Protein 7U8T (pdb70)

Structure (mmCIF, N/CA/C/O backbone):
data_7U8T
#
_entry.id   7U8T
#
_cell.length_a   83.735
_cell.length_b   91.225
_cell.length_c   132.769
_cell.angle_alpha   90.000
_cell.angle_beta   102.160
_cell.angle_gamma   90.000
#
_symmetry.space_group_name_H-M   'P 1 21 1'
#
loop_
_atom_site.group_PDB
_atom_site.id
_atom_site.type_symbol
_atom_site.label_atom_id
_atom_site.label_alt_id
_atom_site.label_comp_id
_atom_site.label_asym_id
_atom_site.label_entity_id
_atom_site.label_seq_id
_atom_site.pdbx_PDB_ins_code
_atom_site.Cartn_x
_atom_site.Cartn_y
_atom_site.Cartn_z
_atom_site.occupancy
_atom_site.B_iso_or_equiv
_atom_site.auth_seq_id
_atom_site.auth_comp_id
_atom_site.auth_asym_id
_atom_site.auth_atom_id
_atom_site.pdbx_PDB_model_num
ATOM 1 N N . SER A 1 3 ? 67.822 1.679 50.211 1.00 112.60 3 SER A N 1
ATOM 2 C CA . SER A 1 3 ? 66.515 1.906 49.604 1.00 121.01 3 SER A CA 1
ATOM 3 C C . SER A 1 3 ? 66.632 2.043 48.091 1.00 121.94 3 SER A C 1
ATOM 4 O O . SER A 1 3 ? 67.688 1.773 47.513 1.00 117.76 3 SER A O 1
ATOM 7 N N . LEU A 1 4 ? 65.540 2.461 47.453 1.00 117.79 4 LEU A N 1
ATOM 8 C CA . LEU A 1 4 ? 65.506 2.678 46.015 1.00 116.80 4 LEU A CA 1
ATOM 9 C C . LEU A 1 4 ? 65.264 4.153 45.715 1.00 113.63 4 LEU A C 1
ATOM 10 O O . LEU A 1 4 ? 64.691 4.890 46.524 1.00 115.27 4 LEU A O 1
ATOM 15 N N . VAL A 1 5 ? 65.708 4.573 44.533 1.00 109.64 5 VAL A N 1
ATOM 16 C CA . VAL A 1 5 ? 65.662 5.978 44.142 1.00 103.11 5 VAL A CA 1
ATOM 17 C C . VAL A 1 5 ? 64.262 6.304 43.640 1.00 112.12 5 VAL A C 1
ATOM 18 O O . VAL A 1 5 ? 63.810 5.756 42.630 1.00 113.45 5 VAL A O 1
ATOM 22 N N . GLU A 1 6 ? 63.578 7.202 44.341 1.00 113.90 6 GLU A N 1
ATOM 23 C CA . GLU A 1 6 ? 62.212 7.566 43.992 1.00 107.45 6 GLU A CA 1
ATOM 24 C C . GLU A 1 6 ? 62.219 8.564 42.841 1.00 106.02 6 GLU A C 1
ATOM 25 O O . GLU A 1 6 ? 62.898 9.594 42.906 1.00 112.65 6 GLU A O 1
ATOM 31 N N . LEU A 1 7 ? 61.470 8.254 41.786 1.00 100.96 7 LEU A N 1
ATOM 32 C CA . LEU A 1 7 ? 61.412 9.090 40.597 1.00 96.99 7 LEU A CA 1
ATOM 33 C C . LEU A 1 7 ? 60.013 9.644 40.391 1.00 110.26 7 LEU A C 1
ATOM 34 O O . LEU A 1 7 ? 59.016 9.041 40.798 1.00 116.01 7 LEU A O 1
ATOM 39 N N . ASP A 1 8 ? 59.957 10.805 39.750 1.00 111.85 8 ASP A N 1
ATOM 40 C CA . ASP A 1 8 ? 58.687 11.366 39.334 1.00 108.41 8 ASP A CA 1
ATOM 41 C C . ASP A 1 8 ? 58.161 10.585 38.129 1.00 112.95 8 ASP A C 1
ATOM 42 O O . ASP A 1 8 ? 58.945 10.057 37.334 1.00 109.45 8 ASP A O 1
ATOM 47 N N . PRO A 1 9 ? 56.828 10.486 37.964 1.00 114.76 9 PRO A N 1
ATOM 48 C CA . PRO A 1 9 ? 56.291 9.650 36.878 1.00 110.42 9 PRO A CA 1
ATOM 49 C C . PRO A 1 9 ? 56.288 10.280 35.490 1.00 112.46 9 PRO A C 1
ATOM 50 O O . PRO A 1 9 ? 55.454 9.903 34.666 1.00 124.25 9 PRO A O 1
ATOM 54 N N . ALA A 1 10 ? 57.203 11.203 35.197 1.00 108.41 10 ALA A N 1
ATOM 55 C CA . ALA A 1 10 ? 57.267 11.838 33.889 1.00 109.65 10 ALA A CA 1
ATOM 56 C C . ALA A 1 10 ? 57.849 10.880 32.843 1.00 97.44 10 ALA A C 1
ATOM 57 O O . ALA A 1 10 ? 58.725 10.070 33.156 1.00 96.90 10 ALA A O 1
ATOM 59 N N . PRO A 1 11 ? 57.371 10.947 31.582 1.00 91.45 11 PRO A N 1
ATOM 60 C CA . PRO A 1 11 ? 57.873 10.018 30.555 1.00 97.48 11 PRO A CA 1
ATOM 61 C C . PRO A 1 11 ? 59.248 10.355 29.991 1.00 100.70 11 PRO A C 1
ATOM 62 O O . PRO A 1 11 ? 59.966 11.211 30.519 1.00 106.44 11 PRO A O 1
ATOM 66 N N . ILE A 1 12 ? 59.624 9.672 28.912 1.00 93.12 12 ILE A N 1
ATOM 67 C CA . ILE A 1 12 ? 60.943 9.848 28.301 1.00 102.50 12 ILE A CA 1
ATOM 68 C C . ILE A 1 12 ? 60.942 11.069 27.383 1.00 100.61 12 ILE A C 1
ATOM 69 O O . ILE A 1 12 ? 60.036 11.242 26.567 1.00 103.33 12 ILE A O 1
ATOM 74 N N . ALA A 1 20 ? 65.920 3.269 15.650 1.00 126.01 20 ALA A N 1
ATOM 75 C CA . ALA A 1 20 ? 65.513 2.918 14.294 1.00 128.86 20 ALA A CA 1
ATOM 76 C C . ALA A 1 20 ? 64.134 3.493 13.961 1.00 122.15 20 ALA A C 1
ATOM 77 O O . ALA A 1 20 ? 63.119 2.815 14.133 1.00 112.31 20 ALA A O 1
ATOM 79 N N . PRO A 1 21 ? 64.090 4.743 13.482 1.00 110.64 21 PRO A N 1
ATOM 80 C CA . PRO A 1 21 ? 62.799 5.346 13.126 1.00 99.60 21 PRO A CA 1
ATOM 81 C C . PRO A 1 21 ? 62.242 4.903 11.782 1.00 104.41 21 PRO A C 1
ATOM 82 O O . PRO A 1 21 ? 61.104 5.276 11.463 1.00 105.19 21 PRO A O 1
ATOM 86 N N . TYR A 1 22 ? 62.983 4.130 10.982 1.00 105.79 22 TYR A N 1
ATOM 87 C CA . TYR A 1 22 ? 62.480 3.662 9.698 1.00 95.95 22 TYR A CA 1
ATOM 88 C C . TYR A 1 22 ? 62.555 2.143 9.614 1.00 93.59 22 TYR A C 1
ATOM 89 O O . TYR A 1 22 ? 63.402 1.512 10.246 1.00 101.66 22 TYR A O 1
ATOM 98 N N . ARG A 1 23 ? 61.667 1.564 8.811 1.00 90.24 23 ARG A N 1
ATOM 99 C CA . ARG A 1 23 ? 61.723 0.144 8.482 1.00 96.81 23 ARG A CA 1
ATOM 100 C C . ARG A 1 23 ? 61.430 -0.002 6.997 1.00 98.01 23 ARG A C 1
ATOM 101 O O . ARG A 1 23 ? 60.352 0.387 6.538 1.00 102.14 23 ARG A O 1
ATOM 103 N N . ILE A 1 24 ? 62.384 -0.548 6.247 1.00 96.97 24 ILE A N 1
ATOM 104 C CA . ILE A 1 24 ? 62.299 -0.638 4.795 1.00 93.68 24 ILE A CA 1
ATOM 105 C C . ILE A 1 24 ? 62.145 -2.103 4.407 1.00 95.21 24 ILE A C 1
ATOM 106 O O . ILE A 1 24 ? 62.932 -2.954 4.843 1.00 102.81 24 ILE A O 1
ATOM 111 N N . ARG A 1 25 ? 61.124 -2.398 3.604 1.00 85.58 25 ARG A N 1
ATOM 112 C CA . ARG A 1 25 ? 60.946 -3.711 3.003 1.00 95.86 25 ARG A CA 1
ATOM 113 C C . ARG A 1 25 ? 61.130 -3.620 1.490 1.00 92.20 25 ARG A C 1
ATOM 114 O O . ARG A 1 25 ? 60.879 -2.580 0.872 1.00 81.79 25 ARG A O 1
ATOM 122 N N . ASN A 1 26 ? 61.608 -4.714 0.904 1.00 93.94 26 ASN A N 1
ATOM 123 C CA . ASN A 1 26 ? 61.936 -4.785 -0.519 1.00 94.99 26 ASN A CA 1
ATOM 124 C C . ASN A 1 26 ? 60.948 -5.746 -1.168 1.00 92.94 26 ASN A C 1
ATOM 125 O O . ASN A 1 26 ? 61.088 -6.967 -1.049 1.00 98.46 26 ASN A O 1
ATOM 130 N N . TYR A 1 27 ? 59.964 -5.194 -1.875 1.00 83.22 27 TYR A N 1
ATOM 131 C CA . TYR A 1 27 ? 58.951 -5.988 -2.559 1.00 85.07 27 TYR A CA 1
ATOM 132 C C . TYR A 1 27 ? 59.025 -5.779 -4.071 1.00 88.24 27 TYR A C 1
ATOM 133 O O . TYR A 1 27 ? 58.026 -5.920 -4.780 1.00 86.31 27 TYR A O 1
ATOM 142 N N . THR A 1 28 ? 60.218 -5.452 -4.580 1.00 86.57 28 THR A N 1
ATOM 143 C CA . THR A 1 28 ? 60.371 -5.094 -5.985 1.00 84.66 28 THR A CA 1
ATOM 144 C C . THR A 1 28 ? 60.508 -6.297 -6.905 1.00 87.65 28 THR A C 1
ATOM 145 O O . THR A 1 28 ? 60.385 -6.141 -8.125 1.00 83.90 28 THR A O 1
ATOM 149 N N . GLY A 1 29 ? 60.761 -7.483 -6.365 1.00 86.04 29 GLY A N 1
ATOM 150 C CA . GLY A 1 29 ? 61.099 -8.611 -7.200 1.00 91.70 29 GLY A CA 1
ATOM 151 C C . GLY A 1 29 ? 62.558 -8.682 -7.583 1.00 94.75 29 GLY A C 1
ATOM 152 O O . GLY A 1 29 ? 62.931 -9.553 -8.380 1.00 97.03 29 GLY A O 1
ATOM 153 N N . PHE A 1 30 ? 63.391 -7.791 -7.048 1.00 93.02 30 PHE A N 1
ATOM 154 C CA . PHE A 1 30 ? 64.825 -7.792 -7.292 1.00 97.48 30 PHE A CA 1
ATOM 155 C C . PHE A 1 30 ? 65.543 -7.525 -5.978 1.00 97.84 30 PHE A C 1
ATOM 156 O O . PHE A 1 30 ? 64.944 -7.063 -5.002 1.00 96.34 30 PHE A O 1
ATOM 164 N N . ASP A 1 31 ? 66.838 -7.832 -5.957 1.00 98.45 31 ASP A N 1
ATOM 165 C CA . ASP A 1 31 ? 67.677 -7.398 -4.850 1.00 96.44 31 ASP A CA 1
ATOM 166 C C . ASP A 1 31 ? 67.961 -5.911 -5.004 1.00 94.82 31 ASP A C 1
ATOM 167 O O . ASP A 1 31 ? 68.112 -5.406 -6.119 1.00 91.69 31 ASP A O 1
ATOM 172 N N . VAL A 1 32 ? 67.987 -5.189 -3.885 1.00 95.79 32 VAL A N 1
ATOM 173 C CA . VAL A 1 32 ? 68.213 -3.752 -3.931 1.00 95.49 32 VAL A CA 1
ATOM 174 C C . VAL A 1 32 ? 69.398 -3.381 -3.050 1.00 94.08 32 VAL A C 1
ATOM 175 O O . VAL A 1 32 ? 69.785 -4.103 -2.124 1.00 98.56 32 VAL A O 1
ATOM 179 N N . ILE A 1 33 ? 69.982 -2.231 -3.374 1.00 90.24 33 ILE A N 1
ATOM 180 C CA . ILE A 1 33 ? 71.022 -1.596 -2.575 1.00 97.67 33 ILE A CA 1
ATOM 181 C C . ILE A 1 33 ? 70.553 -0.181 -2.260 1.00 100.70 33 ILE A C 1
ATOM 182 O O . ILE A 1 33 ? 70.259 0.601 -3.177 1.00 94.76 33 ILE A O 1
ATOM 187 N N . ILE A 1 34 ? 70.461 0.135 -0.968 1.00 100.18 34 ILE A N 1
ATOM 188 C CA . ILE A 1 34 ? 69.957 1.415 -0.484 1.00 102.24 34 ILE A CA 1
ATOM 189 C C . ILE A 1 34 ? 71.106 2.147 0.192 1.00 110.81 34 ILE A C 1
ATOM 190 O O . ILE A 1 34 ? 71.648 1.674 1.199 1.00 116.25 34 ILE A O 1
ATOM 195 N N . SER A 1 35 ? 71.470 3.301 -0.355 1.00 111.32 35 SER A N 1
ATOM 196 C CA . SER A 1 35 ? 72.597 4.076 0.142 1.00 117.14 35 SER A CA 1
ATOM 197 C C . SER A 1 35 ? 72.145 5.499 0.420 1.00 116.95 35 SER A C 1
ATOM 198 O O . SER A 1 35 ? 71.440 6.098 -0.396 1.00 111.27 35 SER A O 1
ATOM 201 N N . THR A 1 36 ? 72.549 6.038 1.567 1.00 125.22 36 THR A N 1
ATOM 202 C CA . THR A 1 36 ? 72.237 7.423 1.875 1.00 123.80 36 THR A CA 1
ATOM 203 C C . THR A 1 36 ? 73.123 8.364 1.060 1.00 134.38 36 THR A C 1
ATOM 204 O O . THR A 1 36 ? 74.201 7.995 0.584 1.00 137.38 36 THR A O 1
ATOM 208 N N . LYS A 1 37 ? 72.641 9.589 0.879 1.00 145.43 37 LYS A N 1
ATOM 209 C CA . LYS A 1 37 ? 73.351 10.559 0.054 1.00 146.70 37 LYS A CA 1
ATOM 210 C C . LYS A 1 37 ? 74.039 11.606 0.925 1.00 144.31 37 LYS A C 1
ATOM 211 O O . LYS A 1 37 ? 75.124 11.369 1.458 1.00 143.01 37 LYS A O 1
ATOM 217 N N . THR A 1 53 ? 77.319 6.695 1.843 1.00 157.23 53 THR A N 1
ATOM 218 C CA . THR A 1 53 ? 77.993 6.590 3.130 1.00 166.36 53 THR A CA 1
ATOM 219 C C . THR A 1 53 ? 77.609 5.269 3.792 1.00 173.43 53 THR A C 1
ATOM 220 O O . THR A 1 53 ? 78.447 4.381 3.944 1.00 171.28 53 THR A O 1
ATOM 224 N N . MET A 1 54 ? 76.337 5.138 4.168 1.00 184.06 54 MET A N 1
ATOM 225 C CA . MET A 1 54 ? 75.814 3.925 4.781 1.00 174.42 54 MET A CA 1
ATOM 226 C C . MET A 1 54 ? 74.971 3.173 3.760 1.00 175.91 54 MET A C 1
ATOM 227 O O . MET A 1 54 ? 74.048 3.744 3.171 1.00 178.59 54 MET A O 1
ATOM 229 N N . THR A 1 55 ? 75.293 1.899 3.550 1.00 148.80 55 THR A N 1
ATOM 230 C CA . THR A 1 55 ? 74.626 1.077 2.553 1.00 135.24 55 THR A CA 1
ATOM 231 C C . THR A 1 55 ? 73.932 -0.103 3.218 1.00 129.00 55 THR A C 1
ATOM 232 O O . THR A 1 55 ? 74.365 -0.594 4.265 1.00 127.15 55 THR A O 1
ATOM 236 N N . LEU A 1 56 ? 72.849 -0.555 2.591 1.00 125.04 56 LEU A N 1
ATOM 237 C CA . LEU A 1 56 ? 72.102 -1.721 3.048 1.00 118.92 56 LEU A CA 1
ATOM 238 C C . LEU A 1 56 ? 71.671 -2.518 1.829 1.00 113.23 56 LEU A C 1
ATOM 239 O O . LEU A 1 56 ? 70.986 -1.988 0.949 1.00 105.86 56 LEU A O 1
ATOM 244 N N . ARG A 1 57 ? 72.087 -3.779 1.770 1.00 116.73 57 ARG A N 1
ATOM 245 C CA . ARG A 1 57 ? 71.692 -4.689 0.705 1.00 113.63 57 ARG A CA 1
ATOM 246 C C . ARG A 1 57 ? 70.511 -5.515 1.196 1.00 114.98 57 ARG A C 1
ATOM 247 O O . ARG A 1 57 ? 70.591 -6.150 2.254 1.00 111.93 57 ARG A O 1
ATOM 249 N N . LEU A 1 58 ? 69.416 -5.495 0.441 1.00 116.83 58 LEU A N 1
ATOM 250 C CA . LEU A 1 58 ? 68.205 -6.217 0.806 1.00 110.95 58 LEU A CA 1
ATOM 251 C C . LEU A 1 58 ? 67.836 -7.196 -0.296 1.00 117.08 58 LEU A C 1
ATOM 252 O O . LEU A 1 58 ? 67.792 -6.823 -1.474 1.00 123.57 58 LEU A O 1
ATOM 257 N N . GLU A 1 59 ? 67.569 -8.440 0.089 1.00 117.35 59 GLU A N 1
ATOM 258 C CA . GLU A 1 59 ? 67.052 -9.415 -0.854 1.00 115.48 59 GLU A CA 1
ATOM 259 C C . GLU A 1 59 ? 65.554 -9.194 -1.064 1.00 115.26 59 GLU A C 1
ATOM 260 O O . GLU A 1 59 ? 64.905 -8.419 -0.354 1.00 114.93 59 GLU A O 1
ATOM 262 N N . ASP A 1 60 ? 65.009 -9.884 -2.063 1.00 104.15 60 ASP A N 1
ATOM 263 C CA . ASP A 1 60 ? 63.603 -9.737 -2.420 1.00 99.49 60 ASP A CA 1
ATOM 264 C C . ASP A 1 60 ? 62.718 -10.385 -1.362 1.00 103.70 60 ASP A C 1
ATOM 265 O O . ASP A 1 60 ? 62.849 -11.579 -1.074 1.00 106.02 60 ASP A O 1
ATOM 270 N N . GLY A 1 61 ? 61.827 -9.591 -0.775 1.00 101.21 61 GLY A N 1
ATOM 271 C CA . GLY A 1 61 ? 60.915 -10.072 0.239 1.00 108.72 61 GLY A CA 1
ATOM 272 C C . GLY A 1 61 ? 61.370 -9.870 1.666 1.00 114.60 61 GLY A C 1
ATOM 273 O O . GLY A 1 61 ? 60.618 -10.211 2.588 1.00 116.36 61 GLY A O 1
ATOM 274 N N . GLN A 1 62 ? 62.565 -9.330 1.884 1.00 117.87 62 GLN A N 1
ATOM 275 C CA . GLN A 1 62 ? 63.095 -9.135 3.225 1.00 126.30 62 GLN A CA 1
ATOM 276 C C . GLN A 1 62 ? 62.934 -7.685 3.662 1.00 117.98 62 GLN A C 1
ATOM 277 O O . GLN A 1 62 ? 62.909 -6.765 2.840 1.00 112.54 62 GLN A O 1
ATOM 283 N N . GLU A 1 63 ? 62.832 -7.491 4.975 1.00 117.19 63 GLU A N 1
ATOM 284 C CA . GLU A 1 63 ? 62.693 -6.171 5.569 1.00 114.59 63 GLU A CA 1
ATOM 285 C C . GLU A 1 63 ? 63.775 -5.970 6.620 1.00 114.42 63 GLU A C 1
ATOM 286 O O . GLU A 1 63 ? 64.273 -6.929 7.216 1.00 116.08 63 GLU A O 1
ATOM 292 N N . ALA A 1 64 ? 64.146 -4.709 6.832 1.00 109.11 64 ALA A N 1
ATOM 293 C CA . ALA A 1 64 ? 65.217 -4.363 7.757 1.00 112.70 64 ALA A CA 1
ATOM 294 C C . ALA A 1 64 ? 64.990 -2.948 8.265 1.00 118.11 64 ALA A C 1
ATOM 295 O O . ALA A 1 64 ? 64.454 -2.112 7.528 1.00 112.16 64 ALA A O 1
ATOM 297 N N . PRO A 1 65 ? 65.371 -2.648 9.509 1.00 130.49 65 PRO A N 1
ATOM 298 C CA . PRO A 1 65 ? 65.272 -1.265 9.996 1.00 125.21 65 PRO A CA 1
ATOM 299 C C . PRO A 1 65 ? 66.320 -0.364 9.356 1.00 120.89 65 PRO A C 1
ATOM 300 O O . PRO A 1 65 ? 67.291 -0.811 8.742 1.00 118.56 65 PRO A O 1
ATOM 304 N N . TRP A 1 66 ? 66.098 0.941 9.511 1.00 106.20 66 TRP A N 1
ATOM 305 C CA . TRP A 1 66 ? 66.903 1.953 8.843 1.00 107.50 66 TRP A CA 1
ATOM 306 C C . TRP A 1 66 ? 66.865 3.242 9.651 1.00 109.35 66 TRP A C 1
ATOM 307 O O . TRP A 1 66 ? 65.795 3.668 10.110 1.00 105.91 66 TRP A O 1
ATOM 318 N N . SER A 1 67 ? 68.042 3.847 9.820 1.00 114.46 67 SER A N 1
ATOM 319 C CA . SER A 1 67 ? 68.218 5.116 10.509 1.00 114.63 67 SER A CA 1
ATOM 320 C C . SER A 1 67 ? 69.270 5.929 9.767 1.00 118.95 67 SER A C 1
ATOM 321 O O . SER A 1 67 ? 70.153 5.374 9.107 1.00 116.62 67 SER A O 1
ATOM 324 N N . PHE A 1 68 ? 69.171 7.254 9.885 1.00 124.59 68 PHE A N 1
ATOM 325 C CA . PHE A 1 68 ? 70.061 8.179 9.194 1.00 133.39 68 PHE A CA 1
ATOM 326 C C . PHE A 1 68 ? 71.214 8.651 10.074 1.00 141.76 68 PHE A C 1
ATOM 327 O O . PHE A 1 68 ? 71.699 9.776 9.892 1.00 152.35 68 PHE A O 1
ATOM 335 N N . GLU A 1 69 ? 71.662 7.797 11.002 1.00 135.03 69 GLU A N 1
ATOM 336 C CA . GLU A 1 69 ? 72.712 8.061 12.003 1.00 137.03 69 GLU A CA 1
ATOM 337 C C . GLU A 1 69 ? 72.466 9.327 12.834 1.00 141.00 69 GLU A C 1
ATOM 338 O O . GLU A 1 69 ? 71.328 9.635 13.199 1.00 128.32 69 GLU A O 1
ATOM 340 N N . THR A 1 84 ? 70.516 16.148 0.272 1.00 110.90 84 THR A N 1
ATOM 341 C CA . THR A 1 84 ? 70.777 14.984 1.113 1.00 122.45 84 THR A CA 1
ATOM 342 C C . THR A 1 84 ? 69.694 14.821 2.176 1.00 127.20 84 THR A C 1
ATOM 343 O O . THR A 1 84 ? 68.663 14.201 1.904 1.00 131.43 84 THR A O 1
ATOM 347 N N . ALA A 1 85 ? 69.956 15.377 3.370 1.00 137.02 85 ALA A N 1
ATOM 348 C CA . ALA A 1 85 ? 69.073 15.391 4.538 1.00 131.34 85 ALA A CA 1
ATOM 349 C C . ALA A 1 85 ? 68.609 13.996 4.954 1.00 131.02 85 ALA A C 1
ATOM 350 O O . ALA A 1 85 ? 69.417 13.177 5.404 1.00 137.88 85 ALA A O 1
ATOM 352 N N . ASN A 1 86 ? 67.315 13.714 4.799 1.00 120.05 86 ASN A N 1
ATOM 353 C CA . ASN A 1 86 ? 66.770 12.419 5.182 1.00 118.09 86 ASN A CA 1
ATOM 354 C C . ASN A 1 86 ? 66.308 11.634 3.965 1.00 113.42 86 ASN A C 1
ATOM 355 O O . ASN A 1 86 ? 65.209 11.070 3.968 1.00 107.43 86 ASN A O 1
ATOM 360 N N . SER A 1 87 ? 67.134 11.575 2.929 1.00 109.60 87 SER A N 1
ATOM 361 C CA . SER A 1 87 ? 66.777 10.862 1.716 1.00 101.05 87 SER A CA 1
ATOM 362 C C . SER A 1 87 ? 67.729 9.696 1.483 1.00 103.12 87 SER A C 1
ATOM 363 O O . SER A 1 87 ? 68.853 9.672 1.988 1.00 113.87 87 SER A O 1
ATOM 366 N N . ILE A 1 88 ? 67.256 8.723 0.704 1.00 96.33 88 ILE A N 1
ATOM 367 C CA . ILE A 1 88 ? 68.051 7.553 0.345 1.00 94.90 88 ILE A CA 1
ATOM 368 C C . ILE A 1 88 ? 68.197 7.473 -1.166 1.00 103.47 88 ILE A C 1
ATOM 369 O O . ILE A 1 88 ? 67.693 8.331 -1.900 1.00 107.56 88 ILE A O 1
ATOM 374 N N . SER A 1 89 ? 68.880 6.432 -1.637 1.00 102.39 89 SER A N 1
ATOM 375 C CA . SER A 1 89 ? 68.989 6.139 -3.058 1.00 97.63 89 SER A CA 1
ATOM 376 C C . SER A 1 89 ? 68.930 4.631 -3.240 1.00 93.45 89 SER A C 1
ATOM 377 O O . SER A 1 89 ? 69.662 3.895 -2.571 1.00 95.94 89 SER A O 1
ATOM 380 N N . VAL A 1 90 ? 68.059 4.178 -4.142 1.00 90.31 90 VAL A N 1
ATOM 381 C CA . VAL A 1 90 ? 67.731 2.766 -4.304 1.00 94.75 90 VAL A CA 1
ATOM 382 C C . VAL A 1 90 ? 68.168 2.312 -5.691 1.00 94.51 90 VAL A C 1
ATOM 383 O O . VAL A 1 90 ? 67.795 2.927 -6.696 1.00 88.80 90 VAL A O 1
ATOM 387 N N . GLN A 1 91 ? 68.948 1.232 -5.745 1.00 90.72 91 GLN A N 1
ATOM 388 C CA . GLN A 1 91 ? 69.329 0.612 -7.006 1.00 94.24 91 GLN A CA 1
ATOM 389 C C . GLN A 1 91 ? 68.852 -0.834 -7.019 1.00 89.97 91 GLN A C 1
ATOM 390 O O . GLN A 1 91 ? 69.158 -1.602 -6.100 1.00 92.37 91 GLN A O 1
ATOM 396 N N . LEU A 1 92 ? 68.100 -1.196 -8.057 1.00 86.56 92 LEU A N 1
ATOM 397 C CA . LEU A 1 92 ? 67.586 -2.552 -8.225 1.00 87.97 92 LEU A CA 1
ATOM 398 C C . LEU A 1 92 ? 68.641 -3.390 -8.944 1.00 100.91 92 LEU A C 1
ATOM 399 O O . LEU A 1 92 ? 68.915 -3.175 -10.131 1.00 94.76 92 LEU A O 1
ATOM 404 N N . VAL A 1 93 ? 69.224 -4.352 -8.232 1.00 101.76 93 VAL A N 1
ATOM 405 C CA . VAL A 1 93 ? 70.326 -5.154 -8.760 1.00 91.09 93 VAL A CA 1
ATOM 406 C C . VAL A 1 93 ? 69.779 -6.183 -9.742 1.00 96.57 93 VAL A C 1
ATOM 407 O O . VAL A 1 93 ? 68.822 -6.905 -9.437 1.00 98.42 93 VAL A O 1
ATOM 411 N N . GLY A 1 94 ? 70.385 -6.248 -10.928 1.00 106.16 94 GLY A N 1
ATOM 412 C CA . GLY A 1 94 ? 70.003 -7.232 -11.918 1.00 111.38 94 GLY A CA 1
ATOM 413 C C . GLY A 1 94 ? 68.767 -6.882 -12.705 1.00 111.75 94 GLY A C 1
ATOM 414 O O . GLY A 1 94 ? 68.219 -7.745 -13.398 1.00 118.78 94 GLY A O 1
ATOM 415 N N . SER A 1 95 ? 68.308 -5.635 -12.619 1.00 103.93 95 SER A N 1
ATOM 416 C CA . SER A 1 95 ? 67.104 -5.191 -13.304 1.00 103.83 95 SER A CA 1
ATOM 417 C C . SER A 1 95 ? 67.389 -4.438 -14.596 1.00 103.53 95 SER A C 1
ATOM 418 O O . SER A 1 95 ? 66.472 -4.262 -15.408 1.00 102.68 95 SER A O 1
ATOM 421 N N . GLY A 1 96 ? 68.623 -3.989 -14.808 1.00 98.29 96 GLY A N 1
ATOM 422 C CA . GLY A 1 96 ? 68.913 -3.154 -15.956 1.00 99.27 96 GLY A CA 1
ATOM 423 C C . GLY A 1 96 ? 68.367 -1.748 -15.843 1.00 107.98 96 GLY A C 1
ATOM 424 O O . GLY A 1 96 ? 68.147 -1.092 -16.867 1.00 112.98 96 GLY A O 1
ATOM 425 N N . PHE A 1 97 ? 68.136 -1.268 -14.621 1.00 104.49 97 PHE A N 1
ATOM 426 C CA . PHE A 1 97 ? 67.603 0.063 -14.379 1.00 94.48 97 PHE A CA 1
ATOM 427 C C . PHE A 1 97 ? 68.618 0.892 -13.607 1.00 96.00 97 PHE A C 1
ATOM 428 O O . PHE A 1 97 ? 69.425 0.357 -12.840 1.00 90.61 97 PHE A O 1
ATOM 436 N N . GLN A 1 98 ? 68.567 2.206 -13.811 1.00 102.98 98 GLN A N 1
ATOM 437 C CA . GLN A 1 98 ? 69.491 3.099 -13.128 1.00 104.81 98 GLN A CA 1
ATOM 438 C C . GLN A 1 98 ? 69.105 3.261 -11.661 1.00 103.31 98 GLN A C 1
ATOM 439 O O . GLN A 1 98 ? 67.975 2.986 -11.249 1.00 95.60 98 GLN A O 1
ATOM 445 N N . GLU A 1 99 ? 70.070 3.725 -10.872 1.00 109.73 99 GLU A N 1
ATOM 446 C CA . GLU A 1 99 ? 69.845 3.957 -9.451 1.00 107.20 99 GLU A CA 1
ATOM 447 C C . GLU A 1 99 ? 68.996 5.207 -9.248 1.00 103.62 99 GLU A C 1
ATOM 448 O O . GLU A 1 99 ? 69.376 6.301 -9.677 1.00 111.19 99 GLU A O 1
ATOM 454 N N . VAL A 1 100 ? 67.844 5.043 -8.601 1.00 99.58 100 VAL A N 1
ATOM 455 C CA . VAL A 1 100 ? 66.964 6.171 -8.320 1.00 97.89 100 VAL A CA 1
ATOM 456 C C . VAL A 1 100 ? 67.552 6.990 -7.182 1.00 101.26 100 VAL A C 1
ATOM 457 O O . VAL A 1 100 ? 67.736 6.483 -6.070 1.00 94.31 100 VAL A O 1
ATOM 461 N N . LYS A 1 101 ? 67.827 8.261 -7.447 1.00 96.22 101 LYS A N 1
ATOM 462 C CA . LYS A 1 101 ? 68.384 9.161 -6.449 1.00 100.64 101 LYS A CA 1
ATOM 463 C C . LYS A 1 101 ? 67.295 10.058 -5.866 1.00 90.59 101 LYS A C 1
ATOM 464 O O . LYS A 1 101 ? 66.233 10.254 -6.466 1.00 85.83 101 LYS A O 1
ATOM 466 N N . SER A 1 102 ? 67.573 10.559 -4.657 1.00 87.13 102 SER A N 1
ATOM 467 C CA . SER A 1 102 ? 66.796 11.587 -3.951 1.00 93.94 102 SER A CA 1
ATOM 468 C C . SER A 1 102 ? 65.358 11.145 -3.650 1.00 95.80 102 SER A C 1
ATOM 469 O O . SER A 1 102 ? 64.386 11.737 -4.121 1.00 101.10 102 SER A O 1
ATOM 472 N N . ILE A 1 103 ? 65.236 10.108 -2.828 1.00 94.26 103 ILE A N 1
ATOM 473 C CA . ILE A 1 103 ? 63.943 9.635 -2.343 1.00 88.71 103 ILE A CA 1
ATOM 474 C C . ILE A 1 103 ? 63.826 10.078 -0.890 1.00 94.72 103 ILE A C 1
ATOM 475 O O . ILE A 1 103 ? 64.350 9.421 0.016 1.00 94.42 103 ILE A O 1
ATOM 480 N N . ARG A 1 104 ? 63.134 11.195 -0.664 1.00 95.41 104 ARG A N 1
ATOM 481 C CA . ARG A 1 104 ? 62.954 11.738 0.679 1.00 92.16 104 ARG A CA 1
ATOM 482 C C . ARG A 1 104 ? 61.905 10.926 1.436 1.00 85.42 104 ARG A C 1
ATOM 483 O O . ARG A 1 104 ? 60.777 10.756 0.962 1.00 88.82 104 ARG A O 1
ATOM 491 N N . LEU A 1 105 ? 62.274 10.434 2.620 1.00 83.35 105 LEU A N 1
ATOM 492 C CA . LEU A 1 105 ? 61.465 9.472 3.359 1.00 90.18 105 LEU A CA 1
ATOM 493 C C . LEU A 1 105 ? 60.643 10.101 4.483 1.00 88.61 105 LEU A C 1
ATOM 494 O O . LEU A 1 105 ? 60.153 9.373 5.352 1.00 90.08 105 LEU A O 1
ATOM 499 N N . THR A 1 106 ? 60.466 11.422 4.486 1.00 86.16 106 THR A N 1
ATOM 500 C CA . THR A 1 106 ? 59.837 12.063 5.639 1.00 84.60 106 THR A CA 1
ATOM 501 C C . THR A 1 106 ? 58.322 12.181 5.517 1.00 86.96 106 THR A C 1
ATOM 502 O O . THR A 1 106 ? 57.608 11.942 6.497 1.00 89.82 106 THR A O 1
ATOM 506 N N . ARG A 1 107 ? 57.807 12.563 4.352 1.00 89.68 107 ARG A N 1
ATOM 507 C CA . ARG A 1 107 ? 56.365 12.567 4.172 1.00 77.15 107 ARG A CA 1
ATOM 508 C C . ARG A 1 107 ? 55.868 11.145 3.941 1.00 80.05 107 ARG A C 1
ATOM 509 O O . ARG A 1 107 ? 56.636 10.233 3.629 1.00 85.72 107 ARG A O 1
ATOM 517 N N . GLU A 1 108 ? 54.569 10.958 4.102 1.00 83.13 108 GLU A N 1
ATOM 518 C CA . GLU A 1 108 ? 53.960 9.660 3.875 1.00 86.53 108 GLU A CA 1
ATOM 519 C C . GLU A 1 108 ? 53.022 9.723 2.676 1.00 83.20 108 GLU A C 1
ATOM 520 O O . GLU A 1 108 ? 52.576 10.797 2.260 1.00 83.59 108 GLU A O 1
ATOM 526 N N . GLY A 1 109 ? 52.744 8.549 2.109 1.00 84.08 109 GLY A N 1
ATOM 527 C CA . GLY A 1 109 ? 51.927 8.432 0.923 1.00 85.61 109 GLY A CA 1
ATOM 528 C C . GLY A 1 109 ? 52.588 7.522 -0.089 1.00 77.52 109 GLY A C 1
ATOM 529 O O . GLY A 1 109 ? 53.481 6.735 0.243 1.00 74.22 109 GLY A O 1
ATOM 530 N N . GLU A 1 110 ? 52.146 7.624 -1.339 1.00 71.33 110 GLU A N 1
ATOM 531 C CA . GLU A 1 110 ? 52.667 6.796 -2.419 1.00 68.99 110 GLU A CA 1
ATOM 532 C C . GLU A 1 110 ? 53.330 7.710 -3.436 1.00 77.38 110 GLU A C 1
ATOM 533 O O . GLU A 1 110 ? 52.644 8.456 -4.147 1.00 73.49 110 GLU A O 1
ATOM 539 N N . PHE A 1 111 ? 54.657 7.653 -3.508 1.00 75.59 111 PHE A N 1
ATOM 540 C CA . PHE A 1 111 ? 55.428 8.516 -4.392 1.00 77.71 111 PHE A CA 1
ATOM 541 C C . PHE A 1 111 ? 56.053 7.681 -5.500 1.00 77.58 111 PHE A C 1
ATOM 542 O O . PHE A 1 111 ? 56.655 6.635 -5.233 1.00 77.03 111 PHE A O 1
ATOM 550 N N . LEU A 1 112 ? 55.918 8.149 -6.737 1.00 71.36 112 LEU A N 1
ATOM 551 C CA . LEU A 1 112 ? 56.308 7.386 -7.915 1.00 76.88 112 LEU A CA 1
ATOM 552 C C . LEU A 1 112 ? 57.576 7.971 -8.519 1.00 78.92 112 LEU A C 1
ATOM 553 O O . LEU A 1 112 ? 57.680 9.189 -8.707 1.00 75.35 112 LEU A O 1
ATOM 558 N N . PHE A 1 113 ? 58.529 7.104 -8.837 1.00 80.18 113 PHE A N 1
ATOM 559 C CA . PHE A 1 113 ? 59.800 7.509 -9.411 1.00 80.24 113 PHE A CA 1
ATOM 560 C C . PHE A 1 113 ? 59.996 6.816 -10.752 1.00 78.10 113 PHE A C 1
ATOM 561 O O . PHE A 1 113 ? 59.646 5.642 -10.915 1.00 71.20 113 PHE A O 1
ATOM 569 N N . GLY A 1 114 ? 60.553 7.550 -11.712 1.00 80.60 114 GLY A N 1
ATOM 570 C CA . GLY A 1 114 ? 60.763 7.015 -13.042 1.00 88.46 114 GLY A CA 1
ATOM 571 C C . GLY A 1 114 ? 62.096 6.321 -13.224 1.00 80.19 114 GLY A C 1
ATOM 572 O O . GLY A 1 114 ? 63.154 6.944 -13.098 1.00 89.57 114 GLY A O 1
ATOM 573 N N . LEU A 1 115 ? 62.047 5.024 -13.513 1.00 76.52 115 LEU A N 1
ATOM 574 C CA . LEU A 1 115 ? 63.234 4.238 -13.811 1.00 94.90 115 LEU A CA 1
ATOM 575 C C . LEU A 1 115 ? 63.752 4.618 -15.198 1.00 111.02 115 LEU A C 1
ATOM 576 O O . LEU A 1 115 ? 63.054 4.434 -16.202 1.00 105.07 115 LEU A O 1
ATOM 581 N N . LYS A 1 116 ? 64.985 5.139 -15.250 1.00 108.22 116 LYS A N 1
ATOM 582 C CA . LYS A 1 116 ? 65.465 5.980 -16.348 1.00 115.68 116 LYS A CA 1
ATOM 583 C C . LYS A 1 116 ? 65.682 5.349 -17.732 1.00 136.81 116 LYS A C 1
ATOM 584 O O . LYS A 1 116 ? 65.314 6.007 -18.713 1.00 146.86 116 LYS A O 1
ATOM 590 N N . PRO A 1 117 ? 66.285 4.127 -17.923 1.00 151.58 117 PRO A N 1
ATOM 591 C CA . PRO A 1 117 ? 66.393 3.636 -19.311 1.00 146.99 117 PRO A CA 1
ATOM 592 C C . PRO A 1 117 ? 65.077 3.145 -19.910 1.00 144.06 117 PRO A C 1
ATOM 593 O O . PRO A 1 117 ? 64.722 1.964 -19.829 1.00 154.01 117 PRO A O 1
ATOM 597 N N . LYS A 1 118 ? 64.352 4.084 -20.521 1.00 135.13 118 LYS A N 1
ATOM 598 C CA . LYS A 1 118 ? 63.081 3.806 -21.179 1.00 141.14 118 LYS A CA 1
ATOM 599 C C . LYS A 1 118 ? 63.344 3.071 -22.486 1.00 163.90 118 LYS A C 1
ATOM 600 O O . LYS A 1 118 ? 64.083 3.570 -23.341 1.00 165.09 118 LYS A O 1
ATOM 602 N N . THR A 1 119 ? 62.745 1.889 -22.641 1.00 197.26 119 THR A N 1
ATOM 603 C CA . THR A 1 119 ? 62.977 1.093 -23.842 1.00 199.57 119 THR A CA 1
ATOM 604 C C . THR A 1 119 ? 62.225 1.669 -25.038 1.00 198.98 119 THR A C 1
ATOM 605 O O . THR A 1 119 ? 62.835 2.127 -26.013 1.00 199.01 119 THR A O 1
ATOM 609 N N . GLN A 1 120 ? 60.885 1.645 -24.986 1.00 167.77 120 GLN A N 1
ATOM 610 C CA . GLN A 1 120 ? 60.028 2.150 -26.064 1.00 169.25 120 GLN A CA 1
ATOM 611 C C . GLN A 1 120 ? 58.847 2.861 -25.401 1.00 170.85 120 GLN A C 1
ATOM 612 O O . GLN A 1 120 ? 57.776 2.263 -25.252 1.00 169.12 120 GLN A O 1
ATOM 618 N N . GLN A 1 121 ? 59.063 4.144 -25.070 1.00 168.88 121 GLN A N 1
ATOM 619 C CA . GLN A 1 121 ? 58.034 4.941 -24.345 1.00 171.08 121 GLN A CA 1
ATOM 620 C C . GLN A 1 121 ? 57.410 4.026 -23.295 1.00 167.94 121 GLN A C 1
ATOM 621 O O . GLN A 1 121 ? 56.179 3.835 -23.330 1.00 167.06 121 GLN A O 1
ATOM 627 N N . VAL A 1 122 ? 58.233 3.484 -22.390 1.00 145.32 122 VAL A N 1
ATOM 628 C CA . VAL A 1 122 ? 57.647 2.526 -21.469 1.00 131.76 122 VAL A CA 1
ATOM 629 C C . VAL A 1 122 ? 57.632 3.046 -20.033 1.00 120.09 122 VAL A C 1
ATOM 630 O O . VAL A 1 122 ? 56.714 2.675 -19.282 1.00 114.04 122 VAL A O 1
ATOM 634 N N . LEU A 1 123 ? 58.583 3.939 -19.721 1.00 108.21 123 LEU A N 1
ATOM 635 C CA . LEU A 1 123 ? 58.670 4.584 -18.382 1.00 103.12 123 LEU A CA 1
ATOM 636 C C . LEU A 1 123 ? 58.210 3.630 -17.283 1.00 96.08 123 LEU A C 1
ATOM 637 O O . LEU A 1 123 ? 57.045 3.741 -16.849 1.00 88.76 123 LEU A O 1
ATOM 642 N N . HIS A 1 124 ? 59.104 2.757 -16.819 1.00 94.74 124 HIS A N 1
ATOM 643 C CA . HIS A 1 124 ? 58.689 1.927 -15.699 1.00 85.73 124 HIS A CA 1
ATOM 644 C C . HIS A 1 124 ? 58.854 2.697 -14.401 1.00 85.91 124 HIS A C 1
ATOM 645 O O . HIS A 1 124 ? 59.726 3.560 -14.278 1.00 79.49 124 HIS A O 1
ATOM 652 N N . LYS A 1 125 ? 57.961 2.449 -13.458 1.00 85.76 125 LYS A N 1
ATOM 653 C CA . LYS A 1 125 ? 57.898 3.278 -12.272 1.00 77.94 125 LYS A CA 1
ATOM 654 C C . LYS A 1 125 ? 58.139 2.420 -11.046 1.00 83.21 125 LYS A C 1
ATOM 655 O O . LYS A 1 125 ? 57.681 1.274 -10.972 1.00 82.32 125 LYS A O 1
ATOM 661 N N . LEU A 1 126 ? 58.905 2.970 -10.115 1.00 83.92 126 LEU A N 1
ATOM 662 C CA . LEU A 1 126 ? 59.048 2.419 -8.779 1.00 75.40 126 LEU A CA 1
ATOM 663 C C . LEU A 1 126 ? 58.163 3.230 -7.845 1.00 76.82 126 LEU A C 1
ATOM 664 O O . LEU A 1 126 ? 58.299 4.455 -7.770 1.00 76.91 126 LEU A O 1
ATOM 669 N N . LEU A 1 127 ? 57.322 2.510 -7.090 1.00 75.95 127 LEU A N 1
ATOM 670 C CA . LEU A 1 127 ? 56.408 3.160 -6.116 1.00 74.23 127 LEU A CA 1
ATOM 671 C C . LEU A 1 127 ? 56.963 2.996 -4.700 1.00 72.10 127 LEU A C 1
ATOM 672 O O . LEU A 1 127 ? 57.141 1.838 -4.269 1.00 76.07 127 LEU A O 1
ATOM 677 N N . VAL A 1 128 ? 57.225 4.105 -4.010 1.00 76.73 128 VAL A N 1
ATOM 678 C CA . VAL A 1 128 ? 57.692 4.096 -2.631 1.00 79.19 128 VAL A CA 1
ATOM 679 C C . VAL A 1 128 ? 56.484 4.452 -1.777 1.00 74.03 128 VAL A C 1
ATOM 680 O O . VAL A 1 128 ? 55.960 5.574 -1.866 1.00 72.49 128 VAL A O 1
ATOM 684 N N . GLU A 1 129 ? 56.010 3.489 -0.990 1.00 75.93 129 GLU A N 1
ATOM 685 C CA . GLU A 1 129 ? 54.864 3.683 -0.109 1.00 79.18 129 GLU A CA 1
ATOM 686 C C . GLU A 1 129 ? 55.359 3.871 1.314 1.00 76.73 129 GLU A C 1
ATOM 687 O O . GLU A 1 129 ? 56.052 3.005 1.853 1.00 85.00 129 GLU A O 1
ATOM 693 N N . ILE A 1 130 ? 55.007 4.997 1.918 1.00 75.06 130 ILE A N 1
ATOM 694 C CA . ILE A 1 130 ? 55.407 5.318 3.279 1.00 85.34 130 ILE A CA 1
ATOM 695 C C . ILE A 1 130 ? 54.146 5.420 4.120 1.00 81.54 130 ILE A C 1
ATOM 696 O O . ILE A 1 130 ? 53.237 6.192 3.791 1.00 84.40 130 ILE A O 1
ATOM 701 N N . LYS A 1 131 ? 54.074 4.613 5.178 1.00 90.31 131 LYS A N 1
ATOM 702 C CA . LYS A 1 131 ? 52.951 4.631 6.112 1.00 91.74 131 LYS A CA 1
ATOM 703 C C . LYS A 1 131 ? 53.492 4.849 7.514 1.00 89.39 131 LYS A C 1
ATOM 704 O O . LYS A 1 131 ? 54.294 4.045 8.002 1.00 95.33 131 LYS A O 1
ATOM 706 N N . LEU A 1 132 ? 53.085 5.945 8.148 1.00 85.71 132 LEU A N 1
ATOM 707 C CA . LEU A 1 132 ? 53.416 6.159 9.555 1.00 99.46 132 LEU A CA 1
ATOM 708 C C . LEU A 1 132 ? 52.463 5.307 10.382 1.00 100.46 132 LEU A C 1
ATOM 709 O O . LEU A 1 132 ? 51.281 5.635 10.530 1.00 93.88 132 LEU A O 1
ATOM 714 N N . GLY A 1 133 ? 52.976 4.197 10.912 1.00 101.17 133 GLY A N 1
ATOM 715 C CA . GLY A 1 133 ? 52.173 3.289 11.698 1.00 111.40 133 GLY A CA 1
ATOM 716 C C . GLY A 1 133 ? 51.921 3.807 13.101 1.00 122.91 133 GLY A C 1
ATOM 717 O O . GLY A 1 133 ? 52.321 4.908 13.480 1.00 118.46 133 GLY A O 1
ATOM 718 N N . LYS A 1 134 ? 51.241 2.973 13.896 1.00 125.57 134 LYS A N 1
ATOM 719 C CA . LYS A 1 134 ? 50.899 3.367 15.257 1.00 124.36 134 LYS A CA 1
ATOM 720 C C . LYS A 1 134 ? 52.100 3.334 16.195 1.00 126.81 134 LYS A C 1
ATOM 721 O O . LYS A 1 134 ? 52.072 4.001 17.234 1.00 135.54 134 LYS A O 1
ATOM 727 N N . ASP A 1 135 ? 53.164 2.613 15.838 1.00 122.30 135 ASP A N 1
ATOM 728 C CA . ASP A 1 135 ? 54.354 2.492 16.673 1.00 117.78 135 ASP A CA 1
ATOM 729 C C . ASP A 1 135 ? 55.340 3.666 16.527 1.00 117.42 135 ASP A C 1
ATOM 730 O O . ASP A 1 135 ? 56.452 3.570 17.066 1.00 123.75 135 ASP A O 1
ATOM 735 N N . ASN A 1 136 ? 54.929 4.750 15.842 1.00 116.65 136 ASN A N 1
ATOM 736 C CA . ASN A 1 136 ? 55.763 5.917 15.498 1.00 122.31 136 ASN A CA 1
ATOM 737 C C . ASN A 1 136 ? 57.007 5.477 14.715 1.00 125.85 136 ASN A C 1
ATOM 738 O O . ASN A 1 136 ? 58.137 5.889 14.991 1.00 129.34 136 ASN A O 1
ATOM 743 N N . ILE A 1 137 ? 56.794 4.586 13.749 1.00 121.80 137 ILE A N 1
ATOM 744 C CA . ILE A 1 137 ? 57.843 4.082 12.869 1.00 115.16 137 ILE A CA 1
ATOM 745 C C . ILE A 1 137 ? 57.301 4.137 11.448 1.00 111.04 137 ILE A C 1
ATOM 746 O O . ILE A 1 137 ? 56.231 3.579 11.165 1.00 103.72 137 ILE A O 1
ATOM 751 N N . LYS A 1 138 ? 58.018 4.835 10.567 1.00 104.79 138 LYS A N 1
ATOM 752 C CA . LYS A 1 138 ? 57.614 4.950 9.174 1.00 98.17 138 LYS A CA 1
ATOM 753 C C . LYS A 1 138 ? 57.987 3.671 8.433 1.00 99.35 138 LYS A C 1
ATOM 754 O O . LYS A 1 138 ? 59.172 3.336 8.319 1.00 96.45 138 LYS A O 1
ATOM 760 N N . TYR A 1 139 ? 56.978 2.942 7.952 1.00 101.91 139 TYR A N 1
ATOM 761 C CA . TYR A 1 139 ? 57.205 1.738 7.167 1.00 102.14 139 TYR A CA 1
ATOM 762 C C . TYR A 1 139 ? 57.277 2.113 5.691 1.00 105.73 139 TYR A C 1
ATOM 763 O O . TYR A 1 139 ? 56.354 2.739 5.153 1.00 106.09 139 TYR A O 1
ATOM 772 N N . VAL A 1 140 ? 58.379 1.728 5.049 1.00 92.42 140 VAL A N 1
ATOM 773 C CA . VAL A 1 140 ? 58.707 2.116 3.683 1.00 82.90 140 VAL A CA 1
ATOM 774 C C . VAL A 1 140 ? 58.732 0.861 2.820 1.00 86.26 140 VAL A C 1
ATOM 775 O O . VAL A 1 140 ? 59.523 -0.055 3.074 1.00 91.19 140 VAL A O 1
ATOM 779 N N . THR A 1 141 ? 57.878 0.825 1.798 1.00 80.04 141 THR A N 1
ATOM 780 C CA . THR A 1 141 ? 57.772 -0.307 0.885 1.00 77.92 141 THR A CA 1
ATOM 781 C C . THR A 1 141 ? 58.198 0.135 -0.505 1.00 84.84 141 THR A C 1
ATOM 782 O O . THR A 1 141 ? 57.627 1.080 -1.063 1.00 87.21 141 THR A O 1
ATOM 786 N N . LEU A 1 142 ? 59.206 -0.542 -1.049 1.00 81.80 142 LEU A N 1
ATOM 787 C CA . LEU A 1 142 ? 59.643 -0.348 -2.423 1.00 75.68 142 LEU A CA 1
ATOM 788 C C . LEU A 1 142 ? 58.937 -1.394 -3.276 1.00 75.19 142 LEU A C 1
ATOM 789 O O . LEU A 1 142 ? 59.113 -2.596 -3.044 1.00 76.01 142 LEU A O 1
ATOM 794 N N . ARG A 1 143 ? 58.118 -0.958 -4.231 1.00 67.54 143 ARG A N 1
ATOM 795 C CA . ARG A 1 143 ? 57.322 -1.923 -4.983 1.00 73.76 143 ARG A CA 1
ATOM 796 C C . ARG A 1 143 ? 56.976 -1.356 -6.352 1.00 70.04 143 ARG A C 1
ATOM 797 O O . ARG A 1 143 ? 57.345 -0.232 -6.694 1.00 70.60 143 ARG A O 1
ATOM 805 N N . SER A 1 144 ? 56.286 -2.175 -7.147 1.00 72.89 144 SER A N 1
ATOM 806 C CA . SER A 1 144 ? 55.671 -1.752 -8.394 1.00 70.28 144 SER A CA 1
ATOM 807 C C . SER A 1 144 ? 54.301 -1.140 -8.082 1.00 76.15 144 SER A C 1
ATOM 808 O O . SER A 1 144 ? 53.737 -1.396 -7.013 1.00 73.03 144 SER A O 1
ATOM 811 N N . PRO A 1 145 ? 53.744 -0.303 -8.975 1.00 78.03 145 PRO A N 1
ATOM 812 C CA . PRO A 1 145 ? 52.438 0.324 -8.667 1.00 71.57 145 PRO A CA 1
ATOM 813 C C . PRO A 1 145 ? 51.205 -0.582 -8.669 1.00 64.89 145 PRO A C 1
ATOM 814 O O . PRO A 1 145 ? 50.135 -0.113 -8.261 1.00 73.23 145 PRO A O 1
ATOM 818 N N . LEU A 1 146 ? 51.368 -1.832 -9.109 1.00 58.17 146 LEU A N 1
ATOM 819 C CA . LEU A 1 146 ? 50.234 -2.794 -9.100 1.00 65.85 146 LEU A CA 1
ATOM 820 C C . LEU A 1 146 ? 50.279 -3.574 -7.784 1.00 75.51 146 LEU A C 1
ATOM 821 O O . LEU A 1 146 ? 5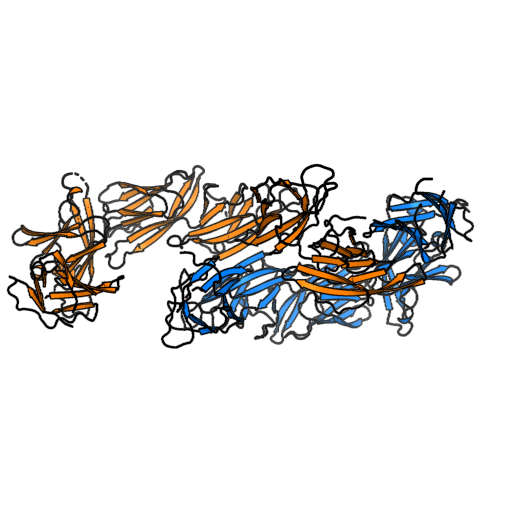1.299 -4.242 -7.532 1.00 73.01 146 LEU A O 1
ATOM 826 N N . LEU A 1 147 ? 49.213 -3.485 -6.984 1.00 69.20 147 LEU A N 1
ATOM 827 C CA . LEU A 1 147 ? 49.153 -4.180 -5.699 1.00 69.55 147 LEU A CA 1
ATOM 828 C C . LEU A 1 147 ? 47.989 -5.163 -5.694 1.00 67.29 147 LEU A C 1
ATOM 829 O O . LEU A 1 147 ? 46.926 -4.877 -6.252 1.00 72.49 147 LEU A O 1
ATOM 834 N N . VAL A 1 148 ? 48.183 -6.319 -5.060 1.00 62.57 148 VAL A N 1
ATOM 835 C CA . VAL A 1 148 ? 47.140 -7.322 -4.898 1.00 61.71 148 VAL A CA 1
ATOM 836 C C . VAL A 1 148 ? 46.890 -7.497 -3.407 1.00 75.42 148 VAL A C 1
ATOM 837 O O . VAL A 1 148 ? 47.797 -7.895 -2.659 1.00 77.16 148 VAL A O 1
ATOM 841 N N . GLU A 1 149 ? 45.661 -7.203 -2.979 1.00 67.08 149 GLU A N 1
ATOM 842 C CA . GLU A 1 149 ? 45.290 -7.177 -1.572 1.00 68.65 149 GLU A CA 1
ATOM 843 C C . GLU A 1 149 ? 44.533 -8.456 -1.229 1.00 69.92 149 GLU A C 1
ATOM 844 O O . GLU A 1 149 ? 43.479 -8.733 -1.813 1.00 70.29 149 GLU A O 1
ATOM 850 N N . ASN A 1 150 ? 45.075 -9.239 -0.299 1.00 66.82 150 ASN A N 1
ATOM 851 C CA . ASN A 1 150 ? 44.387 -10.425 0.211 1.00 71.36 150 ASN A CA 1
ATOM 852 C C . ASN A 1 150 ? 43.533 -9.996 1.399 1.00 71.57 150 ASN A C 1
ATOM 853 O O . ASN A 1 150 ? 44.026 -9.875 2.524 1.00 70.81 150 ASN A O 1
ATOM 858 N N . ASP A 1 151 ? 42.243 -9.778 1.151 1.00 67.09 151 ASP A N 1
ATOM 859 C CA . ASP A 1 151 ? 41.285 -9.506 2.211 1.00 65.53 151 ASP A CA 1
ATOM 860 C C . ASP A 1 151 ? 40.450 -10.732 2.554 1.00 70.34 151 ASP A C 1
ATOM 861 O O . ASP A 1 151 ? 39.350 -10.597 3.103 1.00 74.52 151 ASP A O 1
ATOM 866 N N . THR A 1 152 ? 40.943 -11.921 2.227 1.00 65.51 152 THR A N 1
ATOM 867 C CA . THR A 1 152 ? 40.305 -13.169 2.600 1.00 65.35 152 THR A CA 1
ATOM 868 C C . THR A 1 152 ? 40.945 -13.705 3.878 1.00 75.42 152 THR A C 1
ATOM 869 O O . THR A 1 152 ? 41.892 -13.132 4.423 1.00 73.50 152 THR A O 1
ATOM 873 N N . GLY A 1 153 ? 40.416 -14.822 4.366 1.00 74.98 153 GLY A N 1
ATOM 874 C CA . GLY A 1 153 ? 40.925 -15.450 5.564 1.00 67.74 153 GLY A CA 1
ATOM 875 C C . GLY A 1 153 ? 41.926 -16.561 5.344 1.00 71.57 153 GLY A C 1
ATOM 876 O O . GLY A 1 153 ? 42.313 -17.221 6.316 1.00 77.00 153 GLY A O 1
ATOM 877 N N . ILE A 1 154 ? 42.349 -16.810 4.105 1.00 73.56 154 ILE A N 1
ATOM 878 C CA . ILE A 1 154 ? 43.278 -17.887 3.797 1.00 79.19 154 ILE A CA 1
ATOM 879 C C . ILE A 1 154 ? 44.485 -17.318 3.056 1.00 83.41 154 ILE A C 1
ATOM 880 O O . ILE A 1 154 ? 44.475 -16.184 2.572 1.00 81.31 154 ILE A O 1
ATOM 885 N N . VAL A 1 155 ? 45.541 -18.125 2.993 1.00 83.57 155 VAL A N 1
ATOM 886 C CA . VAL A 1 155 ? 46.736 -17.769 2.238 1.00 84.30 155 VAL A CA 1
ATOM 887 C C . VAL A 1 155 ? 46.415 -17.891 0.753 1.00 84.86 155 VAL A C 1
ATOM 888 O O . VAL A 1 155 ? 45.815 -18.882 0.318 1.00 85.76 155 VAL A O 1
ATOM 892 N N . VAL A 1 156 ? 46.771 -16.863 -0.021 1.00 86.67 156 VAL A N 1
ATOM 893 C CA . VAL A 1 156 ? 46.487 -16.797 -1.452 1.00 79.41 156 VAL A CA 1
ATOM 894 C C . VAL A 1 156 ? 47.815 -16.757 -2.196 1.00 81.45 156 VAL A C 1
ATOM 895 O O . VAL A 1 156 ? 48.678 -15.935 -1.879 1.00 85.05 156 VAL A O 1
ATOM 899 N N . GLU A 1 157 ? 47.990 -17.637 -3.179 1.00 81.41 157 GLU A N 1
ATOM 900 C CA . GLU A 1 157 ? 49.174 -17.572 -4.025 1.00 80.16 157 GLU A CA 1
ATOM 901 C C . GLU A 1 157 ? 48.884 -16.732 -5.266 1.00 73.18 157 GLU A C 1
ATOM 902 O O . GLU A 1 157 ? 47.893 -16.963 -5.970 1.00 77.03 157 GLU A O 1
ATOM 908 N N . LEU A 1 158 ? 49.739 -15.739 -5.506 1.00 71.74 158 LEU A N 1
ATOM 909 C CA . LEU A 1 158 ? 49.679 -14.880 -6.682 1.00 76.59 158 LEU A CA 1
ATOM 910 C C . LEU A 1 158 ? 50.795 -15.265 -7.644 1.00 80.52 158 LEU A C 1
ATOM 911 O O . LEU A 1 158 ? 51.971 -15.285 -7.264 1.00 85.42 158 LEU A O 1
ATOM 916 N N . GLY A 1 159 ? 50.428 -15.556 -8.884 1.00 79.52 159 GLY A N 1
ATOM 917 C CA . GLY A 1 159 ? 51.365 -16.054 -9.878 1.00 78.06 159 GLY A CA 1
ATOM 918 C C . GLY A 1 159 ? 51.516 -15.108 -11.054 1.00 75.88 159 GLY A C 1
ATOM 919 O O . GLY A 1 159 ? 50.538 -14.514 -11.513 1.00 70.81 159 GLY A O 1
ATOM 920 N N . VAL A 1 160 ? 52.746 -14.985 -11.546 1.00 83.51 160 VAL A N 1
ATOM 921 C CA . VAL A 1 160 ? 53.062 -14.118 -12.677 1.00 81.57 160 VAL A CA 1
ATOM 922 C C . VAL A 1 160 ? 53.081 -14.970 -13.938 1.00 78.98 160 VAL A C 1
ATOM 923 O O . VAL A 1 160 ? 53.916 -15.874 -14.075 1.00 82.45 160 VAL A O 1
ATOM 927 N N . TYR A 1 161 ? 52.170 -14.674 -14.864 1.00 78.70 161 TYR A N 1
ATOM 928 C CA . TYR A 1 161 ? 51.821 -15.571 -15.955 1.00 79.93 161 TYR A CA 1
ATOM 929 C C . TYR A 1 161 ? 52.139 -14.922 -17.293 1.00 87.15 161 TYR A C 1
ATOM 930 O O . TYR A 1 161 ? 51.782 -13.760 -17.528 1.00 87.49 161 TYR A O 1
ATOM 939 N N . ASP A 1 162 ? 52.810 -15.674 -18.162 1.00 74.47 162 ASP A N 1
ATOM 940 C CA . ASP A 1 162 ? 52.997 -15.302 -19.559 1.00 83.46 162 ASP A CA 1
ATOM 941 C C . ASP A 1 162 ? 51.911 -16.026 -20.345 1.00 85.05 162 ASP A C 1
ATOM 942 O O . ASP A 1 162 ? 52.037 -17.216 -20.646 1.00 79.06 162 ASP A O 1
ATOM 947 N N . ALA A 1 163 ? 50.857 -15.291 -20.704 1.00 85.46 163 ALA A N 1
ATOM 948 C CA . ALA A 1 163 ? 49.706 -15.900 -21.360 1.00 88.10 163 ALA A CA 1
ATOM 949 C C . ALA A 1 163 ? 49.991 -16.288 -22.806 1.00 86.17 163 ALA A C 1
ATOM 950 O O . ALA A 1 163 ? 49.333 -17.194 -23.334 1.00 87.91 163 ALA A O 1
ATOM 952 N N . HIS A 1 164 ? 50.950 -15.627 -23.461 1.00 86.05 164 HIS A N 1
ATOM 953 C CA . HIS A 1 164 ? 51.307 -16.022 -24.819 1.00 92.05 164 HIS A CA 1
ATOM 954 C C . HIS A 1 164 ? 52.151 -17.286 -24.829 1.00 86.00 164 HIS A C 1
ATOM 955 O O . HIS A 1 164 ? 52.050 -18.085 -25.764 1.00 84.39 164 HIS A O 1
ATOM 962 N N . GLU A 1 165 ? 52.960 -17.491 -23.794 1.00 92.74 165 GLU A N 1
ATOM 963 C CA . GLU A 1 165 ? 53.795 -18.675 -23.659 1.00 89.15 165 GLU A CA 1
ATOM 964 C C . GLU A 1 165 ? 53.145 -19.793 -22.854 1.00 94.38 165 GLU A C 1
ATOM 965 O O . GLU A 1 165 ? 53.625 -20.933 -22.917 1.00 89.71 165 GLU A O 1
ATOM 971 N N . GLY A 1 166 ? 52.070 -19.503 -22.120 1.00 93.14 166 GLY A N 1
ATOM 972 C CA . GLY A 1 166 ? 51.487 -20.474 -21.212 1.00 86.85 166 GLY A CA 1
ATOM 973 C C . GLY A 1 166 ? 52.370 -20.824 -20.039 1.00 84.48 166 GLY A C 1
ATOM 974 O O . GLY A 1 166 ? 52.322 -21.957 -19.547 1.00 77.52 166 GLY A O 1
ATOM 975 N N . HIS A 1 167 ? 53.228 -19.888 -19.626 1.00 96.32 167 HIS A N 1
ATOM 976 C CA . HIS A 1 167 ? 54.204 -20.232 -18.558 1.00 102.58 167 HIS A CA 1
ATOM 977 C C . HIS A 1 167 ? 53.979 -19.387 -17.303 1.00 90.74 167 HIS A C 1
ATOM 978 O O . HIS A 1 167 ? 53.707 -18.179 -17.443 1.00 85.08 167 HIS A O 1
ATOM 985 N N . LEU A 1 168 ? 54.096 -20.009 -16.128 1.00 89.81 168 LEU A N 1
ATOM 986 C CA . LEU A 1 168 ? 53.988 -19.252 -14.854 1.00 90.83 168 LEU A CA 1
ATOM 987 C C . LEU A 1 168 ? 55.393 -18.850 -14.404 1.00 99.85 168 LEU A C 1
ATOM 988 O O . LEU A 1 168 ? 56.113 -19.719 -13.882 1.00 107.18 168 LEU A O 1
ATOM 993 N N . LEU A 1 169 ? 55.764 -17.586 -14.610 1.00 89.34 169 LEU A N 1
ATOM 994 C CA . LEU A 1 169 ? 57.140 -17.135 -14.275 1.00 102.26 169 LEU A CA 1
ATOM 995 C C . LEU A 1 169 ? 57.397 -17.333 -12.778 1.00 99.67 169 LEU A C 1
ATOM 996 O O . LEU A 1 169 ? 58.202 -18.220 -12.437 1.00 116.65 169 LEU A O 1
ATOM 1001 N N . LYS A 1 170 ? 56.740 -16.547 -11.923 1.00 95.40 170 LYS A N 1
ATOM 1002 C CA . LYS A 1 170 ? 57.021 -16.629 -10.464 1.00 97.62 170 LYS A CA 1
ATOM 1003 C C . LYS A 1 170 ? 55.708 -16.779 -9.690 1.00 94.90 170 LYS A C 1
ATOM 1004 O O . LYS A 1 170 ? 54.644 -16.501 -10.274 1.00 84.04 170 LYS A O 1
ATOM 1006 N N . ILE A 1 171 ? 55.792 -17.201 -8.424 1.00 98.28 171 ILE A N 1
ATOM 1007 C CA . ILE A 1 171 ? 54.579 -17.346 -7.566 1.00 84.70 171 ILE A CA 1
ATOM 1008 C C . ILE A 1 171 ? 54.946 -16.846 -6.166 1.00 87.77 171 ILE A C 1
ATOM 1009 O O . ILE A 1 171 ? 55.933 -17.353 -5.603 1.00 91.49 171 ILE A O 1
ATOM 1014 N N . GLU A 1 172 ? 54.179 -15.892 -5.629 1.00 89.13 172 GLU A N 1
ATOM 1015 C CA . GLU A 1 172 ? 54.459 -15.344 -4.274 1.00 82.22 172 GLU A CA 1
ATOM 1016 C C . GLU A 1 172 ? 53.246 -15.616 -3.379 1.00 81.81 172 GLU A C 1
ATOM 1017 O O . GLU A 1 172 ? 52.115 -15.601 -3.904 1.00 80.42 172 GLU A O 1
ATOM 1023 N N . ARG A 1 173 ? 53.475 -15.854 -2.083 1.00 83.67 173 ARG A N 1
ATOM 1024 C CA . ARG A 1 173 ? 52.365 -16.088 -1.173 1.00 84.46 173 ARG A CA 1
ATOM 1025 C C . ARG A 1 173 ? 51.946 -14.786 -0.510 1.00 81.94 173 ARG A C 1
ATOM 1026 O O . ARG A 1 173 ? 52.787 -13.940 -0.195 1.00 93.00 173 ARG A O 1
ATOM 1034 N N . ILE A 1 174 ? 50.639 -14.611 -0.332 1.00 85.00 174 ILE A N 1
ATOM 1035 C CA . ILE A 1 174 ? 50.077 -13.474 0.385 1.00 83.08 174 ILE A CA 1
ATOM 1036 C C . ILE A 1 174 ? 49.300 -14.028 1.570 1.00 80.81 174 ILE A C 1
ATOM 1037 O O . ILE A 1 174 ? 48.394 -14.855 1.396 1.00 82.61 174 ILE A O 1
ATOM 1042 N N . ASN A 1 175 ? 49.669 -13.579 2.768 1.00 84.01 175 ASN A N 1
ATOM 1043 C CA . ASN A 1 175 ? 49.016 -13.985 4.000 1.00 78.28 175 ASN A CA 1
ATOM 1044 C C . ASN A 1 175 ? 47.654 -13.294 4.123 1.00 75.42 175 ASN A C 1
ATOM 1045 O O . ASN A 1 175 ? 47.395 -12.312 3.420 1.00 76.06 175 ASN A O 1
ATOM 1050 N N . PRO A 1 176 ? 46.744 -13.825 4.957 1.00 83.26 176 PRO A N 1
ATOM 1051 C CA . PRO A 1 176 ? 45.462 -13.136 5.197 1.00 73.96 176 PRO A CA 1
ATOM 1052 C C . PRO A 1 176 ? 45.641 -11.760 5.823 1.00 75.58 176 PRO A C 1
ATOM 1053 O O . PRO A 1 176 ? 46.354 -11.595 6.816 1.00 74.58 176 PRO A O 1
ATOM 1057 N N . GLY A 1 177 ? 44.984 -10.770 5.222 1.00 73.95 177 GLY A N 1
ATOM 1058 C CA . GLY A 1 177 ? 45.080 -9.401 5.677 1.00 78.73 177 GLY A CA 1
ATOM 1059 C C . GLY A 1 177 ? 46.270 -8.647 5.143 1.00 79.69 177 GLY A C 1
ATOM 1060 O O . GLY A 1 177 ? 46.500 -7.505 5.560 1.00 88.06 177 GLY A O 1
ATOM 1061 N N . GLU A 1 178 ? 47.035 -9.249 4.241 1.00 80.13 178 GLU A N 1
ATOM 1062 C CA . GLU A 1 178 ? 48.245 -8.655 3.702 1.00 80.23 178 GLU A CA 1
ATOM 1063 C C . GLU A 1 178 ? 48.087 -8.432 2.204 1.00 83.85 178 GLU A C 1
ATOM 1064 O O . GLU A 1 178 ? 47.122 -8.875 1.577 1.00 80.78 178 GLU A O 1
ATOM 1070 N N . SER A 1 179 ? 49.049 -7.721 1.635 1.00 78.33 179 SER A N 1
ATOM 1071 C CA . SER A 1 179 ? 49.062 -7.422 0.217 1.00 70.83 179 SER A CA 1
ATOM 1072 C C . SER A 1 179 ? 50.457 -7.684 -0.318 1.00 72.75 179 SER A C 1
ATOM 1073 O O . SER A 1 179 ? 51.441 -7.581 0.416 1.00 76.35 179 SER A O 1
ATOM 1076 N N . LYS A 1 180 ? 50.531 -8.038 -1.596 1.00 77.86 180 LYS A N 1
ATOM 1077 C CA . LYS A 1 180 ? 51.808 -8.203 -2.279 1.00 75.33 180 LYS A CA 1
ATOM 1078 C C . LYS A 1 180 ? 51.704 -7.637 -3.687 1.00 74.57 180 LYS A C 1
ATOM 1079 O O . LYS A 1 180 ? 50.626 -7.664 -4.290 1.00 76.98 180 LYS A O 1
ATOM 1085 N N . PRO A 1 181 ? 52.792 -7.086 -4.219 1.00 79.33 181 PRO A N 1
ATOM 1086 C CA . PRO A 1 181 ? 52.708 -6.505 -5.557 1.00 63.62 181 PRO A CA 1
ATOM 1087 C C . PRO A 1 181 ? 53.184 -7.451 -6.635 1.00 71.60 181 PRO A C 1
ATOM 1088 O O . PRO A 1 181 ? 53.822 -8.472 -6.359 1.00 74.49 181 PRO A O 1
ATOM 1092 N N . ALA A 1 182 ? 52.879 -7.099 -7.877 1.00 76.64 182 ALA A N 1
ATOM 1093 C CA . ALA A 1 182 ? 53.561 -7.697 -9.005 1.00 69.05 182 ALA A CA 1
ATOM 1094 C C . ALA A 1 182 ? 55.013 -7.214 -9.025 1.00 71.39 182 ALA A C 1
ATOM 1095 O O . ALA A 1 182 ? 55.325 -6.160 -8.460 1.00 70.19 182 ALA A O 1
ATOM 1097 N N . PRO A 1 183 ? 55.932 -7.994 -9.609 1.00 74.49 183 PRO A N 1
ATOM 1098 C CA . PRO A 1 183 ? 57.320 -7.528 -9.728 1.00 75.29 183 PRO A CA 1
ATOM 1099 C C . PRO A 1 183 ? 57.445 -6.293 -10.609 1.00 75.33 183 PRO A C 1
ATOM 1100 O O . PRO A 1 183 ? 56.609 -6.036 -11.481 1.00 75.57 183 PRO A O 1
ATOM 1104 N N . VAL A 1 184 ? 58.485 -5.505 -10.323 1.00 70.86 184 VAL A N 1
ATOM 1105 C CA . VAL A 1 184 ? 58.707 -4.239 -11.010 1.00 75.16 184 VAL A CA 1
ATOM 1106 C C . VAL A 1 184 ? 59.105 -4.504 -12.455 1.00 83.54 184 VAL A C 1
ATOM 1107 O O . VAL A 1 184 ? 60.018 -5.294 -12.732 1.00 78.06 184 VAL A O 1
ATOM 1111 N N . GLY A 1 185 ? 58.395 -3.869 -13.384 1.00 81.80 185 GLY A N 1
ATOM 1112 C CA . GLY A 1 185 ? 58.634 -4.086 -14.793 1.00 75.36 185 GLY A CA 1
ATOM 1113 C C . GLY A 1 185 ? 57.690 -5.129 -15.347 1.00 76.15 185 GLY A C 1
ATOM 1114 O O . GLY A 1 185 ? 57.029 -4.896 -16.364 1.00 85.29 185 GLY A O 1
ATOM 1115 N N . ALA A 1 186 ? 57.596 -6.274 -14.658 1.00 67.35 186 ALA A N 1
ATOM 1116 C CA . ALA A 1 186 ? 56.727 -7.367 -15.082 1.00 78.01 186 ALA A CA 1
ATOM 1117 C C . ALA A 1 186 ? 55.250 -7.027 -14.959 1.00 83.01 186 ALA A C 1
ATOM 1118 O O . ALA A 1 186 ? 54.429 -7.662 -15.630 1.00 81.86 186 ALA A O 1
ATOM 1120 N N . ALA A 1 187 ? 54.902 -6.036 -14.128 1.00 81.65 187 ALA A N 1
ATOM 1121 C CA . ALA A 1 187 ? 53.519 -5.589 -14.003 1.00 88.77 187 ALA A CA 1
ATOM 1122 C C . ALA A 1 187 ? 53.009 -4.932 -15.280 1.00 91.58 187 ALA A C 1
ATOM 1123 O O . ALA A 1 187 ? 51.794 -4.905 -15.515 1.00 101.16 187 ALA A O 1
ATOM 1125 N N . TYR A 1 188 ? 53.908 -4.404 -16.116 1.00 78.84 188 TYR A N 1
ATOM 1126 C CA . TYR A 1 188 ? 53.460 -3.753 -17.336 1.00 83.51 188 TYR A CA 1
ATOM 1127 C C . TYR A 1 188 ? 53.203 -4.772 -18.443 1.00 84.35 188 TYR A C 1
ATOM 1128 O O . TYR A 1 188 ? 52.301 -4.572 -19.266 1.00 88.33 188 TYR A O 1
ATOM 1137 N N . PHE A 1 189 ? 53.973 -5.863 -18.483 1.00 80.33 189 PHE A N 1
ATOM 1138 C CA . PHE A 1 189 ? 53.927 -6.805 -19.600 1.00 83.66 189 PHE A CA 1
ATOM 1139 C C . PHE A 1 189 ? 53.199 -8.104 -19.280 1.00 85.13 189 PHE A C 1
ATOM 1140 O O . PHE A 1 189 ? 52.427 -8.594 -20.110 1.00 79.70 189 PHE A O 1
ATOM 1148 N N . LYS A 1 190 ? 53.434 -8.681 -18.105 1.00 83.69 190 LYS A N 1
ATOM 1149 C CA . LYS A 1 190 ? 52.922 -10.002 -17.774 1.00 82.92 190 LYS A CA 1
ATOM 1150 C C . LYS A 1 190 ? 51.546 -9.899 -17.121 1.00 87.47 190 LYS A C 1
ATOM 1151 O O . LYS A 1 190 ? 51.157 -8.858 -16.587 1.00 86.53 190 LYS A O 1
ATOM 1157 N N . SER A 1 191 ? 50.811 -11.007 -17.164 1.00 98.56 191 SER A N 1
ATOM 1158 C CA . SER A 1 191 ? 49.502 -11.076 -16.534 1.00 90.32 191 SER A CA 1
ATOM 1159 C C . SER A 1 191 ? 49.622 -11.713 -15.150 1.00 83.76 191 SER A C 1
ATOM 1160 O O . SER A 1 191 ? 50.680 -12.204 -14.752 1.00 88.46 191 SER A O 1
ATOM 1163 N N . LEU A 1 192 ? 48.514 -11.715 -14.414 1.00 74.00 192 LEU A N 1
ATOM 1164 C CA . LEU A 1 192 ? 48.485 -12.283 -13.075 1.00 77.77 192 LEU A CA 1
ATOM 1165 C C . LEU A 1 192 ? 47.432 -13.379 -12.961 1.00 77.54 192 LEU A C 1
ATOM 1166 O O . LEU A 1 192 ? 46.416 -13.373 -13.664 1.00 77.56 192 LEU A O 1
ATOM 1171 N N . LEU A 1 193 ? 47.702 -14.331 -12.074 1.00 70.88 193 LEU A N 1
ATOM 1172 C CA . LEU A 1 193 ? 46.769 -15.386 -11.721 1.00 72.12 193 LEU A CA 1
ATOM 1173 C C . LEU A 1 193 ? 46.720 -15.492 -10.206 1.00 76.21 193 LEU A C 1
ATOM 1174 O O . LEU A 1 193 ? 47.696 -15.175 -9.526 1.00 75.26 193 LEU A O 1
ATOM 1179 N N . VAL A 1 194 ? 45.572 -15.904 -9.665 1.00 76.28 194 VAL A N 1
ATOM 1180 C CA . VAL A 1 194 ? 45.486 -16.166 -8.233 1.00 75.46 194 VAL A CA 1
ATOM 1181 C C . VAL A 1 194 ? 44.961 -17.581 -8.017 1.00 77.67 194 VAL A C 1
ATOM 1182 O O . VAL A 1 194 ? 44.254 -18.155 -8.855 1.00 77.47 194 VAL A O 1
ATOM 1186 N N . ARG A 1 195 ? 45.353 -18.157 -6.889 1.00 77.64 195 ARG A N 1
ATOM 1187 C CA . ARG A 1 195 ? 44.803 -19.427 -6.441 1.00 75.78 195 ARG A CA 1
ATOM 1188 C C . ARG A 1 195 ? 44.802 -19.420 -4.922 1.00 79.32 195 ARG A C 1
ATOM 1189 O O . ARG A 1 195 ? 45.519 -18.624 -4.302 1.00 76.93 195 ARG A O 1
ATOM 1197 N N . PRO A 1 196 ? 44.000 -20.289 -4.277 1.00 81.82 196 PRO A N 1
ATOM 1198 C CA . PRO A 1 196 ? 44.201 -20.501 -2.837 1.00 77.81 196 PRO A CA 1
ATOM 1199 C C . PRO A 1 196 ? 45.465 -21.282 -2.500 1.00 78.07 196 PRO A C 1
ATOM 1200 O O . PRO A 1 196 ? 46.278 -21.574 -3.382 1.00 89.56 196 PRO A O 1
ATOM 1204 N N . ASP A 1 197 ? 45.636 -21.576 -1.213 1.00 82.21 197 ASP A N 1
ATOM 1205 C CA . ASP A 1 197 ? 46.760 -22.367 -0.723 1.00 80.89 197 ASP A CA 1
ATOM 1206 C C . ASP A 1 197 ? 46.706 -23.753 -1.366 1.00 88.55 197 ASP A C 1
ATOM 1207 O O . ASP A 1 197 ? 45.616 -24.338 -1.460 1.00 92.85 197 ASP A O 1
ATOM 1212 N N . PRO A 1 198 ? 47.834 -24.273 -1.908 1.00 98.57 198 PRO A N 1
ATOM 1213 C CA . PRO A 1 198 ? 47.834 -25.568 -2.591 1.00 91.82 198 PRO A CA 1
ATOM 1214 C C . PRO A 1 198 ? 47.102 -26.648 -1.785 1.00 97.14 198 PRO A C 1
ATOM 1215 O O . PRO A 1 198 ? 46.373 -27.416 -2.384 1.00 97.97 198 PRO A O 1
ATOM 1219 N N . GLY A 1 199 ? 47.308 -26.685 -0.464 1.00 90.50 199 GLY A N 1
ATOM 1220 C CA . GLY A 1 199 ? 46.692 -27.736 0.324 1.00 93.96 199 GLY A CA 1
ATOM 1221 C C . GLY A 1 199 ? 45.196 -27.873 0.114 1.00 100.51 199 GLY A C 1
ATOM 1222 O O . GLY A 1 199 ? 44.644 -28.948 0.371 1.00 112.10 199 GLY A O 1
ATOM 1223 N N . PHE A 1 200 ? 44.528 -26.817 -0.359 1.00 95.11 200 PHE A N 1
ATOM 1224 C CA . PHE A 1 200 ? 43.090 -26.867 -0.608 1.00 99.97 200 PHE A CA 1
ATOM 1225 C C . PHE A 1 200 ? 42.724 -27.543 -1.926 1.00 99.08 200 PHE A C 1
ATOM 1226 O O . PHE A 1 200 ? 41.524 -27.688 -2.196 1.00 99.52 200 PHE A O 1
ATOM 1234 N N . LYS A 1 201 ? 43.723 -27.921 -2.739 1.00 101.71 201 LYS A N 1
ATOM 1235 C CA . LYS A 1 201 ? 43.570 -28.660 -4.005 1.00 103.80 201 LYS A CA 1
ATOM 1236 C C . LYS A 1 201 ? 42.710 -27.912 -5.027 1.00 103.20 201 LYS A C 1
ATOM 1237 O O . LYS A 1 201 ? 42.011 -28.527 -5.839 1.00 103.44 201 LYS A O 1
ATOM 1239 N N . TYR A 1 202 ? 42.757 -26.584 -4.996 1.00 94.96 202 TYR A N 1
ATOM 1240 C CA . TYR A 1 202 ? 42.080 -25.744 -5.970 1.00 90.74 202 TYR A CA 1
ATOM 1241 C C . TYR A 1 202 ? 43.103 -25.157 -6.930 1.00 87.36 202 TYR A C 1
ATOM 1242 O O . TYR A 1 202 ? 44.170 -24.695 -6.510 1.00 84.89 202 TYR A O 1
ATOM 1251 N N . GLY A 1 203 ? 42.769 -25.171 -8.218 1.00 86.42 203 GLY A N 1
ATOM 1252 C CA . GLY A 1 203 ? 43.686 -24.723 -9.239 1.00 85.23 203 GLY A CA 1
ATOM 1253 C C . GLY A 1 203 ? 43.754 -23.215 -9.347 1.00 76.18 203 GLY A C 1
ATOM 1254 O O . GLY A 1 203 ? 43.150 -22.471 -8.575 1.00 77.62 203 GLY A O 1
ATOM 1255 N N . TRP A 1 204 ? 44.519 -22.763 -10.342 1.00 82.81 204 TRP A N 1
ATOM 1256 C CA . TRP A 1 204 ? 44.642 -21.344 -10.639 1.00 75.19 204 TRP A CA 1
ATOM 1257 C C . TRP A 1 204 ? 43.344 -20.817 -11.255 1.00 68.15 204 TRP A C 1
ATOM 1258 O O . TRP A 1 204 ? 42.474 -21.577 -11.697 1.00 70.81 204 TRP A O 1
ATOM 1269 N N . SER A 1 205 ? 43.230 -19.492 -11.283 1.00 65.13 205 SER A N 1
ATOM 1270 C CA . SER A 1 205 ? 42.050 -18.840 -11.831 1.00 66.74 205 SER A CA 1
ATOM 1271 C C . SER A 1 205 ? 41.984 -19.024 -13.341 1.00 68.29 205 SER A C 1
ATOM 1272 O O . SER A 1 205 ? 42.984 -18.869 -14.042 1.00 76.80 205 SER A O 1
ATOM 1275 N N . SER A 1 206 ? 40.783 -19.352 -13.832 1.00 77.45 206 SER A N 1
ATOM 1276 C CA . SER A 1 206 ? 40.591 -19.764 -15.221 1.00 77.60 206 SER A CA 1
ATOM 1277 C C . SER A 1 206 ? 40.801 -18.615 -16.197 1.00 83.76 206 SER A C 1
ATOM 1278 O O . SER A 1 206 ? 41.124 -18.850 -17.366 1.00 92.61 206 SER A O 1
ATOM 1281 N N . ASP A 1 207 ? 40.625 -17.381 -15.744 1.00 64.53 207 ASP A N 1
ATOM 1282 C CA . ASP A 1 207 ? 40.999 -16.196 -16.494 1.00 66.73 207 ASP A CA 1
ATOM 1283 C C . ASP A 1 207 ? 42.158 -15.509 -15.792 1.00 76.00 207 ASP A C 1
ATOM 1284 O O . ASP A 1 207 ? 42.479 -15.799 -14.637 1.00 70.67 207 ASP A O 1
ATOM 1289 N N . THR A 1 208 ? 42.789 -14.587 -16.508 1.00 81.38 208 THR A N 1
ATOM 1290 C CA . THR A 1 208 ? 43.948 -13.871 -16.002 1.00 75.12 208 THR A CA 1
ATOM 1291 C C . THR A 1 208 ? 43.536 -12.534 -15.401 1.00 75.00 208 THR A C 1
ATOM 1292 O O . THR A 1 208 ? 42.411 -12.057 -15.571 1.00 76.71 208 THR A O 1
ATOM 1296 N N . LEU A 1 209 ? 44.475 -11.924 -14.691 1.00 76.12 209 LEU A N 1
ATOM 1297 C CA . LEU A 1 209 ? 44.279 -10.619 -14.069 1.00 76.95 209 LEU A CA 1
ATOM 1298 C C . LEU A 1 209 ? 45.189 -9.657 -14.832 1.00 79.32 209 LEU A C 1
ATOM 1299 O O . LEU A 1 209 ? 46.359 -9.469 -14.490 1.00 78.34 209 LEU A O 1
ATOM 1304 N N . TRP A 1 210 ? 44.642 -9.071 -15.893 1.00 76.46 210 TRP A N 1
ATOM 1305 C CA . TRP A 1 210 ? 45.367 -8.178 -16.787 1.00 73.04 210 TRP A CA 1
ATOM 1306 C C . TRP A 1 210 ? 44.854 -6.759 -16.588 1.00 73.12 210 TRP A C 1
ATOM 1307 O O . TRP A 1 210 ? 43.651 -6.511 -16.721 1.00 74.28 210 TRP A O 1
ATOM 1318 N N . TRP A 1 211 ? 45.775 -5.836 -16.283 1.00 74.02 211 TRP A N 1
ATOM 1319 C CA . TRP A 1 211 ? 45.412 -4.479 -15.876 1.00 69.51 211 TRP A CA 1
ATOM 1320 C C . TRP A 1 211 ? 44.790 -3.674 -17.012 1.00 80.46 211 TRP A C 1
ATOM 1321 O O . TRP A 1 211 ? 43.953 -2.801 -16.756 1.00 83.85 211 TRP A O 1
ATOM 1332 N N . ARG A 1 212 ? 45.153 -3.959 -18.266 1.00 82.18 212 ARG A N 1
ATOM 1333 C CA . ARG A 1 212 ? 44.497 -3.277 -19.376 1.00 81.43 212 ARG A CA 1
ATOM 1334 C C . ARG A 1 212 ? 43.075 -3.786 -19.583 1.00 84.71 212 ARG A C 1
ATOM 1335 O O . ARG A 1 212 ? 42.231 -3.059 -20.115 1.00 85.95 212 ARG A O 1
ATOM 1343 N N . ASP A 1 213 ? 42.791 -5.023 -19.165 1.00 84.97 213 ASP A N 1
ATOM 1344 C CA . ASP A 1 213 ? 41.414 -5.498 -19.117 1.00 84.03 213 ASP A CA 1
ATOM 1345 C C . ASP A 1 213 ? 40.678 -4.954 -17.901 1.00 87.56 213 ASP A C 1
ATOM 1346 O O . ASP A 1 213 ? 39.472 -4.685 -17.977 1.00 86.02 213 ASP A O 1
ATOM 1351 N N . LEU A 1 214 ? 41.391 -4.784 -16.783 1.00 85.51 214 LEU A N 1
ATOM 1352 C CA . LEU A 1 214 ? 40.790 -4.275 -15.556 1.00 82.12 214 LEU A CA 1
ATOM 1353 C C . LEU A 1 214 ? 40.503 -2.781 -15.629 1.00 84.97 214 LEU A C 1
ATOM 1354 O O . LEU A 1 214 ? 39.721 -2.277 -14.818 1.00 84.06 214 LEU A O 1
ATOM 1359 N N . LEU A 1 215 ? 41.136 -2.063 -16.563 1.00 86.47 215 LEU A N 1
ATOM 1360 C CA . LEU A 1 215 ? 40.807 -0.657 -16.775 1.00 86.20 215 LEU A CA 1
ATOM 1361 C C . LEU A 1 215 ? 39.394 -0.490 -17.320 1.00 87.30 215 LEU A C 1
ATOM 1362 O O . LEU A 1 215 ? 38.722 0.502 -17.010 1.00 87.93 215 LEU A O 1
ATOM 1367 N N . LYS A 1 216 ? 38.926 -1.451 -18.117 1.00 85.71 216 LYS A N 1
ATOM 1368 C CA . LYS A 1 216 ? 37.575 -1.439 -18.659 1.00 88.81 216 LYS A CA 1
ATOM 1369 C C . LYS A 1 216 ? 36.598 -2.270 -17.841 1.00 86.35 216 LYS A C 1
ATOM 1370 O O . LYS A 1 216 ? 35.405 -1.946 -17.803 1.00 89.02 216 LYS A O 1
ATOM 1372 N N . ARG A 1 217 ? 37.071 -3.326 -17.180 1.00 83.12 217 ARG A N 1
ATOM 1373 C CA . ARG A 1 217 ? 36.209 -4.206 -16.393 1.00 80.39 217 ARG A CA 1
ATOM 1374 C C . ARG A 1 217 ? 36.959 -4.510 -15.098 1.00 79.11 217 ARG A C 1
ATOM 1375 O O . ARG A 1 217 ? 37.734 -5.473 -15.016 1.00 78.60 217 ARG A O 1
ATOM 1383 N N . PRO A 1 218 ? 36.786 -3.669 -14.068 1.00 76.75 218 PRO A N 1
ATOM 1384 C CA . PRO A 1 218 ? 37.575 -3.844 -12.835 1.00 78.93 218 PRO A CA 1
ATOM 1385 C C . PRO A 1 218 ? 37.041 -4.905 -11.894 1.00 75.37 218 PRO A C 1
ATOM 1386 O O . PRO A 1 218 ? 37.783 -5.351 -11.009 1.00 71.35 218 PRO A O 1
ATOM 1390 N N . THR A 1 219 ? 35.789 -5.317 -12.056 1.00 77.47 219 THR A N 1
ATOM 1391 C CA . THR A 1 219 ? 35.113 -6.205 -11.125 1.00 75.71 219 THR A CA 1
ATOM 1392 C C . THR A 1 219 ? 34.938 -7.566 -11.784 1.00 70.03 219 THR A C 1
ATOM 1393 O O . THR A 1 219 ? 34.410 -7.651 -12.900 1.00 68.81 219 THR A O 1
ATOM 1397 N N . LYS A 1 220 ? 35.373 -8.626 -11.100 1.00 66.16 220 LYS A N 1
ATOM 1398 C CA . LYS A 1 220 ? 35.357 -9.942 -11.724 1.00 72.59 220 LYS A CA 1
ATOM 1399 C C . LYS A 1 220 ? 35.316 -11.032 -10.660 1.00 76.18 220 LYS A C 1
ATOM 1400 O O . LYS A 1 220 ? 36.028 -10.959 -9.656 1.00 76.58 220 LYS A O 1
ATOM 1406 N N . THR A 1 221 ? 34.488 -12.049 -10.892 1.00 77.94 221 THR A N 1
ATOM 1407 C CA . THR A 1 221 ? 34.517 -13.254 -10.072 1.00 75.73 221 THR A CA 1
ATOM 1408 C C . THR A 1 221 ? 35.615 -14.180 -10.586 1.00 76.61 221 THR A C 1
ATOM 1409 O O . THR A 1 221 ? 35.636 -14.525 -11.773 1.00 77.35 221 THR A O 1
ATOM 1413 N N . LEU A 1 222 ? 36.524 -14.582 -9.704 1.00 68.93 222 LEU A N 1
ATOM 1414 C CA . LEU A 1 222 ? 37.619 -15.471 -10.061 1.00 66.86 222 LEU A CA 1
ATOM 1415 C C . LEU A 1 222 ? 37.241 -16.906 -9.720 1.00 69.74 222 LEU A C 1
ATOM 1416 O O . LEU A 1 222 ? 37.040 -17.241 -8.548 1.00 79.90 222 LEU A O 1
ATOM 1421 N N . VAL A 1 223 ? 37.156 -17.743 -10.748 1.00 77.11 223 VAL A N 1
ATOM 1422 C CA . VAL A 1 223 ? 36.726 -19.133 -10.638 1.00 73.73 223 VAL A CA 1
ATOM 1423 C C . VAL A 1 223 ? 37.957 -20.040 -10.579 1.00 72.43 223 VAL A C 1
ATOM 1424 O O . VAL A 1 223 ? 38.895 -19.891 -11.374 1.00 72.97 223 VAL A O 1
ATOM 1428 N N . CYS A 1 224 ? 37.987 -20.944 -9.596 1.00 73.64 224 CYS A N 1
ATOM 1429 C CA . CYS A 1 224 ? 39.079 -21.901 -9.428 1.00 72.03 224 CYS A CA 1
ATOM 1430 C C . CYS A 1 224 ? 38.492 -23.301 -9.319 1.00 79.30 224 CYS A C 1
ATOM 1431 O O . CYS A 1 224 ? 37.809 -23.615 -8.341 1.00 81.67 224 CYS A O 1
ATOM 1434 N N . LYS A 1 225 ? 38.769 -24.143 -10.306 1.00 83.14 225 LYS A N 1
ATOM 1435 C CA . LYS A 1 225 ? 38.237 -25.495 -10.306 1.00 83.90 225 LYS A CA 1
ATOM 1436 C C . LYS A 1 225 ? 39.000 -26.364 -9.310 1.00 89.47 225 LYS A C 1
ATOM 1437 O O . LYS A 1 225 ? 40.150 -26.082 -8.958 1.00 86.16 225 LYS A O 1
ATOM 1443 N N . SER A 1 226 ? 38.338 -27.415 -8.834 1.00 94.05 226 SER A N 1
ATOM 1444 C CA . SER A 1 226 ? 38.944 -28.321 -7.872 1.00 98.41 226 SER A CA 1
ATOM 1445 C C . SER A 1 226 ? 39.629 -29.481 -8.583 1.00 104.39 226 SER A C 1
ATOM 1446 O O . SER A 1 226 ? 39.200 -29.925 -9.652 1.00 103.66 226 SER A O 1
ATOM 1449 N N . GLU A 1 227 ? 40.701 -29.973 -7.970 1.00 107.50 227 GLU A N 1
ATOM 1450 C CA . GLU A 1 227 ? 41.445 -31.110 -8.489 1.00 106.39 227 GLU A CA 1
ATOM 1451 C C . GLU A 1 227 ? 40.913 -32.440 -7.970 1.00 110.11 227 GLU A C 1
ATOM 1452 O O . GLU A 1 227 ? 41.474 -33.490 -8.303 1.00 117.53 227 GLU A O 1
ATOM 1458 N N . GLN A 1 228 ? 39.864 -32.388 -7.145 1.00 111.86 228 GLN A N 1
ATOM 1459 C CA . GLN A 1 228 ? 39.279 -33.626 -6.566 1.00 112.81 228 GLN A CA 1
ATOM 1460 C C . GLN A 1 228 ? 37.805 -33.649 -6.977 1.00 111.39 228 GLN A C 1
ATOM 1461 O O . GLN A 1 228 ? 37.241 -34.754 -7.095 1.00 111.65 228 GLN A O 1
ATOM 1467 N N . TYR A 1 229 ? 37.176 -32.493 -7.200 1.00 114.18 229 TYR A N 1
ATOM 1468 C CA . TYR A 1 229 ? 35.760 -32.547 -7.647 1.00 120.60 229 TYR A CA 1
ATOM 1469 C C . TYR A 1 229 ? 35.494 -31.536 -8.765 1.00 127.03 229 TYR A C 1
ATOM 1470 O O . TYR A 1 229 ? 35.786 -30.340 -8.578 1.00 121.82 229 TYR A O 1
ATOM 1479 N N . GLY A 1 230 ? 34.936 -32.007 -9.884 1.00 30.00 230 GLY A N 1
ATOM 1480 C CA . GLY A 1 230 ? 34.597 -31.100 -10.997 1.00 30.00 230 GLY A CA 1
ATOM 1481 C C . GLY A 1 230 ? 33.548 -30.088 -10.577 1.00 30.00 230 GLY A C 1
ATOM 1482 O O . GLY A 1 230 ? 33.670 -28.912 -10.972 1.00 30.00 230 GLY A O 1
ATOM 1483 N N . GLY A 1 231 ? 32.552 -30.526 -9.802 1.00 30.00 231 GLY A N 1
ATOM 1484 C CA . GLY A 1 231 ? 31.515 -29.602 -9.304 1.00 30.00 231 GLY A CA 1
ATOM 1485 C C . GLY A 1 231 ? 32.110 -28.601 -8.331 1.00 30.00 231 GLY A C 1
ATOM 1486 O O . GLY A 1 231 ? 31.787 -27.404 -8.447 1.00 30.00 231 GLY A O 1
ATOM 1487 N N . GLU A 1 232 ? 32.952 -29.074 -7.407 1.00 130.89 232 GLU A N 1
ATOM 1488 C CA . GLU A 1 232 ? 33.588 -28.176 -6.407 1.00 114.31 232 GLU A CA 1
ATOM 1489 C C . GLU A 1 232 ? 34.305 -27.037 -7.137 1.00 109.96 232 GLU A C 1
ATOM 1490 O O . GLU A 1 232 ? 35.149 -27.333 -8.005 1.00 107.17 232 GLU A O 1
ATOM 1496 N N . VAL A 1 233 ? 33.973 -25.788 -6.795 1.00 105.16 233 VAL A N 1
ATOM 1497 C CA . VAL A 1 233 ? 34.620 -24.610 -7.450 1.00 85.17 233 VAL A CA 1
ATOM 1498 C C . VAL A 1 233 ? 34.811 -23.480 -6.436 1.00 84.64 233 VAL A C 1
ATOM 1499 O O . VAL A 1 233 ? 33.796 -22.940 -5.957 1.00 94.96 233 VAL A O 1
ATOM 1503 N N . PHE A 1 234 ? 36.062 -23.152 -6.110 1.00 81.79 234 PHE A N 1
ATOM 1504 C CA . PHE A 1 234 ? 36.369 -22.033 -5.233 1.00 78.67 234 PHE A CA 1
ATOM 1505 C C . PHE A 1 234 ? 36.115 -20.721 -5.972 1.00 80.10 234 PHE A C 1
ATOM 1506 O O . PHE A 1 234 ? 36.406 -20.596 -7.168 1.00 79.48 234 PHE A O 1
ATOM 1514 N N . TYR A 1 235 ? 35.585 -19.734 -5.254 1.00 74.24 235 TYR A N 1
ATOM 1515 C CA . TYR A 1 235 ? 35.287 -18.424 -5.824 1.00 70.14 235 TYR A CA 1
ATOM 1516 C C . TYR A 1 235 ? 36.015 -17.344 -5.038 1.00 75.49 235 TYR A C 1
ATOM 1517 O O . TYR A 1 235 ? 35.839 -17.237 -3.820 1.00 84.54 235 TYR A O 1
ATOM 1526 N N . PHE A 1 236 ? 36.823 -16.546 -5.730 1.00 71.33 236 PHE A N 1
ATOM 1527 C CA . PHE A 1 236 ? 37.265 -15.250 -5.236 1.00 67.51 236 PHE A CA 1
ATOM 1528 C C . PHE A 1 236 ? 36.394 -14.175 -5.868 1.00 69.88 236 PHE A C 1
ATOM 1529 O O . PHE A 1 236 ? 35.801 -14.387 -6.925 1.00 72.74 236 PHE A O 1
ATOM 1537 N N . ARG A 1 237 ? 36.341 -12.997 -5.247 1.00 75.83 237 ARG A N 1
ATOM 1538 C CA . ARG A 1 237 ? 35.844 -11.844 -5.986 1.00 76.67 237 ARG A CA 1
ATOM 1539 C C . ARG A 1 237 ? 36.876 -10.736 -5.954 1.00 79.59 237 ARG A C 1
ATOM 1540 O O . ARG A 1 237 ? 37.305 -10.307 -4.877 1.00 78.68 237 ARG A O 1
ATOM 1548 N N . LEU A 1 238 ? 37.251 -10.271 -7.140 1.00 73.88 238 LEU A N 1
ATOM 1549 C CA . LEU A 1 238 ? 38.278 -9.267 -7.325 1.00 69.85 238 LEU A CA 1
ATOM 1550 C C . LEU A 1 238 ? 37.617 -7.947 -7.687 1.00 70.14 238 LEU A C 1
ATOM 1551 O O . LEU A 1 238 ? 36.751 -7.907 -8.572 1.00 74.78 238 LEU A O 1
ATOM 1556 N N . HIS A 1 239 ? 38.022 -6.875 -7.007 1.00 67.70 239 HIS A N 1
ATOM 1557 C CA . HIS A 1 239 ? 37.717 -5.520 -7.447 1.00 62.88 239 HIS A CA 1
ATOM 1558 C C . HIS A 1 239 ? 39.019 -4.756 -7.616 1.00 70.78 239 HIS A C 1
ATOM 1559 O O . HIS A 1 239 ? 39.893 -4.818 -6.746 1.00 74.33 239 HIS A O 1
ATOM 1566 N N . ALA A 1 240 ? 39.148 -4.035 -8.725 1.00 70.22 240 ALA A N 1
ATOM 1567 C CA . ALA A 1 240 ? 40.307 -3.191 -8.970 1.00 67.00 240 ALA A CA 1
ATOM 1568 C C . ALA A 1 240 ? 39.909 -1.732 -8.801 1.00 67.00 240 ALA A C 1
ATOM 1569 O O . ALA A 1 240 ? 38.844 -1.313 -9.264 1.00 69.02 240 ALA A O 1
ATOM 1571 N N . ARG A 1 241 ? 40.762 -0.963 -8.127 1.00 68.67 241 ARG A N 1
ATOM 1572 C CA . ARG A 1 241 ? 40.468 0.437 -7.863 1.00 71.98 241 ARG A CA 1
ATOM 1573 C C . ARG A 1 241 ? 41.722 1.271 -8.082 1.00 76.58 241 ARG A C 1
ATOM 1574 O O . ARG A 1 241 ? 42.851 0.787 -7.941 1.00 74.20 241 ARG A O 1
ATOM 1582 N N . TRP A 1 242 ? 41.501 2.528 -8.455 1.00 77.75 242 TRP A N 1
ATOM 1583 C CA . TRP A 1 242 ? 42.569 3.481 -8.719 1.00 82.10 242 TRP A CA 1
ATOM 1584 C C . TRP A 1 242 ? 41.982 4.881 -8.634 1.00 91.10 242 TRP A C 1
ATOM 1585 O O . TRP A 1 242 ? 40.768 5.059 -8.505 1.00 106.01 242 TRP A O 1
ATOM 1596 N N . ASP A 1 243 ? 42.860 5.876 -8.713 1.00 87.77 243 ASP A N 1
ATOM 1597 C CA . ASP A 1 243 ? 42.420 7.258 -8.809 1.00 98.34 243 ASP A CA 1
ATOM 1598 C C . ASP A 1 243 ? 42.109 7.575 -10.266 1.00 109.48 243 ASP A C 1
ATOM 1599 O O . ASP A 1 243 ? 42.960 7.407 -11.145 1.00 116.75 243 ASP A O 1
ATOM 1604 N N . GLN A 1 244 ? 40.895 8.054 -10.516 1.00 127.33 244 GLN A N 1
ATOM 1605 C CA . GLN A 1 244 ? 40.479 8.412 -11.865 1.00 121.52 244 GLN A CA 1
ATOM 1606 C C . GLN A 1 244 ? 40.997 9.774 -12.310 1.00 120.34 244 GLN A C 1
ATOM 1607 O O . GLN A 1 244 ? 40.779 10.148 -13.467 1.00 124.07 244 GLN A O 1
ATOM 1613 N N . ALA A 1 245 ? 41.673 10.518 -11.434 1.00 114.62 245 ALA A N 1
ATOM 1614 C CA . ALA A 1 245 ? 42.271 11.793 -11.808 1.00 116.52 245 ALA A CA 1
ATOM 1615 C C . ALA A 1 245 ? 43.717 11.654 -12.264 1.00 119.36 245 ALA A C 1
ATOM 1616 O O . ALA A 1 245 ? 44.200 12.496 -13.031 1.00 116.59 245 ALA A O 1
ATOM 1618 N N . ASN A 1 246 ? 44.414 10.618 -11.811 1.00 112.52 246 ASN A N 1
ATOM 1619 C CA . ASN A 1 246 ? 45.803 10.407 -12.197 1.00 111.64 246 ASN A CA 1
ATOM 1620 C C . ASN A 1 246 ? 45.833 9.784 -13.590 1.00 109.53 246 ASN A C 1
ATOM 1621 O O . ASN A 1 246 ? 45.289 8.690 -13.775 1.00 110.93 246 ASN A O 1
ATOM 1626 N N . PRO A 1 247 ? 46.433 10.439 -14.591 1.00 110.41 247 PRO A N 1
ATOM 1627 C CA . PRO A 1 247 ? 46.420 9.875 -15.951 1.00 112.03 247 PRO A CA 1
ATOM 1628 C C . PRO A 1 247 ? 47.376 8.711 -16.160 1.00 114.71 247 PRO A C 1
ATOM 1629 O O . PRO A 1 247 ? 47.226 7.992 -17.162 1.00 116.12 247 PRO A O 1
ATOM 1633 N N . LEU A 1 248 ? 48.326 8.490 -15.237 1.00 111.50 248 LEU A N 1
ATOM 1634 C CA . LEU A 1 248 ? 49.308 7.411 -15.347 1.00 109.26 248 LEU A CA 1
ATOM 1635 C C . LEU A 1 248 ? 48.664 6.028 -15.311 1.00 105.61 248 LEU A C 1
ATOM 1636 O O . LEU A 1 248 ? 49.198 5.089 -15.915 1.00 104.09 248 LEU A O 1
ATOM 1641 N N . THR A 1 249 ? 47.485 5.905 -14.689 1.00 111.69 249 THR A N 1
ATOM 1642 C CA . THR A 1 249 ? 46.749 4.647 -14.695 1.00 116.35 249 THR A CA 1
ATOM 1643 C C . THR A 1 249 ? 46.203 4.283 -16.077 1.00 109.38 249 THR A C 1
ATOM 1644 O O . THR A 1 249 ? 45.854 3.118 -16.296 1.00 108.58 249 THR A O 1
ATOM 1648 N N . ARG A 1 250 ? 46.147 5.229 -17.022 1.00 107.35 250 ARG A N 1
ATOM 1649 C CA . ARG A 1 250 ? 45.820 4.869 -18.393 1.00 110.13 250 ARG A CA 1
ATOM 1650 C C . ARG A 1 250 ? 47.031 4.370 -19.168 1.00 108.45 250 ARG A C 1
ATOM 1651 O O . ARG A 1 250 ? 46.864 3.843 -20.273 1.00 108.58 250 ARG A O 1
ATOM 1659 N N . ASN A 1 251 ? 48.233 4.509 -18.606 1.00 107.16 251 ASN A N 1
ATOM 1660 C CA . ASN A 1 251 ? 49.467 4.149 -19.285 1.00 98.24 251 ASN A CA 1
ATOM 1661 C C . ASN A 1 251 ? 50.332 3.180 -18.497 1.00 93.97 251 ASN A C 1
ATOM 1662 O O . ASN A 1 251 ? 51.304 2.659 -19.054 1.00 97.19 251 ASN A O 1
ATOM 1667 N N . TYR A 1 252 ? 50.020 2.930 -17.230 1.00 97.43 252 TYR A N 1
ATOM 1668 C CA . TYR A 1 252 ? 50.803 2.069 -16.358 1.00 90.83 252 TYR A CA 1
ATOM 1669 C C . TYR A 1 252 ? 49.850 1.466 -15.340 1.00 86.80 252 TYR A C 1
ATOM 1670 O O . TYR A 1 252 ? 48.853 2.105 -14.986 1.00 94.03 252 TYR A O 1
ATOM 1679 N N . PRO A 1 253 ? 50.098 0.236 -14.872 1.00 84.62 253 PRO A N 1
ATOM 1680 C CA . PRO A 1 253 ? 49.206 -0.342 -13.854 1.00 85.69 253 PRO A CA 1
ATOM 1681 C C . PRO A 1 253 ? 49.360 0.241 -12.453 1.00 76.46 253 PRO A C 1
ATOM 1682 O O . PRO A 1 253 ? 49.973 -0.379 -11.580 1.00 80.56 253 PRO A O 1
ATOM 1686 N N . TYR A 1 254 ? 48.786 1.423 -12.220 1.00 75.61 254 TYR A N 1
ATOM 1687 C CA . TYR A 1 254 ? 48.749 2.029 -10.888 1.00 80.35 254 TYR A CA 1
ATOM 1688 C C . TYR A 1 254 ? 47.370 1.737 -10.300 1.00 80.11 254 TYR A C 1
ATOM 1689 O O . TYR A 1 254 ? 46.477 2.585 -10.273 1.00 79.82 254 TYR A O 1
ATOM 1698 N N . MET A 1 255 ? 47.206 0.500 -9.826 1.00 69.15 255 MET A N 1
ATOM 1699 C CA . MET A 1 255 ? 45.953 0.014 -9.274 1.00 70.32 255 MET A CA 1
ATOM 1700 C C . MET A 1 255 ? 46.206 -0.701 -7.960 1.00 69.89 255 MET A C 1
ATOM 1701 O O . MET A 1 255 ? 47.335 -1.071 -7.625 1.00 67.46 255 MET A O 1
ATOM 1706 N N . ARG A 1 256 ? 45.112 -0.924 -7.238 1.00 72.83 256 ARG A N 1
ATOM 1707 C CA . ARG A 1 256 ? 45.048 -1.901 -6.164 1.00 70.10 256 ARG A CA 1
ATOM 1708 C C . ARG A 1 256 ? 43.990 -2.929 -6.538 1.00 66.53 256 ARG A C 1
ATOM 1709 O O . ARG A 1 256 ? 42.933 -2.579 -7.074 1.00 66.71 256 ARG A O 1
ATOM 1717 N N . LEU A 1 257 ? 44.298 -4.198 -6.294 1.00 68.07 257 LEU A N 1
ATOM 1718 C CA . LEU A 1 257 ? 43.463 -5.328 -6.698 1.00 67.60 257 LEU A CA 1
ATOM 1719 C C . LEU A 1 257 ? 43.052 -6.090 -5.439 1.00 70.92 257 LEU A C 1
ATOM 1720 O O . LEU A 1 257 ? 43.797 -6.949 -4.956 1.00 73.44 257 LEU A O 1
ATOM 1725 N N . LYS A 1 258 ? 41.870 -5.792 -4.901 1.00 72.48 258 LYS A N 1
ATOM 1726 C CA . LYS A 1 258 ? 41.450 -6.390 -3.641 1.00 72.18 258 LYS A CA 1
ATOM 1727 C C . LYS A 1 258 ? 40.677 -7.678 -3.909 1.00 70.04 258 LYS A C 1
ATOM 1728 O O . LYS A 1 258 ? 39.735 -7.697 -4.715 1.00 71.91 258 LYS A O 1
ATOM 1734 N N . LEU A 1 259 ? 41.109 -8.755 -3.254 1.00 66.10 259 LEU A N 1
ATOM 1735 C CA . LEU A 1 259 ? 40.470 -10.062 -3.312 1.00 69.38 259 LEU A CA 1
ATOM 1736 C C . LEU A 1 259 ? 39.651 -10.272 -2.045 1.00 76.89 259 LEU A C 1
ATOM 1737 O O . LEU A 1 259 ? 40.181 -10.164 -0.934 1.00 72.16 259 LEU A O 1
ATOM 1742 N N . THR A 1 260 ? 38.366 -10.575 -2.202 1.00 77.00 260 THR A N 1
ATOM 1743 C CA . THR A 1 260 ? 37.500 -10.816 -1.058 1.00 71.41 260 THR A CA 1
ATOM 1744 C C . THR A 1 260 ? 36.734 -12.121 -1.221 1.00 73.38 260 THR A C 1
ATOM 1745 O O . THR A 1 260 ? 36.663 -12.708 -2.309 1.00 78.20 260 THR A O 1
ATOM 1749 N N . ALA A 1 261 ? 36.176 -12.570 -0.101 1.00 71.75 261 ALA A N 1
ATOM 1750 C CA . ALA A 1 261 ? 35.166 -13.610 -0.137 1.00 78.22 261 ALA A CA 1
ATOM 1751 C C . ALA A 1 261 ? 33.851 -13.015 -0.632 1.00 77.50 261 ALA A C 1
ATOM 1752 O O . ALA A 1 261 ? 33.499 -11.896 -0.245 1.00 80.40 261 ALA A O 1
ATOM 1754 N N . PRO A 1 262 ? 33.123 -13.720 -1.505 1.00 78.35 262 PRO A N 1
ATOM 1755 C CA . PRO A 1 262 ? 31.861 -13.163 -2.018 1.00 82.17 262 PRO A CA 1
ATOM 1756 C C . PRO A 1 262 ? 30.770 -13.074 -0.966 1.00 82.08 262 PRO A C 1
ATOM 1757 O O . PRO A 1 262 ? 29.889 -12.211 -1.074 1.00 77.78 262 PRO A O 1
ATOM 1761 N N . LEU A 1 263 ? 30.820 -13.920 0.060 1.00 81.55 263 LEU A N 1
ATOM 1762 C CA . LEU A 1 263 ? 29.803 -13.948 1.098 1.00 79.23 263 LEU A CA 1
ATOM 1763 C C . LEU A 1 263 ? 30.481 -14.076 2.454 1.00 78.35 263 LEU A C 1
ATOM 1764 O O . LEU A 1 263 ? 31.461 -14.810 2.600 1.00 79.30 263 LEU A O 1
ATOM 1769 N N . THR A 1 264 ? 29.975 -13.338 3.435 1.00 81.19 264 THR A N 1
ATOM 1770 C CA . THR A 1 264 ? 30.359 -13.519 4.829 1.00 79.27 264 THR A CA 1
ATOM 1771 C C . THR A 1 264 ? 29.083 -13.610 5.653 1.00 73.81 264 THR A C 1
ATOM 1772 O O . THR A 1 264 ? 28.159 -12.819 5.456 1.00 70.07 264 THR A O 1
ATOM 1776 N N . ILE A 1 265 ? 29.015 -14.591 6.547 1.00 81.76 265 ILE A N 1
ATOM 1777 C CA . ILE A 1 265 ? 27.849 -14.796 7.402 1.00 77.02 265 ILE A CA 1
ATOM 1778 C C . ILE A 1 265 ? 28.262 -14.531 8.840 1.00 68.75 265 ILE A C 1
ATOM 1779 O O . ILE A 1 265 ? 29.200 -15.158 9.348 1.00 65.81 265 ILE A O 1
ATOM 1784 N N . GLU A 1 266 ? 27.564 -13.598 9.487 1.00 75.05 266 GLU A N 1
ATOM 1785 C CA . GLU A 1 266 ? 27.787 -13.239 10.882 1.00 81.64 266 GLU A CA 1
ATOM 1786 C C . GLU A 1 266 ? 26.587 -13.677 11.713 1.00 76.82 266 GLU A C 1
ATOM 1787 O O . GLU A 1 266 ? 25.437 -13.546 11.278 1.00 72.88 266 GLU A O 1
ATOM 1793 N N . ASN A 1 267 ? 26.858 -14.203 12.906 1.00 78.77 267 ASN A N 1
ATOM 1794 C CA . ASN A 1 267 ? 25.829 -14.663 13.837 1.00 81.69 267 ASN A CA 1
ATOM 1795 C C . ASN A 1 267 ? 25.824 -13.750 15.058 1.00 76.37 267 ASN A C 1
ATOM 1796 O O . ASN A 1 267 ? 26.703 -13.859 15.919 1.00 82.06 267 ASN A O 1
ATOM 1801 N N . LEU A 1 268 ? 24.809 -12.896 15.169 1.00 73.28 268 LEU A N 1
ATOM 1802 C CA . LEU A 1 268 ? 24.659 -12.045 16.342 1.00 78.02 268 LEU A CA 1
ATOM 1803 C C . LEU A 1 268 ? 23.488 -12.468 17.223 1.00 77.42 268 LEU A C 1
ATOM 1804 O O . LEU A 1 268 ? 23.037 -11.689 18.068 1.00 83.20 268 LEU A O 1
ATOM 1809 N N . LEU A 1 269 ? 22.996 -13.694 17.048 1.00 78.38 269 LEU A N 1
ATOM 1810 C CA . LEU A 1 269 ? 22.051 -14.283 17.981 1.00 75.54 269 LEU A CA 1
ATOM 1811 C C . LEU A 1 269 ? 22.755 -14.635 19.294 1.00 81.44 269 LEU A C 1
ATOM 1812 O O . LEU A 1 269 ? 23.980 -14.793 19.327 1.00 73.58 269 LEU A O 1
ATOM 1817 N N . PRO A 1 270 ? 21.991 -14.783 20.413 1.00 81.34 270 PRO A N 1
ATOM 1818 C CA . PRO A 1 270 ? 22.607 -15.306 21.647 1.00 77.52 270 PRO A CA 1
ATOM 1819 C C . PRO A 1 270 ? 22.689 -16.829 21.710 1.00 74.91 270 PRO A C 1
ATOM 1820 O O . PRO A 1 270 ? 22.845 -17.400 22.795 1.00 72.98 270 PRO A O 1
ATOM 1824 N N . TYR A 1 271 ? 22.596 -17.491 20.554 1.00 75.46 271 TYR A N 1
ATOM 1825 C CA . TYR A 1 271 ? 22.702 -18.938 20.433 1.00 81.41 271 TYR A CA 1
ATOM 1826 C C . TYR A 1 271 ? 23.487 -19.260 19.169 1.00 79.90 271 TYR A C 1
ATOM 1827 O O . TYR A 1 271 ? 23.584 -18.436 18.257 1.00 84.66 271 TYR A O 1
ATOM 1836 N N . ASP A 1 272 ? 24.048 -20.466 19.117 1.00 77.64 272 ASP A N 1
ATOM 1837 C CA . ASP A 1 272 ? 24.725 -20.919 17.907 1.00 81.78 272 ASP A CA 1
ATOM 1838 C C . ASP A 1 272 ? 23.705 -21.469 16.917 1.00 85.91 272 ASP A C 1
ATOM 1839 O O . ASP A 1 272 ? 22.597 -21.855 17.294 1.00 85.30 272 ASP A O 1
ATOM 1844 N N . PHE A 1 273 ? 24.082 -21.514 15.635 1.00 89.13 273 PHE A N 1
ATOM 1845 C CA . PHE A 1 273 ? 23.245 -22.243 14.687 1.00 83.58 273 PHE A CA 1
ATOM 1846 C C . PHE A 1 273 ? 24.086 -23.046 13.703 1.00 80.02 273 PHE A C 1
ATOM 1847 O O . PHE A 1 273 ? 25.251 -22.741 13.442 1.00 77.02 273 PHE A O 1
ATOM 1855 N N . LYS A 1 274 ? 23.446 -24.058 13.128 1.00 80.72 274 LYS A N 1
ATOM 1856 C CA . LYS A 1 274 ? 23.961 -24.766 11.968 1.00 75.66 274 LYS A CA 1
ATOM 1857 C C . LYS A 1 274 ? 23.276 -24.200 10.728 1.00 82.22 274 LYS A C 1
ATOM 1858 O O . LYS A 1 274 ? 22.044 -24.173 10.658 1.00 76.18 274 LYS A O 1
ATOM 1864 N N . TYR A 1 275 ? 24.065 -23.738 9.759 1.00 86.65 275 TYR A N 1
ATOM 1865 C CA . TYR A 1 275 ? 23.513 -23.109 8.569 1.00 82.41 275 TYR A CA 1
ATOM 1866 C C . TYR A 1 275 ? 23.722 -23.967 7.325 1.00 82.32 275 TYR A C 1
ATOM 1867 O O . TYR A 1 275 ? 24.658 -24.775 7.235 1.00 78.64 275 TYR A O 1
ATOM 1876 N N . LYS A 1 276 ? 22.812 -23.753 6.368 1.00 83.76 276 LYS A N 1
ATOM 1877 C CA . LYS A 1 276 ? 22.693 -24.501 5.123 1.00 83.50 276 LYS A CA 1
ATOM 1878 C C . LYS A 1 276 ? 22.520 -23.491 3.996 1.00 79.64 276 LYS A C 1
ATOM 1879 O O . LYS A 1 276 ? 21.522 -22.762 3.962 1.00 79.43 276 LYS A O 1
ATOM 1885 N N . ILE A 1 277 ? 23.503 -23.426 3.098 1.00 84.99 277 ILE A N 1
ATOM 1886 C CA . ILE A 1 277 ? 23.470 -22.534 1.941 1.00 85.64 277 ILE A CA 1
ATOM 1887 C C . ILE A 1 277 ? 23.048 -23.348 0.729 1.00 78.62 277 ILE A C 1
ATOM 1888 O O . ILE A 1 277 ? 23.646 -24.391 0.441 1.00 84.54 277 ILE A O 1
ATOM 1893 N N . TYR A 1 278 ? 22.017 -22.885 0.026 1.00 78.65 278 TYR A N 1
ATOM 1894 C CA . TYR A 1 278 ? 21.533 -23.556 -1.174 1.00 88.04 278 TYR A CA 1
ATOM 1895 C C . TYR A 1 278 ? 21.722 -22.648 -2.377 1.00 94.30 278 TYR A C 1
ATOM 1896 O O . TYR A 1 278 ? 21.227 -21.518 -2.387 1.00 95.77 278 TYR A O 1
ATOM 1905 N N . ASP A 1 279 ? 22.426 -23.146 -3.388 1.00 96.09 279 ASP A N 1
ATOM 1906 C CA . ASP A 1 279 ? 22.508 -22.478 -4.676 1.00 96.62 279 ASP A CA 1
ATOM 1907 C C . ASP A 1 279 ? 21.357 -22.969 -5.547 1.00 98.46 279 ASP A C 1
ATOM 1908 O O . ASP A 1 279 ? 21.199 -24.176 -5.741 1.00 101.43 279 ASP A O 1
ATOM 1913 N N . ARG A 1 280 ? 20.548 -22.035 -6.058 1.00 97.69 280 ARG A N 1
ATOM 1914 C CA . ARG A 1 280 ? 19.448 -22.416 -6.942 1.00 96.21 280 ARG A CA 1
ATOM 1915 C C . ARG A 1 280 ? 19.962 -22.889 -8.295 1.00 108.01 280 ARG A C 1
ATOM 1916 O O . ARG A 1 280 ? 19.378 -23.795 -8.900 1.00 109.84 280 ARG A O 1
ATOM 1918 N N . VAL A 1 281 ? 21.058 -22.314 -8.768 1.00 106.96 281 VAL A N 1
ATOM 1919 C CA . VAL A 1 281 ? 21.707 -22.753 -9.996 1.00 112.65 281 VAL A CA 1
ATOM 1920 C C . VAL A 1 281 ? 22.676 -23.883 -9.665 1.00 116.94 281 VAL A C 1
ATOM 1921 O O . VAL A 1 281 ? 23.519 -23.746 -8.767 1.00 114.58 281 VAL A O 1
ATOM 1925 N N . ASN A 1 282 ? 22.506 -25.019 -10.368 1.00 135.38 282 ASN A N 1
ATOM 1926 C CA . ASN A 1 282 ? 23.214 -26.306 -10.282 1.00 138.83 282 ASN A CA 1
ATOM 1927 C C . ASN A 1 282 ? 22.938 -27.091 -8.996 1.00 136.69 282 ASN A C 1
ATOM 1928 O O . ASN A 1 282 ? 23.448 -28.208 -8.849 1.00 139.26 282 ASN A O 1
ATOM 1930 N N . LYS A 1 283 ? 22.179 -26.500 -8.060 1.00 117.30 283 LYS A N 1
ATOM 1931 C CA . LYS A 1 283 ? 21.480 -27.196 -6.970 1.00 106.92 283 LYS A CA 1
ATOM 1932 C C . LYS A 1 283 ? 22.418 -27.857 -5.955 1.00 101.92 283 LYS A C 1
ATOM 1933 O O . LYS A 1 283 ? 22.245 -29.022 -5.599 1.00 101.13 283 LYS A O 1
ATOM 1935 N N . GLN A 1 284 ? 23.402 -27.110 -5.464 1.00 96.75 284 GLN A N 1
ATOM 1936 C CA . GLN A 1 284 ? 24.242 -27.626 -4.392 1.00 98.12 284 GLN A CA 1
ATOM 1937 C C . GLN A 1 284 ? 23.823 -27.018 -3.063 1.00 99.12 284 GLN A C 1
ATOM 1938 O O . GLN A 1 284 ? 23.325 -25.892 -3.002 1.00 95.90 284 GLN A O 1
ATOM 1944 N N . GLU A 1 285 ? 24.070 -27.762 -1.988 1.00 94.51 285 GLU A N 1
ATOM 1945 C CA . GLU A 1 285 ? 23.835 -27.284 -0.633 1.00 97.94 285 GLU A CA 1
ATOM 1946 C C . GLU A 1 285 ? 25.088 -27.543 0.190 1.00 97.18 285 GLU A C 1
ATOM 1947 O O . GLU A 1 285 ? 25.664 -28.635 0.121 1.00 99.66 285 GLU A O 1
ATOM 1953 N N . TRP A 1 286 ? 25.521 -26.528 0.937 1.00 86.98 286 TRP A N 1
ATOM 1954 C CA . TRP A 1 286 ? 26.690 -26.602 1.807 1.00 88.50 286 TRP A CA 1
ATOM 1955 C C . TRP A 1 286 ? 26.276 -26.363 3.252 1.00 81.18 286 TRP A C 1
ATOM 1956 O O . TRP A 1 286 ? 25.574 -25.391 3.543 1.00 80.53 286 TRP A O 1
ATOM 1967 N N . ASN A 1 287 ? 26.743 -27.230 4.152 1.00 87.72 287 ASN A N 1
ATOM 1968 C CA . ASN A 1 287 ? 26.379 -27.220 5.563 1.00 83.13 287 ASN A CA 1
ATOM 1969 C C . ASN A 1 287 ? 27.582 -26.828 6.411 1.00 83.22 287 ASN A C 1
ATOM 1970 O O . ASN A 1 287 ? 28.688 -27.331 6.186 1.00 85.97 287 ASN A O 1
ATOM 1975 N N . ASN A 1 288 ? 27.366 -25.959 7.405 1.00 94.88 288 ASN A N 1
ATOM 1976 C CA . ASN A 1 288 ? 28.430 -25.618 8.350 1.00 94.40 288 ASN A CA 1
ATOM 1977 C C . ASN A 1 288 ? 27.809 -25.151 9.668 1.00 87.86 288 ASN A C 1
ATOM 1978 O O . ASN A 1 288 ? 26.587 -25.101 9.819 1.00 83.42 288 ASN A O 1
ATOM 1983 N N . PHE A 1 289 ? 28.674 -24.810 10.625 1.00 86.50 289 PHE A N 1
ATOM 1984 C CA . PHE A 1 289 ? 28.315 -24.414 11.982 1.00 77.10 289 PHE A CA 1
ATOM 1985 C C . PHE A 1 289 ? 28.814 -22.998 12.249 1.00 77.29 289 PHE A C 1
ATOM 1986 O O . PHE A 1 289 ? 29.839 -22.578 11.707 1.00 90.91 289 PHE A O 1
ATOM 1994 N N . LEU A 1 290 ? 28.098 -22.260 13.095 1.00 84.29 290 LEU A N 1
ATOM 1995 C CA . LEU A 1 290 ? 28.488 -20.887 13.405 1.00 83.48 290 LEU A CA 1
ATOM 1996 C C . LEU A 1 290 ? 28.058 -20.544 14.823 1.00 81.24 290 LEU A C 1
ATOM 1997 O O . LEU A 1 290 ? 26.864 -20.591 15.148 1.00 86.36 290 LEU A O 1
ATOM 2002 N N . ARG A 1 291 ? 29.044 -20.197 15.651 1.00 82.01 291 ARG A N 1
ATOM 2003 C CA . ARG A 1 291 ? 28.881 -19.854 17.054 1.00 81.74 291 ARG A CA 1
ATOM 2004 C C . ARG A 1 291 ? 28.276 -18.462 17.197 1.00 84.61 291 ARG A C 1
ATOM 2005 O O . ARG A 1 291 ? 28.203 -17.686 16.240 1.00 77.23 291 ARG A O 1
ATOM 2013 N N . LYS A 1 292 ? 27.844 -18.147 18.420 1.00 84.82 292 LYS A N 1
ATOM 2014 C CA . LYS A 1 292 ? 27.331 -16.816 18.724 1.00 80.66 292 LYS A CA 1
ATOM 2015 C C . LYS A 1 292 ? 28.473 -15.805 18.727 1.00 77.66 292 LYS A C 1
ATOM 2016 O O . LYS A 1 292 ? 29.527 -16.045 19.326 1.00 82.06 292 LYS A O 1
ATOM 2018 N N . GLY A 1 293 ? 28.269 -14.676 18.043 1.00 70.98 293 GLY A N 1
ATOM 2019 C CA . GLY A 1 293 ? 29.294 -13.663 17.914 1.00 77.10 293 GLY A CA 1
ATOM 2020 C C . GLY A 1 293 ? 30.249 -13.881 16.763 1.00 89.83 293 GLY A C 1
ATOM 2021 O O . GLY A 1 293 ? 31.009 -12.964 16.424 1.00 94.19 293 GLY A O 1
ATOM 2022 N N . GLY A 1 294 ? 30.221 -15.057 16.138 1.00 84.90 294 GLY A N 1
ATOM 2023 C CA . GLY A 1 294 ? 31.201 -15.402 15.135 1.00 87.11 294 GLY A CA 1
ATOM 2024 C C . GLY A 1 294 ? 30.810 -14.965 13.741 1.00 88.14 294 GLY A C 1
ATOM 2025 O O . GLY A 1 294 ? 29.664 -14.612 13.458 1.00 74.91 294 GLY A O 1
ATOM 2026 N N . SER A 1 295 ? 31.808 -14.999 12.862 1.00 85.39 295 SER A N 1
ATOM 2027 C CA . SER A 1 295 ? 31.658 -14.621 11.469 1.00 75.79 295 SER A CA 1
ATOM 2028 C C . SER A 1 295 ? 32.490 -15.585 10.639 1.00 71.98 295 SER A C 1
ATOM 2029 O O . SER A 1 295 ? 33.602 -15.944 11.033 1.00 76.29 295 SER A O 1
ATOM 2032 N N . ILE A 1 296 ? 31.946 -16.019 9.506 1.00 68.85 296 ILE A N 1
ATOM 2033 C CA . ILE A 1 296 ? 32.643 -16.988 8.662 1.00 77.83 296 ILE A CA 1
ATOM 2034 C C . ILE A 1 296 ? 32.553 -16.551 7.200 1.00 78.24 296 ILE A C 1
ATOM 2035 O O . ILE A 1 296 ? 31.502 -16.063 6.755 1.00 74.12 296 ILE A O 1
ATOM 2040 N N . PRO A 1 297 ? 33.639 -16.631 6.432 1.00 75.53 297 PRO A N 1
ATOM 2041 C CA . PRO A 1 297 ? 33.540 -16.381 4.992 1.00 81.76 297 PRO A CA 1
ATOM 2042 C C . PRO A 1 297 ? 33.186 -17.640 4.215 1.00 78.24 297 PRO A C 1
ATOM 2043 O O . PRO A 1 297 ? 33.532 -18.762 4.591 1.00 79.55 297 PRO A O 1
ATOM 2047 N N . VAL A 1 298 ? 32.448 -17.433 3.126 1.00 76.36 298 VAL A N 1
ATOM 2048 C CA . VAL A 1 298 ? 32.007 -18.496 2.231 1.00 78.45 298 VAL A CA 1
ATOM 2049 C C . VAL A 1 298 ? 32.612 -18.237 0.861 1.00 76.68 298 VAL A C 1
ATOM 2050 O O . VAL A 1 298 ? 32.502 -17.126 0.330 1.00 76.15 298 VAL A O 1
ATOM 2054 N N . HIS A 1 299 ? 33.242 -19.264 0.291 1.00 80.36 299 HIS A N 1
ATOM 2055 C CA . HIS A 1 299 ? 33.819 -19.194 -1.048 1.00 77.10 299 HIS A CA 1
ATOM 2056 C C . HIS A 1 299 ? 33.188 -20.207 -1.994 1.00 75.83 299 HIS A C 1
ATOM 2057 O O . HIS A 1 299 ? 33.809 -20.588 -2.989 1.00 83.12 299 HIS A O 1
ATOM 2064 N N . MET A 1 300 ? 31.976 -20.667 -1.702 1.00 79.33 300 MET A N 1
ATOM 2065 C CA . MET A 1 300 ? 31.353 -21.728 -2.479 1.00 79.70 300 MET A CA 1
ATOM 2066 C C . MET A 1 300 ? 30.228 -21.241 -3.380 1.00 76.06 300 MET A C 1
ATOM 2067 O O . MET A 1 300 ? 29.679 -22.042 -4.141 1.00 69.49 300 MET A O 1
ATOM 2072 N N . VAL A 1 301 ? 29.872 -19.961 -3.321 1.00 73.34 301 VAL A N 1
ATOM 2073 C CA . VAL A 1 301 ? 28.799 -19.412 -4.140 1.00 82.13 301 VAL A CA 1
ATOM 2074 C C . VAL A 1 301 ? 29.325 -18.272 -5.004 1.00 88.94 301 VAL A C 1
ATOM 2075 O O . VAL A 1 301 ? 30.248 -17.540 -4.627 1.00 86.14 301 VAL A O 1
ATOM 2079 N N . ASP A 1 302 ? 28.743 -18.156 -6.199 1.00 90.87 302 ASP A N 1
ATOM 2080 C CA . ASP A 1 302 ? 28.981 -17.042 -7.107 1.00 92.11 302 ASP A CA 1
ATOM 2081 C C . ASP A 1 302 ? 27.823 -16.059 -6.979 1.00 89.38 302 ASP A C 1
ATOM 2082 O O . ASP A 1 302 ? 26.669 -16.463 -6.821 1.00 94.64 302 ASP A O 1
ATOM 2087 N N . LEU A 1 303 ? 28.134 -14.768 -7.073 1.00 89.88 303 LEU A N 1
ATOM 2088 C CA . LEU A 1 303 ? 27.139 -13.715 -6.922 1.00 86.31 303 LEU A CA 1
ATOM 2089 C C . LEU A 1 303 ? 26.290 -13.507 -8.170 1.00 91.70 303 LEU A C 1
ATOM 2090 O O . LEU A 1 303 ? 25.392 -12.660 -8.153 1.00 96.89 303 LEU A O 1
ATOM 2095 N N . SER A 1 304 ? 26.560 -14.232 -9.253 1.00 94.41 304 SER A N 1
ATOM 2096 C CA . SER A 1 304 ? 25.653 -14.250 -10.387 1.00 106.77 304 SER A CA 1
ATOM 2097 C C . SER A 1 304 ? 24.510 -15.236 -10.197 1.00 103.57 304 SER A C 1
ATOM 2098 O O . SER A 1 304 ? 23.575 -15.240 -11.005 1.00 105.84 304 SER A O 1
ATOM 2101 N N . HIS A 1 305 ? 24.564 -16.064 -9.158 1.00 98.28 305 HIS A N 1
ATOM 2102 C CA . HIS A 1 305 ? 23.534 -17.048 -8.870 1.00 103.83 305 HIS A CA 1
ATOM 2103 C C . HIS A 1 305 ? 22.689 -16.614 -7.678 1.00 98.16 305 HIS A C 1
ATOM 2104 O O . HIS A 1 305 ? 23.175 -15.960 -6.750 1.00 93.25 305 HIS A O 1
ATOM 2111 N N . THR A 1 306 ? 21.417 -17.000 -7.702 1.00 100.52 306 THR A N 1
ATOM 2112 C CA . THR A 1 306 ? 20.533 -16.789 -6.562 1.00 100.35 306 THR A CA 1
ATOM 2113 C C . THR A 1 306 ? 20.808 -17.866 -5.518 1.00 93.50 306 THR A C 1
ATOM 2114 O O . THR A 1 306 ? 20.650 -19.060 -5.801 1.00 94.33 306 THR A O 1
ATOM 2118 N N . PHE A 1 307 ? 21.235 -17.465 -4.321 1.00 90.12 307 PHE A N 1
ATOM 2119 C CA . PHE A 1 307 ? 21.439 -18.444 -3.265 1.00 89.94 307 PHE A CA 1
ATOM 2120 C C . PHE A 1 307 ? 20.743 -18.022 -1.977 1.00 88.91 307 PHE A C 1
ATOM 2121 O O . PHE A 1 307 ? 20.495 -16.834 -1.714 1.00 86.73 307 PHE A O 1
ATOM 2129 N N . LEU A 1 308 ? 20.449 -19.048 -1.174 1.00 84.20 308 LEU A N 1
ATOM 2130 C CA . LEU A 1 308 ? 19.543 -18.971 -0.044 1.00 86.27 308 LEU A CA 1
ATOM 2131 C C . LEU A 1 308 ? 20.228 -19.462 1.224 1.00 81.53 308 LEU A C 1
ATOM 2132 O O . LEU A 1 308 ? 21.098 -20.337 1.180 1.00 83.27 308 LEU A O 1
ATOM 2137 N N . LEU A 1 309 ? 19.787 -18.919 2.358 1.00 81.62 309 LEU A N 1
ATOM 2138 C CA . LEU A 1 309 ? 20.270 -19.302 3.677 1.00 81.87 309 LEU A CA 1
ATOM 2139 C C . LEU A 1 309 ? 19.150 -19.945 4.484 1.00 78.78 309 LEU A C 1
ATOM 2140 O O . LEU A 1 309 ? 18.018 -19.450 4.500 1.00 80.51 309 LEU A O 1
ATOM 2145 N N . GLY A 1 310 ? 19.468 -21.056 5.145 1.00 71.08 310 GLY A N 1
ATOM 2146 C CA . GLY A 1 310 ? 18.593 -21.606 6.157 1.00 76.20 310 GLY A CA 1
ATOM 2147 C C . GLY A 1 310 ? 19.375 -21.904 7.420 1.00 81.57 310 GLY A C 1
ATOM 2148 O O . GLY A 1 310 ? 20.467 -22.472 7.349 1.00 82.32 310 GLY A O 1
ATOM 2149 N N . ILE A 1 311 ? 18.858 -21.512 8.581 1.00 78.46 311 ILE A N 1
ATOM 2150 C CA . ILE A 1 311 ? 19.543 -21.776 9.836 1.00 76.65 311 ILE A CA 1
ATOM 2151 C C . ILE A 1 311 ? 18.725 -22.768 10.652 1.00 78.10 311 ILE A C 1
ATOM 2152 O O . ILE A 1 311 ? 17.519 -22.950 10.451 1.00 87.32 311 ILE A O 1
ATOM 2157 N N . GLU A 1 312 ? 19.417 -23.460 11.551 1.00 77.33 312 GLU A N 1
ATOM 2158 C CA . GLU A 1 312 ? 18.801 -24.301 12.573 1.00 78.92 312 GLU A CA 1
ATOM 2159 C C . GLU A 1 312 ? 19.521 -23.957 13.867 1.00 81.35 312 GLU A C 1
ATOM 2160 O O . GLU A 1 312 ? 20.675 -24.353 14.070 1.00 78.69 312 GLU A O 1
ATOM 2166 N N . MET A 1 313 ? 18.842 -23.197 14.718 1.00 85.65 313 MET A N 1
ATOM 2167 C CA . MET A 1 313 ? 19.419 -22.783 15.986 1.00 81.20 313 MET A CA 1
ATOM 2168 C C . MET A 1 313 ? 19.527 -23.962 16.943 1.00 89.50 313 MET A C 1
ATOM 2169 O O . MET A 1 313 ? 18.557 -24.699 17.147 1.00 101.20 313 MET A O 1
ATOM 2174 N N . GLN A 1 314 ? 20.720 -24.152 17.510 1.00 99.81 314 GLN A N 1
ATOM 2175 C CA . GLN A 1 314 ? 20.933 -25.148 18.553 1.00 96.46 314 GLN A CA 1
ATOM 2176 C C . GLN A 1 314 ? 20.462 -24.765 19.946 1.00 100.67 314 GLN A C 1
ATOM 2177 O O . GLN A 1 314 ? 20.266 -23.579 20.225 1.00 101.58 314 GLN A O 1
ATOM 2183 N N . ASP A 1 315 ? 20.302 -25.750 20.837 1.00 105.35 315 ASP A N 1
ATOM 2184 C CA . ASP A 1 315 ? 19.874 -25.459 22.245 1.00 106.53 315 ASP A CA 1
ATOM 2185 C C . ASP A 1 315 ? 18.821 -24.283 22.356 1.00 103.53 315 ASP A C 1
ATOM 2186 O O . ASP A 1 315 ? 19.101 -23.210 22.922 1.00 108.30 315 ASP A O 1
ATOM 2191 N N . THR A 1 316 ? 17.682 -24.477 21.683 1.00 96.44 316 THR A N 1
ATOM 2192 C CA . THR A 1 316 ? 16.602 -23.453 21.670 1.00 97.63 316 THR A CA 1
ATOM 2193 C C . THR A 1 316 ? 15.330 -24.155 21.199 1.00 100.16 316 THR A C 1
ATOM 2194 O O . THR A 1 316 ? 15.441 -25.020 20.307 1.00 104.21 316 THR A O 1
ATOM 2198 N N . PRO A 1 317 ? 14.136 -23.836 21.737 1.00 93.27 317 PRO A N 1
ATOM 2199 C CA . PRO A 1 317 ? 12.920 -24.568 21.374 1.00 100.86 317 PRO A CA 1
ATOM 2200 C C . PRO A 1 317 ? 12.415 -24.226 19.965 1.00 98.17 317 PRO A C 1
ATOM 2201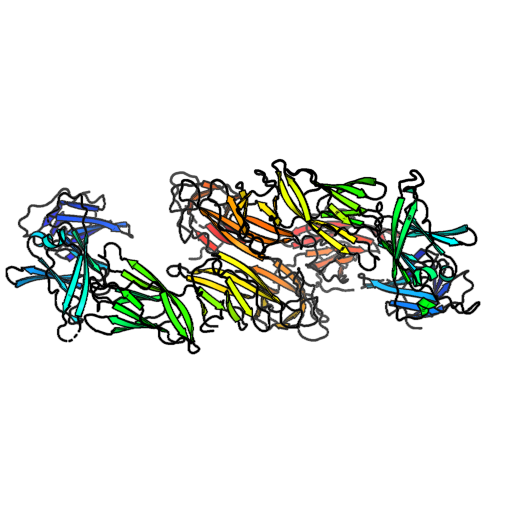 O O . PRO A 1 317 ? 11.216 -24.121 19.802 1.00 104.75 317 PRO A O 1
ATOM 2205 N N . PHE A 1 318 ? 13.317 -24.076 18.988 1.00 95.58 318 PHE A N 1
ATOM 2206 C CA . PHE A 1 318 ? 12.857 -23.682 17.668 1.00 96.69 318 PHE A CA 1
ATOM 2207 C C . PHE A 1 318 ? 13.243 -24.749 16.655 1.00 94.36 318 PHE A C 1
ATOM 2208 O O . PHE A 1 318 ? 14.182 -25.523 16.860 1.00 94.39 318 PHE A O 1
ATOM 2216 N N . GLN A 1 319 ? 12.500 -24.787 15.555 1.00 90.78 319 GLN A N 1
ATOM 2217 C CA . GLN A 1 319 ? 12.780 -25.725 14.483 1.00 96.70 319 GLN A CA 1
ATOM 2218 C C . GLN A 1 319 ? 13.811 -25.134 13.530 1.00 98.49 319 GLN A C 1
ATOM 2219 O O . GLN A 1 319 ? 14.309 -24.019 13.718 1.00 101.54 319 GLN A O 1
ATOM 2225 N N . ALA A 1 320 ? 14.151 -25.901 12.499 1.00 97.11 320 ALA A N 1
ATOM 2226 C CA . ALA A 1 320 ? 14.971 -25.371 11.420 1.00 92.39 320 ALA A CA 1
ATOM 2227 C C . ALA A 1 320 ? 14.160 -24.368 10.612 1.00 88.17 320 ALA A C 1
ATOM 2228 O O . ALA A 1 320 ? 12.961 -24.556 10.383 1.00 90.19 320 ALA A O 1
ATOM 2230 N N . SER A 1 321 ? 14.815 -23.285 10.208 1.00 86.58 321 SER A N 1
ATOM 2231 C CA . SER A 1 321 ? 14.145 -22.247 9.447 1.00 84.24 321 SER A CA 1
ATOM 2232 C C . SER A 1 321 ? 13.872 -22.714 8.024 1.00 88.60 321 SER A C 1
ATOM 2233 O O . SER A 1 321 ? 14.490 -23.653 7.516 1.00 92.66 321 SER A O 1
ATOM 2236 N N . GLU A 1 322 ? 12.930 -22.039 7.379 1.00 85.63 322 GLU A N 1
ATOM 2237 C CA . GLU A 1 322 ? 12.813 -22.172 5.942 1.00 86.97 322 GLU A CA 1
ATOM 2238 C C . GLU A 1 322 ? 13.928 -21.378 5.269 1.00 85.94 322 GLU A C 1
ATOM 2239 O O . GLU A 1 322 ? 14.592 -20.543 5.892 1.00 78.40 322 GLU A O 1
ATOM 2245 N N . PHE A 1 323 ? 14.141 -21.663 3.987 1.00 88.49 323 PHE A N 1
ATOM 2246 C CA . PHE A 1 323 ? 15.142 -20.936 3.219 1.00 78.49 323 PHE A CA 1
ATOM 2247 C C . PHE A 1 323 ? 14.650 -19.521 2.933 1.00 79.42 323 PHE A C 1
ATOM 2248 O O . PHE A 1 323 ? 13.475 -19.318 2.609 1.00 87.23 323 PHE A O 1
ATOM 2256 N N . VAL A 1 324 ? 15.539 -18.539 3.087 1.00 78.98 324 VAL A N 1
ATOM 2257 C CA . VAL A 1 324 ? 15.265 -17.155 2.713 1.00 87.11 324 VAL A CA 1
ATOM 2258 C C . VAL A 1 324 ? 16.292 -16.718 1.674 1.00 88.60 324 VAL A C 1
ATOM 2259 O O . VAL A 1 324 ? 17.434 -17.183 1.672 1.00 84.19 324 VAL A O 1
ATOM 2263 N N . VAL A 1 325 ? 15.872 -15.836 0.769 1.00 90.84 325 VAL A N 1
ATOM 2264 C CA . VAL A 1 325 ? 16.720 -15.398 -0.339 1.00 86.20 325 VAL A CA 1
ATOM 2265 C C . VAL A 1 325 ? 17.717 -14.375 0.195 1.00 85.99 325 VAL A C 1
ATOM 2266 O O . VAL A 1 325 ? 17.346 -13.242 0.506 1.00 94.31 325 VAL A O 1
ATOM 2270 N N . ILE A 1 326 ? 18.989 -14.764 0.297 1.00 86.08 326 ILE A N 1
ATOM 2271 C CA . ILE A 1 326 ? 20.016 -13.816 0.721 1.00 87.84 326 ILE A CA 1
ATOM 2272 C C . ILE A 1 326 ? 20.814 -13.243 -0.440 1.00 87.41 326 ILE A C 1
ATOM 2273 O O . ILE A 1 326 ? 21.532 -12.247 -0.242 1.00 80.95 326 ILE A O 1
ATOM 2278 N N . ASN A 1 327 ? 20.708 -13.817 -1.642 1.00 90.22 327 ASN A N 1
ATOM 2279 C CA . ASN A 1 327 ? 21.257 -13.147 -2.816 1.00 88.03 327 ASN A CA 1
ATOM 2280 C C . ASN A 1 327 ? 20.477 -13.547 -4.056 1.00 93.36 327 ASN A C 1
ATOM 2281 O O . ASN A 1 327 ? 20.250 -14.737 -4.291 1.00 90.64 327 ASN A O 1
ATOM 2286 N N . THR A 1 328 ? 20.083 -12.553 -4.843 1.00 96.50 328 THR A N 1
ATOM 2287 C CA . THR A 1 328 ? 19.454 -12.792 -6.129 1.00 102.34 328 THR A CA 1
ATOM 2288 C C . THR A 1 328 ? 20.513 -12.944 -7.217 1.00 103.69 328 THR A C 1
ATOM 2289 O O . THR A 1 328 ? 21.674 -12.565 -7.047 1.00 106.50 328 THR A O 1
ATOM 2293 N N . GLY A 1 329 ? 20.101 -13.529 -8.343 1.00 114.89 329 GLY A N 1
ATOM 2294 C CA . GLY A 1 329 ? 20.973 -13.711 -9.480 1.00 120.60 329 GLY A CA 1
ATOM 2295 C C . GLY A 1 329 ? 20.796 -12.617 -10.523 1.00 131.08 329 GLY A C 1
ATOM 2296 O O . GLY A 1 329 ? 19.955 -11.730 -10.407 1.00 133.05 329 GLY A O 1
ATOM 2297 N N . ASN A 1 330 ? 21.630 -12.697 -11.564 1.00 144.87 330 ASN A N 1
ATOM 2298 C CA . ASN A 1 330 ? 21.509 -11.761 -12.677 1.00 149.36 330 ASN A CA 1
ATOM 2299 C C . ASN A 1 330 ? 20.258 -12.033 -13.502 1.00 157.11 330 ASN A C 1
ATOM 2300 O O . ASN A 1 330 ? 19.697 -11.107 -14.099 1.00 165.22 330 ASN A O 1
ATOM 2305 N N . ALA A 1 331 ? 19.806 -13.286 -13.541 1.00 140.18 331 ALA A N 1
ATOM 2306 C CA . ALA A 1 331 ? 18.605 -13.648 -14.281 1.00 142.18 331 ALA A CA 1
ATOM 2307 C C . ALA A 1 331 ? 17.347 -13.523 -13.432 1.00 138.72 331 ALA A C 1
ATOM 2308 O O . ALA A 1 331 ? 16.297 -13.112 -13.937 1.00 129.99 331 ALA A O 1
ATOM 2310 N N . ASP A 1 332 ? 17.437 -13.862 -12.150 1.00 138.74 332 ASP A N 1
ATOM 2311 C CA . ASP A 1 332 ? 16.295 -13.775 -11.256 1.00 142.64 332 ASP A CA 1
ATOM 2312 C C . ASP A 1 332 ? 16.039 -12.330 -10.832 1.00 149.46 332 ASP A C 1
ATOM 2313 O O . ASP A 1 332 ? 16.918 -11.466 -10.896 1.00 140.26 332 ASP A O 1
ATOM 2318 N N . ASP A 1 333 ? 14.805 -12.079 -10.383 1.00 182.70 333 ASP A N 1
ATOM 2319 C CA . ASP A 1 333 ? 14.391 -10.769 -9.892 1.00 177.07 333 ASP A CA 1
ATOM 2320 C C . ASP A 1 333 ? 13.737 -10.861 -8.514 1.00 165.63 333 ASP A C 1
ATOM 2321 O O . ASP A 1 333 ? 12.821 -10.095 -8.204 1.00 160.78 333 ASP A O 1
ATOM 2326 N N . PHE A 1 334 ? 14.188 -11.803 -7.687 1.00 153.59 334 PHE A N 1
ATOM 2327 C CA . PHE A 1 334 ? 13.706 -11.896 -6.315 1.00 144.28 334 PHE A CA 1
ATOM 2328 C C . PHE A 1 334 ? 14.266 -10.747 -5.489 1.00 135.96 334 PHE A C 1
ATOM 2329 O O . PHE A 1 334 ? 15.467 -10.462 -5.540 1.00 145.34 334 PHE A O 1
ATOM 2337 N N . LYS A 1 335 ? 13.404 -10.083 -4.727 1.00 122.74 335 LYS A N 1
ATOM 2338 C CA . LYS A 1 335 ? 13.895 -9.189 -3.690 1.00 114.80 335 LYS A CA 1
ATOM 2339 C C . LYS A 1 335 ? 14.493 -10.026 -2.568 1.00 114.04 335 LYS A C 1
ATOM 2340 O O . LYS A 1 335 ? 13.900 -11.027 -2.152 1.00 109.28 335 LYS A O 1
ATOM 2342 N N . LYS A 1 336 ? 15.682 -9.641 -2.102 1.00 107.20 336 LYS A N 1
ATOM 2343 C CA . LYS A 1 336 ? 16.333 -10.399 -1.043 1.00 98.14 336 LYS A CA 1
ATOM 2344 C C . LYS A 1 336 ? 15.611 -10.181 0.282 1.00 94.46 336 LYS A C 1
ATOM 2345 O O . LYS A 1 336 ? 15.042 -9.114 0.542 1.00 86.54 336 LYS A O 1
ATOM 2351 N N . ASP A 1 337 ? 15.607 -11.227 1.103 1.00 92.77 337 ASP A N 1
ATOM 2352 C CA . ASP A 1 337 ? 14.783 -11.258 2.300 1.00 94.11 337 ASP A CA 1
ATOM 2353 C C . ASP A 1 337 ? 15.393 -10.400 3.398 1.00 90.48 337 ASP A C 1
ATOM 2354 O O . ASP A 1 337 ? 16.585 -10.518 3.704 1.00 84.17 337 ASP A O 1
ATOM 2359 N N . SER A 1 338 ? 14.569 -9.526 3.977 1.00 83.10 338 SER A N 1
ATOM 2360 C CA . SER A 1 338 ? 14.965 -8.726 5.124 1.00 82.39 338 SER A CA 1
ATOM 2361 C C . SER A 1 338 ? 14.694 -9.424 6.449 1.00 89.09 338 SER A C 1
ATOM 2362 O O . SER A 1 338 ? 15.212 -8.980 7.481 1.00 85.36 338 SER A O 1
ATOM 2365 N N . HIS A 1 339 ? 13.908 -10.501 6.447 1.00 87.13 339 HIS A N 1
ATOM 2366 C CA . HIS A 1 339 ? 13.553 -11.218 7.662 1.00 88.23 339 HIS A CA 1
ATOM 2367 C C . HIS A 1 339 ? 13.764 -12.715 7.472 1.00 85.08 339 HIS A C 1
ATOM 2368 O O . HIS A 1 339 ? 13.887 -13.214 6.351 1.00 84.08 339 HIS A O 1
ATOM 2375 N N . LEU A 1 340 ? 13.794 -13.423 8.599 1.00 83.21 340 LEU A N 1
ATOM 2376 C CA . LEU A 1 340 ? 14.019 -14.863 8.643 1.00 82.14 340 LEU A CA 1
ATOM 2377 C C . LEU A 1 340 ? 13.114 -15.426 9.726 1.00 81.02 340 LEU A C 1
ATOM 2378 O O . LEU A 1 340 ? 13.267 -15.075 10.899 1.00 79.54 340 LEU A O 1
ATOM 2383 N N . VAL A 1 341 ? 12.191 -16.300 9.339 1.00 82.03 341 VAL A N 1
ATOM 2384 C CA . VAL A 1 341 ? 11.197 -16.843 10.259 1.00 86.65 341 VAL A CA 1
ATOM 2385 C C . VAL A 1 341 ? 11.708 -18.161 10.829 1.00 83.51 341 VAL A C 1
ATOM 2386 O O . VAL A 1 341 ? 12.142 -19.045 10.080 1.00 79.61 341 VAL A O 1
ATOM 2390 N N . VAL A 1 342 ? 11.686 -18.282 12.158 1.00 83.94 342 VAL A N 1
ATOM 2391 C CA . VAL A 1 342 ? 11.871 -19.560 12.841 1.00 85.53 342 VAL A CA 1
ATOM 2392 C C . VAL A 1 342 ? 10.628 -19.852 13.678 1.00 89.01 342 VAL A C 1
ATOM 2393 O O . VAL A 1 342 ? 10.155 -18.994 14.431 1.00 86.12 342 VAL A O 1
ATOM 2397 N N . LYS A 1 343 ? 10.080 -21.052 13.525 1.00 87.90 343 LYS A N 1
ATOM 2398 C CA . LYS A 1 343 ? 8.896 -21.459 14.269 1.00 94.29 343 LYS A CA 1
ATOM 2399 C C . LYS A 1 343 ? 9.317 -22.403 15.387 1.00 97.03 343 LYS A C 1
ATOM 2400 O O . LYS A 1 343 ? 10.206 -23.240 15.199 1.00 99.74 343 LYS A O 1
ATOM 2406 N N . ASP A 1 344 ? 8.679 -22.277 16.551 1.00 95.49 344 ASP A N 1
ATOM 2407 C CA . ASP A 1 344 ? 9.055 -23.130 17.673 1.00 99.55 344 ASP A CA 1
ATOM 2408 C C . ASP A 1 344 ? 8.386 -24.499 17.531 1.00 107.02 344 ASP A C 1
ATOM 2409 O O . ASP A 1 344 ? 7.730 -24.805 16.530 1.00 108.94 344 ASP A O 1
ATOM 2414 N N . ASN A 1 345 ? 8.521 -25.333 18.563 1.00 110.97 345 ASN A N 1
ATOM 2415 C CA . ASN A 1 345 ? 7.898 -26.649 18.541 1.00 104.59 345 ASN A CA 1
ATOM 2416 C C . ASN A 1 345 ? 6.390 -26.567 18.740 1.00 107.35 345 ASN A C 1
ATOM 2417 O O . ASN A 1 345 ? 5.683 -27.529 18.424 1.00 112.26 345 ASN A O 1
ATOM 2422 N N . ALA A 1 346 ? 5.887 -25.440 19.249 1.00 112.41 346 ALA A N 1
ATOM 2423 C CA . ALA A 1 346 ? 4.454 -25.194 19.334 1.00 100.72 346 ALA A CA 1
ATOM 2424 C C . ALA A 1 346 ? 3.875 -24.564 18.072 1.00 101.12 346 ALA A C 1
ATOM 2425 O O . ALA A 1 346 ? 2.669 -24.685 17.836 1.00 104.84 346 ALA A O 1
ATOM 2427 N N . GLY A 1 347 ? 4.692 -23.894 17.263 1.00 105.35 347 GLY A N 1
ATOM 2428 C CA . GLY A 1 347 ? 4.228 -23.285 16.027 1.00 102.93 347 GLY A CA 1
ATOM 2429 C C . GLY A 1 347 ? 4.291 -21.769 15.988 1.00 106.81 347 GLY A C 1
ATOM 2430 O O . GLY A 1 347 ? 4.045 -21.190 14.919 1.00 115.71 347 GLY A O 1
ATOM 2431 N N . MET A 1 348 ? 4.614 -21.081 17.102 1.00 97.58 348 MET A N 1
ATOM 2432 C CA . MET A 1 348 ? 4.644 -19.621 17.111 1.00 95.33 348 MET A CA 1
ATOM 2433 C C . MET A 1 348 ? 5.889 -19.103 16.384 1.00 88.65 348 MET A C 1
ATOM 2434 O O . MET A 1 348 ? 6.976 -19.669 16.532 1.00 84.89 348 MET A O 1
ATOM 2436 N N . PRO A 1 349 ? 5.760 -18.040 15.592 1.00 85.46 349 PRO A N 1
ATOM 2437 C CA . PRO A 1 349 ? 6.901 -17.553 14.817 1.00 81.34 349 PRO A CA 1
ATOM 2438 C C . PRO A 1 349 ? 7.743 -16.506 15.531 1.00 78.76 349 PRO A C 1
ATOM 2439 O O . PRO A 1 349 ? 7.274 -15.728 16.363 1.00 80.74 349 PRO A O 1
ATOM 2443 N N . LEU A 1 350 ? 9.021 -16.503 15.169 1.00 81.94 350 LEU A N 1
ATOM 2444 C CA . LEU A 1 350 ? 9.989 -15.504 15.589 1.00 80.60 350 LEU A CA 1
ATOM 2445 C C . LEU A 1 350 ? 10.618 -14.916 14.337 1.00 80.49 350 LEU A C 1
ATOM 2446 O O . LEU A 1 350 ? 11.093 -15.656 13.463 1.00 80.99 350 LEU A O 1
ATOM 2451 N N . ASN A 1 351 ? 10.599 -13.588 14.252 1.00 74.41 351 ASN A N 1
ATOM 2452 C CA . ASN A 1 351 ? 11.002 -12.871 13.048 1.00 78.23 351 ASN A CA 1
ATOM 2453 C C . ASN A 1 351 ? 12.395 -12.290 13.270 1.00 78.27 351 ASN A C 1
ATOM 2454 O O . ASN A 1 351 ? 12.558 -11.142 13.688 1.00 77.89 351 ASN A O 1
ATOM 2459 N N . LEU A 1 352 ? 13.415 -13.100 12.984 1.00 74.79 352 LEU A N 1
ATOM 2460 C CA . LEU A 1 352 ? 14.784 -12.614 12.998 1.00 71.25 352 LEU A CA 1
ATOM 2461 C C . LEU A 1 352 ? 15.005 -11.672 11.819 1.00 77.11 352 LEU A C 1
ATOM 2462 O O . LEU A 1 352 ? 14.291 -11.716 10.817 1.00 79.23 352 LEU A O 1
ATOM 2467 N N . ARG A 1 353 ? 16.004 -10.807 11.940 1.00 73.55 353 ARG A N 1
ATOM 2468 C CA . ARG A 1 353 ? 16.285 -9.836 10.896 1.00 79.60 353 ARG A CA 1
ATOM 2469 C C . ARG A 1 353 ? 17.655 -10.081 10.274 1.00 74.88 353 ARG A C 1
ATOM 2470 O O . ARG A 1 353 ? 18.589 -10.559 10.931 1.00 69.89 353 ARG A O 1
ATOM 2478 N N . LEU A 1 354 ? 17.760 -9.748 8.992 1.00 79.66 354 LEU A N 1
ATOM 2479 C CA . LEU A 1 354 ? 18.978 -9.928 8.214 1.00 76.15 354 LEU A CA 1
ATOM 2480 C C . LEU A 1 354 ? 19.514 -8.561 7.815 1.00 74.16 354 LEU A C 1
ATOM 2481 O O . LEU A 1 354 ? 18.839 -7.809 7.103 1.00 73.34 354 LEU A O 1
ATOM 2486 N N . HIS A 1 355 ? 20.719 -8.242 8.278 1.00 73.88 355 HIS A N 1
ATOM 2487 C CA . HIS A 1 355 ? 21.387 -6.994 7.932 1.00 80.77 355 HIS A CA 1
ATOM 2488 C C . HIS A 1 355 ? 22.439 -7.259 6.860 1.00 86.54 355 HIS A C 1
ATOM 2489 O O . HIS A 1 355 ? 23.274 -8.159 7.007 1.00 84.06 355 HIS A O 1
ATOM 2496 N N . TYR A 1 356 ? 22.402 -6.473 5.789 1.00 85.96 356 TYR A N 1
ATOM 2497 C CA . TYR A 1 356 ? 23.347 -6.600 4.687 1.00 81.15 356 TYR A CA 1
ATOM 2498 C C . TYR A 1 356 ? 24.322 -5.433 4.737 1.00 79.99 356 TYR A C 1
ATOM 2499 O O . TYR A 1 356 ? 23.909 -4.278 4.900 1.00 79.00 356 TYR A O 1
ATOM 2508 N N . PHE A 1 357 ? 25.611 -5.736 4.614 1.00 80.00 357 PHE A N 1
ATOM 2509 C CA . PHE A 1 357 ? 26.662 -4.721 4.621 1.00 84.84 357 PHE A CA 1
ATOM 2510 C C . PHE A 1 357 ? 27.611 -4.999 3.465 1.00 81.89 357 PHE A C 1
ATOM 2511 O O . PHE A 1 357 ? 28.306 -6.021 3.461 1.00 77.20 357 PHE A O 1
ATOM 2519 N N . ARG A 1 358 ? 27.637 -4.100 2.487 1.00 79.15 358 ARG A N 1
ATOM 2520 C CA . ARG A 1 358 ? 28.560 -4.255 1.371 1.00 86.87 358 ARG A CA 1
ATOM 2521 C C . ARG A 1 358 ? 29.978 -3.944 1.834 1.00 79.87 358 ARG A C 1
ATOM 2522 O O . ARG A 1 358 ? 30.224 -2.900 2.447 1.00 78.94 358 ARG A O 1
ATOM 2530 N N . ILE A 1 359 ? 30.893 -4.879 1.579 1.00 85.08 359 ILE A N 1
ATOM 2531 C CA . ILE A 1 359 ? 32.319 -4.732 1.868 1.00 82.12 359 ILE A CA 1
ATOM 2532 C C . ILE A 1 359 ? 32.861 -3.585 1.020 1.00 81.78 359 ILE A C 1
ATOM 2533 O O . ILE A 1 359 ? 32.757 -3.634 -0.217 1.00 78.23 359 ILE A O 1
ATOM 2538 N N . PRO A 1 360 ? 33.384 -2.521 1.642 1.00 83.32 360 PRO A N 1
ATOM 2539 C CA . PRO A 1 360 ? 33.847 -1.360 0.867 1.00 84.02 360 PRO A CA 1
ATOM 2540 C C . PRO A 1 360 ? 35.093 -1.694 0.067 1.00 84.53 360 PRO A C 1
ATOM 2541 O O . PRO A 1 360 ? 35.942 -2.466 0.520 1.00 82.17 360 PRO A O 1
ATOM 2545 N N . ASP A 1 361 ? 35.149 -1.133 -1.155 1.00 91.10 361 ASP A N 1
ATOM 2546 C CA . ASP A 1 361 ? 36.131 -1.444 -2.209 1.00 89.02 361 ASP A CA 1
ATOM 2547 C C . ASP A 1 361 ? 36.148 -2.930 -2.571 1.00 84.52 361 ASP A C 1
ATOM 2548 O O . ASP A 1 361 ? 37.177 -3.463 -2.985 1.00 88.92 361 ASP A O 1
ATOM 2553 N N . GLY A 1 362 ? 35.009 -3.607 -2.457 1.00 81.42 362 GLY A N 1
ATOM 2554 C CA . GLY A 1 362 ? 34.961 -5.038 -2.674 1.00 77.52 362 GLY A CA 1
ATOM 2555 C C . GLY A 1 362 ? 34.347 -5.450 -3.995 1.00 78.19 362 GLY A C 1
ATOM 2556 O O . GLY A 1 362 ? 34.473 -6.610 -4.401 1.00 75.96 362 GLY A O 1
ATOM 2557 N N . GLY A 1 363 ? 33.690 -4.517 -4.678 1.00 81.81 363 GLY A N 1
ATOM 2558 C CA . GLY A 1 363 ? 33.073 -4.819 -5.960 1.00 83.39 363 GLY A CA 1
ATOM 2559 C C . GLY A 1 363 ? 31.862 -5.724 -5.888 1.00 83.78 363 GLY A C 1
ATOM 2560 O O . GLY A 1 363 ? 31.678 -6.577 -6.765 1.00 80.28 363 GLY A O 1
ATOM 2561 N N . GLY A 1 364 ? 31.037 -5.574 -4.854 1.00 92.83 364 GLY A N 1
ATOM 2562 C CA . GLY A 1 364 ? 29.794 -6.308 -4.749 1.00 87.14 364 GLY A CA 1
ATOM 2563 C C . GLY A 1 364 ? 29.801 -7.445 -3.756 1.00 87.22 364 GLY A C 1
ATOM 2564 O O . GLY A 1 364 ? 28.755 -8.074 -3.562 1.00 99.56 364 GLY A O 1
ATOM 2565 N N . SER A 1 365 ? 30.930 -7.738 -3.125 1.00 83.34 365 SER A N 1
ATOM 2566 C CA . SER A 1 365 ? 30.960 -8.748 -2.076 1.00 90.03 365 SER A CA 1
ATOM 2567 C C . SER A 1 365 ? 30.383 -8.176 -0.782 1.00 81.23 365 SER A C 1
ATOM 2568 O O . SER A 1 365 ? 30.601 -7.007 -0.452 1.00 80.37 365 SER A O 1
ATOM 2571 N N . PHE A 1 366 ? 29.625 -8.996 -0.053 1.00 75.41 366 PHE A N 1
ATOM 2572 C CA . PHE A 1 366 ? 28.833 -8.482 1.061 1.00 85.63 366 PHE A CA 1
ATOM 2573 C C . PHE A 1 366 ? 28.880 -9.421 2.259 1.00 81.78 366 PHE A C 1
ATOM 2574 O O . PHE A 1 366 ? 29.239 -10.597 2.149 1.00 81.76 366 PHE A O 1
ATOM 2582 N N . LYS A 1 367 ? 28.467 -8.879 3.405 1.00 80.23 367 LYS A N 1
ATOM 2583 C CA . LYS A 1 367 ? 28.260 -9.639 4.629 1.00 78.61 367 LYS A CA 1
ATOM 2584 C C . LYS A 1 367 ? 26.775 -9.643 4.966 1.00 80.68 367 LYS A C 1
ATOM 2585 O O . LYS A 1 367 ? 26.117 -8.596 4.902 1.00 82.81 367 LYS A O 1
ATOM 2591 N N . VAL A 1 368 ? 26.247 -10.818 5.311 1.00 81.26 368 VAL A N 1
ATOM 2592 C CA . VAL A 1 368 ? 24.891 -10.958 5.831 1.00 80.13 368 VAL A CA 1
ATOM 2593 C C . VAL A 1 368 ? 24.978 -11.305 7.315 1.00 76.49 368 VAL A C 1
ATOM 2594 O O . VAL A 1 368 ? 25.861 -12.057 7.749 1.00 76.82 368 VAL A O 1
ATOM 2598 N N . THR A 1 369 ? 24.109 -10.691 8.110 1.00 84.40 369 THR A N 1
ATOM 2599 C CA . THR A 1 369 ? 24.137 -10.852 9.556 1.00 78.83 369 THR A CA 1
ATOM 2600 C C . THR A 1 369 ? 22.742 -11.203 10.047 1.00 78.91 369 THR A C 1
ATOM 2601 O O . THR A 1 369 ? 21.803 -10.420 9.864 1.00 84.57 369 THR A O 1
ATOM 2605 N N . VAL A 1 370 ? 22.611 -12.376 10.658 1.00 65.41 370 VAL A N 1
ATOM 2606 C CA . VAL A 1 370 ? 21.357 -12.818 11.253 1.00 73.23 370 VAL A CA 1
ATOM 2607 C C . VAL A 1 370 ? 21.336 -12.338 12.699 1.00 79.66 370 VAL A C 1
ATOM 2608 O O . VAL A 1 370 ? 22.252 -12.643 13.473 1.00 81.14 370 VAL A O 1
ATOM 2612 N N . TYR A 1 371 ? 20.301 -11.593 13.078 1.00 73.91 371 TYR A N 1
ATOM 2613 C CA . TYR A 1 371 ? 20.220 -11.136 14.456 1.00 78.33 371 TYR A CA 1
ATOM 2614 C C . TYR A 1 371 ? 18.779 -11.155 14.946 1.00 79.46 371 TYR A C 1
ATOM 2615 O O . TYR A 1 371 ? 17.824 -11.150 14.164 1.00 75.39 371 TYR A O 1
ATOM 2624 N N . SER A 1 372 ? 18.640 -11.211 16.269 1.00 75.14 372 SER A N 1
ATOM 2625 C CA . SER A 1 372 ? 17.306 -11.033 16.811 1.00 77.28 372 SER A CA 1
ATOM 2626 C C . SER A 1 372 ? 17.088 -9.558 17.115 1.00 79.42 372 SER A C 1
ATOM 2627 O O . SER A 1 372 ? 18.003 -8.891 17.608 1.00 85.54 372 SER A O 1
ATOM 2630 N N . PRO A 1 373 ? 15.909 -9.018 16.790 1.00 74.25 373 PRO A N 1
ATOM 2631 C CA . PRO A 1 373 ? 15.680 -7.589 17.046 1.00 74.49 373 PRO A CA 1
ATOM 2632 C C . PRO A 1 373 ? 15.536 -7.273 18.520 1.00 75.37 373 PRO A C 1
ATOM 2633 O O . PRO A 1 373 ? 15.952 -6.192 18.952 1.00 75.31 373 PRO A O 1
ATOM 2637 N N . TYR A 1 374 ? 14.995 -8.190 19.316 1.00 77.44 374 TYR A N 1
ATOM 2638 C CA . TYR A 1 374 ? 14.950 -8.000 20.755 1.00 73.81 374 TYR A CA 1
ATOM 2639 C C . TYR A 1 374 ? 15.547 -9.216 21.437 1.00 73.17 374 TYR A C 1
ATOM 2640 O O . TYR A 1 374 ? 15.354 -10.348 20.982 1.00 78.84 374 TYR A O 1
ATOM 2649 N N . VAL A 1 375 ? 16.289 -8.977 22.516 1.00 74.80 375 VAL A N 1
ATOM 2650 C CA . VAL A 1 375 ? 16.758 -10.037 23.405 1.00 79.42 375 VAL A CA 1
ATOM 2651 C C . VAL A 1 375 ? 16.350 -9.664 24.821 1.00 76.90 375 VAL A C 1
ATOM 2652 O O . VAL A 1 375 ? 16.807 -8.643 25.353 1.00 76.74 375 VAL A O 1
ATOM 2656 N N . ILE A 1 376 ? 15.482 -10.475 25.421 1.00 88.57 376 ILE A N 1
ATOM 2657 C CA . ILE A 1 376 ? 14.946 -10.233 26.755 1.00 79.32 376 ILE A CA 1
ATOM 2658 C C . ILE A 1 376 ? 15.710 -11.099 27.743 1.00 78.47 376 ILE A C 1
ATOM 2659 O O . ILE A 1 376 ? 15.759 -12.328 27.599 1.00 86.91 376 ILE A O 1
ATOM 2664 N N . LEU A 1 377 ? 16.313 -10.457 28.737 1.00 70.84 377 LEU A N 1
ATOM 2665 C CA . LEU A 1 377 ? 17.043 -11.147 29.789 1.00 79.41 377 LEU A CA 1
ATOM 2666 C C . LEU A 1 377 ? 16.175 -11.180 31.041 1.00 83.76 377 LEU A C 1
ATOM 2667 O O . LEU A 1 377 ? 15.896 -10.132 31.635 1.00 80.53 377 LEU A O 1
ATOM 2672 N N . ASN A 1 378 ? 15.733 -12.380 31.423 1.00 80.42 378 ASN A N 1
ATOM 2673 C CA . ASN A 1 378 ? 14.943 -12.576 32.637 1.00 74.19 378 ASN A CA 1
ATOM 2674 C C . ASN A 1 378 ? 15.908 -12.685 33.809 1.00 72.41 378 ASN A C 1
ATOM 2675 O O . ASN A 1 378 ? 16.457 -13.755 34.079 1.00 67.85 378 ASN A O 1
ATOM 2680 N N . LYS A 1 379 ? 16.109 -11.578 34.520 1.00 71.94 379 LYS A N 1
ATOM 2681 C CA . LYS A 1 379 ? 16.929 -11.583 35.723 1.00 83.68 379 LYS A CA 1
ATOM 2682 C C . LYS A 1 379 ? 16.106 -11.317 36.981 1.00 81.85 379 LYS A C 1
ATOM 2683 O O . LYS A 1 379 ? 16.644 -10.827 37.979 1.00 80.76 379 LYS A O 1
ATOM 2685 N N . THR A 1 380 ? 14.808 -11.627 36.957 1.00 84.27 380 THR A N 1
ATOM 2686 C CA . THR A 1 380 ? 13.982 -11.349 38.128 1.00 93.29 380 THR A CA 1
ATOM 2687 C C . THR A 1 380 ? 14.116 -12.429 39.190 1.00 97.38 380 THR A C 1
ATOM 2688 O O . THR A 1 380 ? 13.898 -12.158 40.373 1.00 94.37 380 THR A O 1
ATOM 2692 N N . GLY A 1 381 ? 14.485 -13.645 38.797 1.00 105.68 381 GLY A N 1
ATOM 2693 C CA . GLY A 1 381 ? 14.419 -14.793 39.669 1.00 114.17 381 GLY A CA 1
ATOM 2694 C C . GLY A 1 381 ? 13.107 -15.551 39.585 1.00 104.58 381 GLY A C 1
ATOM 2695 O O . GLY A 1 381 ? 13.092 -16.770 39.784 1.00 112.12 381 GLY A O 1
ATOM 2696 N N . LEU A 1 382 ? 12.010 -14.855 39.300 1.00 91.37 382 LEU A N 1
ATOM 2697 C CA . LEU A 1 382 ? 10.725 -15.484 39.047 1.00 98.46 382 LEU A CA 1
ATOM 2698 C C . LEU A 1 382 ? 10.600 -15.793 37.565 1.00 91.15 382 LEU A C 1
ATOM 2699 O O . LEU A 1 382 ? 11.188 -15.110 36.722 1.00 100.66 382 LEU A O 1
ATOM 2704 N N . ASP A 1 383 ? 9.831 -16.835 37.253 1.00 87.91 383 ASP A N 1
ATOM 2705 C CA . ASP A 1 383 ? 9.606 -17.197 35.862 1.00 98.75 383 ASP A CA 1
ATOM 2706 C C . ASP A 1 383 ? 8.651 -16.180 35.237 1.00 90.56 383 ASP A C 1
ATOM 2707 O O . ASP A 1 383 ? 7.617 -15.837 35.821 1.00 95.98 383 ASP A O 1
ATOM 2712 N N . VAL A 1 384 ? 9.010 -15.679 34.056 1.00 84.37 384 VAL A N 1
ATOM 2713 C CA . VAL A 1 384 ? 8.347 -14.533 33.446 1.00 82.76 384 VAL A CA 1
ATOM 2714 C C . VAL A 1 384 ? 7.786 -14.954 32.093 1.00 88.85 384 VAL A C 1
ATOM 2715 O O . VAL A 1 384 ? 8.491 -15.577 31.290 1.00 102.68 384 VAL A O 1
ATOM 2719 N N . SER A 1 385 ? 6.511 -14.639 31.858 1.00 83.50 385 SER A N 1
ATOM 2720 C CA . SER A 1 385 ? 5.879 -14.803 30.556 1.00 82.65 385 SER A CA 1
ATOM 2721 C C . SER A 1 385 ? 5.763 -13.458 29.849 1.00 82.42 385 SER A C 1
ATOM 2722 O O . SER A 1 385 ? 5.431 -12.441 30.469 1.00 74.34 385 SER A O 1
ATOM 2725 N N . VAL A 1 386 ? 6.044 -13.463 28.543 1.00 84.88 386 VAL A N 1
ATOM 2726 C CA . VAL A 1 386 ? 6.053 -12.261 27.715 1.00 81.46 386 VAL A CA 1
ATOM 2727 C C . VAL A 1 386 ? 5.019 -12.439 26.608 1.00 83.50 386 VAL A C 1
ATOM 2728 O O . VAL A 1 386 ? 5.003 -13.474 25.933 1.00 87.90 386 VAL A O 1
ATOM 2732 N N . ARG A 1 387 ? 4.148 -11.443 26.434 1.00 82.41 387 ARG A N 1
ATOM 2733 C CA . ARG A 1 387 ? 3.182 -11.424 25.344 1.00 82.29 387 ARG A CA 1
ATOM 2734 C C . ARG A 1 387 ? 3.423 -10.208 24.460 1.00 81.82 387 ARG A C 1
ATOM 2735 O O . ARG A 1 387 ? 3.937 -9.188 24.918 1.00 87.28 387 ARG A O 1
ATOM 2743 N N . SER A 1 388 ? 3.032 -10.314 23.194 1.00 85.19 388 SER A N 1
ATOM 2744 C CA . SER A 1 388 ? 3.190 -9.233 22.230 1.00 86.17 388 SER A CA 1
ATOM 2745 C C . SER A 1 388 ? 1.819 -8.796 21.741 1.00 85.33 388 SER A C 1
ATOM 2746 O O . SER A 1 388 ? 1.029 -9.629 21.285 1.00 95.24 388 SER A O 1
ATOM 2749 N N . LYS A 1 389 ? 1.537 -7.498 21.831 1.00 81.01 389 LYS A N 1
ATOM 2750 C CA . LYS A 1 389 ? 0.262 -6.940 21.404 1.00 109.25 389 LYS A CA 1
ATOM 2751 C C . LYS A 1 389 ? 0.516 -5.851 20.373 1.00 117.27 389 LYS A C 1
ATOM 2752 O O . LYS A 1 389 ? 1.345 -4.963 20.594 1.00 111.27 389 LYS A O 1
ATOM 2754 N N . GLY A 1 390 ? -0.201 -5.919 19.256 1.00 127.79 390 GLY A N 1
ATOM 2755 C CA . GLY A 1 390 ? -0.077 -4.933 18.207 1.00 134.24 390 GLY A CA 1
ATOM 2756 C C . GLY A 1 390 ? -0.876 -3.676 18.494 1.00 143.37 390 GLY A C 1
ATOM 2757 O O . GLY A 1 390 ? -1.371 -3.445 19.599 1.00 139.45 390 GLY A O 1
ATOM 2758 N N . PHE A 1 391 ? -0.994 -2.842 17.461 1.00 146.43 391 PHE A N 1
ATOM 2759 C CA . PHE A 1 391 ? -1.801 -1.631 17.555 1.00 147.97 391 PHE A CA 1
ATOM 2760 C C . PHE A 1 391 ? -3.281 -1.989 17.527 1.00 166.08 391 PHE A C 1
ATOM 2761 O O . PHE A 1 391 ? -3.981 -1.859 18.538 1.00 163.63 391 PHE A O 1
ATOM 2763 N N . MET A 1 392 ? -3.764 -2.441 16.372 1.00 178.64 392 MET A N 1
ATOM 2764 C CA . MET A 1 392 ? -5.119 -2.959 16.257 1.00 186.07 392 MET A CA 1
ATOM 2765 C C . MET A 1 392 ? -5.190 -4.467 16.458 1.00 193.35 392 MET A C 1
ATOM 2766 O O . MET A 1 392 ? -6.291 -5.003 16.621 1.00 196.66 392 MET A O 1
ATOM 2768 N N . GLN A 1 393 ? -4.050 -5.155 16.463 1.00 196.93 393 GLN A N 1
ATOM 2769 C CA . GLN A 1 393 ? -4.016 -6.598 16.626 1.00 193.99 393 GLN A CA 1
ATOM 2770 C C . GLN A 1 393 ? -4.246 -6.984 18.087 1.00 199.41 393 GLN A C 1
ATOM 2771 O O . GLN A 1 393 ? -4.242 -6.147 18.994 1.00 196.26 393 GLN A O 1
ATOM 2773 N N . SER A 1 394 ? -4.455 -8.276 18.308 1.00 222.49 394 SER A N 1
ATOM 2774 C CA . SER A 1 394 ? -4.656 -8.812 19.643 1.00 208.83 394 SER A CA 1
ATOM 2775 C C . SER A 1 394 ? -3.321 -9.230 20.252 1.00 207.55 394 SER A C 1
ATOM 2776 O O . SER A 1 394 ? -2.272 -9.191 19.604 1.00 205.72 394 SER A O 1
ATOM 2779 N N . ALA A 1 395 ? -3.371 -9.638 21.519 1.00 158.44 395 ALA A N 1
ATOM 2780 C CA . ALA A 1 395 ? -2.175 -10.034 22.251 1.00 131.10 395 ALA A CA 1
ATOM 2781 C C . ALA A 1 395 ? -1.931 -11.529 22.090 1.00 128.47 395 ALA A C 1
ATOM 2782 O O . ALA A 1 395 ? -2.818 -12.343 22.367 1.00 128.68 395 ALA A O 1
ATOM 2784 N N . ARG A 1 396 ? -0.727 -11.880 21.643 1.00 110.65 396 ARG A N 1
ATOM 2785 C CA . ARG A 1 396 ? -0.327 -13.260 21.423 1.00 98.24 396 ARG A CA 1
ATOM 2786 C C . ARG A 1 396 ? 0.923 -13.565 22.238 1.00 93.58 396 ARG A C 1
ATOM 2787 O O . ARG A 1 396 ? 1.699 -12.670 22.586 1.00 92.95 396 ARG A O 1
ATOM 2789 N N . ALA A 1 397 ? 1.107 -14.846 22.542 1.00 83.12 397 ALA A N 1
ATOM 2790 C CA . ALA A 1 397 ? 2.250 -15.276 23.332 1.00 86.45 397 ALA A CA 1
ATOM 2791 C C . ALA A 1 397 ? 3.529 -15.234 22.503 1.00 94.85 397 ALA A C 1
ATOM 2792 O O . ALA A 1 397 ? 3.511 -15.408 21.280 1.00 99.73 397 ALA A O 1
ATOM 2794 N N . ALA A 1 398 ? 4.648 -14.992 23.182 1.00 86.72 398 ALA A N 1
ATOM 2795 C CA . ALA A 1 398 ? 5.934 -14.957 22.504 1.00 87.09 398 ALA A CA 1
ATOM 2796 C C . ALA A 1 398 ? 6.411 -16.374 22.201 1.00 90.35 398 ALA A C 1
ATOM 2797 O O . ALA A 1 398 ? 6.029 -17.343 22.863 1.00 95.02 398 ALA A O 1
ATOM 2799 N N . ALA A 1 399 ? 7.251 -16.489 21.179 1.00 82.88 399 ALA A N 1
ATOM 2800 C CA . ALA A 1 399 ? 7.690 -17.791 20.705 1.00 84.99 399 ALA A CA 1
ATOM 2801 C C . ALA A 1 399 ? 8.889 -18.274 21.507 1.00 87.54 399 ALA A C 1
ATOM 2802 O O . ALA A 1 399 ? 9.748 -17.480 21.898 1.00 97.50 399 ALA A O 1
ATOM 2804 N N . GLY A 1 400 ? 8.934 -19.582 21.753 1.00 83.16 400 GLY A N 1
ATOM 2805 C CA . GLY A 1 400 ? 10.077 -20.195 22.404 1.00 93.91 400 GLY A CA 1
ATOM 2806 C C . GLY A 1 400 ? 10.251 -19.852 23.866 1.00 98.80 400 GLY A C 1
ATOM 2807 O O . GLY A 1 400 ? 11.385 -19.798 24.352 1.00 101.46 400 GLY A O 1
ATOM 2808 N N . GLN A 1 401 ? 9.160 -19.616 24.583 1.00 106.11 401 GLN A N 1
ATOM 2809 C CA . GLN A 1 401 ? 9.246 -19.252 25.989 1.00 103.70 401 GLN A CA 1
ATOM 2810 C C . GLN A 1 401 ? 9.485 -20.507 26.819 1.00 109.38 401 GLN A C 1
ATOM 2811 O O . GLN A 1 401 ? 8.734 -21.483 26.714 1.00 106.30 401 GLN A O 1
ATOM 2817 N N . THR A 1 402 ? 10.550 -20.492 27.612 1.00 126.72 402 THR A N 1
ATOM 2818 C CA . THR A 1 402 ? 10.936 -21.604 28.468 1.00 132.09 402 THR A CA 1
ATOM 2819 C C . THR A 1 402 ? 10.720 -21.226 29.932 1.00 141.27 402 THR A C 1
ATOM 2820 O O . THR A 1 402 ? 10.253 -20.130 30.257 1.00 142.11 402 THR A O 1
ATOM 2824 N N . LEU A 1 403 ? 11.068 -22.153 30.821 1.00 161.88 403 LEU A N 1
ATOM 2825 C CA . LEU A 1 403 ? 10.939 -21.962 32.258 1.00 157.63 403 LEU A CA 1
ATOM 2826 C C . LEU A 1 403 ? 12.319 -21.962 32.905 1.00 154.56 403 LEU A C 1
ATOM 2827 O O . LEU A 1 403 ? 13.228 -22.673 32.466 1.00 156.21 403 LEU A O 1
ATOM 2829 N N . ILE A 1 404 ? 12.468 -21.154 33.951 1.00 134.67 404 ILE A N 1
ATOM 2830 C CA . ILE A 1 404 ? 13.743 -21.042 34.650 1.00 120.50 404 ILE A CA 1
ATOM 2831 C C . ILE A 1 404 ? 13.911 -22.195 35.635 1.00 118.91 404 ILE A C 1
ATOM 2832 O O . ILE A 1 404 ? 15.015 -22.703 35.834 1.00 118.37 404 ILE A O 1
ATOM 2834 N N . LYS A 1 413 ? 19.923 -19.295 35.511 1.00 140.89 413 LYS A N 1
ATOM 2835 C CA . LYS A 1 413 ? 18.998 -20.389 35.241 1.00 140.42 413 LYS A CA 1
ATOM 2836 C C . LYS A 1 413 ? 18.024 -20.026 34.125 1.00 137.93 413 LYS A C 1
ATOM 2837 O O . LYS A 1 413 ? 17.281 -20.880 33.638 1.00 139.35 413 LYS A O 1
ATOM 2839 N N . ALA A 1 414 ? 18.035 -18.759 33.721 1.00 118.99 414 ALA A N 1
ATOM 2840 C CA . ALA A 1 414 ? 17.120 -18.250 32.708 1.00 99.31 414 ALA A CA 1
ATOM 2841 C C . ALA A 1 414 ? 17.864 -18.051 31.395 1.00 108.85 414 ALA A C 1
ATOM 2842 O O . ALA A 1 414 ? 18.825 -17.275 31.329 1.00 110.50 414 ALA A O 1
ATOM 2844 N N . ARG A 1 415 ? 17.415 -18.749 30.358 1.00 103.38 415 ARG A N 1
ATOM 2845 C CA . ARG A 1 415 ? 17.964 -18.556 29.029 1.00 92.18 415 ARG A CA 1
ATOM 2846 C C . ARG A 1 415 ? 17.496 -17.211 28.469 1.00 93.30 415 ARG A C 1
ATOM 2847 O O . ARG A 1 415 ? 16.386 -16.761 28.773 1.00 89.61 415 ARG A O 1
ATOM 2855 N N . PRO A 1 416 ? 18.332 -16.539 27.670 1.00 85.57 416 PRO A N 1
ATOM 2856 C CA . PRO A 1 416 ? 17.886 -15.297 27.025 1.00 78.94 416 PRO A CA 1
ATOM 2857 C C . PRO A 1 416 ? 16.843 -15.580 25.955 1.00 75.22 416 PRO A C 1
ATOM 2858 O O . PRO A 1 416 ? 16.930 -16.566 25.219 1.00 74.29 416 PRO A O 1
ATOM 2862 N N . LEU A 1 417 ? 15.830 -14.723 25.904 1.00 75.78 417 LEU A N 1
ATOM 2863 C CA . LEU A 1 417 ? 14.647 -14.963 25.089 1.00 76.65 417 LEU A CA 1
ATOM 2864 C C . LEU A 1 417 ? 14.702 -14.055 23.870 1.00 81.74 417 LEU A C 1
ATOM 2865 O O . LEU A 1 417 ? 14.649 -12.827 24.004 1.00 79.66 417 LEU A O 1
ATOM 2870 N N . MET A 1 418 ? 14.827 -14.652 22.689 1.00 80.40 418 MET A N 1
ATOM 2871 C CA . MET A 1 418 ? 14.742 -13.867 21.466 1.00 83.24 418 MET A CA 1
ATOM 2872 C C . MET A 1 418 ? 13.298 -13.436 21.241 1.00 78.17 418 MET A C 1
ATOM 2873 O O . MET A 1 418 ? 12.362 -14.214 21.458 1.00 81.39 418 MET A O 1
ATOM 2878 N N . PHE A 1 419 ? 13.115 -12.184 20.825 1.00 73.18 419 PHE A N 1
ATOM 2879 C CA . PHE A 1 419 ? 11.783 -11.603 20.780 1.00 81.37 419 PHE A CA 1
ATOM 2880 C C . PHE A 1 419 ? 11.643 -10.688 19.575 1.00 81.90 419 PHE A C 1
ATOM 2881 O O . PHE A 1 419 ? 12.513 -9.848 19.310 1.00 79.43 419 PHE A O 1
ATOM 2889 N N . SER A 1 420 ? 10.529 -10.858 18.867 1.00 87.25 420 SER A N 1
ATOM 2890 C CA . SER A 1 420 ? 10.151 -10.023 17.740 1.00 92.86 420 SER A CA 1
ATOM 2891 C C . SER A 1 420 ? 8.648 -9.784 17.788 1.00 100.46 420 SER A C 1
ATOM 2892 O O . SER A 1 420 ? 7.895 -10.536 18.412 1.00 96.58 420 SER A O 1
ATOM 2895 N N . PHE A 1 421 ? 8.219 -8.719 17.124 1.00 117.97 421 PHE A N 1
ATOM 2896 C CA . PHE A 1 421 ? 6.803 -8.472 16.922 1.00 112.87 421 PHE A CA 1
ATOM 2897 C C . PHE A 1 421 ? 6.362 -9.095 15.600 1.00 118.38 421 PHE A C 1
ATOM 2898 O O . PHE A 1 421 ? 7.180 -9.530 14.784 1.00 122.86 421 PHE A O 1
ATOM 2906 N N . HIS A 1 422 ? 5.047 -9.134 15.386 1.00 111.25 422 HIS A N 1
ATOM 2907 C CA . HIS A 1 422 ? 4.522 -9.699 14.150 1.00 117.56 422 HIS A CA 1
ATOM 2908 C C . HIS A 1 422 ? 4.684 -8.762 12.958 1.00 125.07 422 HIS A C 1
ATOM 2909 O O . HIS A 1 422 ? 4.639 -9.229 11.815 1.00 123.13 422 HIS A O 1
ATOM 2916 N N . ASN A 1 423 ? 4.885 -7.465 13.194 1.00 126.74 423 ASN A N 1
ATOM 2917 C CA . ASN A 1 423 ? 5.230 -6.526 12.134 1.00 125.81 423 ASN A CA 1
ATOM 2918 C C . ASN A 1 423 ? 6.061 -5.401 12.743 1.00 123.36 423 ASN A C 1
ATOM 2919 O O . ASN A 1 423 ? 6.340 -5.388 13.943 1.00 123.47 423 ASN A O 1
ATOM 2924 N N . ASP A 1 424 ? 6.452 -4.446 11.905 1.00 136.07 424 ASP A N 1
ATOM 2925 C CA . ASP A 1 424 ? 7.386 -3.390 12.303 1.00 135.95 424 ASP A CA 1
ATOM 2926 C C . ASP A 1 424 ? 6.656 -2.067 12.541 1.00 136.70 424 ASP A C 1
ATOM 2927 O O . ASP A 1 424 ? 6.960 -1.040 11.935 1.00 147.96 424 ASP A O 1
ATOM 2932 N N . ASP A 1 425 ? 5.678 -2.093 13.440 1.00 130.84 425 ASP A N 1
ATOM 2933 C CA . ASP A 1 425 ? 4.979 -0.879 13.834 1.00 127.27 425 ASP A CA 1
ATOM 2934 C C . ASP A 1 425 ? 5.627 -0.318 15.094 1.00 122.99 425 ASP A C 1
ATOM 2935 O O . ASP A 1 425 ? 6.088 -1.063 15.964 1.00 121.94 425 ASP A O 1
ATOM 2940 N N . HIS A 1 426 ? 5.664 1.013 15.185 1.00 121.60 426 HIS A N 1
ATOM 2941 C CA . HIS A 1 426 ? 6.143 1.648 16.406 1.00 126.04 426 HIS A CA 1
ATOM 2942 C C . HIS A 1 426 ? 5.107 1.615 17.523 1.00 122.58 426 HIS A C 1
ATOM 2943 O O . HIS A 1 426 ? 5.464 1.822 18.687 1.00 112.85 426 HIS A O 1
ATOM 2950 N N . ARG A 1 427 ? 3.841 1.345 17.197 1.00 125.36 427 ARG A N 1
ATOM 2951 C CA . ARG A 1 427 ? 2.773 1.258 18.185 1.00 118.72 427 ARG A CA 1
ATOM 2952 C C . ARG A 1 427 ? 2.667 -0.117 18.829 1.00 118.75 427 ARG A C 1
ATOM 2953 O O . ARG A 1 427 ? 1.810 -0.306 19.702 1.00 115.29 427 ARG A O 1
ATOM 2961 N N . ASN A 1 428 ? 3.496 -1.074 18.417 1.00 115.27 428 ASN A N 1
ATOM 2962 C CA . ASN A 1 428 ? 3.471 -2.402 19.013 1.00 113.59 428 ASN A CA 1
ATOM 2963 C C . ASN A 1 428 ? 4.055 -2.360 20.420 1.00 106.25 428 ASN A C 1
ATOM 2964 O O . ASN A 1 428 ? 5.036 -1.659 20.684 1.00 105.03 428 ASN A O 1
ATOM 2969 N N . ARG A 1 429 ? 3.435 -3.106 21.329 1.00 104.81 429 ARG A N 1
ATOM 2970 C CA . ARG A 1 429 ? 3.835 -3.132 22.727 1.00 93.90 429 ARG A CA 1
ATOM 2971 C C . ARG A 1 429 ? 3.935 -4.573 23.208 1.00 84.61 429 ARG A C 1
ATOM 2972 O O . ARG A 1 429 ? 3.533 -5.519 22.525 1.00 84.59 429 ARG A O 1
ATOM 2980 N N . ALA A 1 430 ? 4.470 -4.731 24.412 1.00 85.80 430 ALA A N 1
ATOM 2981 C CA . ALA A 1 430 ? 4.602 -6.038 25.030 1.00 83.48 430 ALA A CA 1
ATOM 2982 C C . ALA A 1 430 ? 4.040 -5.998 26.443 1.00 82.01 430 ALA A C 1
ATOM 2983 O O . ALA A 1 430 ? 3.973 -4.939 27.076 1.00 81.04 430 ALA A O 1
ATOM 2985 N N . LEU A 1 431 ? 3.632 -7.169 26.921 1.00 71.08 431 LEU A N 1
ATOM 2986 C CA . LEU A 1 431 ? 3.074 -7.346 28.251 1.00 81.41 431 LEU A CA 1
ATOM 2987 C C . LEU A 1 431 ? 3.913 -8.367 29.005 1.00 82.59 431 LEU A C 1
ATOM 2988 O O . LEU A 1 431 ? 4.398 -9.339 28.414 1.00 82.29 431 LEU A O 1
ATOM 2993 N N . LEU A 1 432 ? 4.081 -8.147 30.308 1.00 77.30 432 LEU A N 1
ATOM 2994 C CA . LEU A 1 432 ? 4.900 -9.009 31.147 1.00 78.23 432 LEU A CA 1
ATOM 2995 C C . LEU A 1 432 ? 4.061 -9.608 32.265 1.00 83.72 432 LEU A C 1
ATOM 2996 O O . LEU A 1 432 ? 3.094 -9.001 32.732 1.00 85.78 432 LEU A O 1
ATOM 3001 N N . LYS A 1 433 ? 4.450 -10.809 32.691 1.00 81.51 433 LYS A N 1
ATOM 3002 C CA . LYS A 1 433 ? 3.810 -11.503 33.801 1.00 79.34 433 LYS A CA 1
ATOM 3003 C C . LYS A 1 433 ? 4.899 -12.193 34.609 1.00 84.94 433 LYS A C 1
ATOM 3004 O O . LYS A 1 433 ? 5.697 -12.946 34.046 1.00 84.10 433 LYS A O 1
ATOM 3010 N N . ALA A 1 434 ? 4.936 -11.940 35.917 1.00 92.25 434 ALA A N 1
ATOM 3011 C CA . ALA A 1 434 ? 5.963 -12.491 36.799 1.00 86.18 434 ALA A CA 1
ATOM 3012 C C . ALA A 1 434 ? 5.298 -13.348 37.869 1.00 95.67 434 ALA A C 1
ATOM 3013 O O . ALA A 1 434 ? 4.667 -12.817 38.789 1.00 89.49 434 ALA A O 1
ATOM 3015 N N . GLY A 1 435 ? 5.456 -14.667 37.760 1.00 93.46 435 GLY A N 1
ATOM 3016 C CA . GLY A 1 435 ? 4.874 -15.564 38.746 1.00 89.39 435 GLY A CA 1
ATOM 3017 C C . GLY A 1 435 ? 3.365 -15.618 38.614 1.00 100.19 435 GLY A C 1
ATOM 3018 O O . GLY A 1 435 ? 2.813 -15.652 37.509 1.00 98.41 435 GLY A O 1
ATOM 3019 N N . ASP A 1 436 ? 2.681 -15.609 39.753 1.00 107.75 436 ASP A N 1
ATOM 3020 C CA . ASP A 1 436 ? 1.222 -15.508 39.770 1.00 103.16 436 ASP A CA 1
ATOM 3021 C C . ASP A 1 436 ? 0.789 -14.058 39.986 1.00 98.90 436 ASP A C 1
ATOM 3022 O O . ASP A 1 436 ? 0.151 -13.698 40.969 1.00 117.00 436 ASP A O 1
ATOM 3027 N N . SER A 1 437 ? 1.175 -13.213 39.041 1.00 102.40 437 SER A N 1
ATOM 3028 C CA . SER A 1 437 ? 0.778 -11.816 39.016 1.00 101.86 437 SER A CA 1
ATOM 3029 C C . SER A 1 437 ? -0.135 -11.568 37.828 1.00 96.30 437 SER A C 1
ATOM 3030 O O . SER A 1 437 ? -0.246 -12.387 36.911 1.00 87.68 437 SER A O 1
ATOM 3033 N N . GLU A 1 438 ? -0.779 -10.408 37.844 1.00 92.87 438 GLU A N 1
ATOM 3034 C CA . GLU A 1 438 ? -1.574 -10.004 36.703 1.00 93.63 438 GLU A CA 1
ATOM 3035 C C . GLU A 1 438 ? -0.659 -9.558 35.567 1.00 93.87 438 GLU A C 1
ATOM 3036 O O . GLU A 1 438 ? 0.543 -9.332 35.746 1.00 92.39 438 GLU A O 1
ATOM 3042 N N . TRP A 1 439 ? -1.237 -9.455 34.377 1.00 91.72 439 TRP A N 1
ATOM 3043 C CA . TRP A 1 439 ? -0.472 -8.990 33.235 1.00 84.70 439 TRP A CA 1
ATOM 3044 C C . TRP A 1 439 ? -0.246 -7.487 33.330 1.00 89.01 439 TRP A C 1
ATOM 3045 O O . TRP A 1 439 ? -1.047 -6.748 33.911 1.00 98.88 439 TRP A O 1
ATOM 3056 N N . SER A 1 440 ? 0.872 -7.045 32.764 1.00 82.90 440 SER A N 1
ATOM 3057 C CA . SER A 1 440 ? 1.339 -5.680 32.925 1.00 80.59 440 SER A CA 1
ATOM 3058 C C . SER A 1 440 ? 0.548 -4.719 32.046 1.00 78.84 440 SER A C 1
ATOM 3059 O O . SER A 1 440 ? -0.261 -5.109 31.200 1.00 76.33 440 SER A O 1
ATOM 3062 N N . LYS A 1 441 ? 0.820 -3.434 32.251 1.00 79.38 441 LYS A N 1
ATOM 3063 C CA . LYS A 1 441 ? 0.467 -2.413 31.288 1.00 81.54 441 LYS A CA 1
ATOM 3064 C C . LYS A 1 441 ? 1.291 -2.620 30.011 1.00 85.79 441 LYS A C 1
ATOM 3065 O O . LYS A 1 441 ? 2.336 -3.281 30.043 1.00 87.86 441 LYS A O 1
ATOM 3067 N N . PRO A 1 442 ? 0.823 -2.088 28.847 1.00 85.32 442 PRO A N 1
ATOM 3068 C CA . PRO A 1 442 ? 1.665 -2.139 27.640 1.00 83.29 442 PRO A CA 1
ATOM 3069 C C . PRO A 1 442 ? 2.987 -1.391 27.769 1.00 82.28 442 PRO A C 1
ATOM 3070 O O . PRO A 1 442 ? 3.030 -0.169 27.939 1.00 83.17 442 PRO A O 1
ATOM 3074 N N . GLN A 1 443 ? 4.071 -2.164 27.723 1.00 90.26 443 GLN A N 1
ATOM 3075 C CA . GLN A 1 443 ? 5.432 -1.670 27.864 1.00 90.34 443 GLN A CA 1
ATOM 3076 C C . GLN A 1 443 ? 6.067 -1.502 26.489 1.00 86.24 443 GLN A C 1
ATOM 3077 O O . GLN A 1 443 ? 5.818 -2.287 25.570 1.00 82.43 443 GLN A O 1
ATOM 3083 N N . SER A 1 444 ? 6.897 -0.470 26.360 1.00 89.41 444 SER A N 1
ATOM 3084 C CA . SER A 1 444 ? 7.598 -0.175 25.116 1.00 97.69 444 SER A CA 1
ATOM 3085 C C . SER A 1 444 ? 9.029 -0.693 25.193 1.00 88.49 444 SER A C 1
ATOM 3086 O O . SER A 1 444 ? 9.793 -0.289 26.076 1.00 87.94 444 SER A O 1
ATOM 3089 N N . PHE A 1 445 ? 9.390 -1.575 24.264 1.00 90.02 445 PHE A N 1
ATOM 3090 C CA . PHE A 1 445 ? 10.757 -2.066 24.146 1.00 91.29 445 PHE A CA 1
ATOM 3091 C C . PHE A 1 445 ? 11.574 -1.275 23.129 1.00 91.72 445 PHE A C 1
ATOM 3092 O O . PHE A 1 445 ? 12.678 -1.699 22.775 1.00 83.62 445 PHE A O 1
ATOM 3100 N N . ASP A 1 446 ? 11.054 -0.141 22.655 1.00 95.58 446 ASP A N 1
ATOM 3101 C CA . ASP A 1 446 ? 11.703 0.655 21.621 1.00 98.43 446 ASP A CA 1
ATOM 3102 C C . ASP A 1 446 ? 12.497 1.832 22.169 1.00 104.87 446 ASP A C 1
ATOM 3103 O O . ASP A 1 446 ? 13.375 2.344 21.466 1.00 112.64 446 ASP A O 1
ATOM 3108 N N . ALA A 1 447 ? 12.204 2.277 23.389 1.00 121.65 447 ALA A N 1
ATOM 3109 C CA . ALA A 1 447 ? 12.868 3.438 23.974 1.00 123.27 447 ALA A CA 1
ATOM 3110 C C . ALA A 1 447 ? 14.294 3.069 24.363 1.00 121.30 447 ALA A C 1
ATOM 3111 O O . ALA A 1 447 ? 14.515 2.351 25.343 1.00 131.92 447 ALA A O 1
ATOM 3113 N N . ILE A 1 448 ? 15.262 3.562 23.599 1.00 108.73 448 ILE A N 1
ATOM 3114 C CA . ILE A 1 448 ? 16.663 3.207 23.801 1.00 112.33 448 ILE A CA 1
ATOM 3115 C C . ILE A 1 448 ? 17.238 4.024 24.950 1.00 108.34 448 ILE A C 1
ATOM 3116 O O . ILE A 1 448 ? 17.235 5.259 24.913 1.00 107.41 448 ILE A O 1
ATOM 3121 N N . GLY A 1 449 ? 17.755 3.332 25.961 1.00 109.14 449 GLY A N 1
ATOM 3122 C CA . GLY A 1 449 ? 18.326 3.993 27.114 1.00 108.94 449 GLY A CA 1
ATOM 3123 C C . GLY A 1 449 ? 17.254 4.418 28.091 1.00 100.66 449 GLY A C 1
ATOM 3124 O O . GLY A 1 449 ? 17.181 5.590 28.477 1.00 96.55 449 GLY A O 1
ATOM 3125 N N . SER A 1 450 ? 16.403 3.478 28.494 1.00 101.16 450 SER A N 1
ATOM 3126 C CA . SER A 1 450 ? 15.297 3.827 29.375 1.00 90.54 450 SER A CA 1
ATOM 3127 C C . SER A 1 450 ? 15.184 2.815 30.502 1.00 89.77 450 SER A C 1
ATOM 3128 O O . SER A 1 450 ? 15.382 1.614 30.293 1.00 85.35 450 SER A O 1
ATOM 3131 N N . THR A 1 451 ? 14.893 3.322 31.702 1.00 92.27 451 THR A N 1
ATOM 3132 C CA . THR A 1 451 ? 14.600 2.513 32.879 1.00 87.12 451 THR A CA 1
ATOM 3133 C C . THR A 1 451 ? 13.186 2.833 33.335 1.00 80.80 451 THR A C 1
ATOM 3134 O O . THR A 1 451 ? 12.813 4.006 33.426 1.00 82.76 451 THR A O 1
ATOM 3138 N N . THR A 1 452 ? 12.404 1.799 33.623 1.00 85.74 452 THR A N 1
ATOM 3139 C CA . THR A 1 452 ? 10.984 1.962 33.908 1.00 86.61 452 THR A CA 1
ATOM 3140 C C . THR A 1 452 ? 10.587 1.058 35.064 1.00 84.08 452 THR A C 1
ATOM 3141 O O . THR A 1 452 ? 10.928 -0.128 35.069 1.00 83.69 452 THR A O 1
ATOM 3145 N N . GLU A 1 453 ? 9.881 1.618 36.046 1.00 90.50 453 GLU A N 1
ATOM 3146 C CA . GLU A 1 453 ? 9.281 0.814 37.102 1.00 88.38 453 GLU A CA 1
ATOM 3147 C C . GLU A 1 453 ? 7.982 0.190 36.614 1.00 77.60 453 GLU A C 1
ATOM 3148 O O . GLU A 1 453 ? 7.131 0.874 36.040 1.00 75.52 453 GLU A O 1
ATOM 3154 N N . VAL A 1 454 ? 7.838 -1.112 36.833 1.00 73.65 454 VAL A N 1
ATOM 3155 C CA . VAL A 1 454 ? 6.637 -1.855 36.473 1.00 80.95 454 VAL A CA 1
ATOM 3156 C C . VAL A 1 454 ? 6.082 -2.466 37.754 1.00 82.28 454 VAL A C 1
ATOM 3157 O O . VAL A 1 454 ? 6.724 -3.326 38.370 1.00 74.86 454 VAL A O 1
ATOM 3161 N N . VAL A 1 455 ? 4.902 -2.015 38.167 1.00 82.16 455 VAL A N 1
ATOM 3162 C CA . VAL A 1 455 ? 4.248 -2.535 39.359 1.00 82.30 455 VAL A CA 1
ATOM 3163 C C . VAL A 1 455 ? 3.139 -3.477 38.916 1.00 84.31 455 VAL A C 1
ATOM 3164 O O . VAL A 1 455 ? 2.193 -3.064 38.234 1.00 82.47 455 VAL A O 1
ATOM 3168 N N . LEU A 1 456 ? 3.265 -4.745 39.296 1.00 86.62 456 LEU A N 1
ATOM 3169 C CA . LEU A 1 456 ? 2.309 -5.786 38.953 1.00 86.64 456 LEU A CA 1
ATOM 3170 C C . LEU A 1 456 ? 1.444 -6.095 40.163 1.00 98.09 456 LEU A C 1
ATOM 3171 O O . LEU A 1 456 ? 1.963 -6.432 41.234 1.00 98.70 456 LEU A O 1
ATOM 3176 N N . GLN A 1 457 ? 0.134 -5.986 39.990 1.00 104.68 457 GLN A N 1
ATOM 3177 C CA . GLN A 1 457 ? -0.766 -6.560 40.969 1.00 106.29 457 GLN A CA 1
ATOM 3178 C C . GLN A 1 457 ? -0.731 -8.077 40.865 1.00 103.76 457 GLN A C 1
ATOM 3179 O O . GLN A 1 457 ? -0.483 -8.649 39.801 1.00 97.43 457 GLN A O 1
ATOM 3185 N N . THR A 1 458 ? -0.960 -8.728 41.995 1.00 115.27 458 THR A N 1
ATOM 3186 C CA . THR A 1 458 ? -0.739 -10.156 42.128 1.00 117.75 458 THR A CA 1
ATOM 3187 C C . THR A 1 458 ? -2.047 -10.872 42.448 1.00 115.02 458 THR A C 1
ATOM 3188 O O . THR A 1 458 ? -3.018 -10.265 42.906 1.00 111.48 458 THR A O 1
ATOM 3192 N N . ALA A 1 459 ? -2.055 -12.182 42.211 1.00 116.05 459 ALA A N 1
ATOM 3193 C CA . ALA A 1 459 ? -3.284 -12.965 42.254 1.00 140.40 459 ALA A CA 1
ATOM 3194 C C . ALA A 1 459 ? -3.614 -13.408 43.677 1.00 153.36 459 ALA A C 1
ATOM 3195 O O . ALA A 1 459 ? -2.728 -13.851 44.415 1.00 156.89 459 ALA A O 1
ATOM 3197 N N . ASN A 1 460 ? -4.891 -13.254 44.057 1.00 173.80 460 ASN A N 1
ATOM 3198 C CA . ASN A 1 460 ? -5.502 -13.761 45.294 1.00 189.79 460 ASN A CA 1
ATOM 3199 C C . ASN A 1 460 ? -4.881 -13.177 46.566 1.00 193.38 460 ASN A C 1
ATOM 3200 O O . ASN A 1 460 ? -4.975 -13.787 47.639 1.00 204.60 460 ASN A O 1
ATOM 3202 N N . ARG A 1 461 ? -4.270 -11.998 46.478 1.00 156.42 461 ARG A N 1
ATOM 3203 C CA . ARG A 1 461 ? -3.684 -11.342 47.642 1.00 152.81 461 ARG A CA 1
ATOM 3204 C C . ARG A 1 461 ? -3.667 -9.836 47.391 1.00 137.76 461 ARG A C 1
ATOM 3205 O O . ARG A 1 461 ? -4.261 -9.341 46.429 1.00 129.12 461 ARG A O 1
ATOM 3213 N N . ASN A 1 462 ? -3.003 -9.098 48.280 1.00 129.74 462 ASN A N 1
ATOM 3214 C CA . ASN A 1 462 ? -2.844 -7.659 48.116 1.00 130.25 462 ASN A CA 1
ATOM 3215 C C . ASN A 1 462 ? -1.384 -7.238 48.065 1.00 129.97 462 ASN A C 1
ATOM 3216 O O . ASN A 1 462 ? -1.087 -6.043 48.194 1.00 122.57 462 ASN A O 1
ATOM 3221 N N . ALA A 1 463 ? -0.468 -8.182 47.885 1.00 125.05 463 ALA A N 1
ATOM 3222 C CA . ALA A 1 463 ? 0.908 -7.835 47.587 1.00 118.14 463 ALA A CA 1
ATOM 3223 C C . ALA A 1 463 ? 1.045 -7.439 46.118 1.00 110.26 463 ALA A C 1
ATOM 3224 O O . ALA A 1 463 ? 0.161 -7.686 45.292 1.00 115.13 463 ALA A O 1
ATOM 3226 N N . GLU A 1 464 ? 2.171 -6.803 45.802 1.00 104.22 464 GLU A N 1
ATOM 3227 C CA . GLU A 1 464 ? 2.480 -6.395 44.440 1.00 104.18 464 GLU A CA 1
ATOM 3228 C C . GLU A 1 464 ? 3.960 -6.624 44.172 1.00 100.98 464 GLU A C 1
ATOM 3229 O O . GLU A 1 464 ? 4.799 -6.482 45.065 1.00 96.16 464 GLU A O 1
ATOM 3235 N N . ILE A 1 465 ? 4.270 -6.984 42.929 1.00 101.37 465 ILE A N 1
ATOM 3236 C CA . ILE A 1 465 ? 5.639 -7.241 42.492 1.00 101.55 465 ILE A CA 1
ATOM 3237 C C . ILE A 1 465 ? 6.169 -5.994 41.802 1.00 91.78 465 ILE A C 1
ATOM 3238 O O . ILE A 1 465 ? 5.522 -5.453 40.899 1.00 87.11 465 ILE A O 1
ATOM 3243 N N . HIS A 1 466 ? 7.340 -5.530 42.229 1.00 88.33 466 HIS A N 1
ATOM 3244 C CA . HIS A 1 466 ? 7.960 -4.332 41.682 1.00 89.86 466 HIS A CA 1
ATOM 3245 C C . HIS A 1 466 ? 9.161 -4.739 40.838 1.00 79.89 466 HIS A C 1
ATOM 3246 O O . HIS A 1 466 ? 10.106 -5.350 41.348 1.00 74.72 466 HIS A O 1
ATOM 3253 N N . LEU A 1 467 ? 9.121 -4.408 39.553 1.00 79.32 467 LEU A N 1
ATOM 3254 C CA . LEU A 1 467 ? 10.189 -4.745 38.627 1.00 81.66 467 LEU A CA 1
ATOM 3255 C C . LEU A 1 467 ? 10.805 -3.480 38.050 1.00 76.65 467 LEU A C 1
ATOM 3256 O O . LEU A 1 467 ? 10.166 -2.424 37.982 1.00 78.69 467 LEU A O 1
ATOM 3261 N N . GLY A 1 468 ? 12.059 -3.609 37.629 1.00 79.39 468 GLY A N 1
ATOM 3262 C CA . GLY A 1 468 ? 12.738 -2.589 36.866 1.00 81.44 468 GLY A CA 1
ATOM 3263 C C . GLY A 1 468 ? 13.062 -3.133 35.460 1.00 76.48 468 GLY A C 1
ATOM 3264 O O . GLY A 1 468 ? 13.657 -4.202 35.329 1.00 79.00 468 GLY A O 1
ATOM 3265 N N . VAL A 1 469 ? 12.640 -2.378 34.463 1.00 75.94 469 VAL A N 1
ATOM 3266 C CA . VAL A 1 469 ? 12.867 -2.745 33.070 1.00 78.93 469 VAL A CA 1
ATOM 3267 C C . VAL A 1 469 ? 13.850 -1.745 32.482 1.00 75.76 469 VAL A C 1
ATOM 3268 O O . VAL A 1 469 ? 13.589 -0.536 32.484 1.00 70.83 469 VAL A O 1
ATOM 3272 N N . THR A 1 470 ? 14.984 -2.243 31.993 1.00 79.02 470 THR A N 1
ATOM 3273 C CA . THR A 1 470 ? 15.960 -1.430 31.276 1.00 80.72 470 THR A CA 1
ATOM 3274 C C . THR A 1 470 ? 15.942 -1.844 29.812 1.00 70.29 470 THR A C 1
ATOM 3275 O O . THR A 1 470 ? 15.913 -3.037 29.505 1.00 73.56 470 THR A O 1
ATOM 3279 N N . VAL A 1 471 ? 15.896 -0.869 28.912 1.00 77.82 471 VAL A N 1
ATOM 3280 C CA . VAL A 1 471 ? 16.063 -1.125 27.485 1.00 95.89 471 VAL A CA 1
ATOM 3281 C C . VAL A 1 471 ? 17.259 -0.314 27.006 1.00 93.02 471 VAL A C 1
ATOM 3282 O O . VAL A 1 471 ? 17.271 0.921 27.138 1.00 98.31 471 VAL A O 1
ATOM 3286 N N . ASP A 1 472 ? 18.270 -1.014 26.480 1.00 103.44 472 ASP A N 1
ATOM 3287 C CA . ASP A 1 472 ? 19.483 -0.410 25.932 1.00 108.52 472 ASP A CA 1
ATOM 3288 C C . ASP A 1 472 ? 19.744 -0.949 24.528 1.00 95.57 472 ASP A C 1
ATOM 3289 O O . ASP A 1 472 ? 19.090 -1.883 24.058 1.00 90.04 472 ASP A O 1
ATOM 3294 N N . SER A 1 473 ? 20.713 -0.342 23.853 1.00 107.97 473 SER A N 1
ATOM 3295 C CA . SER A 1 473 ? 21.281 -0.929 22.649 1.00 101.13 473 SER A CA 1
ATOM 3296 C C . SER A 1 473 ? 22.506 -1.754 23.019 1.00 98.42 473 SER A C 1
ATOM 3297 O O . SER A 1 473 ? 23.216 -1.444 23.982 1.00 103.98 473 SER A O 1
ATOM 3300 N N . GLY A 1 474 ? 22.728 -2.826 22.257 1.00 85.58 474 GLY A N 1
ATOM 3301 C CA . GLY A 1 474 ? 23.815 -3.736 22.561 1.00 87.61 474 GLY A CA 1
ATOM 3302 C C . GLY A 1 474 ? 25.171 -3.109 22.310 1.00 99.06 474 GLY A C 1
ATOM 3303 O O . GLY A 1 474 ? 25.340 -2.238 21.456 1.00 97.57 474 GLY A O 1
ATOM 3304 N N . GLN A 1 475 ? 26.147 -3.555 23.091 1.00 96.32 475 GLN A N 1
ATOM 3305 C CA . GLN A 1 475 ? 27.454 -2.918 23.090 1.00 104.17 475 GLN A CA 1
ATOM 3306 C C . GLN A 1 475 ? 28.289 -3.414 21.915 1.00 104.55 475 GLN A C 1
ATOM 3307 O O . GLN A 1 475 ? 28.388 -4.623 21.670 1.00 94.67 475 GLN A O 1
ATOM 3313 N N . GLY A 1 476 ? 28.886 -2.471 21.193 1.00 104.12 476 GLY A N 1
ATOM 3314 C CA . GLY A 1 476 ? 29.749 -2.825 20.081 1.00 105.44 476 GLY A CA 1
ATOM 3315 C C . GLY A 1 476 ? 28.937 -3.286 18.890 1.00 104.53 476 GLY A C 1
ATOM 3316 O O . GLY A 1 476 ? 27.970 -2.628 18.486 1.00 99.57 476 GLY A O 1
ATOM 3317 N N . LYS A 1 477 ? 29.293 -4.467 18.360 1.00 109.11 477 LYS A N 1
ATOM 3318 C CA . LYS A 1 477 ? 28.723 -4.980 17.113 1.00 97.04 477 LYS A CA 1
ATOM 3319 C C . LYS A 1 477 ? 27.248 -5.362 17.236 1.00 94.16 477 LYS A C 1
ATOM 3320 O O . LYS A 1 477 ? 26.568 -5.503 16.216 1.00 96.52 477 LYS A O 1
ATOM 3326 N N . TYR A 1 478 ? 26.727 -5.494 18.455 1.00 88.13 478 TYR A N 1
ATOM 3327 C CA . TYR A 1 478 ? 25.317 -5.777 18.685 1.00 93.66 478 TYR A CA 1
ATOM 3328 C C . TYR A 1 478 ? 24.465 -4.513 18.726 1.00 97.29 478 TYR A C 1
ATOM 3329 O O . TYR A 1 478 ? 23.417 -4.509 19.392 1.00 86.38 478 TYR A O 1
ATOM 3338 N N . LYS A 1 479 ? 24.884 -3.455 18.012 1.00 97.57 479 LYS A N 1
ATOM 3339 C CA . LYS A 1 479 ? 24.253 -2.142 18.102 1.00 96.86 479 LYS A CA 1
ATOM 3340 C C . LYS A 1 479 ? 22.836 -2.140 17.537 1.00 91.32 479 LYS A C 1
ATOM 3341 O O . LYS A 1 479 ? 22.013 -1.308 17.936 1.00 90.02 479 LYS A O 1
ATOM 3343 N N . MET A 1 480 ? 22.532 -3.062 16.623 1.00 97.21 480 MET A N 1
ATOM 3344 C CA . MET A 1 480 ? 21.201 -3.201 16.052 1.00 90.50 480 MET A CA 1
ATOM 3345 C C . MET A 1 480 ? 20.303 -4.124 16.870 1.00 83.55 480 MET A C 1
ATOM 3346 O O . MET A 1 480 ? 19.197 -4.446 16.427 1.00 84.02 480 MET A O 1
ATOM 3351 N N . VAL A 1 481 ? 20.748 -4.560 18.045 1.00 86.05 481 VAL A N 1
ATOM 3352 C CA . VAL A 1 481 ? 19.970 -5.446 18.907 1.00 92.01 481 VAL A CA 1
ATOM 3353 C C . VAL A 1 481 ? 19.554 -4.667 20.147 1.00 81.04 481 VAL A C 1
ATOM 3354 O O . VAL A 1 481 ? 20.404 -4.096 20.842 1.00 79.15 481 VAL A O 1
ATOM 3358 N N . LYS A 1 482 ? 18.249 -4.640 20.428 1.00 84.10 482 LYS A N 1
ATOM 3359 C CA . LYS A 1 482 ? 17.734 -3.955 21.610 1.00 81.61 482 LYS A CA 1
ATOM 3360 C C . LYS A 1 482 ? 17.671 -4.949 22.763 1.00 80.38 482 LYS A C 1
ATOM 3361 O O . LYS A 1 482 ? 16.940 -5.946 22.694 1.00 83.37 482 LYS A O 1
ATOM 3367 N N . VAL A 1 483 ? 18.437 -4.681 23.815 1.00 83.75 483 VAL A N 1
ATOM 3368 C CA . VAL A 1 483 ? 18.548 -5.578 24.959 1.00 84.40 483 VAL A CA 1
ATOM 3369 C C . VAL A 1 483 ? 17.613 -5.083 26.052 1.00 76.79 483 VAL A C 1
ATOM 3370 O O . VAL A 1 483 ? 17.743 -3.946 26.532 1.00 81.14 483 VAL A O 1
ATOM 3374 N N . VAL A 1 484 ? 16.669 -5.935 26.440 1.00 79.03 484 VAL A N 1
ATOM 3375 C CA . VAL A 1 484 ? 15.686 -5.626 27.472 1.00 78.78 484 VAL A CA 1
ATOM 3376 C C . VAL A 1 484 ? 16.022 -6.459 28.701 1.00 71.74 484 VAL A C 1
ATOM 3377 O O . VAL A 1 484 ? 15.836 -7.683 28.706 1.00 70.77 484 VAL A O 1
ATOM 3381 N N . THR A 1 485 ? 16.516 -5.797 29.742 1.00 69.36 485 THR A N 1
ATOM 3382 C CA . THR A 1 485 ? 16.781 -6.437 31.023 1.00 76.04 485 THR A CA 1
ATOM 3383 C C . THR A 1 485 ? 15.564 -6.270 31.930 1.00 76.58 485 THR A C 1
ATOM 3384 O O . THR A 1 485 ? 15.101 -5.145 32.159 1.00 73.31 485 THR A O 1
ATOM 3388 N N . LEU A 1 486 ? 15.035 -7.386 32.423 1.00 74.73 486 LEU A N 1
ATOM 3389 C CA . LEU A 1 486 ? 14.004 -7.383 33.453 1.00 74.60 486 LEU A CA 1
ATOM 3390 C C . LEU A 1 486 ? 14.643 -7.789 34.776 1.00 74.95 486 LEU A C 1
ATOM 3391 O O . LEU A 1 486 ? 15.185 -8.893 34.895 1.00 75.78 486 LEU A O 1
ATOM 3396 N N . ALA A 1 487 ? 14.565 -6.912 35.764 1.00 71.59 487 ALA A N 1
ATOM 3397 C CA . ALA A 1 487 ? 15.196 -7.088 37.060 1.00 78.76 487 ALA A CA 1
ATOM 3398 C C . ALA A 1 487 ? 14.159 -6.832 38.143 1.00 79.44 487 ALA A C 1
ATOM 3399 O O . ALA A 1 487 ? 13.123 -6.216 37.875 1.00 75.44 487 ALA A O 1
ATOM 3401 N N . PRO A 1 488 ? 14.380 -7.307 39.369 1.00 72.98 488 PRO A N 1
ATOM 3402 C CA . PRO A 1 488 ? 13.582 -6.783 40.479 1.00 76.26 488 PRO A CA 1
ATOM 3403 C C . PRO A 1 488 ? 14.011 -5.361 40.781 1.00 74.95 488 PRO A C 1
ATOM 3404 O O . PRO A 1 488 ? 15.150 -4.975 40.526 1.00 84.58 488 PRO A O 1
ATOM 3408 N N . ARG A 1 489 ? 13.080 -4.561 41.298 1.00 76.52 489 ARG A N 1
ATOM 3409 C CA . ARG A 1 489 ? 13.462 -3.191 41.618 1.00 76.08 489 ARG A CA 1
ATOM 3410 C C . ARG A 1 489 ? 14.233 -3.116 42.930 1.00 78.50 489 ARG A C 1
ATOM 3411 O O . ARG A 1 489 ? 15.196 -2.349 43.044 1.00 79.71 489 ARG A O 1
ATOM 3419 N N . TYR A 1 490 ? 13.855 -3.915 43.923 1.00 80.19 490 TYR A N 1
ATOM 3420 C CA . TYR A 1 490 ? 14.507 -3.881 45.225 1.00 80.63 490 TYR A CA 1
ATOM 3421 C C . TYR A 1 490 ? 15.268 -5.182 45.462 1.00 80.84 490 TYR A C 1
ATOM 3422 O O . TYR A 1 490 ? 14.698 -6.273 45.349 1.00 81.77 490 TYR A O 1
ATOM 3431 N N . VAL A 1 491 ? 16.564 -5.056 45.758 1.00 83.45 491 VAL A N 1
ATOM 3432 C CA . VAL A 1 491 ? 17.435 -6.165 46.138 1.00 86.51 491 VAL A CA 1
ATOM 3433 C C . VAL A 1 491 ? 18.122 -5.775 47.442 1.00 96.27 491 VAL A C 1
ATOM 3434 O O . VAL A 1 491 ? 18.674 -4.675 47.548 1.00 101.41 491 VAL A O 1
ATOM 3438 N N . ILE A 1 492 ? 18.066 -6.655 48.440 1.00 96.69 492 ILE A N 1
ATOM 3439 C CA . ILE A 1 492 ? 18.712 -6.432 49.728 1.00 105.04 492 ILE A CA 1
ATOM 3440 C C . ILE A 1 492 ? 19.925 -7.357 49.844 1.00 112.53 492 ILE A C 1
ATOM 3441 O O . ILE A 1 492 ? 19.905 -8.506 49.377 1.00 115.65 492 ILE A O 1
ATOM 3446 N N . HIS A 1 493 ? 21.009 -6.826 50.412 1.00 115.16 493 HIS A N 1
ATOM 3447 C CA . HIS A 1 493 ? 22.267 -7.547 50.554 1.00 124.68 493 HIS A CA 1
ATOM 3448 C C . HIS A 1 493 ? 22.743 -7.422 51.994 1.00 125.36 493 HIS A C 1
ATOM 3449 O O . HIS A 1 493 ? 22.728 -6.325 52.563 1.00 120.79 493 HIS A O 1
ATOM 3456 N N . ASN A 1 494 ? 23.163 -8.541 52.578 1.00 127.61 494 ASN A N 1
ATOM 3457 C CA . ASN A 1 494 ? 23.501 -8.613 53.993 1.00 130.00 494 ASN A CA 1
ATOM 3458 C C . ASN A 1 494 ? 25.017 -8.695 54.133 1.00 140.05 494 ASN A C 1
ATOM 3459 O O . ASN A 1 494 ? 25.641 -9.640 53.639 1.00 145.45 494 ASN A O 1
ATOM 3464 N N . LYS A 1 495 ? 25.600 -7.702 54.809 1.00 143.68 495 LYS A N 1
ATOM 3465 C CA . LYS A 1 495 ? 27.020 -7.697 55.145 1.00 149.23 495 LYS A CA 1
ATOM 3466 C C . LYS A 1 495 ? 27.226 -7.372 56.621 1.00 153.59 495 LYS A C 1
ATOM 3467 O O . LYS A 1 495 ? 28.253 -6.805 57.004 1.00 150.42 495 LYS A O 1
ATOM 3469 N N . LEU A 1 496 ? 26.254 -7.728 57.463 1.00 159.28 496 LEU A N 1
ATOM 3470 C CA . LEU A 1 496 ? 26.343 -7.448 58.890 1.00 160.43 496 LEU A CA 1
ATOM 3471 C C . LEU A 1 496 ? 27.256 -8.421 59.625 1.00 162.77 496 LEU A C 1
ATOM 3472 O O . LEU A 1 496 ? 27.660 -8.133 60.756 1.00 166.25 496 LEU A O 1
ATOM 3477 N N . GLY A 1 497 ? 27.588 -9.559 59.017 1.00 158.96 497 GLY A N 1
ATOM 3478 C CA . GLY A 1 497 ? 28.419 -10.563 59.638 1.00 162.56 497 GLY A CA 1
ATOM 3479 C C . GLY A 1 497 ? 27.673 -11.787 60.130 1.00 161.20 497 GLY A C 1
ATOM 3480 O O . GLY A 1 497 ? 28.284 -12.854 60.267 1.00 162.15 497 GLY A O 1
ATOM 3481 N N . GLU A 1 498 ? 26.375 -11.662 60.401 1.00 161.22 498 GLU A N 1
ATOM 3482 C CA . GLU A 1 498 ? 25.540 -12.767 60.849 1.00 154.70 498 GLU A CA 1
ATOM 3483 C C . GLU A 1 498 ? 24.250 -12.774 60.035 1.00 151.00 498 GLU A C 1
ATOM 3484 O O . GLU A 1 498 ? 24.034 -11.926 59.165 1.00 152.15 498 GLU A O 1
ATOM 3486 N N . ASP A 1 499 ? 23.386 -13.746 60.318 1.00 146.60 499 ASP A N 1
ATOM 3487 C CA . ASP A 1 499 ? 22.090 -13.821 59.658 1.00 148.05 499 ASP A CA 1
ATOM 3488 C C . ASP A 1 499 ? 21.123 -12.813 60.271 1.00 159.56 499 ASP A C 1
ATOM 3489 O O . ASP A 1 499 ? 21.251 -12.428 61.437 1.00 159.40 499 ASP A O 1
ATOM 3491 N N . ILE A 1 500 ? 20.146 -12.383 59.470 1.00 142.23 500 ILE A N 1
ATOM 3492 C CA . ILE A 1 500 ? 19.223 -11.330 59.874 1.00 140.92 500 ILE A CA 1
ATOM 3493 C C . ILE A 1 500 ? 17.815 -11.752 59.453 1.00 141.87 500 ILE A C 1
ATOM 3494 O O . ILE A 1 500 ? 17.632 -12.635 58.612 1.00 141.19 500 ILE A O 1
ATOM 3499 N N . ASN A 1 501 ? 16.811 -11.157 60.094 1.00 138.08 501 ASN A N 1
ATOM 3500 C CA . ASN A 1 501 ? 15.413 -11.334 59.735 1.00 138.21 501 ASN A CA 1
ATOM 3501 C C . ASN A 1 501 ? 14.885 -9.983 59.280 1.00 135.64 501 ASN A C 1
ATOM 3502 O O . ASN A 1 501 ? 15.089 -8.976 59.968 1.00 132.11 501 ASN A O 1
ATOM 3507 N N . ILE A 1 502 ? 14.222 -9.948 58.125 1.00 128.98 502 ILE A N 1
ATOM 3508 C CA . ILE A 1 502 ? 13.659 -8.703 57.621 1.00 126.27 502 ILE A CA 1
ATOM 3509 C C . ILE A 1 502 ? 12.146 -8.853 57.524 1.00 126.81 502 ILE A C 1
ATOM 3510 O O . ILE A 1 502 ? 11.611 -9.960 57.370 1.00 127.48 502 ILE A O 1
ATOM 3515 N N . ARG A 1 503 ? 11.453 -7.719 57.649 1.00 117.16 503 ARG A N 1
ATOM 3516 C CA . ARG A 1 503 ? 9.994 -7.703 57.650 1.00 117.87 503 ARG A CA 1
ATOM 3517 C C . ARG A 1 503 ? 9.519 -6.310 57.276 1.00 115.21 503 ARG A C 1
ATOM 3518 O O . ARG A 1 503 ? 10.059 -5.322 57.772 1.00 118.10 503 ARG A O 1
ATOM 3526 N N . GLU A 1 504 ? 8.525 -6.232 56.411 1.00 110.35 504 GLU A N 1
ATOM 3527 C CA . GLU A 1 504 ? 7.897 -4.947 56.127 1.00 118.01 504 GLU A CA 1
ATOM 3528 C C . GLU A 1 504 ? 6.933 -4.617 57.267 1.00 128.29 504 GLU A C 1
ATOM 3529 O O . GLU A 1 504 ? 6.169 -5.492 57.687 1.00 133.66 504 GLU A O 1
ATOM 3535 N N . PRO A 1 505 ? 6.972 -3.392 57.824 1.00 126.26 505 PRO A N 1
ATOM 3536 C CA . PRO A 1 505 ? 6.326 -3.152 59.136 1.00 125.88 505 PRO A CA 1
ATOM 3537 C C . PRO A 1 505 ? 4.803 -3.154 59.128 1.00 135.43 505 PRO A C 1
ATOM 3538 O O . PRO A 1 505 ? 4.205 -3.272 60.205 1.00 135.76 505 PRO A O 1
ATOM 3542 N N . SER A 1 506 ? 4.155 -3.047 57.965 1.00 145.22 506 SER A N 1
ATOM 3543 C CA . SER A 1 506 ? 2.707 -3.196 57.863 1.00 145.13 506 SER A CA 1
ATOM 3544 C C . SER A 1 506 ? 2.291 -4.636 57.583 1.00 137.53 506 SER A C 1
ATOM 3545 O O . SER A 1 506 ? 1.215 -4.878 57.019 1.00 134.62 506 SER A O 1
ATOM 3548 N N . SER A 1 507 ? 3.115 -5.599 57.986 1.00 134.88 507 SER A N 1
ATOM 3549 C CA . SER A 1 507 ? 2.983 -6.984 57.569 1.00 138.46 507 SER A CA 1
ATOM 3550 C C . SER A 1 507 ? 3.605 -7.875 58.631 1.00 143.37 507 SER A C 1
ATOM 3551 O O . SER A 1 507 ? 4.682 -7.570 59.145 1.00 133.91 507 SER A O 1
ATOM 3554 N N . SER A 1 508 ? 2.921 -8.969 58.952 1.00 152.79 508 SER A N 1
ATOM 3555 C CA . SER A 1 508 ? 3.402 -9.933 59.932 1.00 152.31 508 SER A CA 1
ATOM 3556 C C . SER A 1 508 ? 4.277 -11.018 59.311 1.00 150.43 508 SER A C 1
ATOM 3557 O O . SER A 1 508 ? 4.710 -11.933 60.022 1.00 130.97 508 SER A O 1
ATOM 3560 N N . PHE A 1 509 ? 4.553 -10.929 58.009 1.00 162.76 509 PHE A N 1
ATOM 3561 C CA . PHE A 1 509 ? 5.295 -11.953 57.281 1.00 165.82 509 PHE A CA 1
ATOM 3562 C C . PHE A 1 509 ? 6.767 -11.552 57.253 1.00 167.54 509 PHE A C 1
ATOM 3563 O O . PHE A 1 509 ? 7.134 -10.556 56.620 1.00 168.83 509 PHE A O 1
ATOM 3571 N N . TRP A 1 510 ? 7.606 -12.326 57.933 1.00 144.27 510 TRP A N 1
ATOM 3572 C CA . TRP A 1 510 ? 9.040 -12.085 57.984 1.00 144.07 510 TRP A CA 1
ATOM 3573 C C . TRP A 1 510 ? 9.777 -13.125 57.150 1.00 148.02 510 TRP A C 1
ATOM 3574 O O . TRP A 1 510 ? 9.276 -14.225 56.902 1.00 143.50 510 TRP A O 1
ATOM 3585 N N . ILE A 1 511 ? 10.986 -12.768 56.723 1.00 148.33 511 ILE A N 1
ATOM 3586 C CA . ILE A 1 511 ? 11.781 -13.662 55.881 1.00 151.31 511 ILE A CA 1
ATOM 3587 C C . ILE A 1 511 ? 13.251 -13.483 56.271 1.00 154.47 511 ILE A C 1
ATOM 3588 O O . ILE A 1 511 ? 13.674 -12.358 56.582 1.00 157.41 511 ILE A O 1
ATOM 3593 N N . PRO A 1 512 ? 14.043 -14.553 56.377 1.00 139.68 512 PRO A N 1
ATOM 3594 C CA . PRO A 1 512 ? 15.442 -14.394 56.784 1.00 127.54 512 PRO A CA 1
ATOM 3595 C C . PRO A 1 512 ? 16.347 -14.049 55.612 1.00 128.52 512 PRO A C 1
ATOM 3596 O O . PRO A 1 512 ? 15.949 -14.053 54.448 1.00 128.39 512 PRO A O 1
ATOM 3600 N N . LEU A 1 513 ? 17.596 -13.759 55.959 1.00 131.09 513 LEU A N 1
ATOM 3601 C CA . LEU A 1 513 ? 18.601 -13.341 54.990 1.00 130.80 513 LEU A CA 1
ATOM 3602 C C . LEU A 1 513 ? 19.963 -13.652 55.588 1.00 137.09 513 LEU A C 1
ATOM 3603 O O . LEU A 1 513 ? 20.334 -13.068 56.615 1.00 138.85 513 LEU A O 1
ATOM 3608 N N . LYS A 1 514 ? 20.689 -14.584 54.973 1.00 146.67 514 LYS A N 1
ATOM 3609 C CA . LYS A 1 514 ? 21.963 -15.037 55.509 1.00 148.35 514 LYS A CA 1
ATOM 3610 C C . LYS A 1 514 ? 23.075 -14.042 55.180 1.00 150.67 514 LYS A C 1
ATOM 3611 O O . LYS A 1 514 ? 22.926 -13.154 54.334 1.00 147.39 514 LYS A O 1
ATOM 3613 N N . HIS A 1 515 ? 24.205 -14.208 55.866 1.00 151.33 515 HIS A N 1
ATOM 3614 C CA . HIS A 1 515 ? 25.330 -13.293 55.716 1.00 160.01 515 HIS A CA 1
ATOM 3615 C C . HIS A 1 515 ? 26.027 -13.525 54.381 1.00 161.88 515 HIS A C 1
ATOM 3616 O O . HIS A 1 515 ? 26.361 -14.661 54.028 1.00 165.50 515 HIS A O 1
ATOM 3623 N N . GLY A 1 516 ? 26.238 -12.443 53.636 1.00 159.26 516 GLY A N 1
ATOM 3624 C CA . GLY A 1 516 ? 26.837 -12.531 52.322 1.00 159.37 516 GLY A CA 1
ATOM 3625 C C . GLY A 1 516 ? 25.897 -12.946 51.216 1.00 159.85 516 GLY A C 1
ATOM 3626 O O . GLY A 1 516 ? 26.357 -13.191 50.095 1.00 162.47 516 GLY A O 1
ATOM 3627 N N . ALA A 1 517 ? 24.598 -13.028 51.487 1.00 173.81 517 ALA A N 1
ATOM 3628 C CA . ALA A 1 517 ? 23.611 -13.462 50.509 1.00 171.60 517 ALA A CA 1
ATOM 3629 C C . ALA A 1 517 ? 22.773 -12.274 50.059 1.00 167.45 517 ALA A C 1
ATOM 3630 O O . ALA A 1 517 ? 22.315 -11.479 50.888 1.00 165.47 517 ALA A O 1
ATOM 3632 N N . HIS A 1 518 ? 22.583 -12.154 48.750 1.00 148.22 518 HIS A N 1
ATOM 3633 C CA . HIS A 1 518 ? 21.713 -11.143 48.168 1.00 137.92 518 HIS A CA 1
ATOM 3634 C C . HIS A 1 518 ? 20.377 -11.773 47.796 1.00 128.63 518 HIS A C 1
ATOM 3635 O O . HIS A 1 518 ? 20.321 -12.936 47.385 1.00 127.54 518 HIS A O 1
ATOM 3642 N N . ARG A 1 519 ? 19.298 -11.001 47.954 1.00 120.61 519 ARG A N 1
ATOM 3643 C CA . ARG A 1 519 ? 17.965 -11.525 47.699 1.00 101.17 519 ARG A CA 1
ATOM 3644 C C . ARG A 1 519 ? 17.039 -10.414 47.226 1.00 96.43 519 ARG A C 1
ATOM 3645 O O . ARG A 1 519 ? 17.140 -9.285 47.724 1.00 98.30 519 ARG A O 1
ATOM 3647 N N . PRO A 1 520 ? 16.141 -10.689 46.284 1.00 91.71 520 PRO A N 1
ATOM 3648 C CA . PRO A 1 520 ? 15.178 -9.670 45.863 1.00 91.73 520 PRO A CA 1
ATOM 3649 C C . PRO A 1 520 ? 13.995 -9.584 46.818 1.00 97.33 520 PRO A C 1
ATOM 3650 O O . PRO A 1 520 ? 13.715 -10.498 47.597 1.00 93.83 520 PRO A O 1
ATOM 3654 N N . LEU A 1 521 ? 13.297 -8.452 46.734 1.00 101.51 521 LEU A N 1
ATOM 3655 C CA . LEU A 1 521 ? 12.142 -8.117 47.572 1.00 88.78 521 LEU A CA 1
ATOM 3656 C C . LEU A 1 521 ? 10.932 -7.979 46.664 1.00 98.12 521 LEU A C 1
ATOM 3657 O O . LEU A 1 521 ? 10.475 -6.867 46.396 1.00 99.37 521 LEU A O 1
ATOM 3662 N N . HIS A 1 522 ? 10.412 -9.114 46.201 1.00 133.79 522 HIS A N 1
ATOM 3663 C CA . HIS A 1 522 ? 9.383 -9.128 45.169 1.00 133.27 522 HIS A CA 1
ATOM 3664 C C . HIS A 1 522 ? 8.042 -8.627 45.675 1.00 145.12 522 HIS A C 1
ATOM 3665 O O . HIS A 1 522 ? 7.589 -7.549 45.277 1.00 152.42 522 HIS A O 1
ATOM 3672 N N . TRP A 1 523 ? 7.406 -9.398 46.550 1.00 121.10 523 TRP A N 1
ATOM 3673 C CA . TRP A 1 523 ? 6.081 -9.050 47.036 1.00 112.20 523 TRP A CA 1
ATOM 3674 C C . TRP A 1 523 ? 6.209 -7.948 48.080 1.00 114.06 523 TRP A C 1
ATOM 3675 O O . TRP A 1 523 ? 6.935 -8.102 49.068 1.00 119.78 523 TRP A O 1
ATOM 3686 N N . LEU A 1 524 ? 5.539 -6.826 47.842 1.00 112.61 524 LEU A N 1
ATOM 3687 C CA . LEU A 1 524 ? 5.490 -5.725 48.789 1.00 119.62 524 LEU A CA 1
ATOM 3688 C C . LEU A 1 524 ? 4.036 -5.367 49.064 1.00 119.83 524 LEU A C 1
ATOM 3689 O O . LEU A 1 524 ? 3.158 -5.592 48.225 1.00 115.16 524 LEU A O 1
ATOM 3694 N N . GLN A 1 525 ? 3.787 -4.810 50.245 1.00 135.50 525 GLN A N 1
ATOM 3695 C CA . GLN A 1 525 ? 2.443 -4.400 50.614 1.00 134.20 525 GLN A CA 1
ATOM 3696 C C . GLN A 1 525 ? 2.188 -2.995 50.077 1.00 136.44 525 GLN A C 1
ATOM 3697 O O . GLN A 1 525 ? 3.117 -2.191 49.941 1.00 134.36 525 GLN A O 1
ATOM 3703 N N . ARG A 1 526 ? 0.926 -2.718 49.737 1.00 123.20 526 ARG A N 1
ATOM 3704 C CA . ARG A 1 526 ? 0.572 -1.516 48.990 1.00 124.77 526 ARG A CA 1
ATOM 3705 C C . ARG A 1 526 ? 0.745 -0.250 49.824 1.00 132.84 526 ARG A C 1
ATOM 3706 O O . ARG A 1 526 ? 0.409 -0.214 51.011 1.00 138.46 526 ARG A O 1
ATOM 3708 N N . GLY A 1 527 ? 1.283 0.785 49.192 1.00 143.32 527 GLY A N 1
ATOM 3709 C CA . GLY A 1 527 ? 1.524 2.046 49.864 1.00 141.91 527 GLY A CA 1
ATOM 3710 C C . GLY A 1 527 ? 2.363 2.952 48.994 1.00 151.75 527 GLY A C 1
ATOM 3711 O O . GLY A 1 527 ? 2.927 2.540 47.977 1.00 151.78 527 GLY A O 1
ATOM 3712 N N . ALA A 1 528 ? 2.432 4.217 49.412 1.00 151.58 528 ALA A N 1
ATOM 3713 C CA . ALA A 1 528 ? 3.227 5.196 48.678 1.00 152.30 528 ALA A CA 1
ATOM 3714 C C . ALA A 1 528 ? 4.708 5.055 49.003 1.00 148.76 528 ALA A C 1
ATOM 3715 O O . ALA A 1 528 ? 5.547 4.981 48.097 1.00 147.07 528 ALA A O 1
ATOM 3717 N N . VAL A 1 529 ? 5.047 5.018 50.290 1.00 147.70 529 VAL A N 1
ATOM 3718 C CA . VAL A 1 529 ? 6.414 4.777 50.736 1.00 147.85 529 VAL A CA 1
ATOM 3719 C C . VAL A 1 529 ? 6.548 3.321 51.164 1.00 140.86 529 VAL A C 1
ATOM 3720 O O . VAL A 1 529 ? 5.666 2.762 51.831 1.00 130.20 529 VAL A O 1
ATOM 3724 N N . LYS A 1 530 ? 7.636 2.691 50.732 1.00 134.87 530 LYS A N 1
ATOM 3725 C CA . LYS A 1 530 ? 7.922 1.297 51.032 1.00 124.11 530 LYS A CA 1
ATOM 3726 C C . LYS A 1 530 ? 8.928 1.248 52.175 1.00 126.84 530 LYS A C 1
ATOM 3727 O O . LYS A 1 530 ? 9.898 2.012 52.185 1.00 133.40 530 LYS A O 1
ATOM 3733 N N . GLN A 1 531 ? 8.694 0.368 53.148 1.00 111.41 531 GLN A N 1
ATOM 3734 C CA . GLN A 1 531 ? 9.502 0.352 54.361 1.00 111.93 531 GLN A CA 1
ATOM 3735 C C . GLN A 1 531 ? 9.977 -1.059 54.691 1.00 107.90 531 GLN A C 1
ATOM 3736 O O . GLN A 1 531 ? 9.490 -2.051 54.142 1.00 96.74 531 GLN A O 1
ATOM 3742 N N . LEU A 1 532 ? 10.941 -1.131 55.614 1.00 109.22 532 LEU A N 1
ATOM 3743 C CA . LEU A 1 532 ? 11.470 -2.398 56.109 1.00 112.19 532 LEU A CA 1
ATOM 3744 C C . LEU A 1 532 ? 11.916 -2.262 57.562 1.00 112.88 532 LEU A C 1
ATOM 3745 O O . LEU A 1 532 ? 12.098 -1.158 58.082 1.00 115.70 532 LEU A O 1
ATOM 3750 N N . CYS A 1 533 ? 12.102 -3.417 58.205 1.00 104.99 533 CYS A N 1
ATOM 3751 C CA . CYS A 1 533 ? 12.568 -3.534 59.581 1.00 111.06 533 CYS A CA 1
ATOM 3752 C C . CYS A 1 533 ? 13.429 -4.782 59.712 1.00 113.29 533 CYS A C 1
ATOM 3753 O O . CYS A 1 533 ? 13.214 -5.779 59.014 1.00 112.56 533 CYS A O 1
ATOM 3756 N N . LEU A 1 534 ? 14.385 -4.722 60.642 1.00 115.77 534 LEU A N 1
ATOM 3757 C CA . LEU A 1 534 ? 15.390 -5.756 60.845 1.00 125.55 534 LEU A CA 1
ATOM 3758 C C . LEU A 1 534 ? 15.296 -6.308 62.266 1.00 140.15 534 LEU A C 1
ATOM 3759 O O . LEU A 1 534 ? 14.849 -5.616 63.187 1.00 129.94 534 LEU A O 1
ATOM 3764 N N . CYS A 1 535 ? 15.718 -7.564 62.437 1.00 157.76 535 CYS A N 1
ATOM 3765 C CA . CYS A 1 535 ? 15.811 -8.169 63.763 1.00 151.94 535 CYS A CA 1
ATOM 3766 C C . CYS A 1 535 ? 16.810 -9.317 63.723 1.00 166.57 535 CYS A C 1
ATOM 3767 O O . CYS A 1 535 ? 17.011 -9.947 62.683 1.00 174.69 535 CYS A O 1
ATOM 3770 N N . TYR A 1 536 ? 17.429 -9.586 64.865 1.00 163.40 536 TYR A N 1
ATOM 3771 C CA . TYR A 1 536 ? 18.254 -10.779 64.964 1.00 165.81 536 TYR A CA 1
ATOM 3772 C C . TYR A 1 536 ? 17.374 -12.024 65.094 1.00 167.36 536 TYR A C 1
ATOM 3773 O O . TYR A 1 536 ? 16.254 -11.943 65.605 1.00 166.23 536 TYR A O 1
ATOM 3782 N N . PRO A 1 537 ? 17.849 -13.192 64.636 1.00 168.06 537 PRO A N 1
ATOM 3783 C CA . PRO A 1 537 ? 17.011 -14.405 64.697 1.00 165.38 537 PRO A CA 1
ATOM 3784 C C . PRO A 1 537 ? 16.797 -14.990 66.091 1.00 170.53 537 PRO A C 1
ATOM 3785 O O . PRO A 1 537 ? 16.133 -16.028 66.199 1.00 170.20 537 PRO A O 1
ATOM 3789 N N . GLY A 1 538 ? 17.331 -14.390 67.152 1.00 179.70 538 GLY A N 1
ATOM 3790 C CA . GLY A 1 538 ? 16.988 -14.829 68.491 1.00 180.84 538 GLY A CA 1
ATOM 3791 C C . GLY A 1 538 ? 15.573 -14.415 68.861 1.00 182.01 538 GLY A C 1
ATOM 3792 O O . GLY A 1 538 ? 15.116 -13.318 68.534 1.00 184.91 538 GLY A O 1
ATOM 3793 N N . VAL A 1 539 ? 14.868 -15.331 69.529 1.00 183.82 539 VAL A N 1
ATOM 3794 C CA . VAL A 1 539 ? 13.521 -15.069 70.026 1.00 179.57 539 VAL A CA 1
ATOM 3795 C C . VAL A 1 539 ? 13.609 -14.044 71.160 1.00 178.05 539 VAL A C 1
ATOM 3796 O O . VAL A 1 539 ? 14.627 -13.963 71.866 1.00 181.84 539 VAL A O 1
ATOM 3800 N N . ASP A 1 540 ? 12.577 -13.181 71.249 1.00 170.49 540 ASP A N 1
ATOM 3801 C CA . ASP A 1 540 ? 12.392 -12.073 72.200 1.00 171.41 540 ASP A CA 1
ATOM 3802 C C . ASP A 1 540 ? 13.372 -10.927 71.952 1.00 159.14 540 ASP A C 1
ATOM 3803 O O . ASP A 1 540 ? 13.566 -10.067 72.818 1.00 163.95 540 ASP A O 1
ATOM 3808 N N . ASN A 1 541 ? 13.986 -10.887 70.774 1.00 161.30 541 ASN A N 1
ATOM 3809 C CA . ASN A 1 541 ? 14.680 -9.692 70.321 1.00 156.43 541 ASN A CA 1
ATOM 3810 C C . ASN A 1 541 ? 13.690 -8.762 69.632 1.00 157.24 541 ASN A C 1
ATOM 3811 O O . ASN A 1 541 ? 12.686 -9.203 69.065 1.00 158.46 541 ASN A O 1
ATOM 3816 N N . GLN A 1 542 ? 13.977 -7.466 69.683 1.00 152.99 542 GLN A N 1
ATOM 3817 C CA . GLN A 1 542 ? 13.036 -6.455 69.224 1.00 153.46 542 GLN A CA 1
ATOM 3818 C C . GLN A 1 542 ? 13.377 -5.954 67.826 1.00 147.64 542 GLN A C 1
ATOM 3819 O O . GLN A 1 542 ? 14.551 -5.817 67.466 1.00 136.48 542 GLN A O 1
ATOM 3825 N N . TRP A 1 543 ? 12.331 -5.672 67.051 1.00 144.05 543 TRP A N 1
ATOM 3826 C CA . TRP A 1 543 ? 12.469 -5.121 65.714 1.00 133.94 543 TRP A CA 1
ATOM 3827 C C . TRP A 1 543 ? 12.878 -3.652 65.785 1.00 129.82 543 TRP A C 1
ATOM 3828 O O . TRP A 1 543 ? 12.712 -2.978 66.807 1.00 121.14 543 TRP A O 1
ATOM 3839 N N . THR A 1 544 ? 13.419 -3.158 64.675 1.00 121.43 544 THR A N 1
ATOM 3840 C CA . THR A 1 544 ? 13.945 -1.806 64.621 1.00 111.88 544 THR A CA 1
ATOM 3841 C C . THR A 1 544 ? 12.859 -0.815 64.210 1.00 110.36 544 THR A C 1
ATOM 3842 O O . THR A 1 544 ? 11.706 -1.173 63.955 1.00 110.81 544 THR A O 1
ATOM 3846 N N . ALA A 1 545 ? 13.249 0.457 64.150 1.00 108.82 545 ALA A N 1
ATOM 3847 C CA . ALA A 1 545 ? 12.413 1.488 63.562 1.00 111.16 545 ALA A CA 1
ATOM 3848 C C . ALA A 1 545 ? 12.294 1.257 62.053 1.00 114.60 545 ALA A C 1
ATOM 3849 O O . ALA A 1 545 ? 13.194 0.680 61.437 1.00 106.20 545 ALA A O 1
ATOM 3851 N N . PRO A 1 546 ? 11.180 1.660 61.436 1.00 108.25 546 PRO A N 1
ATOM 3852 C CA . PRO A 1 546 ? 11.056 1.488 59.983 1.00 114.09 546 PRO A CA 1
ATOM 3853 C C . PRO A 1 546 ? 11.889 2.506 59.219 1.00 117.63 546 PRO A C 1
ATOM 3854 O O . PRO A 1 546 ? 12.001 3.671 59.609 1.00 125.23 546 PRO A O 1
ATOM 3858 N N . PHE A 1 547 ? 12.483 2.049 58.117 1.00 110.30 547 PHE A N 1
ATOM 3859 C CA . PHE A 1 547 ? 13.267 2.909 57.242 1.00 118.70 547 PHE A CA 1
ATOM 3860 C C . PHE A 1 547 ? 12.752 2.797 55.816 1.00 116.46 547 PHE A C 1
ATOM 3861 O O . PHE A 1 547 ? 12.399 1.707 55.356 1.00 114.31 547 PHE A O 1
ATOM 3869 N N . ASN A 1 548 ? 12.712 3.933 55.125 1.00 111.30 548 ASN A N 1
ATOM 3870 C CA . ASN A 1 548 ? 12.231 3.990 53.751 1.00 112.74 548 ASN A CA 1
ATOM 3871 C C . ASN A 1 548 ? 13.280 3.402 52.815 1.00 120.74 548 ASN A C 1
ATOM 3872 O O . ASN A 1 548 ? 14.410 3.897 52.751 1.00 128.51 548 ASN A O 1
ATOM 3877 N N . ILE A 1 549 ? 12.901 2.353 52.076 1.00 119.52 549 ILE A N 1
ATOM 3878 C CA . ILE A 1 549 ? 13.850 1.648 51.215 1.00 115.90 549 ILE A CA 1
ATOM 3879 C C . ILE A 1 549 ? 14.006 2.291 49.848 1.00 113.98 549 ILE A C 1
ATOM 3880 O O . ILE A 1 549 ? 14.798 1.801 49.034 1.00 110.17 549 ILE A O 1
ATOM 3885 N N . SER A 1 550 ? 13.284 3.373 49.568 1.00 122.03 550 SER A N 1
ATOM 3886 C CA . SER A 1 550 ? 13.395 4.073 48.296 1.00 125.31 550 SER A CA 1
ATOM 3887 C C . SER A 1 550 ? 14.104 5.414 48.416 1.00 127.60 550 SER A C 1
ATOM 3888 O O . SER A 1 550 ? 14.281 6.099 47.404 1.00 136.94 550 SER A O 1
ATOM 3891 N N . ASP A 1 551 ? 14.507 5.812 49.619 1.00 117.00 551 ASP A N 1
ATOM 3892 C CA . ASP A 1 551 ? 15.212 7.072 49.830 1.00 108.77 551 ASP A CA 1
ATOM 3893 C C . ASP A 1 551 ? 16.704 6.818 49.655 1.00 109.07 551 ASP A C 1
ATOM 3894 O O . ASP A 1 551 ? 17.326 6.155 50.489 1.00 98.98 551 ASP A O 1
ATOM 3899 N N . LEU A 1 552 ? 17.276 7.346 48.573 1.00 109.09 552 LEU A N 1
ATOM 3900 C CA . LEU A 1 552 ? 18.663 7.062 48.222 1.00 100.14 552 LEU A CA 1
ATOM 3901 C C . LEU A 1 552 ? 19.628 7.759 49.176 1.00 100.71 552 LEU A C 1
ATOM 3902 O O . LEU A 1 552 ? 19.360 8.852 49.682 1.00 102.45 552 LEU A O 1
ATOM 3907 N N . GLY A 1 553 ? 20.759 7.102 49.428 1.00 96.10 553 GLY A N 1
ATOM 3908 C CA . GLY A 1 553 ? 21.727 7.625 50.375 1.00 104.56 553 GLY A CA 1
ATOM 3909 C C . GLY A 1 553 ? 21.951 6.715 51.568 1.00 113.35 553 GLY A C 1
ATOM 3910 O O . GLY A 1 553 ? 21.604 5.532 51.521 1.00 112.98 553 GLY A O 1
ATOM 3911 N N . ILE A 1 554 ? 22.526 7.247 52.646 1.00 115.31 554 ILE A N 1
ATOM 3912 C CA . ILE A 1 554 ? 22.847 6.447 53.822 1.00 120.23 554 ILE A CA 1
ATOM 3913 C C . ILE A 1 554 ? 21.842 6.740 54.930 1.00 115.12 554 ILE A C 1
ATOM 3914 O O . ILE A 1 554 ? 21.346 7.863 55.081 1.00 117.64 554 ILE A O 1
ATOM 3919 N N . THR A 1 555 ? 21.517 5.702 55.701 1.00 115.90 555 THR A N 1
ATOM 3920 C CA . THR A 1 555 ? 20.537 5.798 56.774 1.00 116.61 555 THR A CA 1
ATOM 3921 C C . THR A 1 555 ? 21.009 4.923 57.926 1.00 125.97 555 THR A C 1
ATOM 3922 O O . THR A 1 555 ? 21.342 3.752 57.719 1.00 125.86 555 THR A O 1
ATOM 3926 N N . HIS A 1 556 ? 21.057 5.489 59.130 1.00 122.60 556 HIS A N 1
ATOM 3927 C CA . HIS A 1 556 ? 21.494 4.747 60.303 1.00 125.61 556 HIS A CA 1
ATOM 3928 C C . HIS A 1 556 ? 20.290 4.173 61.043 1.00 124.30 556 HIS A C 1
ATOM 3929 O O . HIS A 1 556 ? 19.194 4.739 61.020 1.00 119.64 556 HIS A O 1
ATOM 3936 N N . LEU A 1 557 ? 20.502 3.032 61.693 1.00 125.33 557 LEU A N 1
ATOM 3937 C CA . LEU A 1 557 ? 19.398 2.270 62.266 1.00 115.53 557 LEU A CA 1
ATOM 3938 C C . LEU A 1 557 ? 19.929 1.451 63.432 1.00 125.82 557 LEU A C 1
ATOM 3939 O O . LEU A 1 557 ? 20.833 0.631 63.246 1.00 133.15 557 LEU A O 1
ATOM 3944 N N . LYS A 1 558 ? 19.374 1.664 64.624 1.00 132.56 558 LYS A N 1
ATOM 3945 C CA . LYS A 1 558 ? 19.851 0.990 65.825 1.00 123.52 558 LYS A CA 1
ATOM 3946 C C . LYS A 1 558 ? 19.130 -0.339 66.013 1.00 123.45 558 LYS A C 1
ATOM 3947 O O . LYS A 1 558 ? 17.930 -0.449 65.750 1.00 116.67 558 LYS A O 1
ATOM 3949 N N . ILE A 1 559 ? 19.874 -1.348 66.472 1.00 125.87 559 ILE A N 1
ATOM 3950 C CA . ILE A 1 559 ? 19.349 -2.693 66.682 1.00 133.41 559 ILE A CA 1
ATOM 3951 C C . ILE A 1 559 ? 19.923 -3.235 67.992 1.00 144.64 559 ILE A C 1
ATOM 3952 O O . ILE A 1 559 ? 21.030 -2.873 68.404 1.00 155.20 559 ILE A O 1
ATOM 3957 N N . ALA A 1 560 ? 19.134 -4.058 68.684 1.00 150.70 560 ALA A N 1
ATOM 3958 C CA . ALA A 1 560 ? 19.573 -4.669 69.939 1.00 150.49 560 ALA A CA 1
ATOM 3959 C C . ALA A 1 560 ? 19.403 -6.185 69.913 1.00 152.37 560 ALA A C 1
ATOM 3960 O O . ALA A 1 560 ? 18.337 -6.695 69.567 1.00 157.67 560 ALA A O 1
ATOM 3962 N N . LEU A 1 568 ? 25.323 0.106 65.872 1.00 149.93 568 LEU A N 1
ATOM 3963 C CA . LEU A 1 568 ? 24.614 0.875 64.857 1.00 143.81 568 LEU A CA 1
ATOM 3964 C C . LEU A 1 568 ? 24.757 0.220 63.486 1.00 142.03 568 LEU A C 1
ATOM 3965 O O . LEU A 1 568 ? 25.850 -0.194 63.101 1.00 142.47 568 LEU A O 1
ATOM 3970 N N . ILE A 1 569 ? 23.646 0.122 62.757 1.00 144.12 569 ILE A N 1
ATOM 3971 C CA . ILE A 1 569 ? 23.622 -0.469 61.423 1.00 137.38 569 ILE A CA 1
ATOM 3972 C C . ILE A 1 569 ? 23.523 0.647 60.394 1.00 136.72 569 ILE A C 1
ATOM 3973 O O . ILE A 1 569 ? 22.702 1.563 60.533 1.00 126.43 569 ILE A O 1
ATOM 3975 N N . ARG A 1 570 ? 24.364 0.574 59.366 1.00 140.71 570 ARG A N 1
ATOM 3976 C CA . ARG A 1 570 ? 24.353 1.518 58.257 1.00 140.24 570 ARG A CA 1
ATOM 3977 C C . ARG A 1 570 ? 23.704 0.848 57.053 1.00 138.76 570 ARG A C 1
ATOM 3978 O O . ARG A 1 570 ? 24.159 -0.212 56.603 1.00 138.14 570 ARG A O 1
ATOM 3980 N N . VAL A 1 571 ? 22.640 1.459 56.542 1.00 121.28 571 VAL A N 1
ATOM 3981 C CA . VAL A 1 571 ? 21.938 0.995 55.356 1.00 119.59 571 VAL A CA 1
ATOM 3982 C C . VAL A 1 571 ? 22.212 2.008 54.254 1.00 122.59 571 VAL A C 1
ATOM 3983 O O . VAL A 1 571 ? 21.738 3.148 54.326 1.00 122.71 571 VAL A O 1
ATOM 3987 N N . GLU A 1 572 ? 22.985 1.618 53.242 1.00 114.97 572 GLU A N 1
ATOM 3988 C CA . GLU A 1 572 ? 23.154 2.480 52.080 1.00 114.49 572 GLU A CA 1
ATOM 3989 C C . GLU A 1 572 ? 22.275 1.980 50.940 1.00 112.00 572 GLU A C 1
ATOM 3990 O O . GLU A 1 572 ? 22.153 0.774 50.700 1.00 109.62 572 GLU A O 1
ATOM 3996 N N . ILE A 1 573 ? 21.634 2.929 50.265 1.00 110.57 573 ILE A N 1
ATOM 3997 C CA . ILE A 1 573 ? 20.535 2.672 49.348 1.00 108.53 573 ILE A CA 1
ATOM 3998 C C . ILE A 1 573 ? 20.921 3.331 48.031 1.00 102.39 573 ILE A C 1
ATOM 3999 O O . ILE A 1 573 ? 20.957 4.567 47.942 1.00 95.88 573 ILE A O 1
ATOM 4004 N N . LEU A 1 574 ? 21.238 2.519 47.017 1.00 101.49 574 LEU A N 1
ATOM 4005 C CA . LEU A 1 574 ? 21.785 3.070 45.781 1.00 100.63 574 LEU A CA 1
ATOM 4006 C C . LEU A 1 574 ? 21.163 2.402 44.563 1.00 94.50 574 LEU A C 1
ATOM 4007 O O . LEU A 1 574 ? 20.995 1.182 44.528 1.00 93.17 574 LEU A O 1
ATOM 4012 N N . MET A 1 575 ? 20.827 3.209 43.562 1.00 90.55 575 MET A N 1
ATOM 4013 C CA . MET A 1 575 ? 20.155 2.707 42.373 1.00 98.85 575 MET A CA 1
ATOM 4014 C C . MET A 1 575 ? 21.191 2.354 41.306 1.00 95.20 575 MET A C 1
ATOM 4015 O O . MET A 1 575 ? 22.179 3.071 41.116 1.00 89.69 575 MET A O 1
ATOM 4020 N N . GLU A 1 576 ? 20.963 1.232 40.624 1.00 89.03 576 GLU A N 1
ATOM 4021 C CA . GLU A 1 576 ? 21.834 0.760 39.553 1.00 88.75 576 GLU A CA 1
ATOM 4022 C C . GLU A 1 576 ? 20.959 0.034 38.540 1.00 91.44 576 GLU A C 1
ATOM 4023 O O . GLU A 1 576 ? 20.417 -1.029 38.871 1.00 98.70 576 GLU A O 1
ATOM 4029 N N . ASP A 1 577 ? 20.812 0.625 37.341 1.00 91.26 577 ASP A N 1
ATOM 4030 C CA . ASP A 1 577 ? 20.139 0.051 36.157 1.00 94.24 577 ASP A CA 1
ATOM 4031 C C . ASP A 1 577 ? 18.724 -0.449 36.464 1.00 98.46 577 ASP A C 1
ATOM 4032 O O . ASP A 1 577 ? 18.428 -1.647 36.392 1.00 104.18 577 ASP A O 1
ATOM 4037 N N . ALA A 1 578 ? 17.873 0.506 36.854 1.00 86.96 578 ALA A N 1
ATOM 4038 C CA . ALA A 1 578 ? 16.506 0.308 37.354 1.00 96.16 578 ALA A CA 1
ATOM 4039 C C . ALA A 1 578 ? 16.404 -0.642 38.551 1.00 91.39 578 ALA A C 1
ATOM 4040 O O . ALA A 1 578 ? 15.331 -1.209 38.780 1.00 95.76 578 ALA A O 1
ATOM 4042 N N . THR A 1 579 ? 17.461 -0.852 39.341 1.00 83.16 579 THR A N 1
ATOM 4043 C CA . THR A 1 579 ? 17.330 -1.666 40.545 1.00 77.70 579 THR A CA 1
ATOM 4044 C C . THR A 1 579 ? 17.908 -0.929 41.740 1.00 87.80 579 THR A C 1
ATOM 4045 O O . THR A 1 579 ? 19.096 -0.600 41.759 1.00 89.63 579 THR A O 1
ATOM 4049 N N . ILE A 1 580 ? 17.066 -0.680 42.738 1.00 92.11 580 ILE A N 1
ATOM 4050 C CA . ILE A 1 580 ? 17.522 -0.126 44.006 1.00 89.13 580 ILE A CA 1
ATOM 4051 C C . ILE A 1 580 ? 18.142 -1.249 44.829 1.00 87.55 580 ILE A C 1
ATOM 4052 O O . ILE A 1 580 ? 17.476 -2.238 45.152 1.00 81.50 580 ILE A O 1
ATOM 4057 N N . PHE A 1 581 ? 19.427 -1.113 45.147 1.00 89.10 581 PHE A N 1
ATOM 4058 C CA . PHE A 1 581 ? 20.134 -2.065 45.987 1.00 88.86 581 PHE A CA 1
ATOM 4059 C C . PHE A 1 581 ? 20.228 -1.518 47.402 1.00 104.51 581 PHE A C 1
ATOM 4060 O O . PHE A 1 581 ? 20.658 -0.371 47.611 1.00 106.86 581 PHE A O 1
ATOM 4068 N N . LEU A 1 582 ? 19.811 -2.344 48.360 1.00 104.51 582 LEU A N 1
ATOM 4069 C CA . LEU A 1 582 ? 19.899 -2.057 49.781 1.00 103.14 582 LEU A CA 1
ATOM 4070 C C . LEU A 1 582 ? 21.107 -2.813 50.318 1.00 108.99 582 LEU A C 1
ATOM 4071 O O . LEU A 1 582 ? 21.194 -4.034 50.154 1.00 110.34 582 LEU A O 1
ATOM 4076 N N . ASN A 1 583 ? 22.029 -2.106 50.962 1.00 111.57 583 ASN A N 1
ATOM 4077 C CA . ASN A 1 583 ? 23.217 -2.734 51.523 1.00 116.84 583 ASN A CA 1
ATOM 4078 C C . ASN A 1 583 ? 23.251 -2.464 53.019 1.00 121.24 583 ASN A C 1
ATOM 4079 O O . ASN A 1 583 ? 23.313 -1.303 53.445 1.00 121.45 583 ASN A O 1
ATOM 4084 N N . LEU A 1 584 ? 23.189 -3.538 53.805 1.00 123.96 584 LEU A N 1
ATOM 4085 C CA . LEU A 1 584 ? 23.231 -3.486 55.259 1.00 127.07 584 LEU A CA 1
ATOM 4086 C C . LEU A 1 584 ? 24.652 -3.763 55.726 1.00 138.10 584 LEU A C 1
ATOM 4087 O O . LEU A 1 584 ? 25.298 -4.696 55.241 1.00 144.21 584 LEU A O 1
ATOM 4092 N N . SER A 1 585 ? 25.137 -2.960 56.669 1.00 136.06 585 SER A N 1
ATOM 4093 C CA . SER A 1 585 ? 26.479 -3.167 57.192 1.00 143.83 585 SER A CA 1
ATOM 4094 C C . SER A 1 585 ? 26.535 -2.692 58.634 1.00 143.57 585 SER A C 1
ATOM 4095 O O . SER A 1 585 ? 25.659 -1.963 59.102 1.00 141.00 585 SER A O 1
ATOM 4098 N N . MET A 1 586 ? 27.571 -3.130 59.343 1.00 143.80 586 MET A N 1
ATOM 4099 C CA . MET A 1 586 ? 27.840 -2.620 60.682 1.00 144.96 586 MET A CA 1
ATOM 4100 C C . MET A 1 586 ? 28.626 -1.322 60.565 1.00 146.77 586 MET A C 1
ATOM 4101 O O . MET A 1 586 ? 29.690 -1.293 59.937 1.00 153.33 586 MET A O 1
ATOM 4106 N N . GLU A 1 587 ? 28.099 -0.250 61.156 1.00 137.28 587 GLU A N 1
ATOM 4107 C CA . GLU A 1 587 ? 28.728 1.061 61.053 1.00 136.46 587 GLU A CA 1
ATOM 4108 C C . GLU A 1 587 ? 29.974 1.112 61.929 1.00 141.80 587 GLU A C 1
ATOM 4109 O O . GLU A 1 587 ? 29.886 0.994 63.155 1.00 142.70 587 GLU A O 1
ATOM 4115 N N . GLN A 1 588 ? 31.134 1.287 61.296 1.00 142.23 588 GLN A N 1
ATOM 4116 C CA . GLN A 1 588 ? 32.416 1.248 61.982 1.00 144.49 588 GLN A CA 1
ATOM 4117 C C . GLN A 1 588 ? 33.012 2.638 62.194 1.00 145.53 588 GLN A C 1
ATOM 4118 O O . GLN A 1 588 ? 34.226 2.761 62.392 1.00 158.77 588 GLN A O 1
ATOM 4124 N N . ARG A 1 589 ? 32.187 3.681 62.167 1.00 140.89 589 ARG A N 1
ATOM 4125 C CA . ARG A 1 589 ? 32.611 5.049 62.440 1.00 139.29 589 ARG A CA 1
ATOM 4126 C C . ARG A 1 589 ? 31.892 5.569 63.685 1.00 146.96 589 ARG A C 1
ATOM 4127 O O . ARG A 1 589 ? 31.160 4.838 64.361 1.00 146.50 589 ARG A O 1
ATOM 4129 N N . ASN A 1 590 ? 32.116 6.846 63.992 1.00 149.04 590 ASN A N 1
ATOM 4130 C CA . ASN A 1 590 ? 31.452 7.479 65.123 1.00 147.40 590 ASN A CA 1
ATOM 4131 C C . ASN A 1 590 ? 29.980 7.723 64.819 1.00 143.18 590 ASN A C 1
ATOM 4132 O O . ASN A 1 590 ? 29.588 7.940 63.670 1.00 140.77 590 ASN A O 1
ATOM 4137 N N . TRP A 1 591 ? 29.166 7.672 65.871 1.00 153.44 591 TRP A N 1
ATOM 4138 C CA . TRP A 1 591 ? 27.738 7.915 65.738 1.00 149.16 591 TRP A CA 1
ATOM 4139 C C . TRP A 1 591 ? 27.493 9.409 65.505 1.00 141.58 591 TRP A C 1
ATOM 4140 O O . TRP A 1 591 ? 28.255 10.247 66.000 1.00 145.45 591 TRP A O 1
ATOM 4151 N N . PRO A 1 592 ? 26.452 9.772 64.737 1.00 139.15 592 PRO A N 1
ATOM 4152 C CA . PRO A 1 592 ? 26.241 11.195 64.405 1.00 135.27 592 PRO A CA 1
ATOM 4153 C C . PRO A 1 592 ? 25.805 12.073 65.575 1.00 147.02 592 PRO A C 1
ATOM 4154 O O . PRO A 1 592 ? 25.863 13.303 65.445 1.00 149.64 592 PRO A O 1
ATOM 4158 N N . PHE A 1 593 ? 25.385 11.501 66.699 1.00 141.23 593 PHE A N 1
ATOM 4159 C CA . PHE A 1 593 ? 24.991 12.307 67.851 1.00 144.72 593 PHE A CA 1
ATOM 4160 C C . PHE A 1 593 ? 25.570 11.760 69.158 1.00 143.33 593 PHE A C 1
ATOM 4161 O O . PHE A 1 593 ? 25.512 10.559 69.426 1.00 149.68 593 PHE A O 1
ATOM 4163 N N . PRO B 1 21 ? 1.521 6.889 85.396 1.00 165.30 21 PRO B N 1
ATOM 4164 C CA . PRO B 1 21 ? 1.147 6.428 84.055 1.00 161.29 21 PRO B CA 1
ATOM 4165 C C . PRO B 1 21 ? -0.339 6.610 83.742 1.00 162.00 21 PRO B C 1
ATOM 4166 O O . PRO B 1 21 ? -0.814 6.062 82.746 1.00 163.80 21 PRO B O 1
ATOM 4170 N N . TYR B 1 22 ? -1.061 7.363 84.574 1.00 161.53 22 TYR B N 1
ATOM 4171 C CA . TYR B 1 22 ? -2.475 7.626 84.349 1.00 150.39 22 TYR B CA 1
ATOM 4172 C C . TYR B 1 22 ? -2.734 9.124 84.422 1.00 150.14 22 TYR B C 1
ATOM 4173 O O . TYR B 1 22 ? -2.076 9.844 85.174 1.00 147.19 22 TYR B O 1
ATOM 4182 N N . ARG B 1 23 ? -3.721 9.582 83.655 1.00 155.02 23 ARG B N 1
ATOM 4183 C CA . ARG B 1 23 ? -4.149 10.978 83.683 1.00 148.79 23 ARG B CA 1
ATOM 4184 C C . ARG B 1 23 ? -5.665 11.014 83.577 1.00 147.14 23 ARG B C 1
ATOM 4185 O O . ARG B 1 23 ? -6.230 10.514 82.600 1.00 153.17 23 ARG B O 1
ATOM 4187 N N . ILE B 1 24 ? -6.322 11.603 84.574 1.00 132.15 24 ILE B N 1
ATOM 4188 C CA . ILE B 1 24 ? -7.776 11.647 84.652 1.00 128.55 24 ILE B CA 1
ATOM 4189 C C . ILE B 1 24 ? -8.236 13.071 84.363 1.00 129.57 24 ILE B C 1
ATOM 4190 O O . ILE B 1 24 ? -7.730 14.031 84.960 1.00 128.10 24 ILE B O 1
ATOM 4195 N N . ARG B 1 25 ? -9.185 13.200 83.433 1.00 127.66 25 ARG B N 1
ATOM 4196 C CA . ARG B 1 25 ? -9.784 14.471 83.042 1.00 127.86 25 ARG B CA 1
ATOM 4197 C C . ARG B 1 25 ? -11.237 14.487 83.500 1.00 116.70 25 ARG B C 1
ATOM 4198 O O . ARG B 1 25 ? -12.043 13.673 83.036 1.00 117.00 25 ARG B O 1
ATOM 4200 N N . ASN B 1 26 ? -11.571 15.410 84.398 1.00 119.68 26 ASN B N 1
ATOM 4201 C CA . ASN B 1 26 ? -12.926 15.504 84.940 1.00 125.80 26 ASN B CA 1
ATOM 4202 C C . ASN B 1 26 ? -13.711 16.480 84.070 1.00 127.38 26 ASN B C 1
ATOM 4203 O O . ASN B 1 26 ? -13.538 17.698 84.165 1.00 131.14 26 ASN B O 1
ATOM 4208 N N . TYR B 1 27 ? -14.587 15.939 83.223 1.00 119.65 27 TYR B N 1
ATOM 4209 C CA . TYR B 1 27 ? -15.418 16.729 82.321 1.00 119.91 27 TYR B CA 1
ATOM 4210 C C . TYR B 1 27 ? -16.901 16.429 82.542 1.00 118.14 27 TYR B C 1
ATOM 4211 O O . TYR B 1 27 ? -17.709 16.532 81.616 1.00 112.73 27 TYR B O 1
ATOM 4220 N N . THR B 1 28 ? -17.276 16.057 83.770 1.00 122.49 28 THR B N 1
ATOM 4221 C CA . THR B 1 28 ? -18.639 15.618 84.058 1.00 123.84 28 THR B CA 1
ATOM 4222 C C . THR B 1 28 ? -19.611 16.761 84.311 1.00 126.69 28 THR B C 1
ATOM 4223 O O . THR B 1 28 ? -20.818 16.512 84.401 1.00 124.97 28 THR B O 1
ATOM 4227 N N . GLY B 1 29 ? -19.129 17.994 84.442 1.00 131.44 29 GLY B N 1
ATOM 4228 C CA . GLY B 1 29 ? -19.969 19.081 84.891 1.00 127.35 29 GLY B CA 1
ATOM 4229 C C . GLY B 1 29 ? -20.125 19.169 86.390 1.00 134.02 29 GLY B C 1
ATOM 4230 O O . GLY B 1 29 ? -20.881 20.024 86.868 1.00 135.48 29 GLY B O 1
ATOM 4231 N N . PHE B 1 30 ? -19.443 18.308 87.144 1.00 134.35 30 PHE B N 1
ATOM 4232 C CA . PHE B 1 30 ? -19.457 18.325 88.599 1.00 139.07 30 PHE B CA 1
ATOM 4233 C C . PHE B 1 30 ? -18.032 18.138 89.102 1.00 141.68 30 PHE B C 1
ATOM 4234 O O . PHE B 1 30 ? -17.107 17.861 88.331 1.00 140.44 30 PHE B O 1
ATOM 4242 N N . ASP B 1 31 ? -17.858 18.299 90.410 1.00 143.96 31 ASP B N 1
ATOM 4243 C CA . ASP B 1 31 ? -16.597 17.980 91.062 1.00 144.58 31 ASP B CA 1
ATOM 4244 C C . ASP B 1 31 ? -16.618 16.524 91.505 1.00 137.97 31 ASP B C 1
ATOM 4245 O O . ASP B 1 31 ? -17.628 16.037 92.021 1.00 141.10 31 ASP B O 1
ATOM 4250 N N . VAL B 1 32 ? -15.505 15.826 91.288 1.00 139.07 32 VAL B N 1
ATOM 4251 C CA . VAL B 1 32 ? -15.428 14.406 91.596 1.00 140.61 32 VAL B CA 1
ATOM 4252 C C . VAL B 1 32 ? -14.379 14.163 92.674 1.00 145.30 32 VAL B C 1
ATOM 4253 O O . VAL B 1 32 ? -13.489 14.981 92.925 1.00 146.84 32 VAL B O 1
ATOM 4257 N N . ILE B 1 33 ? -14.526 13.019 93.335 1.00 137.28 33 ILE B N 1
ATOM 4258 C CA . ILE B 1 33 ? -13.553 12.490 94.283 1.00 140.35 33 ILE B CA 1
ATOM 4259 C C . ILE B 1 33 ? -13.187 11.093 93.803 1.00 140.83 33 ILE B C 1
ATOM 4260 O O . ILE B 1 33 ? -14.070 10.249 93.607 1.00 141.03 33 ILE B O 1
ATOM 4265 N N . ILE B 1 34 ? -11.895 10.854 93.594 1.00 139.87 34 ILE B N 1
ATOM 4266 C CA . ILE B 1 34 ? -11.411 9.629 92.970 1.00 138.12 34 ILE B CA 1
ATOM 4267 C C . ILE B 1 34 ? -10.572 8.870 93.986 1.00 141.39 34 ILE B C 1
ATOM 4268 O O . ILE B 1 34 ? -9.603 9.414 94.532 1.00 145.45 34 ILE B O 1
ATOM 4273 N N . SER B 1 35 ? -10.945 7.619 94.240 1.00 138.20 35 SER B N 1
ATOM 4274 C CA . SER B 1 35 ? -10.220 6.774 95.182 1.00 131.88 35 SER B CA 1
ATOM 4275 C C . SER B 1 35 ? -10.026 5.363 94.633 1.00 132.35 35 SER B C 1
ATOM 4276 O O . SER B 1 35 ? -10.979 4.594 94.514 1.00 132.08 35 SER B O 1
ATOM 4279 N N . LEU B 1 56 ? -8.051 11.553 95.371 1.00 143.62 56 LEU B N 1
ATOM 4280 C CA . LEU B 1 56 ? -7.852 12.686 94.473 1.00 151.72 56 LEU B CA 1
ATOM 4281 C C . LEU B 1 56 ? -9.152 13.453 94.254 1.00 151.57 56 LEU B C 1
ATOM 4282 O O . LEU B 1 56 ? -10.127 12.905 93.738 1.00 148.49 56 LEU B O 1
ATOM 4284 N N . ARG B 1 57 ? -9.159 14.724 94.651 1.00 154.18 57 ARG B N 1
ATOM 4285 C CA . ARG B 1 57 ? -10.322 15.597 94.500 1.00 152.33 57 ARG B CA 1
ATOM 4286 C C . ARG B 1 57 ? -10.100 16.470 93.269 1.00 157.77 57 ARG B C 1
ATOM 4287 O O . ARG B 1 57 ? -9.317 17.423 93.302 1.00 159.51 57 ARG B O 1
ATOM 4289 N N . LEU B 1 58 ? -10.795 16.143 92.183 1.00 155.51 58 LEU B N 1
ATOM 4290 C CA . LEU B 1 58 ? -10.677 16.861 90.921 1.00 150.79 58 LEU B CA 1
ATOM 4291 C C . LEU B 1 58 ? -11.906 17.730 90.698 1.00 154.27 58 LEU B C 1
ATOM 4292 O O . LEU B 1 58 ? -13.038 17.236 90.735 1.00 150.46 58 LEU B O 1
ATOM 4297 N N . GLU B 1 59 ? -11.682 19.019 90.460 1.00 172.95 59 GLU B N 1
ATOM 4298 C CA . GLU B 1 59 ? -12.777 19.924 90.158 1.00 171.47 59 GLU B CA 1
ATOM 4299 C C . GLU B 1 59 ? -13.173 19.795 88.687 1.00 167.04 59 GLU B C 1
ATOM 4300 O O . GLU B 1 59 ? -12.535 19.084 87.902 1.00 164.71 59 GLU B O 1
ATOM 4306 N N . ASP B 1 60 ? -14.252 20.486 88.320 1.00 152.75 60 ASP B N 1
ATOM 4307 C CA . ASP B 1 60 ? -14.800 20.375 86.974 1.00 144.30 60 ASP B CA 1
ATOM 4308 C C . ASP B 1 60 ? -13.919 21.103 85.966 1.00 140.71 60 ASP B C 1
ATOM 4309 O O . ASP B 1 60 ? -13.681 22.310 86.090 1.00 141.14 60 ASP B O 1
ATOM 4314 N N . GLY B 1 61 ? -13.445 20.364 84.968 1.00 132.78 61 GLY B N 1
ATOM 4315 C CA . GLY B 1 61 ? -12.602 20.911 83.929 1.00 135.85 61 GLY B CA 1
ATOM 4316 C C . GLY B 1 61 ? -11.119 20.844 84.202 1.00 135.24 61 GLY B C 1
ATOM 4317 O O . GLY B 1 61 ? -10.344 21.455 83.457 1.00 139.23 61 GLY B O 1
ATOM 4318 N N . GLN B 1 62 ? -10.695 20.125 85.237 1.00 133.19 62 GLN B N 1
ATOM 4319 C CA . GLN B 1 62 ? -9.297 20.065 85.634 1.00 135.11 62 GLN B CA 1
ATOM 4320 C C . GLN B 1 62 ? -8.770 18.650 85.430 1.00 131.59 62 GLN B C 1
ATOM 4321 O O . GLN B 1 62 ? -9.470 17.671 85.706 1.00 127.02 62 GLN B O 1
ATOM 4327 N N . GLU B 1 63 ? -7.543 18.547 84.927 1.00 138.77 63 GLU B N 1
ATOM 4328 C CA . GLU B 1 63 ? -6.884 17.270 84.699 1.00 135.36 63 GLU B CA 1
ATOM 4329 C C . GLU B 1 63 ? -5.827 17.022 85.767 1.00 135.05 63 GLU B C 1
ATOM 4330 O O . GLU B 1 63 ? -5.209 17.958 86.281 1.00 141.17 63 GLU B O 1
ATOM 4336 N N . ALA B 1 64 ? -5.619 15.744 86.097 1.00 131.82 64 ALA B N 1
ATOM 4337 C CA . ALA B 1 64 ? -4.666 15.410 87.152 1.00 135.57 64 ALA B CA 1
ATOM 4338 C C . ALA B 1 64 ? -4.066 14.030 86.925 1.00 139.61 64 ALA B C 1
ATOM 4339 O O . ALA B 1 64 ? 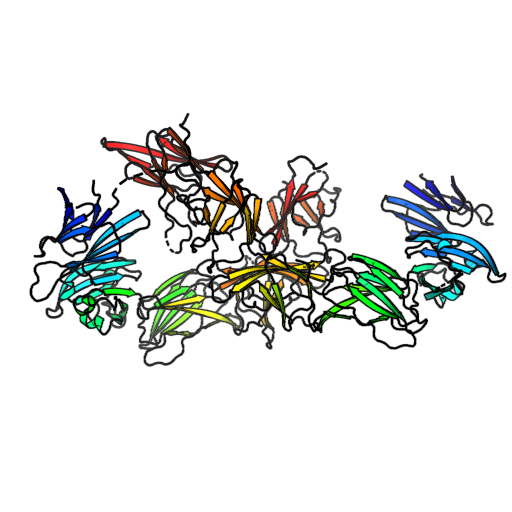-4.767 13.136 86.432 1.00 136.68 64 ALA B O 1
ATOM 4341 N N . PRO B 1 65 ? -2.794 13.820 87.265 1.00 135.99 65 PRO B N 1
ATOM 4342 C CA . PRO B 1 65 ? -2.204 12.483 87.127 1.00 137.51 65 PRO B CA 1
ATOM 4343 C C . PRO B 1 65 ? -2.685 11.537 88.219 1.00 142.24 65 PRO B C 1
ATOM 4344 O O . PRO B 1 65 ? -3.255 11.936 89.237 1.00 151.20 65 PRO B O 1
ATOM 4348 N N . TRP B 1 66 ? -2.430 10.251 87.983 1.00 143.13 66 TRP B N 1
ATOM 4349 C CA . TRP B 1 66 ? -2.883 9.175 88.854 1.00 140.96 66 TRP B CA 1
ATOM 4350 C C . TRP B 1 66 ? -2.035 7.937 88.584 1.00 142.17 66 TRP B C 1
ATOM 4351 O O . TRP B 1 66 ? -1.652 7.679 87.437 1.00 149.11 66 TRP B O 1
ATOM 4362 N N . SER B 1 67 ? -1.745 7.183 89.644 1.00 143.59 67 SER B N 1
ATOM 4363 C CA . SER B 1 67 ? -1.028 5.918 89.537 1.00 153.92 67 SER B CA 1
ATOM 4364 C C . SER B 1 67 ? -1.680 4.916 90.487 1.00 156.02 67 SER B C 1
ATOM 4365 O O . SER B 1 67 ? -2.716 5.190 91.100 1.00 154.78 67 SER B O 1
ATOM 4368 N N . PHE B 1 68 ? -1.070 3.740 90.602 1.00 164.32 68 PHE B N 1
ATOM 4369 C CA . PHE B 1 68 ? -1.519 2.722 91.547 1.00 165.38 68 PHE B CA 1
ATOM 4370 C C . PHE B 1 68 ? -0.357 2.230 92.405 1.00 167.95 68 PHE B C 1
ATOM 4371 O O . PHE B 1 68 ? -0.270 1.045 92.728 1.00 171.33 68 PHE B O 1
ATOM 4379 N N . ASN B 1 86 ? -6.304 -2.978 90.254 1.00 159.51 86 ASN B N 1
ATOM 4380 C CA . ASN B 1 86 ? -5.937 -1.697 89.661 1.00 170.80 86 ASN B CA 1
ATOM 4381 C C . ASN B 1 86 ? -7.174 -0.935 89.198 1.00 170.57 86 ASN B C 1
ATOM 4382 O O . ASN B 1 86 ? -7.252 -0.501 88.047 1.00 163.76 86 ASN B O 1
ATOM 4384 N N . SER B 1 87 ? -8.133 -0.768 90.102 1.00 164.30 87 SER B N 1
ATOM 4385 C CA . SER B 1 87 ? -9.381 -0.087 89.805 1.00 156.77 87 SER B CA 1
ATOM 4386 C C . SER B 1 87 ? -9.593 1.061 90.786 1.00 158.49 87 SER B C 1
ATOM 4387 O O . SER B 1 87 ? -8.993 1.100 91.864 1.00 175.46 87 SER B O 1
ATOM 4390 N N . ILE B 1 88 ? -10.453 2.011 90.407 1.00 150.13 88 ILE B N 1
ATOM 4391 C CA . ILE B 1 88 ? -10.732 3.183 91.231 1.00 147.85 88 ILE B CA 1
ATOM 4392 C C . ILE B 1 88 ? -12.239 3.330 91.429 1.00 148.46 88 ILE B C 1
ATOM 4393 O O . ILE B 1 88 ? -13.033 2.501 90.986 1.00 151.56 88 ILE B O 1
ATOM 4398 N N . SER B 1 89 ? -12.619 4.400 92.128 1.00 146.11 89 SER B N 1
ATOM 4399 C CA . SER B 1 89 ? -14.012 4.723 92.397 1.00 140.14 89 SER B CA 1
ATOM 4400 C C . SER B 1 89 ? -14.201 6.227 92.281 1.00 140.99 89 SER B C 1
ATOM 4401 O O . SER B 1 89 ? -13.348 7.001 92.725 1.00 137.22 89 SER B O 1
ATOM 4404 N N . VAL B 1 90 ? -15.320 6.636 91.684 1.00 142.26 90 VAL B N 1
ATOM 4405 C CA . VAL B 1 90 ? -15.605 8.039 91.394 1.00 142.93 90 VAL B CA 1
ATOM 4406 C C . VAL B 1 90 ? -16.874 8.443 92.136 1.00 142.54 90 VAL B C 1
ATOM 4407 O O . VAL B 1 90 ? -17.909 7.780 92.011 1.00 145.57 90 VAL B O 1
ATOM 4411 N N . GLN B 1 91 ? -16.788 9.519 92.914 1.00 142.62 91 GLN B N 1
ATOM 4412 C CA . GLN B 1 91 ? -17.941 10.152 93.542 1.00 140.15 91 GLN B CA 1
ATOM 4413 C C . GLN B 1 91 ? -18.187 11.492 92.863 1.00 135.31 91 GLN B C 1
ATOM 4414 O O . GLN B 1 91 ? -17.310 12.361 92.871 1.00 131.70 91 GLN B O 1
ATOM 4420 N N . LEU B 1 92 ? -19.370 11.655 92.274 1.00 135.42 92 LEU B N 1
ATOM 4421 C CA . LEU B 1 92 ? -19.793 12.941 91.727 1.00 135.73 92 LEU B CA 1
ATOM 4422 C C . LEU B 1 92 ? -20.460 13.731 92.847 1.00 153.63 92 LEU B C 1
ATOM 4423 O O . LEU B 1 92 ? -21.571 13.398 93.275 1.00 158.22 92 LEU B O 1
ATOM 4428 N N . VAL B 1 93 ? -19.785 14.776 93.316 1.00 151.90 93 VAL B N 1
ATOM 4429 C CA . VAL B 1 93 ? -20.220 15.515 94.498 1.00 151.57 93 VAL B CA 1
ATOM 4430 C C . VAL B 1 93 ? -21.376 16.435 94.126 1.00 156.63 93 VAL B C 1
ATOM 4431 O O . VAL B 1 93 ? -21.270 17.242 93.195 1.00 153.67 93 VAL B O 1
ATOM 4435 N N . GLY B 1 94 ? -22.485 16.311 94.855 1.00 166.82 94 GLY B N 1
ATOM 4436 C CA . GLY B 1 94 ? -23.631 17.170 94.640 1.00 164.16 94 GLY B CA 1
ATOM 4437 C C . GLY B 1 94 ? -24.464 16.823 93.432 1.00 167.03 94 GLY B C 1
ATOM 4438 O O . GLY B 1 94 ? -25.194 17.682 92.930 1.00 168.03 94 GLY B O 1
ATOM 4439 N N . SER B 1 95 ? -24.380 15.586 92.948 1.00 169.74 95 SER B N 1
ATOM 4440 C CA . SER B 1 95 ? -25.083 15.174 91.744 1.00 167.57 95 SER B CA 1
ATOM 4441 C C . SER B 1 95 ? -26.338 14.359 92.024 1.00 169.23 95 SER B C 1
ATOM 4442 O O . SER B 1 95 ? -27.125 14.130 91.099 1.00 167.18 95 SER B O 1
ATOM 4445 N N . GLY B 1 96 ? -26.549 13.923 93.264 1.00 159.08 96 GLY B N 1
ATOM 4446 C CA . GLY B 1 96 ? -27.673 13.055 93.554 1.00 151.84 96 GLY B CA 1
ATOM 4447 C C . GLY B 1 96 ? -27.515 11.655 93.007 1.00 149.62 96 GLY B C 1
ATOM 4448 O O . GLY B 1 96 ? -28.513 11.003 92.685 1.00 153.40 96 GLY B O 1
ATOM 4449 N N . PHE B 1 97 ? -26.279 11.181 92.878 1.00 146.44 97 PHE B N 1
ATOM 4450 C CA . PHE B 1 97 ? -25.991 9.842 92.393 1.00 136.60 97 PHE B CA 1
ATOM 4451 C C . PHE B 1 97 ? -25.075 9.137 93.380 1.00 127.84 97 PHE B C 1
ATOM 4452 O O . PHE B 1 97 ? -24.294 9.775 94.092 1.00 126.14 97 PHE B O 1
ATOM 4460 N N . GLN B 1 98 ? -25.178 7.810 93.413 1.00 124.76 98 GLN B N 1
ATOM 4461 C CA . GLN B 1 98 ? -24.321 7.011 94.273 1.00 130.37 98 GLN B CA 1
ATOM 4462 C C . GLN B 1 98 ? -22.908 6.935 93.692 1.00 145.80 98 GLN B C 1
ATOM 4463 O O . GLN B 1 98 ? -22.654 7.279 92.531 1.00 144.11 98 GLN B O 1
ATOM 4465 N N . GLU B 1 99 ? -21.978 6.484 94.532 1.00 145.35 99 GLU B N 1
ATOM 4466 C CA . GLU B 1 99 ? -20.573 6.404 94.151 1.00 144.26 99 GLU B CA 1
ATOM 4467 C C . GLU B 1 99 ? -20.360 5.245 93.191 1.00 146.51 99 GLU B C 1
ATOM 4468 O O . GLU B 1 99 ? -20.548 4.081 93.561 1.00 151.56 99 GLU B O 1
ATOM 4474 N N . VAL B 1 100 ? -19.972 5.550 91.960 1.00 147.51 100 VAL B N 1
ATOM 4475 C CA . VAL B 1 100 ? -19.629 4.489 91.025 1.00 150.46 100 VAL B CA 1
ATOM 4476 C C . VAL B 1 100 ? -18.243 3.949 91.373 1.00 151.41 100 VAL B C 1
ATOM 4477 O O . VAL B 1 100 ? -17.275 4.702 91.539 1.00 143.60 100 VAL B O 1
ATOM 4481 N N . LYS B 1 101 ? -18.168 2.638 91.569 1.00 155.55 101 LYS B N 1
ATOM 4482 C CA . LYS B 1 101 ? -16.941 1.954 91.940 1.00 152.91 101 LYS B CA 1
ATOM 4483 C C . LYS B 1 101 ? -16.694 0.817 90.959 1.00 144.82 101 LYS B C 1
ATOM 4484 O O . LYS B 1 101 ? -17.480 0.598 90.029 1.00 145.51 101 LYS B O 1
ATOM 4486 N N . SER B 1 102 ? -15.602 0.083 91.217 1.00 144.11 102 SER B N 1
ATOM 4487 C CA . SER B 1 102 ? -15.086 -1.013 90.381 1.00 150.53 102 SER B CA 1
ATOM 4488 C C . SER B 1 102 ? -14.837 -0.547 88.945 1.00 153.42 102 SER B C 1
ATOM 4489 O O . SER B 1 102 ? -15.341 -1.117 87.974 1.00 152.48 102 SER B O 1
ATOM 4492 N N . ILE B 1 103 ? -14.036 0.509 88.821 1.00 149.80 103 ILE B N 1
ATOM 4493 C CA . ILE B 1 103 ? -13.766 1.163 87.545 1.00 141.06 103 ILE B CA 1
ATOM 4494 C C . ILE B 1 103 ? -12.396 0.673 87.089 1.00 140.09 103 ILE B C 1
ATOM 4495 O O . ILE B 1 103 ? -11.369 1.214 87.509 1.00 144.49 103 ILE B O 1
ATOM 4500 N N . ARG B 1 104 ? -12.365 -0.345 86.229 1.00 139.52 104 ARG B N 1
ATOM 4501 C CA . ARG B 1 104 ? -11.091 -0.861 85.738 1.00 137.94 104 ARG B CA 1
ATOM 4502 C C . ARG B 1 104 ? -10.465 0.121 84.754 1.00 129.82 104 ARG B C 1
ATOM 4503 O O . ARG B 1 104 ? -11.148 0.657 83.878 1.00 134.96 104 ARG B O 1
ATOM 4505 N N . LEU B 1 105 ? -9.165 0.372 84.917 1.00 132.74 105 LEU B N 1
ATOM 4506 C CA . LEU B 1 105 ? -8.434 1.318 84.079 1.00 136.09 105 LEU B CA 1
ATOM 4507 C C . LEU B 1 105 ? -7.319 0.643 83.288 1.00 131.17 105 LEU B C 1
ATOM 4508 O O . LEU B 1 105 ? -6.330 1.287 82.945 1.00 132.99 105 LEU B O 1
ATOM 4513 N N . THR B 1 106 ? -7.460 -0.648 82.992 1.00 128.71 106 THR B N 1
ATOM 4514 C CA . THR B 1 106 ? -6.412 -1.390 82.305 1.00 130.95 106 THR B CA 1
ATOM 4515 C C . THR B 1 106 ? -6.652 -1.538 80.809 1.00 141.26 106 THR B C 1
ATOM 4516 O O . THR B 1 106 ? -5.686 -1.722 80.059 1.00 142.09 106 THR B O 1
ATOM 4520 N N . ARG B 1 107 ? -7.896 -1.455 80.354 1.00 150.72 107 ARG B N 1
ATOM 4521 C CA . ARG B 1 107 ? -8.212 -1.549 78.938 1.00 150.46 107 ARG B CA 1
ATOM 4522 C C . ARG B 1 107 ? -8.727 -0.209 78.428 1.00 149.86 107 ARG B C 1
ATOM 4523 O O . ARG B 1 107 ? -9.297 0.585 79.183 1.00 153.70 107 ARG B O 1
ATOM 4525 N N . GLU B 1 108 ? -8.517 0.037 77.138 1.00 134.74 108 GLU B N 1
ATOM 4526 C CA . GLU B 1 108 ? -8.909 1.288 76.509 1.00 137.16 108 GLU B CA 1
ATOM 4527 C C . GLU B 1 108 ? -10.245 1.129 75.790 1.00 139.16 108 GLU B C 1
ATOM 4528 O O . GLU B 1 108 ? -10.656 0.024 75.428 1.00 133.47 108 GLU B O 1
ATOM 4534 N N . GLY B 1 109 ? -10.928 2.252 75.599 1.00 142.34 109 GLY B N 1
ATOM 4535 C CA . GLY B 1 109 ? -12.210 2.260 74.929 1.00 139.23 109 GLY B CA 1
ATOM 4536 C C . GLY B 1 109 ? -13.196 3.149 75.653 1.00 139.18 109 GLY B C 1
ATOM 4537 O O . GLY B 1 109 ? -12.819 3.978 76.478 1.00 138.86 109 GLY B O 1
ATOM 4538 N N . GLU B 1 110 ? -14.477 2.967 75.333 1.00 135.76 110 GLU B N 1
ATOM 4539 C CA . GLU B 1 110 ? -15.565 3.738 75.930 1.00 127.28 110 GLU B CA 1
ATOM 4540 C C . GLU B 1 110 ? -16.412 2.784 76.763 1.00 130.89 110 GLU B C 1
ATOM 4541 O O . GLU B 1 110 ? -17.038 1.869 76.217 1.00 129.87 110 GLU B O 1
ATOM 4547 N N . PHE B 1 111 ? -16.432 2.998 78.080 1.00 134.75 111 PHE B N 1
ATOM 4548 C CA . PHE B 1 111 ? -17.162 2.154 79.021 1.00 126.14 111 PHE B CA 1
ATOM 4549 C C . PHE B 1 111 ? -18.242 2.978 79.707 1.00 122.68 111 PHE B C 1
ATOM 4550 O O . PHE B 1 111 ? -17.963 4.063 80.224 1.00 126.81 111 PHE B O 1
ATOM 4558 N N . LEU B 1 112 ? -19.469 2.463 79.724 1.00 131.86 112 LEU B N 1
ATOM 4559 C CA . LEU B 1 112 ? -20.594 3.165 80.329 1.00 127.25 112 LEU B CA 1
ATOM 4560 C C . LEU B 1 112 ? -20.893 2.606 81.714 1.00 125.12 112 LEU B C 1
ATOM 4561 O O . LEU B 1 112 ? -20.791 1.396 81.942 1.00 122.83 112 LEU B O 1
ATOM 4566 N N . PHE B 1 113 ? -21.262 3.493 82.636 1.00 135.17 113 PHE B N 1
ATOM 4567 C CA . PHE B 1 113 ? -21.656 3.086 83.984 1.00 129.22 113 PHE B CA 1
ATOM 4568 C C . PHE B 1 113 ? -22.935 3.824 84.388 1.00 114.51 113 PHE B C 1
ATOM 4569 O O . PHE B 1 113 ? -23.171 4.958 83.961 1.00 112.88 113 PHE B O 1
ATOM 4577 N N . LYS B 1 125 ? -26.631 8.457 82.739 1.00 113.57 125 LYS B N 1
ATOM 4578 C CA . LYS B 1 125 ? -25.535 7.702 82.133 1.00 115.28 125 LYS B CA 1
ATOM 4579 C C . LYS B 1 125 ? -24.175 8.394 82.308 1.00 116.50 125 LYS B C 1
ATOM 4580 O O . LYS B 1 125 ? -24.038 9.599 82.070 1.00 108.20 125 LYS B O 1
ATOM 4582 N N . LEU B 1 126 ? -23.178 7.618 82.735 1.00 116.86 126 LEU B N 1
ATOM 4583 C CA . LEU B 1 126 ? -21.797 8.069 82.856 1.00 113.59 126 LEU B CA 1
ATOM 4584 C C . LEU B 1 126 ? -20.947 7.357 81.815 1.00 130.81 126 LEU B C 1
ATOM 4585 O O . LEU B 1 126 ? -21.131 6.161 81.574 1.00 132.76 126 LEU B O 1
ATOM 4590 N N . LEU B 1 127 ? -20.003 8.076 81.211 1.00 136.54 127 LEU B N 1
ATOM 4591 C CA . LEU B 1 127 ? -19.096 7.488 80.240 1.00 132.36 127 LEU B CA 1
ATOM 4592 C C . LEU B 1 127 ? -17.665 7.734 80.691 1.00 127.39 127 LEU B C 1
ATOM 4593 O O . LEU B 1 127 ? -17.322 8.837 81.132 1.00 129.72 127 LEU B O 1
ATOM 4598 N N . VAL B 1 128 ? -16.847 6.688 80.612 1.00 132.09 128 VAL B N 1
ATOM 4599 C CA . VAL B 1 128 ? -15.416 6.760 80.866 1.00 125.33 128 VAL B CA 1
ATOM 4600 C C . VAL B 1 128 ? -14.714 6.385 79.569 1.00 127.65 128 VAL B C 1
ATOM 4601 O O . VAL B 1 128 ? -14.881 5.264 79.069 1.00 130.97 128 VAL B O 1
ATOM 4605 N N . GLU B 1 129 ? -13.955 7.325 79.011 1.00 127.42 129 GLU B N 1
ATOM 4606 C CA . GLU B 1 129 ? -13.186 7.099 77.792 1.00 122.70 129 GLU B CA 1
ATOM 4607 C C . GLU B 1 129 ? -11.717 6.979 78.172 1.00 120.41 129 GLU B C 1
ATOM 4608 O O . GLU B 1 129 ? -11.151 7.901 78.765 1.00 119.66 129 GLU B O 1
ATOM 4614 N N . ILE B 1 130 ? -11.106 5.847 77.843 1.00 121.46 130 ILE B N 1
ATOM 4615 C CA . ILE B 1 130 ? -9.687 5.621 78.089 1.00 131.50 130 ILE B CA 1
ATOM 4616 C C . ILE B 1 130 ? -8.989 5.534 76.739 1.00 135.59 130 ILE B C 1
ATOM 4617 O O . ILE B 1 130 ? -9.351 4.703 75.896 1.00 138.22 130 ILE B O 1
ATOM 4622 N N . LYS B 1 131 ? -8.003 6.403 76.527 1.00 136.57 131 LYS B N 1
ATOM 4623 C CA . LYS B 1 131 ? -7.215 6.411 75.300 1.00 137.00 131 LYS B CA 1
ATOM 4624 C C . LYS B 1 131 ? -5.741 6.256 75.642 1.00 137.83 131 LYS B C 1
ATOM 4625 O O . LYS B 1 131 ? -5.211 6.988 76.486 1.00 144.89 131 LYS B O 1
ATOM 4627 N N . LEU B 1 132 ? -5.087 5.297 74.994 1.00 138.32 132 LEU B N 1
ATOM 4628 C CA . LEU B 1 132 ? -3.653 5.070 75.164 1.00 148.80 132 LEU B CA 1
ATOM 4629 C C . LEU B 1 132 ? -2.919 5.939 74.148 1.00 149.24 132 LEU B C 1
ATOM 4630 O O . LEU B 1 132 ? -2.832 5.598 72.964 1.00 132.47 132 LEU B O 1
ATOM 4635 N N . GLY B 1 133 ? -2.380 7.064 74.614 1.00 152.11 133 GLY B N 1
ATOM 4636 C CA . GLY B 1 133 ? -1.821 8.071 73.739 1.00 165.48 133 GLY B CA 1
ATOM 4637 C C . GLY B 1 133 ? -0.456 7.700 73.187 1.00 170.85 133 GLY B C 1
ATOM 4638 O O . GLY B 1 133 ? 0.026 6.572 73.305 1.00 172.75 133 GLY B O 1
ATOM 4639 N N . LYS B 1 134 ? 0.176 8.696 72.559 1.00 163.35 134 LYS B N 1
ATOM 4640 C CA . LYS B 1 134 ? 1.497 8.490 71.979 1.00 167.15 134 LYS B CA 1
ATOM 4641 C C . LYS B 1 134 ? 2.578 8.408 73.050 1.00 169.18 134 LYS B C 1
ATOM 4642 O O . LYS B 1 134 ? 3.597 7.737 72.849 1.00 176.80 134 LYS B O 1
ATOM 4644 N N . ASP B 1 135 ? 2.343 9.077 74.182 1.00 172.93 135 ASP B N 1
ATOM 4645 C CA . ASP B 1 135 ? 3.291 8.987 75.322 1.00 171.72 135 ASP B CA 1
ATOM 4646 C C . ASP B 1 135 ? 2.880 7.784 76.174 1.00 174.55 135 ASP B C 1
ATOM 4647 O O . ASP B 1 135 ? 3.123 7.818 77.397 1.00 173.19 135 ASP B O 1
ATOM 4652 N N . ASN B 1 136 ? 2.268 6.773 75.548 1.00 176.96 136 ASN B N 1
ATOM 4653 C CA . ASN B 1 136 ? 1.787 5.576 76.291 1.00 176.56 136 ASN B CA 1
ATOM 4654 C C . ASN B 1 136 ? 1.316 5.914 77.710 1.00 178.29 136 ASN B C 1
ATOM 4655 O O . ASN B 1 136 ? 1.774 5.247 78.658 1.00 191.06 136 ASN B O 1
ATOM 4660 N N . ILE B 1 137 ? 0.437 6.912 77.841 1.00 177.52 137 ILE B N 1
ATOM 4661 C CA . ILE B 1 137 ? -0.151 7.245 79.179 1.00 182.57 137 ILE B CA 1
ATOM 4662 C C . ILE B 1 137 ? -1.646 6.966 79.102 1.00 178.01 137 ILE B C 1
ATOM 4663 O O . ILE B 1 137 ? -2.200 7.131 77.997 1.00 175.98 137 ILE B O 1
ATOM 4668 N N . LYS B 1 138 ? -2.258 6.501 80.195 1.00 162.02 138 LYS B N 1
ATOM 4669 C CA . LYS B 1 138 ? -3.703 6.153 80.181 1.00 149.34 138 LYS B CA 1
ATOM 4670 C C . LYS B 1 138 ? -4.617 7.369 80.362 1.00 148.25 138 LYS B C 1
ATOM 4671 O O . LYS B 1 138 ? -4.929 7.702 81.523 1.00 149.22 138 LYS B O 1
ATOM 4673 N N . TYR B 1 139 ? -5.015 8.008 79.259 1.00 144.13 139 TYR B N 1
ATOM 4674 C CA . TYR B 1 139 ? -5.950 9.162 79.337 1.00 140.53 139 TYR B CA 1
ATOM 4675 C C . TYR B 1 139 ? -7.317 8.648 79.795 1.00 136.37 139 TYR B C 1
ATOM 4676 O O . TYR B 1 139 ? -7.795 7.653 79.219 1.00 135.11 139 TYR B O 1
ATOM 4685 N N . VAL B 1 140 ? -7.920 9.294 80.798 1.00 133.37 140 VAL B N 1
ATOM 4686 C CA . VAL B 1 140 ? -9.178 8.799 81.344 1.00 126.91 140 VAL B CA 1
ATOM 4687 C C . VAL B 1 140 ? -10.141 9.971 81.483 1.00 124.02 140 VAL B C 1
ATOM 4688 O O . VAL B 1 140 ? -10.125 10.693 82.487 1.00 122.28 140 VAL B O 1
ATOM 4692 N N . THR B 1 141 ? -10.975 10.181 80.472 1.00 120.95 141 THR B N 1
ATOM 4693 C CA . THR B 1 141 ? -11.923 11.286 80.475 1.00 119.18 141 THR B CA 1
ATOM 4694 C C . THR B 1 141 ? -13.270 10.823 81.020 1.00 119.50 141 THR B C 1
ATOM 4695 O O . THR B 1 141 ? -13.865 9.868 80.507 1.00 116.32 141 THR B O 1
ATOM 4699 N N . LEU B 1 142 ? -13.693 11.488 82.102 1.00 112.90 142 LEU B N 1
ATOM 4700 C CA . LEU B 1 142 ? -15.024 11.212 82.694 1.00 110.94 142 LEU B CA 1
ATOM 4701 C C . LEU B 1 142 ? -15.989 12.219 82.079 1.00 115.16 142 LEU B C 1
ATOM 4702 O O . LEU B 1 142 ? -15.697 13.429 82.155 1.00 117.65 142 LEU B O 1
ATOM 4707 N N . ARG B 1 143 ? -17.090 11.748 81.498 1.00 114.67 143 ARG B N 1
ATOM 4708 C CA . ARG B 1 143 ? -17.989 12.637 80.777 1.00 114.34 143 ARG B CA 1
ATOM 4709 C C . ARG B 1 143 ? -19.385 12.032 80.674 1.00 117.46 143 ARG B C 1
ATOM 4710 O O . ARG B 1 143 ? -19.656 10.937 81.172 1.00 112.05 143 ARG B O 1
ATOM 4712 N N . SER B 1 144 ? -20.278 12.777 80.030 1.00 117.30 144 SER B N 1
ATOM 4713 C CA . SER B 1 144 ? -21.577 12.318 79.569 1.00 106.01 144 SER B CA 1
ATOM 4714 C C . SER B 1 144 ? -21.423 11.664 78.200 1.00 111.18 144 SER B C 1
ATOM 4715 O O . SER B 1 144 ? -20.434 11.908 77.499 1.00 114.31 144 SER B O 1
ATOM 4718 N N . PRO B 1 145 ? -22.361 10.807 77.778 1.00 110.32 145 PRO B N 1
ATOM 4719 C CA . PRO B 1 145 ? -22.232 10.181 76.449 1.00 110.39 145 PRO B CA 1
ATOM 4720 C C . PRO B 1 145 ? -22.526 11.092 75.256 1.00 106.91 145 PRO B C 1
ATOM 4721 O O . PRO B 1 145 ? -22.562 10.589 74.127 1.00 115.67 145 PRO B O 1
ATOM 4725 N N . LEU B 1 146 ? -22.700 12.391 75.522 1.00 105.10 146 LEU B N 1
ATOM 4726 C CA . LEU B 1 146 ? -22.926 13.381 74.435 1.00 99.12 146 LEU B CA 1
ATOM 4727 C C . LEU B 1 146 ? -21.652 14.214 74.274 1.00 103.86 146 LEU B C 1
ATOM 4728 O O . LEU B 1 146 ? -21.345 14.996 75.195 1.00 105.56 146 LEU B O 1
ATOM 4733 N N . LEU B 1 147 ? -20.941 14.050 73.155 1.00 108.05 147 LEU B N 1
ATOM 4734 C CA . LEU B 1 147 ? -19.683 14.750 72.938 1.00 98.56 147 LEU B CA 1
ATOM 4735 C C . LEU B 1 147 ? -19.807 15.624 71.698 1.00 100.42 147 LEU B C 1
ATOM 4736 O O . LEU B 1 147 ? -20.398 15.207 70.697 1.00 100.94 147 LEU B O 1
ATOM 4741 N N . VAL B 1 148 ? -19.263 16.838 71.763 1.00 99.68 148 VAL B N 1
ATOM 4742 C CA . VAL B 1 148 ? -19.206 17.741 70.621 1.00 97.07 148 VAL B CA 1
ATOM 4743 C C . VAL B 1 148 ? -17.746 17.899 70.217 1.00 101.48 148 VAL B C 1
ATOM 4744 O O . VAL B 1 148 ? -16.917 18.364 71.013 1.00 98.33 148 VAL B O 1
ATOM 4748 N N . GLU B 1 149 ? -17.441 17.512 68.979 1.00 101.62 149 GLU B N 1
ATOM 4749 C CA . GLU B 1 149 ? -16.099 17.592 68.418 1.00 95.35 149 GLU B CA 1
ATOM 4750 C C . GLU B 1 149 ? -15.940 18.878 67.618 1.00 94.70 149 GLU B C 1
ATOM 4751 O O . GLU B 1 149 ? -16.781 19.197 66.770 1.00 91.27 149 GLU B O 1
ATOM 4757 N N . ASN B 1 150 ? -14.861 19.609 67.888 1.00 94.67 150 ASN B N 1
ATOM 4758 C CA . ASN B 1 150 ? -14.498 20.795 67.117 1.00 87.56 150 ASN B CA 1
ATOM 4759 C C . ASN B 1 150 ? -13.409 20.371 66.142 1.00 92.41 150 ASN B C 1
ATOM 4760 O O . ASN B 1 150 ? -12.227 20.330 66.495 1.00 100.07 150 ASN B O 1
ATOM 4765 N N . ASP B 1 151 ? -13.812 20.054 64.911 1.00 91.74 151 ASP B N 1
ATOM 4766 C CA . ASP B 1 151 ? -12.876 19.797 63.826 1.00 91.07 151 ASP B CA 1
ATOM 4767 C C . ASP B 1 151 ? -12.774 20.982 62.871 1.00 84.72 151 ASP B C 1
ATOM 4768 O O . ASP B 1 151 ? -12.537 20.798 61.672 1.00 86.09 151 ASP B O 1
ATOM 4773 N N . THR B 1 152 ? -12.970 22.195 63.386 1.00 77.75 152 THR B N 1
ATOM 4774 C CA . THR B 1 152 ? -12.723 23.425 62.654 1.00 81.99 152 THR B CA 1
ATOM 4775 C C . THR B 1 152 ? -11.438 24.062 63.175 1.00 89.13 152 THR B C 1
ATOM 4776 O O . THR B 1 152 ? -10.801 23.564 64.106 1.00 91.61 152 THR B O 1
ATOM 4780 N N . GLY B 1 153 ? -11.056 25.183 62.571 1.00 84.82 153 GLY B N 1
ATOM 4781 C CA . GLY B 1 153 ? -9.811 25.839 62.899 1.00 78.60 153 GLY B CA 1
ATOM 4782 C C . GLY B 1 153 ? -9.896 26.965 63.898 1.00 90.11 153 GLY B C 1
ATOM 4783 O O . GLY B 1 153 ? -8.875 27.599 64.179 1.00 90.77 153 GLY B O 1
ATOM 4784 N N . ILE B 1 154 ? -11.080 27.244 64.442 1.00 93.06 154 ILE B N 1
ATOM 4785 C CA . ILE B 1 154 ? -11.285 28.347 65.371 1.00 91.06 154 ILE B CA 1
ATOM 4786 C C . ILE B 1 154 ? -11.886 27.805 66.663 1.00 92.69 154 ILE B C 1
ATOM 4787 O O . ILE B 1 154 ? -12.298 26.648 66.748 1.00 95.22 154 ILE B O 1
ATOM 4792 N N . VAL B 1 155 ? -11.925 28.666 67.675 1.00 96.72 155 VAL B N 1
ATOM 4793 C CA . VAL B 1 155 ? -12.446 28.300 68.988 1.00 98.11 155 VAL B CA 1
ATOM 4794 C C . VAL B 1 155 ? -13.968 28.387 68.956 1.00 97.75 155 VAL B C 1
ATOM 4795 O O . VAL B 1 155 ? -14.535 29.401 68.532 1.00 100.05 155 VAL B O 1
ATOM 4799 N N . VAL B 1 156 ? -14.635 27.321 69.399 1.00 96.96 156 VAL B N 1
ATOM 4800 C CA . VAL B 1 156 ? -16.091 27.208 69.336 1.00 98.61 156 VAL B CA 1
ATOM 4801 C C . VAL B 1 156 ? -16.649 27.214 70.756 1.00 103.47 156 VAL B C 1
ATOM 4802 O O . VAL B 1 156 ? -16.235 26.406 71.594 1.00 104.93 156 VAL B O 1
ATOM 4806 N N . GLU B 1 157 ? -17.587 28.118 71.029 1.00 103.41 157 GLU B N 1
ATOM 4807 C CA . GLU B 1 157 ? -18.273 28.124 72.314 1.00 101.18 157 GLU B CA 1
ATOM 4808 C C . GLU B 1 157 ? -19.527 27.258 72.232 1.00 105.23 157 GLU B C 1
ATOM 4809 O O . GLU B 1 157 ? -20.288 27.339 71.259 1.00 104.59 157 GLU B O 1
ATOM 4815 N N . LEU B 1 158 ? -19.731 26.426 73.254 1.00 106.44 158 LEU B N 1
ATOM 4816 C CA . LEU B 1 158 ? -20.875 25.532 73.352 1.00 108.24 158 LEU B CA 1
ATOM 4817 C C . LEU B 1 158 ? -21.708 25.912 74.570 1.00 118.27 158 LEU B C 1
ATOM 4818 O O . LEU B 1 158 ? -21.183 26.000 75.684 1.00 117.40 158 LEU B O 1
ATOM 4823 N N . GLY B 1 159 ? -23.001 26.126 74.360 1.00 125.57 159 GLY B N 1
ATOM 4824 C CA . GLY B 1 159 ? -23.913 26.547 75.412 1.00 130.98 159 GLY B CA 1
ATOM 4825 C C . GLY B 1 159 ? -24.960 25.485 75.696 1.00 124.28 159 GLY B C 1
ATOM 4826 O O . GLY B 1 159 ? -25.460 24.831 74.774 1.00 120.72 159 GLY B O 1
ATOM 4827 N N . VAL B 1 160 ? -25.285 25.325 76.977 1.00 125.49 160 VAL B N 1
ATOM 4828 C CA . VAL B 1 160 ? -26.343 24.421 77.416 1.00 122.10 160 VAL B CA 1
ATOM 4829 C C . VAL B 1 160 ? -27.622 25.237 77.574 1.00 122.60 160 VAL B C 1
ATOM 4830 O O . VAL B 1 160 ? -27.700 26.124 78.432 1.00 120.71 160 VAL B O 1
ATOM 4834 N N . TYR B 1 161 ? -28.626 24.928 76.757 1.00 125.88 161 TYR B N 1
ATOM 4835 C CA . TYR B 1 161 ? -29.798 25.770 76.567 1.00 124.37 161 TYR B CA 1
ATOM 4836 C C . TYR B 1 161 ? -31.050 25.061 77.068 1.00 130.96 161 TYR B C 1
ATOM 4837 O O . TYR B 1 161 ? -31.276 23.887 76.751 1.00 129.20 161 TYR B O 1
ATOM 4846 N N . ASP B 1 162 ? -31.852 25.775 77.861 1.00 139.84 162 ASP B N 1
ATOM 4847 C CA . ASP B 1 162 ? -33.167 25.309 78.302 1.00 140.79 162 ASP B CA 1
ATOM 4848 C C . ASP B 1 162 ? -34.183 25.999 77.397 1.00 139.39 162 ASP B C 1
ATOM 4849 O O . ASP B 1 162 ? -34.535 27.164 77.609 1.00 127.70 162 ASP B O 1
ATOM 4854 N N . ALA B 1 163 ? -34.664 25.264 76.390 1.00 144.60 163 ALA B N 1
ATOM 4855 C CA . ALA B 1 163 ? -35.545 25.842 75.383 1.00 146.96 163 ALA B CA 1
ATOM 4856 C C . ALA B 1 163 ? -36.948 26.104 75.909 1.00 142.42 163 ALA B C 1
ATOM 4857 O O . ALA B 1 163 ? -37.679 26.897 75.308 1.00 145.26 163 ALA B O 1
ATOM 4859 N N . HIS B 1 164 ? -37.337 25.460 77.012 1.00 154.84 164 HIS B N 1
ATOM 4860 C CA . HIS B 1 164 ? -38.648 25.692 77.605 1.00 157.97 164 HIS B CA 1
ATOM 4861 C C . HIS B 1 164 ? -38.721 27.000 78.383 1.00 165.19 164 HIS B C 1
ATOM 4862 O O . HIS B 1 164 ? -39.825 27.504 78.614 1.00 165.31 164 HIS B O 1
ATOM 4864 N N . GLU B 1 165 ? -37.579 27.557 78.797 1.00 150.97 165 GLU B N 1
ATOM 4865 C CA . GLU B 1 165 ? -37.544 28.858 79.453 1.00 144.73 165 GLU B CA 1
ATOM 4866 C C . GLU B 1 165 ? -36.686 29.897 78.740 1.00 140.92 165 GLU B C 1
ATOM 4867 O O . GLU B 1 165 ? -36.597 31.030 79.226 1.00 143.04 165 GLU B O 1
ATOM 4873 N N . GLY B 1 166 ? -36.093 29.566 77.594 1.00 147.83 166 GLY B N 1
ATOM 4874 C CA . GLY B 1 166 ? -35.226 30.502 76.886 1.00 140.80 166 GLY B CA 1
ATOM 4875 C C . GLY B 1 166 ? -33.956 30.796 77.652 1.00 134.78 166 GLY B C 1
ATOM 4876 O O . GLY B 1 166 ? -33.504 31.948 77.702 1.00 134.21 166 GLY B O 1
ATOM 4877 N N . HIS B 1 167 ? -33.370 29.767 78.251 1.00 136.24 167 HIS B N 1
ATOM 4878 C CA . HIS B 1 167 ? -32.453 29.921 79.369 1.00 136.02 167 HIS B CA 1
ATOM 4879 C C . HIS B 1 167 ? -31.153 29.204 79.033 1.00 132.60 167 HIS B C 1
ATOM 4880 O O . HIS B 1 167 ? -31.161 28.005 78.735 1.00 139.65 167 HIS B O 1
ATOM 4887 N N . LEU B 1 168 ? -30.045 29.937 79.081 1.00 124.17 168 LEU B N 1
ATOM 4888 C CA . LEU B 1 168 ? -28.719 29.378 78.858 1.00 121.86 168 LEU B CA 1
ATOM 4889 C C . LEU B 1 168 ? -28.070 29.071 80.200 1.00 123.15 168 LEU B C 1
ATOM 4890 O O . LEU B 1 168 ? -27.848 29.978 81.009 1.00 128.54 168 LEU B O 1
ATOM 4895 N N . LEU B 1 169 ? -27.749 27.796 80.424 1.00 120.61 169 LEU B N 1
ATOM 4896 C CA . LEU B 1 169 ? -27.212 27.371 81.718 1.00 123.78 169 LEU B CA 1
ATOM 4897 C C . LEU B 1 169 ? -25.703 27.598 81.799 1.00 123.95 169 LEU B C 1
ATOM 4898 O O . LEU B 1 169 ? -25.231 28.433 82.577 1.00 138.89 169 LEU B O 1
ATOM 4903 N N . LYS B 1 170 ? -24.930 26.857 81.005 1.00 121.38 170 LYS B N 1
ATOM 4904 C CA . LYS B 1 170 ? -23.475 26.898 81.076 1.00 120.41 170 LYS B CA 1
ATOM 4905 C C . LYS B 1 170 ? -22.886 27.144 79.693 1.00 117.09 170 LYS B C 1
ATOM 4906 O O . LYS B 1 170 ? -23.515 26.875 78.668 1.00 113.62 170 LYS B O 1
ATOM 4908 N N . ILE B 1 171 ? -21.655 27.657 79.680 1.00 121.34 171 ILE B N 1
ATOM 4909 C CA . ILE B 1 171 ? -20.907 27.947 78.459 1.00 109.03 171 ILE B CA 1
ATOM 4910 C C . ILE B 1 171 ? -19.527 27.323 78.608 1.00 109.80 171 ILE B C 1
ATOM 4911 O O . ILE B 1 171 ? -18.807 27.627 79.566 1.00 111.14 171 ILE B O 1
ATOM 4916 N N . GLU B 1 172 ? -19.158 26.452 77.670 1.00 107.46 172 GLU B N 1
ATOM 4917 C CA . GLU B 1 172 ? -17.863 25.786 77.681 1.00 108.70 172 GLU B CA 1
ATOM 4918 C C . GLU B 1 172 ? -17.146 26.064 76.365 1.00 111.88 172 GLU B C 1
ATOM 4919 O O . GLU B 1 172 ? -17.740 25.942 75.288 1.00 106.94 172 GLU B O 1
ATOM 4925 N N . ARG B 1 173 ? -15.875 26.448 76.452 1.00 111.10 173 ARG B N 1
ATOM 4926 C CA . ARG B 1 173 ? -15.065 26.695 75.268 1.00 102.86 173 ARG B CA 1
ATOM 4927 C C . ARG B 1 173 ? -14.440 25.399 74.766 1.00 104.98 173 ARG B C 1
ATOM 4928 O O . ARG B 1 173 ? -14.037 24.543 75.559 1.00 105.47 173 ARG B O 1
ATOM 4936 N N . ILE B 1 174 ? -14.382 25.251 73.440 1.00 101.52 174 ILE B N 1
ATOM 4937 C CA . ILE B 1 174 ? -13.748 24.111 72.783 1.00 98.92 174 ILE B CA 1
ATOM 4938 C C . ILE B 1 174 ? -12.676 24.654 71.846 1.00 105.41 174 ILE B C 1
ATOM 4939 O O . ILE B 1 174 ? -12.985 25.384 70.892 1.00 104.93 174 ILE B O 1
ATOM 4944 N N . ASN B 1 175 ? -11.423 24.287 72.114 1.00 109.59 175 ASN B N 1
ATOM 4945 C CA . ASN B 1 175 ? -10.302 24.640 71.259 1.00 103.01 175 ASN B CA 1
ATOM 4946 C C . ASN B 1 175 ? -10.370 23.852 69.948 1.00 92.94 175 ASN B C 1
ATOM 4947 O O . ASN B 1 175 ? -11.079 22.846 69.864 1.00 95.06 175 ASN B O 1
ATOM 4952 N N . PRO B 1 176 ? -9.685 24.318 68.893 1.00 94.00 176 PRO B N 1
ATOM 4953 C CA . PRO B 1 176 ? -9.615 23.526 67.657 1.00 91.94 176 PRO B CA 1
ATOM 4954 C C . PRO B 1 176 ? -8.880 22.207 67.852 1.00 95.35 176 PRO B C 1
ATOM 4955 O O . PRO B 1 176 ? -7.835 22.143 68.503 1.00 97.07 176 PRO B O 1
ATOM 4959 N N . GLY B 1 177 ? -9.456 21.147 67.285 1.00 95.02 177 GLY B N 1
ATOM 4960 C CA . GLY B 1 177 ? -8.902 19.818 67.354 1.00 98.35 177 GLY B CA 1
ATOM 4961 C C . GLY B 1 177 ? -9.409 18.988 68.514 1.00 103.69 177 GLY B C 1
ATOM 4962 O O . GLY B 1 177 ? -9.453 17.757 68.411 1.00 104.57 177 GLY B O 1
ATOM 4963 N N . GLU B 1 178 ? -9.795 19.629 69.613 1.00 110.06 178 GLU B N 1
ATOM 4964 C CA . GLU B 1 178 ? -10.243 18.926 70.803 1.00 112.73 178 GLU B CA 1
ATOM 4965 C C . GLU B 1 178 ? -11.761 18.759 70.763 1.00 114.11 178 GLU B C 1
ATOM 4966 O O . GLU B 1 178 ? -12.422 19.068 69.767 1.00 112.85 178 GLU B O 1
ATOM 4972 N N . SER B 1 179 ? -12.330 18.263 71.858 1.00 107.74 179 SER B N 1
ATOM 4973 C CA . SER B 1 179 ? -13.762 18.035 71.948 1.00 109.97 179 SER B CA 1
ATOM 4974 C C . SER B 1 179 ? -14.198 18.274 73.385 1.00 112.99 179 SER B C 1
ATOM 4975 O O . SER B 1 179 ? -13.398 18.149 74.316 1.00 116.12 179 SER B O 1
ATOM 4978 N N . LYS B 1 180 ? -15.472 18.629 73.559 1.00 108.00 180 LYS B N 1
ATOM 4979 C CA . LYS B 1 180 ? -16.010 18.877 74.894 1.00 106.47 180 LYS B CA 1
ATOM 4980 C C . LYS B 1 180 ? -17.391 18.248 75.023 1.00 109.01 180 LYS B C 1
ATOM 4981 O O . LYS B 1 180 ? -18.156 18.221 74.047 1.00 106.69 180 LYS B O 1
ATOM 4983 N N . PRO B 1 181 ? -17.733 17.711 76.195 1.00 110.16 181 PRO B N 1
ATOM 4984 C CA . PRO B 1 181 ? -19.027 17.040 76.329 1.00 104.54 181 PRO B CA 1
ATOM 4985 C C . PRO B 1 181 ? -20.103 17.929 76.929 1.00 106.22 181 PRO B C 1
ATOM 4986 O O . PRO B 1 181 ? -19.824 19.019 77.438 1.00 108.80 181 PRO B O 1
ATOM 4990 N N . ALA B 1 182 ? -21.345 17.460 76.862 1.00 102.71 182 ALA B N 1
ATOM 4991 C CA . ALA B 1 182 ? -22.418 18.033 77.646 1.00 102.42 182 ALA B CA 1
ATOM 4992 C C . ALA B 1 182 ? -22.241 17.617 79.107 1.00 111.74 182 ALA B C 1
ATOM 4993 O O . ALA B 1 182 ? -21.549 16.636 79.394 1.00 110.10 182 ALA B O 1
ATOM 4995 N N . PRO B 1 183 ? -22.805 18.375 80.055 1.00 111.30 183 PRO B N 1
ATOM 4996 C CA . PRO B 1 183 ? -22.772 17.933 81.456 1.00 109.58 183 PRO B CA 1
ATOM 4997 C C . PRO B 1 183 ? -23.598 16.676 81.684 1.00 113.55 183 PRO B C 1
ATOM 4998 O O . PRO B 1 183 ? -24.574 16.407 80.979 1.00 116.01 183 PRO B O 1
ATOM 5002 N N . VAL B 1 184 ? -23.165 15.895 82.675 1.00 116.74 184 VAL B N 1
ATOM 5003 C CA . VAL B 1 184 ? -23.796 14.620 83.003 1.00 111.97 184 VAL B CA 1
ATOM 5004 C C . VAL B 1 184 ? -25.176 14.890 83.584 1.00 116.59 184 VAL B C 1
ATOM 5005 O O . VAL B 1 184 ? -25.322 15.660 84.540 1.00 120.69 184 VAL B O 1
ATOM 5009 N N . GLY B 1 185 ? -26.198 14.289 82.981 1.00 120.61 185 GLY B N 1
ATOM 5010 C CA . GLY B 1 185 ? -27.561 14.482 83.428 1.00 116.82 185 GLY B CA 1
ATOM 5011 C C . GLY B 1 185 ? -28.305 15.510 82.603 1.00 124.98 185 GLY B C 1
ATOM 5012 O O . GLY B 1 185 ? -29.450 15.282 82.197 1.00 129.11 185 GLY B O 1
ATOM 5013 N N . ALA B 1 186 ? -27.655 16.646 82.337 1.00 124.75 186 ALA B N 1
ATOM 5014 C CA . ALA B 1 186 ? -28.247 17.714 81.539 1.00 133.05 186 ALA B CA 1
ATOM 5015 C C . ALA B 1 186 ? -28.266 17.408 80.046 1.00 137.19 186 ALA B C 1
ATOM 5016 O O . ALA B 1 186 ? -28.919 18.140 79.293 1.00 136.64 186 ALA B O 1
ATOM 5018 N N . ALA B 1 187 ? -27.561 16.362 79.605 1.00 145.68 187 ALA B N 1
ATOM 5019 C CA . ALA B 1 187 ? -27.552 16.005 78.191 1.00 142.68 187 ALA B CA 1
ATOM 5020 C C . ALA B 1 187 ? -28.875 15.394 77.753 1.00 146.93 187 ALA B C 1
ATOM 5021 O O . ALA B 1 187 ? -29.287 15.574 76.602 1.00 146.49 187 ALA B O 1
ATOM 5023 N N . TYR B 1 188 ? -29.551 14.676 78.648 1.00 136.77 188 TYR B N 1
ATOM 5024 C CA . TYR B 1 188 ? -30.795 14.006 78.298 1.00 138.41 188 TYR B CA 1
ATOM 5025 C C . TYR B 1 188 ? -32.006 14.928 78.343 1.00 145.52 188 TYR B C 1
ATOM 5026 O O . TYR B 1 188 ? -33.058 14.559 77.809 1.00 142.17 188 TYR B O 1
ATOM 5028 N N . PHE B 1 189 ? -31.887 16.107 78.953 1.00 150.89 189 PHE B N 1
ATOM 5029 C CA . PHE B 1 189 ? -33.024 17.001 79.151 1.00 145.23 189 PHE B CA 1
ATOM 5030 C C . PHE B 1 189 ? -32.858 18.362 78.493 1.00 140.88 189 PHE B C 1
ATOM 5031 O O . PHE B 1 189 ? -33.824 18.888 77.933 1.00 137.97 189 PHE B O 1
ATOM 5033 N N . LYS B 1 190 ? -31.667 18.951 78.544 1.00 133.12 190 LYS B N 1
ATOM 5034 C CA . LYS B 1 190 ? -31.435 20.281 77.999 1.00 131.39 190 LYS B CA 1
ATOM 5035 C C . LYS B 1 190 ? -30.798 20.193 76.616 1.00 140.08 190 LYS B C 1
ATOM 5036 O O . LYS B 1 190 ? -30.005 19.291 76.332 1.00 141.32 190 LYS B O 1
ATOM 5038 N N . SER B 1 191 ? -31.151 21.149 75.755 1.00 133.61 191 SER B N 1
ATOM 5039 C CA . SER B 1 191 ? -30.631 21.177 74.397 1.00 128.10 191 SER B CA 1
ATOM 5040 C C . SER B 1 191 ? -29.282 21.892 74.366 1.00 123.89 191 SER B C 1
ATOM 5041 O O . SER B 1 191 ? -28.788 22.399 75.376 1.00 122.66 191 SER B O 1
ATOM 5044 N N . LEU B 1 192 ? -28.677 21.940 73.183 1.00 125.32 192 LEU B N 1
ATOM 5045 C CA . LEU B 1 192 ? -27.341 22.487 73.016 1.00 119.54 192 LEU B CA 1
ATOM 5046 C C . LEU B 1 192 ? -27.364 23.563 71.936 1.00 114.34 192 LEU B C 1
ATOM 5047 O O . LEU B 1 192 ? -28.236 23.579 71.063 1.00 110.12 192 LEU B O 1
ATOM 5052 N N . LEU B 1 193 ? -26.404 24.485 72.022 1.00 111.95 193 LEU B N 1
ATOM 5053 C CA . LEU B 1 193 ? -26.231 25.542 71.032 1.00 108.22 193 LEU B CA 1
ATOM 5054 C C . LEU B 1 193 ? -24.742 25.747 70.796 1.00 111.18 193 LEU B C 1
ATOM 5055 O O . LEU B 1 193 ? -23.951 25.653 71.735 1.00 112.31 193 LEU B O 1
ATOM 5060 N N . VAL B 1 194 ? -24.348 26.014 69.550 1.00 108.91 194 VAL B N 1
ATOM 5061 C CA . VAL B 1 194 ? -22.952 26.330 69.275 1.00 103.50 194 VAL B CA 1
ATOM 5062 C C . VAL B 1 194 ? -22.872 27.736 68.696 1.00 104.06 194 VAL B C 1
ATOM 5063 O O . VAL B 1 194 ? -23.841 28.280 68.156 1.00 103.50 194 VAL B O 1
ATOM 5067 N N . ARG B 1 195 ? -21.695 28.331 68.847 1.00 103.80 195 ARG B N 1
ATOM 5068 C CA . ARG B 1 195 ? -21.371 29.609 68.233 1.00 102.42 195 ARG B CA 1
ATOM 5069 C C . ARG B 1 195 ? -19.862 29.665 68.057 1.00 101.85 195 ARG B C 1
ATOM 5070 O O . ARG B 1 195 ? -19.133 28.901 68.702 1.00 102.13 195 ARG B O 1
ATOM 5078 N N . PRO B 1 196 ? -19.346 30.547 67.170 1.00 102.81 196 PRO B N 1
ATOM 5079 C CA . PRO B 1 196 ? -17.887 30.727 67.134 1.00 104.47 196 PRO B CA 1
ATOM 5080 C C . PRO B 1 196 ? -17.333 31.554 68.288 1.00 105.07 196 PRO B C 1
ATOM 5081 O O . PRO B 1 196 ? -18.012 31.773 69.297 1.00 112.80 196 PRO B O 1
ATOM 5085 N N . ASP B 1 197 ? -16.079 31.974 68.157 1.00 105.58 197 ASP B N 1
ATOM 5086 C CA . ASP B 1 197 ? -15.449 32.817 69.166 1.00 109.47 197 ASP B CA 1
ATOM 5087 C C . ASP B 1 197 ? -16.138 34.179 69.151 1.00 112.99 197 ASP B C 1
ATOM 5088 O O . ASP B 1 197 ? -16.372 34.733 68.068 1.00 113.39 197 ASP B O 1
ATOM 5093 N N . PRO B 1 198 ? -16.526 34.722 70.314 1.00 117.03 198 PRO B N 1
ATOM 5094 C CA . PRO B 1 198 ? -17.243 36.012 70.334 1.00 114.09 198 PRO B CA 1
ATOM 5095 C C . PRO B 1 198 ? -16.432 37.219 69.863 1.00 115.97 198 PRO B C 1
ATOM 5096 O O . PRO B 1 198 ? -17.027 38.285 69.666 1.00 120.29 198 PRO B O 1
ATOM 5100 N N . GLY B 1 199 ? -15.116 37.090 69.670 1.00 112.22 199 GLY B N 1
ATOM 5101 C CA . GLY B 1 199 ? -14.358 38.116 68.976 1.00 115.56 199 GLY B CA 1
ATOM 5102 C C . GLY B 1 199 ? -14.704 38.251 67.507 1.00 112.25 199 GLY B C 1
ATOM 5103 O O . GLY B 1 199 ? -14.481 39.317 66.926 1.00 120.25 199 GLY B O 1
ATOM 5104 N N . PHE B 1 200 ? -15.250 37.199 66.892 1.00 111.96 200 PHE B N 1
ATOM 5105 C CA . PHE B 1 200 ? -15.686 37.279 65.503 1.00 117.56 200 PHE B CA 1
ATOM 5106 C C . PHE B 1 200 ? -17.049 37.944 65.339 1.00 122.54 200 PHE B C 1
ATOM 5107 O O . PHE B 1 200 ? -17.448 38.192 64.193 1.00 119.57 200 PHE B O 1
ATOM 5115 N N . LYS B 1 201 ? -17.751 38.211 66.454 1.00 124.16 201 LYS B N 1
ATOM 5116 C CA . LYS B 1 201 ? -19.055 38.895 66.508 1.00 126.63 201 LYS B CA 1
ATOM 5117 C C . LYS B 1 201 ? -20.127 38.159 65.701 1.00 135.35 201 LYS B C 1
ATOM 5118 O O . LYS B 1 201 ? -20.801 38.732 64.843 1.00 136.67 201 LYS B O 1
ATOM 5120 N N . TYR B 1 202 ? -20.278 36.869 65.988 1.00 124.20 202 TYR B N 1
ATOM 5121 C CA . TYR B 1 202 ? -21.326 36.042 65.411 1.00 119.77 202 TYR B CA 1
ATOM 5122 C C . TYR B 1 202 ? -22.183 35.471 66.531 1.00 118.74 202 TYR B C 1
ATOM 5123 O O . TYR B 1 202 ? -21.661 35.022 67.556 1.00 121.92 202 TYR B O 1
ATOM 5132 N N . GLY B 1 203 ? -23.498 35.473 66.326 1.00 121.20 203 GLY B N 1
ATOM 5133 C CA . GLY B 1 203 ? -24.432 35.018 67.333 1.00 117.78 203 GLY B CA 1
ATOM 5134 C C . GLY B 1 203 ? -24.474 33.506 67.470 1.00 109.93 203 GLY B C 1
ATOM 5135 O O . GLY B 1 203 ? -23.665 32.766 66.911 1.00 113.27 203 GLY B O 1
ATOM 5136 N N . TRP B 1 204 ? -25.457 33.045 68.237 1.00 114.01 204 TRP B N 1
ATOM 5137 C CA . TRP B 1 204 ? -25.641 31.619 68.455 1.00 107.77 204 TRP B CA 1
ATOM 5138 C C . TRP B 1 204 ? -26.284 30.969 67.233 1.00 102.99 204 TRP B C 1
ATOM 5139 O O . TRP B 1 204 ? -26.647 31.627 66.252 1.00 102.80 204 TRP B O 1
ATOM 5150 N N . SER B 1 205 ? -26.432 29.650 67.300 1.00 105.56 205 SER B N 1
ATOM 5151 C CA . SER B 1 205 ? -27.136 28.924 66.256 1.00 107.85 205 SER B CA 1
ATOM 5152 C C . SER B 1 205 ? -28.629 29.209 66.338 1.00 111.68 205 SER B C 1
ATOM 5153 O O . SER B 1 205 ? -29.201 29.279 67.429 1.00 125.80 205 SER B O 1
ATOM 5156 N N . SER B 1 206 ? -29.249 29.397 65.168 1.00 115.17 206 SER B N 1
ATOM 5157 C CA . SER B 1 206 ? -30.662 29.767 65.111 1.00 120.80 206 SER B CA 1
ATOM 5158 C C . SER B 1 206 ? -31.557 28.617 65.556 1.00 125.13 206 SER B C 1
ATOM 5159 O O . SER B 1 206 ? -32.486 28.816 66.348 1.00 133.12 206 SER B O 1
ATOM 5162 N N . ASP B 1 207 ? -31.286 27.412 65.071 1.00 120.37 207 ASP B N 1
ATOM 5163 C CA . ASP B 1 207 ? -31.931 26.210 65.572 1.00 120.37 207 ASP B CA 1
ATOM 5164 C C . ASP B 1 207 ? -31.160 25.665 66.772 1.00 120.09 207 ASP B C 1
ATOM 5165 O O . ASP B 1 207 ? -30.007 26.025 67.018 1.00 114.28 207 ASP B O 1
ATOM 5170 N N . THR B 1 208 ? -31.817 24.794 67.527 1.00 120.79 208 THR B N 1
ATOM 5171 C CA . THR B 1 208 ? -31.183 24.161 68.672 1.00 121.19 208 THR B CA 1
ATOM 5172 C C . THR B 1 208 ? -30.632 22.793 68.283 1.00 123.14 208 THR B C 1
ATOM 5173 O O . THR B 1 208 ? -31.024 22.198 67.275 1.00 127.33 208 THR B O 1
ATOM 5177 N N . LEU B 1 209 ? -29.716 22.291 69.105 1.00 121.24 209 LEU B N 1
ATOM 5178 C CA . LEU B 1 209 ? -29.075 20.996 68.872 1.00 128.12 209 LEU B CA 1
ATOM 5179 C C . LEU B 1 209 ? -29.676 20.000 69.862 1.00 129.62 209 LEU B C 1
ATOM 5180 O O . LEU B 1 209 ? -29.138 19.757 70.946 1.00 131.21 209 LEU B O 1
ATOM 5185 N N . TRP B 1 210 ? -30.809 19.421 69.477 1.00 129.58 210 TRP B N 1
ATOM 5186 C CA . TRP B 1 210 ? -31.513 18.448 70.299 1.00 132.68 210 TRP B CA 1
ATOM 5187 C C . TRP B 1 210 ? -31.276 17.053 69.741 1.00 129.25 210 TRP B C 1
ATOM 5188 O O . TRP B 1 210 ? -31.507 16.807 68.552 1.00 128.75 210 TRP B O 1
ATOM 5199 N N . TRP B 1 211 ? -30.823 16.143 70.610 1.00 127.77 211 TRP B N 1
ATOM 5200 C CA . TRP B 1 211 ? -30.333 14.843 70.168 1.00 125.05 211 TRP B CA 1
ATOM 5201 C C . TRP B 1 211 ? -31.453 13.910 69.721 1.00 128.95 211 TRP B C 1
ATOM 5202 O O . TRP B 1 211 ? -31.196 12.989 68.938 1.00 136.23 211 TRP B O 1
ATOM 5213 N N . ARG B 1 212 ? -32.684 14.128 70.187 1.00 135.37 212 ARG B N 1
ATOM 5214 C CA . ARG B 1 212 ? -33.809 13.353 69.672 1.00 137.32 212 ARG B CA 1
ATOM 5215 C C . ARG B 1 212 ? -34.155 13.761 68.246 1.00 143.36 212 ARG B C 1
ATOM 5216 O O . ARG B 1 212 ? -34.548 12.912 67.437 1.00 143.49 212 ARG B O 1
ATOM 5218 N N . ASP B 1 213 ? -34.010 15.050 67.919 1.00 155.02 213 ASP B N 1
ATOM 5219 C CA . ASP B 1 213 ? -34.117 15.481 66.530 1.00 152.98 213 ASP B CA 1
ATOM 5220 C C . ASP B 1 213 ? -32.947 14.973 65.701 1.00 152.58 213 ASP B C 1
ATOM 5221 O O . ASP B 1 213 ? -33.104 14.708 64.504 1.00 163.35 213 ASP B O 1
ATOM 5226 N N . LEU B 1 214 ? -31.775 14.827 66.320 1.00 145.07 214 LEU B N 1
ATOM 5227 C CA . LEU B 1 214 ? -30.613 14.303 65.621 1.00 134.53 214 LEU B CA 1
ATOM 5228 C C . LEU B 1 214 ? -30.673 12.794 65.437 1.00 135.09 214 LEU B C 1
ATOM 5229 O O . LEU B 1 214 ? -29.927 12.256 64.614 1.00 134.63 214 LEU B O 1
ATOM 5234 N N . LEU B 1 215 ? -31.527 12.097 66.189 1.00 131.51 215 LEU B N 1
ATOM 5235 C CA . LEU B 1 215 ? -31.712 10.670 65.953 1.00 129.61 215 LEU B CA 1
ATOM 5236 C C . LEU B 1 215 ? -32.466 10.409 64.655 1.00 138.67 215 LEU B C 1
ATOM 5237 O O . LEU B 1 215 ? -32.297 9.348 64.046 1.00 143.02 215 LEU B O 1
ATOM 5242 N N . LYS B 1 216 ? -33.294 11.359 64.219 1.00 143.43 216 LYS B N 1
ATOM 5243 C CA . LYS B 1 216 ? -33.987 11.277 62.939 1.00 145.27 216 LYS B CA 1
ATOM 5244 C C . LYS B 1 216 ? -33.277 12.047 61.830 1.00 134.15 216 LYS B C 1
ATOM 5245 O O . LYS B 1 216 ? -33.275 11.604 60.677 1.00 128.43 216 LYS B O 1
ATOM 5247 N N . ARG B 1 217 ? -32.671 13.187 62.154 1.00 130.45 217 ARG B N 1
ATOM 5248 C CA . ARG B 1 217 ? -31.993 14.040 61.179 1.00 135.49 217 ARG B CA 1
ATOM 5249 C C . ARG B 1 217 ? -30.610 14.357 61.736 1.00 130.08 217 ARG B C 1
ATOM 5250 O O . ARG B 1 217 ? -30.425 15.363 62.436 1.00 127.19 217 ARG B O 1
ATOM 5255 N N . PRO B 1 218 ? -29.608 13.516 61.448 1.00 124.02 218 PRO B N 1
ATOM 5256 C CA . PRO B 1 218 ? -28.304 13.687 62.105 1.00 112.43 218 PRO B CA 1
ATOM 5257 C C . PRO B 1 218 ? -27.432 14.759 61.487 1.00 108.32 218 PRO B C 1
ATOM 5258 O O . PRO B 1 218 ? -26.458 15.184 62.125 1.00 99.46 218 PRO B O 1
ATOM 5262 N N . THR B 1 219 ? -27.746 15.213 60.280 1.00 108.68 219 THR B N 1
ATOM 5263 C CA . THR B 1 219 ? -26.885 16.112 59.530 1.00 105.39 219 THR B CA 1
ATOM 5264 C C . THR B 1 219 ? -27.603 17.438 59.333 1.00 96.30 219 THR B C 1
ATOM 5265 O O . THR B 1 219 ? -28.748 17.464 58.868 1.00 103.19 219 THR B O 1
ATOM 5269 N N . LYS B 1 220 ? -26.935 18.534 59.683 1.00 92.73 220 LYS B N 1
ATOM 5270 C CA . LYS B 1 220 ? -27.564 19.840 59.559 1.00 99.89 220 LYS B CA 1
ATOM 5271 C C . LYS B 1 220 ? -26.519 20.902 59.252 1.00 98.75 220 LYS B C 1
ATOM 5272 O O . LYS B 1 220 ? -25.314 20.700 59.435 1.00 101.26 220 LYS B O 1
ATOM 5274 N N . THR B 1 221 ? -27.005 22.040 58.765 1.00 96.90 221 THR B N 1
ATOM 5275 C CA . THR B 1 221 ? -26.219 23.261 58.670 1.00 96.91 221 THR B CA 1
ATOM 5276 C C . THR B 1 221 ? -26.599 24.157 59.839 1.00 104.75 221 THR B C 1
ATOM 5277 O O . THR B 1 221 ? -27.777 24.486 60.014 1.00 104.61 221 THR B O 1
ATOM 5281 N N . LEU B 1 222 ? -25.616 24.536 60.643 1.00 99.86 222 LEU B N 1
ATOM 5282 C CA . LEU B 1 222 ? -25.849 25.439 61.761 1.00 101.88 222 LEU B CA 1
ATOM 5283 C C . LEU B 1 222 ? -25.523 26.859 61.320 1.00 108.46 222 LEU B C 1
ATOM 5284 O O . LEU B 1 222 ? -24.391 27.148 60.918 1.00 108.35 222 LEU B O 1
ATOM 5289 N N . VAL B 1 223 ? -26.521 27.729 61.387 1.00 116.75 223 VAL B N 1
ATOM 5290 C CA . VAL B 1 223 ? -26.445 29.087 60.862 1.00 123.88 223 VAL B CA 1
ATOM 5291 C C . VAL B 1 223 ? -26.307 30.069 62.025 1.00 120.82 223 VAL B C 1
ATOM 5292 O O . VAL B 1 223 ? -26.964 29.924 63.065 1.00 119.91 223 VAL B O 1
ATOM 5296 N N . CYS B 1 224 ? -25.398 31.037 61.881 1.00 115.95 224 CYS B N 1
ATOM 5297 C CA . CYS B 1 224 ? -25.146 32.043 62.911 1.00 114.34 224 CYS B CA 1
ATOM 5298 C C . CYS B 1 224 ? -25.108 33.416 62.255 1.00 116.11 224 CYS B C 1
ATOM 5299 O O . CYS B 1 224 ? -24.160 33.730 61.526 1.00 119.03 224 CYS B O 1
ATOM 5302 N N . LYS B 1 225 ? -26.126 34.234 62.516 1.00 114.33 225 LYS B N 1
ATOM 5303 C CA . LYS B 1 225 ? -26.153 35.582 61.973 1.00 117.28 225 LYS B CA 1
ATOM 5304 C C . LYS B 1 225 ? -25.193 36.483 62.747 1.00 130.93 225 LYS B C 1
ATOM 5305 O O . LYS B 1 225 ? -24.845 36.219 63.902 1.00 129.29 225 LYS B O 1
ATOM 5307 N N . SER B 1 226 ? -24.760 37.558 62.092 1.00 150.04 226 SER B N 1
ATOM 5308 C CA . SER B 1 226 ? -23.779 38.451 62.690 1.00 149.14 226 SER B CA 1
ATOM 5309 C C . SER B 1 226 ? -24.450 39.475 63.597 1.00 152.27 226 SER B C 1
ATOM 5310 O O . SER B 1 226 ? -25.658 39.719 63.529 1.00 161.62 226 SER B O 1
ATOM 5313 N N . GLU B 1 227 ? -23.634 40.082 64.456 1.00 149.19 227 GLU B N 1
ATOM 5314 C CA . GLU B 1 227 ? -24.063 41.150 65.344 1.00 145.88 227 GLU B CA 1
ATOM 5315 C C . GLU B 1 227 ? -23.716 42.525 64.784 1.00 151.25 227 GLU B C 1
ATOM 5316 O O . GLU B 1 227 ? -23.610 43.488 65.554 1.00 156.88 227 GLU B O 1
ATOM 5322 N N . GLN B 1 228 ? -23.546 42.615 63.458 1.00 149.89 228 GLN B N 1
ATOM 5323 C CA . GLN B 1 228 ? -23.117 43.802 62.700 1.00 146.49 228 GLN B CA 1
ATOM 5324 C C . GLN B 1 228 ? -21.812 44.409 63.219 1.00 146.09 228 GLN B C 1
ATOM 5325 O O . GLN B 1 228 ? -20.808 43.710 63.369 1.00 139.59 228 GLN B O 1
ATOM 5327 N N . GLU B 1 232 ? -23.036 39.118 56.301 1.00 115.46 232 GLU B N 1
ATOM 5328 C CA . GLU B 1 232 ? -22.160 38.351 57.181 1.00 127.24 232 GLU B CA 1
ATOM 5329 C C . GLU B 1 232 ? -22.945 37.264 57.911 1.00 124.51 232 GLU B C 1
ATOM 5330 O O . GLU B 1 232 ? -23.669 37.544 58.861 1.00 120.11 232 GLU B O 1
ATOM 5332 N N . VAL B 1 233 ? -22.830 36.023 57.436 1.00 121.49 233 VAL B N 1
ATOM 5333 C CA . VAL B 1 233 ? -23.511 34.868 58.021 1.00 113.49 233 VAL B CA 1
ATOM 5334 C C . VAL B 1 233 ? -22.491 33.739 58.143 1.00 120.36 233 VAL B C 1
ATOM 5335 O O . VAL B 1 233 ? -21.880 33.341 57.142 1.00 120.15 233 VAL B O 1
ATOM 5339 N N . PHE B 1 234 ? -22.312 33.223 59.360 1.00 113.00 234 PHE B N 1
ATOM 5340 C CA . PHE B 1 234 ? -21.383 32.129 59.622 1.00 109.00 234 PHE B CA 1
ATOM 5341 C C . PHE B 1 234 ? -22.098 30.784 59.544 1.00 110.06 234 PHE B C 1
ATOM 5342 O O . PHE B 1 234 ? -23.264 30.660 59.932 1.00 114.53 234 PHE B O 1
ATOM 5350 N N . TYR B 1 235 ? -21.382 29.773 59.052 1.00 102.86 235 TYR B N 1
ATOM 5351 C CA . TYR B 1 235 ? -21.938 28.451 58.804 1.00 101.29 235 TYR B CA 1
ATOM 5352 C C . TYR B 1 235 ? -21.057 27.379 59.430 1.00 98.29 235 TYR B C 1
ATOM 5353 O O . TYR B 1 235 ? -19.831 27.418 59.288 1.00 103.86 235 TYR B O 1
ATOM 5362 N N . PHE B 1 236 ? -21.681 26.430 60.118 1.00 95.60 236 PHE B N 1
ATOM 5363 C CA . PHE B 1 236 ? -21.059 25.174 60.508 1.00 90.92 236 PHE B CA 1
ATOM 5364 C C . PHE B 1 236 ? -21.779 24.036 59.800 1.00 92.77 236 PHE B C 1
ATOM 5365 O O . PHE B 1 236 ? -22.961 24.148 59.462 1.00 100.52 236 PHE B O 1
ATOM 5373 N N . ARG B 1 237 ? -21.082 22.918 59.613 1.00 84.61 237 ARG B N 1
ATOM 5374 C CA . ARG B 1 237 ? -21.734 21.670 59.239 1.00 89.81 237 ARG B CA 1
ATOM 5375 C C . ARG B 1 237 ? -21.658 20.718 60.418 1.00 93.91 237 ARG B C 1
ATOM 5376 O O . ARG B 1 237 ? -20.564 20.405 60.899 1.00 91.77 237 ARG B O 1
ATOM 5384 N N . LEU B 1 238 ? -22.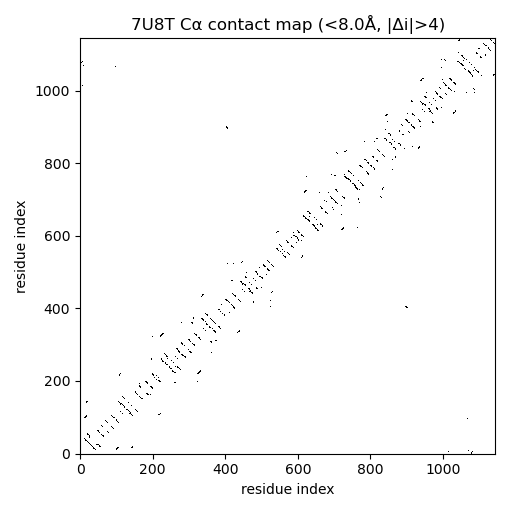819 20.275 60.888 1.00 97.52 238 LEU B N 1
ATOM 5385 C CA . LEU B 1 238 ? -22.924 19.373 62.021 1.00 94.00 238 LEU B CA 1
ATOM 5386 C C . LEU B 1 238 ? -23.309 17.994 61.519 1.00 88.57 238 LEU B C 1
ATOM 5387 O O . LEU B 1 238 ? -24.293 17.854 60.782 1.00 96.95 238 LEU B O 1
ATOM 5392 N N . HIS B 1 239 ? -22.538 16.981 61.912 1.00 87.29 239 HIS B N 1
ATOM 5393 C CA . HIS B 1 239 ? -22.949 15.599 61.701 1.00 93.54 239 HIS B CA 1
ATOM 5394 C C . HIS B 1 239 ? -22.921 14.846 63.020 1.00 96.96 239 HIS B C 1
ATOM 5395 O O . HIS B 1 239 ? -21.940 14.925 63.765 1.00 98.29 239 HIS B O 1
ATOM 5402 N N . ALA B 1 240 ? -23.992 14.108 63.294 1.00 88.66 240 ALA B N 1
ATOM 5403 C CA . ALA B 1 240 ? -24.092 13.284 64.488 1.00 93.32 240 ALA B CA 1
ATOM 5404 C C . ALA B 1 240 ? -23.936 11.819 64.104 1.00 94.98 240 ALA B C 1
ATOM 5405 O O . ALA B 1 240 ? -24.586 11.344 63.165 1.00 94.24 240 ALA B O 1
ATOM 5407 N N . ARG B 1 241 ? -23.075 11.110 64.829 1.00 100.65 241 ARG B N 1
ATOM 5408 C CA . ARG B 1 241 ? -22.807 9.705 64.558 1.00 103.21 241 ARG B CA 1
ATOM 5409 C C . ARG B 1 241 ? -22.900 8.896 65.844 1.00 103.10 241 ARG B C 1
ATOM 5410 O O . ARG B 1 241 ? -22.677 9.412 66.946 1.00 100.78 241 ARG B O 1
ATOM 5418 N N . TRP B 1 242 ? -23.259 7.623 65.685 1.00 107.32 242 TRP B N 1
ATOM 5419 C CA . TRP B 1 242 ? -23.352 6.674 66.787 1.00 117.30 242 TRP B CA 1
ATOM 5420 C C . TRP B 1 242 ? -23.320 5.255 66.242 1.00 121.92 242 TRP B C 1
ATOM 5421 O O . TRP B 1 242 ? -23.527 5.019 65.047 1.00 120.11 242 TRP B O 1
ATOM 5432 N N . ASP B 1 243 ? -23.060 4.311 67.157 1.00 123.06 243 ASP B N 1
ATOM 5433 C CA . ASP B 1 243 ? -23.098 2.875 66.782 1.00 127.85 243 ASP B CA 1
ATOM 5434 C C . ASP B 1 243 ? -24.564 2.463 66.688 1.00 149.85 243 ASP B C 1
ATOM 5435 O O . ASP B 1 243 ? -25.282 2.620 67.688 1.00 157.43 243 ASP B O 1
ATOM 5440 N N . GLN B 1 244 ? -24.984 1.956 65.536 1.00 165.22 244 GLN B N 1
ATOM 5441 C CA . GLN B 1 244 ? -26.383 1.618 65.308 1.00 169.15 244 GLN B CA 1
ATOM 5442 C C . GLN B 1 244 ? -26.812 0.431 66.161 1.00 166.30 244 GLN B C 1
ATOM 5443 O O . GLN B 1 244 ? -28.003 0.300 66.464 1.00 167.36 244 GLN B O 1
ATOM 5449 N N . ALA B 1 245 ? -25.873 -0.424 66.565 1.00 163.94 245 ALA B N 1
ATOM 5450 C CA . ALA B 1 245 ? -26.168 -1.591 67.385 1.00 162.14 245 ALA B CA 1
ATOM 5451 C C . ALA B 1 245 ? -26.004 -1.327 68.875 1.00 162.17 245 ALA B C 1
ATOM 5452 O O . ALA B 1 245 ? -25.929 -2.281 69.656 1.00 167.58 245 ALA B O 1
ATOM 5454 N N . ASN B 1 246 ? -25.933 -0.061 69.289 1.00 162.08 246 ASN B N 1
ATOM 5455 C CA . ASN B 1 246 ? -25.819 0.191 70.717 1.00 163.32 246 ASN B CA 1
ATOM 5456 C C . ASN B 1 246 ? -27.206 0.140 71.363 1.00 171.89 246 ASN B C 1
ATOM 5457 O O . ASN B 1 246 ? -28.200 0.528 70.739 1.00 178.59 246 ASN B O 1
ATOM 5462 N N . PRO B 1 247 ? -27.315 -0.401 72.581 1.00 172.56 247 PRO B N 1
ATOM 5463 C CA . PRO B 1 247 ? -28.628 -0.473 73.239 1.00 168.77 247 PRO B CA 1
ATOM 5464 C C . PRO B 1 247 ? -29.073 0.825 73.892 1.00 165.23 247 PRO B C 1
ATOM 5465 O O . PRO B 1 247 ? -30.253 0.939 74.247 1.00 165.03 247 PRO B O 1
ATOM 5469 N N . LEU B 1 248 ? -28.184 1.807 74.053 1.00 166.27 248 LEU B N 1
ATOM 5470 C CA . LEU B 1 248 ? -28.527 3.074 74.685 1.00 159.29 248 LEU B CA 1
ATOM 5471 C C . LEU B 1 248 ? -29.055 4.108 73.694 1.00 162.73 248 LEU B C 1
ATOM 5472 O O . LEU B 1 248 ? -28.960 5.312 73.959 1.00 156.12 248 LEU B O 1
ATOM 5474 N N . THR B 1 249 ? -29.589 3.669 72.557 1.00 164.69 249 THR B N 1
ATOM 5475 C CA . THR B 1 249 ? -30.229 4.582 71.624 1.00 170.80 249 THR B CA 1
ATOM 5476 C C . THR B 1 249 ? -31.571 5.028 72.186 1.00 171.12 249 THR B C 1
ATOM 5477 O O . THR B 1 249 ? -32.313 4.222 72.758 1.00 166.51 249 THR B O 1
ATOM 5481 N N . ARG B 1 250 ? -31.868 6.320 72.006 1.00 179.23 250 ARG B N 1
ATOM 5482 C CA . ARG B 1 250 ? -32.978 7.055 72.639 1.00 186.85 250 ARG B CA 1
ATOM 5483 C C . ARG B 1 250 ? -32.991 6.896 74.161 1.00 177.76 250 ARG B C 1
ATOM 5484 O O . ARG B 1 250 ? -32.087 7.375 74.851 1.00 173.63 250 ARG B O 1
ATOM 5486 N N . PRO B 1 253 ? -28.636 9.682 75.146 1.00 122.50 253 PRO B N 1
ATOM 5487 C CA . PRO B 1 253 ? -27.885 10.398 74.108 1.00 125.16 253 PRO B CA 1
ATOM 5488 C C . PRO B 1 253 ? -26.423 9.962 73.980 1.00 123.33 253 PRO B C 1
ATOM 5489 O O . PRO B 1 253 ? -25.522 10.707 74.366 1.00 118.14 253 PRO B O 1
ATOM 5493 N N . TYR B 1 254 ? -26.196 8.770 73.429 1.00 127.81 254 TYR B N 1
ATOM 5494 C CA . TYR B 1 254 ? -24.851 8.259 73.158 1.00 122.65 254 TYR B CA 1
ATOM 5495 C C . TYR B 1 254 ? -24.536 8.557 71.696 1.00 120.93 254 TYR B C 1
ATOM 5496 O O . TYR B 1 254 ? -24.833 7.761 70.809 1.00 132.11 254 TYR B O 1
ATOM 5505 N N . MET B 1 255 ? -23.927 9.715 71.448 1.00 107.36 255 MET B N 1
ATOM 5506 C CA . MET B 1 255 ? -23.609 10.135 70.089 1.00 110.71 255 MET B CA 1
ATOM 5507 C C . MET B 1 255 ? -22.484 11.159 70.120 1.00 100.39 255 MET B C 1
ATOM 5508 O O . MET B 1 255 ? -22.264 11.840 71.124 1.00 103.99 255 MET B O 1
ATOM 5513 N N . ARG B 1 256 ? -21.767 11.251 69.002 1.00 102.42 256 ARG B N 1
ATOM 5514 C CA . ARG B 1 256 ? -20.747 12.271 68.796 1.00 99.07 256 ARG B CA 1
ATOM 5515 C C . ARG B 1 256 ? -21.244 13.276 67.766 1.00 91.66 256 ARG B C 1
ATOM 5516 O O . ARG B 1 256 ? -21.848 12.899 66.755 1.00 95.62 256 ARG B O 1
ATOM 5524 N N . LEU B 1 257 ? -20.991 14.552 68.031 1.00 82.05 257 LEU B N 1
ATOM 5525 C CA . LEU B 1 257 ? -21.491 15.660 67.219 1.00 92.04 257 LEU B CA 1
ATOM 5526 C C . LEU B 1 257 ? -20.292 16.419 66.658 1.00 94.98 257 LEU B C 1
ATOM 5527 O O . LEU B 1 257 ? -19.724 17.283 67.335 1.00 91.04 257 LEU B O 1
ATOM 5532 N N . LYS B 1 258 ? -19.907 16.108 65.421 1.00 92.81 258 LYS B N 1
ATOM 5533 C CA . LYS B 1 258 ? -18.736 16.718 64.806 1.00 94.60 258 LYS B CA 1
ATOM 5534 C C . LYS B 1 258 ? -19.136 17.996 64.073 1.00 90.83 258 LYS B C 1
ATOM 5535 O O . LYS B 1 258 ? -20.104 18.004 63.299 1.00 93.51 258 LYS B O 1
ATOM 5541 N N . LEU B 1 259 ? -18.398 19.074 64.348 1.00 86.41 259 LEU B N 1
ATOM 5542 C CA . LEU B 1 259 ? -18.552 20.361 63.682 1.00 84.72 259 LEU B CA 1
ATOM 5543 C C . LEU B 1 259 ? -17.403 20.537 62.700 1.00 90.66 259 LEU B C 1
ATOM 5544 O O . LEU B 1 259 ? -16.233 20.481 63.096 1.00 93.05 259 LEU B O 1
ATOM 5549 N N . THR B 1 260 ? -17.729 20.744 61.427 1.00 96.90 260 THR B N 1
ATOM 5550 C CA . THR B 1 260 ? -16.727 20.957 60.394 1.00 83.04 260 THR B CA 1
ATOM 5551 C C . THR B 1 260 ? -17.010 22.247 59.639 1.00 86.93 260 THR B C 1
ATOM 5552 O O . THR B 1 260 ? -18.130 22.775 59.645 1.00 94.44 260 THR B O 1
ATOM 5556 N N . ALA B 1 261 ? -15.963 22.753 58.996 1.00 88.38 261 ALA B N 1
ATOM 5557 C CA . ALA B 1 261 ? -16.138 23.792 57.999 1.00 89.75 261 ALA B CA 1
ATOM 5558 C C . ALA B 1 261 ? -16.850 23.202 56.785 1.00 94.90 261 ALA B C 1
ATOM 5559 O O . ALA B 1 261 ? -16.604 22.044 56.432 1.00 95.32 261 ALA B O 1
ATOM 5561 N N . PRO B 1 262 ? -17.759 23.952 56.153 1.00 95.62 262 PRO B N 1
ATOM 5562 C CA . PRO B 1 262 ? -18.477 23.403 54.988 1.00 97.99 262 PRO B CA 1
ATOM 5563 C C . PRO B 1 262 ? -17.597 23.213 53.764 1.00 96.13 262 PRO B C 1
ATOM 5564 O O . PRO B 1 262 ? -17.860 22.310 52.959 1.00 96.19 262 PRO B O 1
ATOM 5568 N N . LEU B 1 263 ? -16.549 24.018 53.615 1.00 92.86 263 LEU B N 1
ATOM 5569 C CA . LEU B 1 263 ? -15.691 23.983 52.443 1.00 93.36 263 LEU B CA 1
ATOM 5570 C C . LEU B 1 263 ? -14.251 24.181 52.886 1.00 91.64 263 LEU B C 1
ATOM 5571 O O . LEU B 1 263 ? -13.986 24.926 53.831 1.00 92.11 263 LEU B O 1
ATOM 5576 N N . THR B 1 264 ? -13.325 23.502 52.216 1.00 91.26 264 THR B N 1
ATOM 5577 C CA . THR B 1 264 ? -11.900 23.756 52.378 1.00 90.72 264 THR B CA 1
ATOM 5578 C C . THR B 1 264 ? -11.266 23.796 50.993 1.00 89.38 264 THR B C 1
ATOM 5579 O O . THR B 1 264 ? -11.490 22.898 50.177 1.00 87.82 264 THR B O 1
ATOM 5583 N N . ILE B 1 265 ? -10.506 24.848 50.713 1.00 89.81 265 ILE B N 1
ATOM 5584 C CA . ILE B 1 265 ? -9.843 25.016 49.426 1.00 86.69 265 ILE B CA 1
ATOM 5585 C C . ILE B 1 265 ? -8.347 24.828 49.628 1.00 90.98 265 ILE B C 1
ATOM 5586 O O . ILE B 1 265 ? -7.745 25.474 50.495 1.00 89.17 265 ILE B O 1
ATOM 5591 N N . GLU B 1 266 ? -7.756 23.929 48.837 1.00 90.80 266 GLU B N 1
ATOM 5592 C CA . GLU B 1 266 ? -6.345 23.576 48.921 1.00 88.93 266 GLU B CA 1
ATOM 5593 C C . GLU B 1 266 ? -5.667 23.888 47.594 1.00 86.83 266 GLU B C 1
ATOM 5594 O O . GLU B 1 266 ? -6.207 23.582 46.526 1.00 87.53 266 GLU B O 1
ATOM 5600 N N . ASN B 1 267 ? -4.484 24.495 47.665 1.00 87.93 267 ASN B N 1
ATOM 5601 C CA . ASN B 1 267 ? -3.711 24.894 46.492 1.00 85.21 267 ASN B CA 1
ATOM 5602 C C . ASN B 1 267 ? -2.513 23.962 46.357 1.00 84.02 267 ASN B C 1
ATOM 5603 O O . ASN B 1 267 ? -1.578 24.031 47.160 1.00 85.67 267 ASN B O 1
ATOM 5608 N N . LEU B 1 268 ? -2.518 23.125 45.320 1.00 86.42 268 LEU B N 1
ATOM 5609 C CA . LEU B 1 268 ? -1.366 22.292 44.998 1.00 85.42 268 LEU B CA 1
ATOM 5610 C C . LEU B 1 268 ? -0.707 22.698 43.684 1.00 84.25 268 LEU B C 1
ATOM 5611 O O . LEU B 1 268 ? 0.082 21.930 43.125 1.00 87.65 268 LEU B O 1
ATOM 5616 N N . LEU B 1 269 ? -1.017 23.891 43.185 1.00 84.34 269 LEU B N 1
ATOM 5617 C CA . LEU B 1 269 ? -0.300 24.453 42.056 1.00 87.84 269 LEU B CA 1
ATOM 5618 C C . LEU B 1 269 ? 1.095 24.903 42.492 1.00 92.51 269 LEU B C 1
ATOM 5619 O O . LEU B 1 269 ? 1.334 25.145 43.679 1.00 88.86 269 LEU B O 1
ATOM 5624 N N . PRO B 1 270 ? 2.052 25.034 41.537 1.00 89.79 270 PRO B N 1
ATOM 5625 C CA . PRO B 1 270 ? 3.352 25.626 41.896 1.00 92.89 270 PRO B CA 1
ATOM 5626 C C . PRO B 1 270 ? 3.371 27.151 41.875 1.00 96.21 270 PRO B C 1
ATOM 5627 O O . PRO B 1 270 ? 4.448 27.758 41.839 1.00 97.12 270 PRO B O 1
ATOM 5631 N N . TYR B 1 271 ? 2.193 27.780 41.889 1.00 91.67 271 TYR B N 1
ATOM 5632 C CA . TYR B 1 271 ? 2.054 29.223 42.027 1.00 97.69 271 TYR B CA 1
ATOM 5633 C C . TYR B 1 271 ? 0.868 29.514 42.937 1.00 101.16 271 TYR B C 1
ATOM 5634 O O . TYR B 1 271 ? -0.084 28.732 43.008 1.00 99.68 271 TYR B O 1
ATOM 5643 N N . ASP B 1 272 ? 0.936 30.645 43.639 1.00 103.46 272 ASP B N 1
ATOM 5644 C CA . ASP B 1 272 ? -0.173 31.087 44.475 1.00 99.38 272 ASP B CA 1
ATOM 5645 C C . ASP B 1 272 ? -1.315 31.605 43.604 1.00 102.16 272 ASP B C 1
ATOM 5646 O O . ASP B 1 272 ? -1.128 31.938 42.430 1.00 106.96 272 ASP B O 1
ATOM 5651 N N . PHE B 1 273 ? -2.514 31.688 44.185 1.00 105.57 273 PHE B N 1
ATOM 5652 C CA . PHE B 1 273 ? -3.596 32.369 43.482 1.00 100.74 273 PHE B CA 1
ATOM 5653 C C . PHE B 1 273 ? -4.461 33.168 44.446 1.00 97.95 273 PHE B C 1
ATOM 5654 O O . PHE B 1 273 ? -4.570 32.846 45.632 1.00 98.65 273 PHE B O 1
ATOM 5662 N N . LYS B 1 274 ? -5.091 34.209 43.907 1.00 99.51 274 LYS B N 1
ATOM 5663 C CA . LYS B 1 274 ? -6.204 34.869 44.571 1.00 99.48 274 LYS B CA 1
ATOM 5664 C C . LYS B 1 274 ? -7.496 34.240 44.065 1.00 105.64 274 LYS B C 1
ATOM 5665 O O . LYS B 1 274 ? -7.706 34.129 42.850 1.00 103.92 274 LYS B O 1
ATOM 5667 N N . TYR B 1 275 ? -8.345 33.803 44.991 1.00 100.97 275 TYR B N 1
ATOM 5668 C CA . TYR B 1 275 ? -9.586 33.132 44.636 1.00 100.13 275 TYR B CA 1
ATOM 5669 C C . TYR B 1 275 ? -10.792 33.961 45.061 1.00 100.24 275 TYR B C 1
ATOM 5670 O O . TYR B 1 275 ? -10.720 34.817 45.952 1.00 106.62 275 TYR B O 1
ATOM 5679 N N . LYS B 1 276 ? -11.909 33.683 44.391 1.00 104.24 276 LYS B N 1
ATOM 5680 C CA . LYS B 1 276 ? -13.181 34.343 44.636 1.00 105.98 276 LYS B CA 1
ATOM 5681 C C . LYS B 1 276 ? -14.282 33.296 44.591 1.00 105.75 276 LYS B C 1
ATOM 5682 O O . LYS B 1 276 ? -14.359 32.502 43.649 1.00 110.84 276 LYS B O 1
ATOM 5684 N N . ILE B 1 277 ? -15.123 33.292 45.617 1.00 110.83 277 ILE B N 1
ATOM 5685 C CA . ILE B 1 277 ? -16.252 32.379 45.721 1.00 114.22 277 ILE B CA 1
ATOM 5686 C C . ILE B 1 277 ? -17.515 33.183 45.458 1.00 118.55 277 ILE B C 1
ATOM 5687 O O . ILE B 1 277 ? -17.755 34.205 46.115 1.00 127.91 277 ILE B O 1
ATOM 5692 N N . TYR B 1 278 ? -18.306 32.737 44.487 1.00 118.93 278 TYR B N 1
ATOM 5693 C CA . TYR B 1 278 ? -19.621 33.303 44.226 1.00 130.83 278 TYR B CA 1
ATOM 5694 C C . TYR B 1 278 ? -20.682 32.254 44.523 1.00 136.52 278 TYR B C 1
ATOM 5695 O O . TYR B 1 278 ? -20.390 31.062 44.595 1.00 125.96 278 TYR B O 1
ATOM 5697 N N . ASP B 1 279 ? -21.921 32.702 44.709 1.00 160.09 279 ASP B N 1
ATOM 5698 C CA . ASP B 1 279 ? -23.012 31.762 44.929 1.00 166.22 279 ASP B CA 1
ATOM 5699 C C . ASP B 1 279 ? -24.301 32.343 44.370 1.00 169.01 279 ASP B C 1
ATOM 5700 O O . ASP B 1 279 ? -24.484 33.562 44.325 1.00 171.88 279 ASP B O 1
ATOM 5705 N N . ARG B 1 280 ? -25.193 31.446 43.946 1.00 156.11 280 ARG B N 1
ATOM 5706 C CA . ARG B 1 280 ? -26.453 31.861 43.340 1.00 151.17 280 ARG B CA 1
ATOM 5707 C C . ARG B 1 280 ? -27.412 32.405 44.392 1.00 155.33 280 ARG B C 1
ATOM 5708 O O . ARG B 1 280 ? -27.788 33.584 44.360 1.00 157.31 280 ARG B O 1
ATOM 5710 N N . VAL B 1 281 ? -27.717 31.579 45.397 1.00 151.32 281 VAL B N 1
ATOM 5711 C CA . VAL B 1 281 ? -28.528 32.086 46.543 1.00 146.53 281 VAL B CA 1
ATOM 5712 C C . VAL B 1 281 ? -27.567 32.851 47.460 1.00 158.57 281 VAL B C 1
ATOM 5713 O O . VAL B 1 281 ? -26.344 32.754 47.231 1.00 167.32 281 VAL B O 1
ATOM 5715 N N . ASN B 1 282 ? -28.102 33.534 48.476 1.00 139.10 282 ASN B N 1
ATOM 5716 C CA . ASN B 1 282 ? -27.246 34.329 49.393 1.00 142.88 282 ASN B CA 1
ATOM 5717 C C . ASN B 1 282 ? -26.188 35.046 48.552 1.00 153.96 282 ASN B C 1
ATOM 5718 O O . ASN B 1 282 ? -25.017 35.055 48.970 1.00 155.34 282 ASN B O 1
ATOM 5720 N N . LYS B 1 283 ? -26.593 35.596 47.403 1.00 142.80 283 LYS B N 1
ATOM 5721 C CA . LYS B 1 283 ? -25.646 36.317 46.510 1.00 147.70 283 LYS B CA 1
ATOM 5722 C C . LYS B 1 283 ? -24.607 37.040 47.371 1.00 146.14 283 LYS B C 1
ATOM 5723 O O . LYS B 1 283 ? -24.942 38.100 47.932 1.00 138.72 283 LYS B O 1
ATOM 5725 N N . GLN B 1 284 ? -23.400 36.478 47.472 1.00 147.27 284 GLN B N 1
ATOM 5726 C CA . GLN B 1 284 ? -22.331 37.076 48.313 1.00 143.79 284 GLN B CA 1
ATOM 5727 C C . GLN B 1 284 ? -20.965 36.679 47.752 1.00 148.14 284 GLN B C 1
ATOM 5728 O O . GLN B 1 284 ? -20.586 35.501 47.903 1.00 142.20 284 GLN B O 1
ATOM 5730 N N . GLU B 1 285 ? -20.266 37.623 47.117 1.00 163.25 285 GLU B N 1
ATOM 5731 C CA . GLU B 1 285 ? -18.897 37.337 46.616 1.00 152.68 285 GLU B CA 1
ATOM 5732 C C . GLU B 1 285 ? -17.945 37.312 47.813 1.00 149.94 285 GLU B C 1
ATOM 5733 O O . GLU B 1 285 ? -18.199 38.051 48.785 1.00 154.51 285 GLU B O 1
ATOM 5735 N N . TRP B 1 286 ? -16.900 36.485 47.748 1.00 131.83 286 TRP B N 1
ATOM 5736 C CA . TRP B 1 286 ? -15.937 36.401 48.843 1.00 126.20 286 TRP B CA 1
ATOM 5737 C C . TRP B 1 286 ? -14.547 36.215 48.246 1.00 122.74 286 TRP B C 1
ATOM 5738 O O . TRP B 1 286 ? -14.273 35.187 47.620 1.00 119.83 286 TRP B O 1
ATOM 5749 N N . ASN B 1 287 ? -13.677 37.205 48.433 1.00 122.96 287 ASN B N 1
ATOM 5750 C CA . ASN B 1 287 ? -12.336 37.195 47.864 1.00 118.01 287 ASN B CA 1
ATOM 5751 C C . ASN B 1 287 ? -11.305 36.907 48.948 1.00 112.34 287 ASN B C 1
ATOM 5752 O O . ASN B 1 287 ? -11.413 37.421 50.067 1.00 105.86 287 ASN B O 1
ATOM 5757 N N . ASN B 1 288 ? -10.302 36.094 48.606 1.00 112.67 288 ASN B N 1
ATOM 5758 C CA . ASN B 1 288 ? -9.212 35.776 49.528 1.00 114.71 288 ASN B CA 1
ATOM 5759 C C . ASN B 1 288 ? -7.990 35.335 48.724 1.00 108.31 288 ASN B C 1
ATOM 5760 O O . ASN B 1 288 ? -8.036 35.215 47.498 1.00 110.61 288 ASN B O 1
ATOM 5765 N N . PHE B 1 289 ? -6.890 35.093 49.437 1.00 102.47 289 PHE B N 1
ATOM 5766 C CA . PHE B 1 289 ? -5.612 34.700 48.863 1.00 98.87 289 PHE B CA 1
ATOM 5767 C C . PHE B 1 289 ? -5.237 33.313 49.372 1.00 102.68 289 PHE B C 1
ATOM 5768 O O . PHE B 1 289 ? -5.578 32.941 50.498 1.00 112.10 289 PHE B O 1
ATOM 5776 N N . LEU B 1 290 ? -4.535 32.542 48.538 1.00 100.24 290 LEU B N 1
ATOM 5777 C CA . LEU B 1 290 ? -4.063 31.218 48.928 1.00 98.51 290 LEU B CA 1
ATOM 5778 C C . LEU B 1 290 ? -2.701 30.965 48.297 1.00 100.29 290 LEU B C 1
ATOM 5779 O O . LEU B 1 290 ? -2.567 30.976 47.066 1.00 105.17 290 LEU B O 1
ATOM 5784 N N . ARG B 1 291 ? -1.699 30.745 49.149 1.00 97.43 291 ARG B N 1
ATOM 5785 C CA . ARG B 1 291 ? -0.333 30.480 48.727 1.00 99.39 291 ARG B CA 1
ATOM 5786 C C . ARG B 1 291 ? -0.190 29.035 48.262 1.00 96.43 291 ARG B C 1
ATOM 5787 O O . ARG B 1 291 ? -1.106 28.219 48.392 1.00 99.17 291 ARG B O 1
ATOM 5789 N N . LYS B 1 292 ? 0.982 28.723 47.710 1.00 96.51 292 LYS B N 1
ATOM 5790 C CA . LYS B 1 292 ? 1.242 27.377 47.219 1.00 95.17 292 LYS B CA 1
ATOM 5791 C C . LYS B 1 292 ? 1.405 26.417 48.395 1.00 91.98 292 LYS B C 1
ATOM 5792 O O . LYS B 1 292 ? 1.962 26.772 49.439 1.00 97.99 292 LYS B O 1
ATOM 5798 N N . GLY B 1 293 ? 0.844 25.217 48.249 1.00 85.10 293 GLY B N 1
ATOM 5799 C CA . GLY B 1 293 ? 0.879 24.244 49.324 1.00 88.64 293 GLY B CA 1
ATOM 5800 C C . GLY B 1 293 ? -0.012 24.559 50.500 1.00 91.62 293 GLY B C 1
ATOM 5801 O O . GLY B 1 293 ? 0.138 23.936 51.554 1.00 97.97 293 GLY B O 1
ATOM 5802 N N . GLY B 1 294 ? -0.940 25.502 50.350 1.00 89.59 294 GLY B N 1
ATOM 5803 C CA . GLY B 1 294 ? -1.740 25.978 51.456 1.00 86.41 294 GLY B CA 1
ATOM 5804 C C . GLY B 1 294 ? -3.189 25.549 51.383 1.00 91.37 294 GLY B C 1
ATOM 5805 O O . GLY B 1 294 ? -3.710 25.233 50.308 1.00 86.13 294 GLY B O 1
ATOM 5806 N N . SER B 1 295 ? -3.847 25.548 52.537 1.00 85.42 295 SER B N 1
ATOM 5807 C CA . SER B 1 295 ? -5.212 25.072 52.661 1.00 81.75 295 SER B CA 1
ATOM 5808 C C . SER B 1 295 ? -5.971 26.050 53.543 1.00 91.22 295 SER B C 1
ATOM 5809 O O . SER B 1 295 ? -5.410 26.588 54.503 1.00 97.43 295 SER B O 1
ATOM 5812 N N . ILE B 1 296 ? -7.237 26.294 53.217 1.00 88.73 296 ILE B N 1
ATOM 5813 C CA . ILE B 1 296 ? -8.001 27.299 53.952 1.00 88.09 296 ILE B CA 1
ATOM 5814 C C . ILE B 1 296 ? -9.452 26.850 54.112 1.00 91.38 296 ILE B C 1
ATOM 5815 O O . ILE B 1 296 ? -10.062 26.335 53.162 1.00 90.32 296 ILE B O 1
ATOM 5820 N N . PRO B 1 297 ? -10.025 26.963 55.313 1.00 94.05 297 PRO B N 1
ATOM 5821 C CA . PRO B 1 297 ? -11.453 26.674 55.482 1.00 95.59 297 PRO B CA 1
ATOM 5822 C C . PRO B 1 297 ? -12.330 27.889 55.215 1.00 92.64 297 PRO B C 1
ATOM 5823 O O . PRO B 1 297 ? -11.998 29.029 55.553 1.00 90.75 297 PRO B O 1
ATOM 5827 N N . VAL B 1 298 ? -13.464 27.629 54.571 1.00 88.12 298 VAL B N 1
ATOM 5828 C CA . VAL B 1 298 ? -14.450 28.645 54.231 1.00 92.41 298 VAL B CA 1
ATOM 5829 C C . VAL B 1 298 ? -15.703 28.375 55.048 1.00 99.12 298 VAL B C 1
ATOM 5830 O O . VAL B 1 298 ? -16.240 27.260 55.025 1.00 99.47 298 VAL B O 1
ATOM 5834 N N . HIS B 1 299 ? -16.165 29.391 55.774 1.00 98.26 299 HIS B N 1
ATOM 5835 C CA . HIS B 1 299 ? -17.381 29.288 56.566 1.00 95.69 299 HIS B CA 1
ATOM 5836 C C . HIS B 1 299 ? -18.481 30.222 56.085 1.00 105.88 299 HIS B C 1
ATOM 5837 O O . HIS B 1 299 ? -19.499 30.365 56.772 1.00 113.80 299 HIS B O 1
ATOM 5844 N N . MET B 1 300 ? -18.305 30.873 54.941 1.00 103.74 300 MET B N 1
ATOM 5845 C CA . MET B 1 300 ? -19.245 31.888 54.493 1.00 113.35 300 MET B CA 1
ATOM 5846 C C . MET B 1 300 ? -20.296 31.354 53.527 1.00 112.00 300 MET B C 1
ATOM 5847 O O . MET B 1 300 ? -21.142 32.128 53.066 1.00 114.01 300 MET B O 1
ATOM 5852 N N . VAL B 1 301 ? -20.268 30.059 53.208 1.00 107.26 301 VAL B N 1
ATOM 5853 C CA . VAL B 1 301 ? -21.189 29.465 52.248 1.00 106.64 301 VAL B CA 1
ATOM 5854 C C . VAL B 1 301 ? -21.929 28.297 52.896 1.00 108.03 301 VAL B C 1
ATOM 5855 O O . VAL B 1 301 ? -21.467 27.687 53.864 1.00 109.12 301 VAL B O 1
ATOM 5859 N N . ASP B 1 302 ? -23.107 28.001 52.349 1.00 107.47 302 ASP B N 1
ATOM 5860 C CA . ASP B 1 302 ? -23.951 26.898 52.793 1.00 106.76 302 ASP B CA 1
ATOM 5861 C C . ASP B 1 302 ? -23.916 25.799 51.741 1.00 106.83 302 ASP B C 1
ATOM 5862 O O . ASP B 1 302 ? -23.918 26.080 50.539 1.00 113.31 302 ASP B O 1
ATOM 5867 N N . LEU B 1 303 ? -23.924 24.543 52.198 1.00 106.50 303 LEU B N 1
ATOM 5868 C CA . LEU B 1 303 ? -23.895 23.412 51.276 1.00 108.93 303 LEU B CA 1
ATOM 5869 C C . LEU B 1 303 ? -25.228 23.177 50.577 1.00 115.82 303 LEU B C 1
ATOM 5870 O O . LEU B 1 303 ? -25.266 22.438 49.586 1.00 123.89 303 LEU B O 1
ATOM 5875 N N . SER B 1 304 ? -26.314 23.784 51.060 1.00 116.17 304 SER B N 1
ATOM 5876 C CA . SER B 1 304 ? -27.566 23.801 50.316 1.00 117.66 304 SER B CA 1
ATOM 5877 C C . SER B 1 304 ? -27.520 24.758 49.131 1.00 120.32 304 SER B C 1
ATOM 5878 O O . SER B 1 304 ? -28.356 24.649 48.228 1.00 124.45 304 SER B O 1
ATOM 5881 N N . HIS B 1 305 ? -26.577 25.696 49.123 1.00 127.85 305 HIS B N 1
ATOM 5882 C CA . HIS B 1 305 ? -26.418 26.642 48.029 1.00 124.47 305 HIS B CA 1
ATOM 5883 C C . HIS B 1 305 ? -25.459 26.090 46.983 1.00 125.87 305 HIS B C 1
ATOM 5884 O O . HIS B 1 305 ? -24.435 25.485 47.316 1.00 119.07 305 HIS B O 1
ATOM 5891 N N . THR B 1 306 ? -25.798 26.302 45.716 1.00 122.91 306 THR B N 1
ATOM 5892 C CA . THR B 1 306 ? -24.843 26.069 44.641 1.00 130.03 306 THR B CA 1
ATOM 5893 C C . THR B 1 306 ? -23.815 27.193 44.659 1.00 131.04 306 THR B C 1
ATOM 5894 O O . THR B 1 306 ? -24.178 28.366 44.515 1.00 133.38 306 THR B O 1
ATOM 5898 N N . PHE B 1 307 ? -22.539 26.861 44.867 1.00 119.68 307 PHE B N 1
ATOM 5899 C CA . PHE B 1 307 ? -21.522 27.901 44.851 1.00 114.89 307 PHE B CA 1
ATOM 5900 C C . PHE B 1 307 ? -20.335 27.499 43.984 1.00 109.22 307 PHE B C 1
ATOM 5901 O O . PHE B 1 307 ? -20.075 26.314 43.732 1.00 108.08 307 PHE B O 1
ATOM 5909 N N . LEU B 1 308 ? -19.628 28.541 43.529 1.00 110.14 308 LEU B N 1
ATOM 5910 C CA . LEU B 1 308 ? -18.670 28.488 42.439 1.00 104.01 308 LEU B CA 1
ATOM 5911 C C . LEU B 1 308 ? -17.346 29.115 42.859 1.00 105.79 308 LEU B C 1
ATOM 5912 O O . LEU B 1 308 ? -17.312 30.088 43.622 1.00 105.85 308 LEU B O 1
ATOM 5917 N N . LEU B 1 309 ? -16.260 28.580 42.300 1.00 107.49 309 LEU B N 1
ATOM 5918 C CA . LEU B 1 309 ? -14.899 29.027 42.568 1.00 101.04 309 LEU B CA 1
ATOM 5919 C C . LEU B 1 309 ? -14.272 29.613 41.309 1.00 96.73 309 LEU B C 1
ATOM 5920 O O . LEU B 1 309 ? -14.423 29.059 40.215 1.00 99.21 309 LEU B O 1
ATOM 5925 N N . GLY B 1 310 ? -13.569 30.737 41.466 1.00 94.29 310 GLY B N 1
ATOM 5926 C CA . GLY B 1 310 ? -12.768 31.292 40.391 1.00 103.03 310 GLY B CA 1
ATOM 5927 C C . GLY B 1 310 ? -11.393 31.708 40.877 1.00 103.10 310 GLY B C 1
ATOM 5928 O O . GLY B 1 310 ? -11.280 32.414 41.882 1.00 100.67 310 GLY B O 1
ATOM 5929 N N . ILE B 1 311 ? -10.336 31.278 40.190 1.00 100.14 311 ILE B N 1
ATOM 5930 C CA . ILE B 1 311 ? -8.973 31.553 40.626 1.00 100.14 311 ILE B CA 1
ATOM 5931 C C . ILE B 1 311 ? -8.289 32.494 39.638 1.00 101.23 311 ILE B C 1
ATOM 5932 O O . ILE B 1 311 ? -8.698 32.647 38.482 1.00 102.96 311 ILE B O 1
ATOM 5937 N N . GLU B 1 312 ? -7.243 33.160 40.129 1.00 100.93 312 GLU B N 1
ATOM 5938 C CA . GLU B 1 312 ? -6.372 33.978 39.289 1.00 97.74 312 GLU B CA 1
ATOM 5939 C C . GLU B 1 312 ? -4.973 33.885 39.877 1.00 106.40 312 GLU B C 1
ATOM 5940 O O . GLU B 1 312 ? -4.744 34.323 41.010 1.00 104.67 312 GLU B O 1
ATOM 5942 N N . MET B 1 313 ? -4.050 33.306 39.115 1.00 112.35 313 MET B N 1
ATOM 5943 C CA . MET B 1 313 ? -2.707 33.019 39.597 1.00 105.48 313 MET B CA 1
ATOM 5944 C C . MET B 1 313 ? -1.802 34.228 39.409 1.00 121.62 313 MET B C 1
ATOM 5945 O O . MET B 1 313 ? -1.688 34.762 38.300 1.00 125.36 313 MET B O 1
ATOM 5950 N N . GLN B 1 314 ? -1.154 34.649 40.491 1.00 128.98 314 GLN B N 1
ATOM 5951 C CA . GLN B 1 314 ? -0.125 35.672 40.402 1.00 136.32 314 GLN B CA 1
ATOM 5952 C C . GLN B 1 314 ? 1.160 35.070 39.835 1.00 137.39 314 GLN B C 1
ATOM 5953 O O . GLN B 1 314 ? 1.309 33.845 39.764 1.00 135.62 314 GLN B O 1
ATOM 5959 N N . ASP B 1 315 ? 2.056 35.971 39.378 1.00 148.92 315 ASP B N 1
ATOM 5960 C CA . ASP B 1 315 ? 3.376 35.712 38.746 1.00 150.46 315 ASP B CA 1
ATOM 5961 C C . ASP B 1 315 ? 3.366 34.603 37.681 1.00 151.24 315 ASP B C 1
ATOM 5962 O O . ASP B 1 315 ? 4.348 33.888 37.469 1.00 153.65 315 ASP B O 1
ATOM 5967 N N . THR B 1 316 ? 2.270 34.527 36.937 1.00 132.45 316 THR B N 1
ATOM 5968 C CA . THR B 1 316 ? 2.067 33.610 35.829 1.00 127.00 316 THR B CA 1
ATOM 5969 C C . THR B 1 316 ? 1.735 34.409 34.575 1.00 120.61 316 THR B C 1
ATOM 5970 O O . THR B 1 316 ? 1.322 35.571 34.666 1.00 125.74 316 THR B O 1
ATOM 5974 N N . PRO B 1 317 ? 1.908 33.824 33.377 1.00 116.99 317 PRO B N 1
ATOM 5975 C CA . PRO B 1 317 ? 1.385 34.487 32.173 1.00 121.99 317 PRO B CA 1
ATOM 5976 C C . PRO B 1 317 ? -0.062 34.127 31.860 1.00 127.79 317 PRO B C 1
ATOM 5977 O O . PRO B 1 317 ? -0.518 34.329 30.731 1.00 128.60 317 PRO B O 1
ATOM 5981 N N . PHE B 1 318 ? -0.792 33.601 32.841 1.00 124.57 318 PHE B N 1
ATOM 5982 C CA . PHE B 1 318 ? -2.194 33.248 32.682 1.00 122.87 318 PHE B CA 1
ATOM 5983 C C . PHE B 1 318 ? -3.084 34.358 33.226 1.00 121.94 318 PHE B C 1
ATOM 5984 O O . PHE B 1 318 ? -2.735 35.046 34.189 1.00 119.43 318 PHE B O 1
ATOM 5992 N N . GLN B 1 319 ? -4.247 34.518 32.600 1.00 122.03 319 GLN B N 1
ATOM 5993 C CA . GLN B 1 319 ? -5.242 35.482 33.044 1.00 123.72 319 GLN B CA 1
ATOM 5994 C C . GLN B 1 319 ? -6.137 34.849 34.112 1.00 121.33 319 GLN B C 1
ATOM 5995 O O . GLN B 1 319 ? -5.868 33.753 34.613 1.00 116.55 319 GLN B O 1
ATOM 6001 N N . ALA B 1 320 ? -7.211 35.544 34.477 1.00 120.78 320 ALA B N 1
ATOM 6002 C CA . ALA B 1 320 ? -8.155 35.011 35.445 1.00 112.20 320 ALA B CA 1
ATOM 6003 C C . ALA B 1 320 ? -9.014 33.928 34.805 1.00 114.18 320 ALA B C 1
ATOM 6004 O O . ALA B 1 320 ? -9.230 33.908 33.591 1.00 116.12 320 ALA B O 1
ATOM 6006 N N . SER B 1 321 ? -9.498 33.017 35.637 1.00 110.61 321 SER B N 1
ATOM 6007 C CA . SER B 1 321 ? -10.264 31.874 35.170 1.00 111.52 321 SER B CA 1
ATOM 6008 C C . SER B 1 321 ? -11.758 32.157 35.229 1.00 114.52 321 SER B C 1
ATOM 6009 O O . SER B 1 321 ? -12.224 33.033 35.960 1.00 117.39 321 SER B O 1
ATOM 6012 N N . GLU B 1 322 ? -12.510 31.389 34.449 1.00 125.26 322 GLU B N 1
ATOM 6013 C CA . GLU B 1 322 ? -13.957 31.436 34.539 1.00 129.23 322 GLU B CA 1
ATOM 6014 C C . GLU B 1 322 ? -14.426 30.676 35.776 1.00 124.35 322 GLU B C 1
ATOM 6015 O O . GLU B 1 322 ? -13.684 29.892 36.375 1.00 124.95 322 GLU B O 1
ATOM 6017 N N . PHE B 1 323 ? -15.675 30.921 36.160 1.00 111.84 323 PHE B N 1
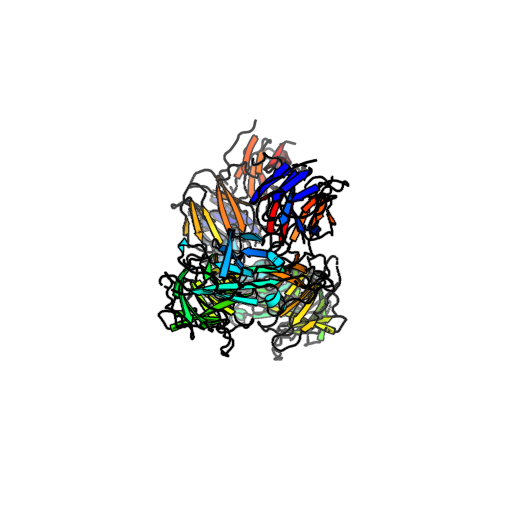ATOM 6018 C CA . PHE B 1 323 ? -16.219 30.303 37.360 1.00 107.36 323 PHE B CA 1
ATOM 6019 C C . PHE B 1 323 ? -16.667 28.879 37.055 1.00 100.80 323 PHE B C 1
ATOM 6020 O O . PHE B 1 323 ? -17.380 28.639 36.075 1.00 102.25 323 PHE B O 1
ATOM 6028 N N . VAL B 1 324 ? -16.237 27.936 37.891 1.00 98.44 324 VAL B N 1
ATOM 6029 C CA . VAL B 1 324 ? -16.605 26.533 37.758 1.00 102.59 324 VAL B CA 1
ATOM 6030 C C . VAL B 1 324 ? -17.403 26.115 38.985 1.00 99.90 324 VAL B C 1
ATOM 6031 O O . VAL B 1 324 ? -17.269 26.700 40.063 1.00 98.72 324 VAL B O 1
ATOM 6035 N N . VAL B 1 325 ? -18.250 25.103 38.812 1.00 102.46 325 VAL B N 1
ATOM 6036 C CA . VAL B 1 325 ? -19.197 24.696 39.848 1.00 95.87 325 VAL B CA 1
ATOM 6037 C C . VAL B 1 325 ? -18.487 23.757 40.816 1.00 97.72 325 VAL B C 1
ATOM 6038 O O . VAL B 1 325 ? -18.142 22.627 40.457 1.00 96.07 325 VAL B O 1
ATOM 6042 N N . ILE B 1 326 ? -18.280 24.212 42.054 1.00 99.67 326 ILE B N 1
ATOM 6043 C CA . ILE B 1 326 ? -17.672 23.355 43.067 1.00 100.20 326 ILE B CA 1
ATOM 6044 C C . ILE B 1 326 ? -18.683 22.799 44.061 1.00 93.07 326 ILE B C 1
ATOM 6045 O O . ILE B 1 326 ? -18.355 21.842 44.781 1.00 87.76 326 ILE B O 1
ATOM 6050 N N . ASN B 1 327 ? -19.903 23.339 44.114 1.00 99.58 327 ASN B N 1
ATOM 6051 C CA . ASN B 1 327 ? -20.936 22.681 44.908 1.00 101.27 327 ASN B CA 1
ATOM 6052 C C . ASN B 1 327 ? -22.304 22.910 44.293 1.00 101.30 327 ASN B C 1
ATOM 6053 O O . ASN B 1 327 ? -22.708 24.055 44.070 1.00 101.67 327 ASN B O 1
ATOM 6058 N N . THR B 1 328 ? -23.013 21.816 44.040 1.00 101.38 328 THR B N 1
ATOM 6059 C CA . THR B 1 328 ? -24.391 21.900 43.601 1.00 109.86 328 THR B CA 1
ATOM 6060 C C . THR B 1 328 ? -25.321 22.040 44.804 1.00 116.04 328 THR B C 1
ATOM 6061 O O . THR B 1 328 ? -24.984 21.680 45.936 1.00 115.72 328 THR B O 1
ATOM 6065 N N . GLY B 1 329 ? -26.498 22.610 44.550 1.00 122.99 329 GLY B N 1
ATOM 6066 C CA . GLY B 1 329 ? -27.500 22.786 45.573 1.00 123.45 329 GLY B CA 1
ATOM 6067 C C . GLY B 1 329 ? -28.479 21.624 45.613 1.00 133.18 329 GLY B C 1
ATOM 6068 O O . GLY B 1 329 ? -28.401 20.669 44.844 1.00 133.82 329 GLY B O 1
ATOM 6069 N N . ASN B 1 330 ? -29.417 21.722 46.555 1.00 132.91 330 ASN B N 1
ATOM 6070 C CA . ASN B 1 330 ? -30.487 20.735 46.624 1.00 141.18 330 ASN B CA 1
ATOM 6071 C C . ASN B 1 330 ? -31.509 20.962 45.518 1.00 143.99 330 ASN B C 1
ATOM 6072 O O . ASN B 1 330 ? -31.990 20.005 44.901 1.00 134.36 330 ASN B O 1
ATOM 6077 N N . ALA B 1 331 ? -31.846 22.223 45.251 1.00 156.61 331 ALA B N 1
ATOM 6078 C CA . ALA B 1 331 ? -32.834 22.568 44.239 1.00 162.72 331 ALA B CA 1
ATOM 6079 C C . ALA B 1 331 ? -32.224 22.814 42.865 1.00 160.44 331 ALA B C 1
ATOM 6080 O O . ALA B 1 331 ? -32.970 22.998 41.897 1.00 168.24 331 ALA B O 1
ATOM 6082 N N . ASP B 1 332 ? -30.902 22.820 42.752 1.00 145.51 332 ASP B N 1
ATOM 6083 C CA . ASP B 1 332 ? -30.236 23.025 41.477 1.00 143.66 332 ASP B CA 1
ATOM 6084 C C . ASP B 1 332 ? -29.688 21.700 40.963 1.00 140.47 332 ASP B C 1
ATOM 6085 O O . ASP B 1 332 ? -29.535 20.732 41.714 1.00 139.34 332 ASP B O 1
ATOM 6090 N N . ASP B 1 333 ? -29.376 21.669 39.663 1.00 137.31 333 ASP B N 1
ATOM 6091 C CA . ASP B 1 333 ? -28.905 20.449 39.018 1.00 127.84 333 ASP B CA 1
ATOM 6092 C C . ASP B 1 333 ? -27.604 20.662 38.248 1.00 125.18 333 ASP B C 1
ATOM 6093 O O . ASP B 1 333 ? -27.320 19.904 37.314 1.00 118.50 333 ASP B O 1
ATOM 6098 N N . PHE B 1 334 ? -26.808 21.667 38.622 1.00 125.14 334 PHE B N 1
ATOM 6099 C CA . PHE B 1 334 ? -25.522 21.902 37.975 1.00 114.65 334 PHE B CA 1
ATOM 6100 C C . PHE B 1 334 ? -24.542 20.789 38.321 1.00 109.80 334 PHE B C 1
ATOM 6101 O O . PHE B 1 334 ? -24.445 20.371 39.477 1.00 115.62 334 PHE B O 1
ATOM 6109 N N . LYS B 1 335 ? -23.830 20.295 37.315 1.00 110.07 335 LYS B N 1
ATOM 6110 C CA . LYS B 1 335 ? -22.846 19.252 37.553 1.00 102.00 335 LYS B CA 1
ATOM 6111 C C . LYS B 1 335 ? -21.609 19.853 38.206 1.00 102.98 335 LYS B C 1
ATOM 6112 O O . LYS B 1 335 ? -21.201 20.971 37.878 1.00 106.56 335 LYS B O 1
ATOM 6118 N N . LYS B 1 336 ? -21.030 19.117 39.155 1.00 103.33 336 LYS B N 1
ATOM 6119 C CA . LYS B 1 336 ? -19.793 19.553 39.795 1.00 103.43 336 LYS B CA 1
ATOM 6120 C C . LYS B 1 336 ? -18.647 19.465 38.794 1.00 99.62 336 LYS B C 1
ATOM 6121 O O . LYS B 1 336 ? -18.425 18.414 38.183 1.00 92.12 336 LYS B O 1
ATOM 6123 N N . ASP B 1 337 ? -17.940 20.578 38.608 1.00 98.29 337 ASP B N 1
ATOM 6124 C CA . ASP B 1 337 ? -16.865 20.634 37.627 1.00 98.69 337 ASP B CA 1
ATOM 6125 C C . ASP B 1 337 ? -15.640 19.895 38.149 1.00 92.02 337 ASP B C 1
ATOM 6126 O O . ASP B 1 337 ? -15.130 20.208 39.229 1.00 87.22 337 ASP B O 1
ATOM 6131 N N . SER B 1 338 ? -15.175 18.909 37.388 1.00 97.10 338 SER B N 1
ATOM 6132 C CA . SER B 1 338 ? -13.950 18.193 37.714 1.00 97.51 338 SER B CA 1
ATOM 6133 C C . SER B 1 338 ? -12.716 18.842 37.105 1.00 97.02 338 SER B C 1
ATOM 6134 O O . SER B 1 338 ? -11.601 18.366 37.343 1.00 92.47 338 SER B O 1
ATOM 6137 N N . HIS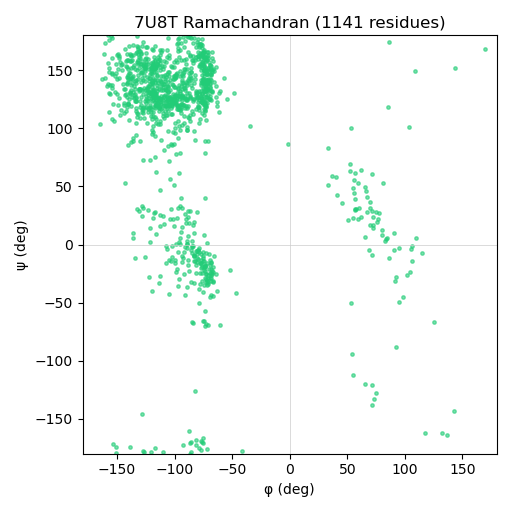 B 1 339 ? -12.893 19.912 36.331 1.00 100.10 339 HIS B N 1
ATOM 6138 C CA . HIS B 1 339 ? -11.793 20.615 35.690 1.00 93.64 339 HIS B CA 1
ATOM 6139 C C . HIS B 1 339 ? -11.995 22.117 35.848 1.00 93.14 339 HIS B C 1
ATOM 6140 O O . HIS B 1 339 ? -13.066 22.589 36.238 1.00 97.85 339 HIS B O 1
ATOM 6147 N N . LEU B 1 340 ? -10.895 22.845 35.618 1.00 92.27 340 LEU B N 1
ATOM 6148 C CA . LEU B 1 340 ? -10.906 24.326 35.704 1.00 92.42 340 LEU B CA 1
ATOM 6149 C C . LEU B 1 340 ? -9.956 24.822 34.613 1.00 96.77 340 LEU B C 1
ATOM 6150 O O . LEU B 1 340 ? -8.774 24.424 34.643 1.00 96.54 340 LEU B O 1
ATOM 6155 N N . VAL B 1 341 ? -10.445 25.643 33.685 1.00 98.81 341 VAL B N 1
ATOM 6156 C CA . VAL B 1 341 ? -9.645 26.092 32.552 1.00 97.45 341 VAL B CA 1
ATOM 6157 C C . VAL B 1 341 ? -9.139 27.499 32.831 1.00 97.11 341 VAL B C 1
ATOM 6158 O O . VAL B 1 341 ? -9.929 28.403 33.135 1.00 100.03 341 VAL B O 1
ATOM 6162 N N . VAL B 1 342 ? -7.823 27.684 32.748 1.00 96.55 342 VAL B N 1
ATOM 6163 C CA . VAL B 1 342 ? -7.233 29.017 32.726 1.00 98.45 342 VAL B CA 1
ATOM 6164 C C . VAL B 1 342 ? -6.749 29.301 31.311 1.00 101.32 342 VAL B C 1
ATOM 6165 O O . VAL B 1 342 ? -6.351 28.396 30.569 1.00 104.82 342 VAL B O 1
ATOM 6169 N N . LYS B 1 343 ? -6.825 30.569 30.921 1.00 107.11 343 LYS B N 1
ATOM 6170 C CA . LYS B 1 343 ? -6.393 31.015 29.606 1.00 115.87 343 LYS B CA 1
ATOM 6171 C C . LYS B 1 343 ? -5.286 32.043 29.773 1.00 126.38 343 LYS B C 1
ATOM 6172 O O . LYS B 1 343 ? -5.334 32.878 30.682 1.00 128.76 343 LYS B O 1
ATOM 6174 N N . ASP B 1 344 ? -4.287 31.976 28.900 1.00 134.77 344 ASP B N 1
ATOM 6175 C CA . ASP B 1 344 ? -3.141 32.866 28.994 1.00 141.92 344 ASP B CA 1
ATOM 6176 C C . ASP B 1 344 ? -3.441 34.186 28.283 1.00 143.91 344 ASP B C 1
ATOM 6177 O O . ASP B 1 344 ? -4.574 34.462 27.879 1.00 142.97 344 ASP B O 1
ATOM 6182 N N . ASN B 1 345 ? -2.411 35.011 28.102 1.00 144.22 345 ASN B N 1
ATOM 6183 C CA . ASN B 1 345 ? -2.565 36.278 27.404 1.00 145.07 345 ASN B CA 1
ATOM 6184 C C . ASN B 1 345 ? -2.646 36.118 25.891 1.00 148.52 345 ASN B C 1
ATOM 6185 O O . ASN B 1 345 ? -2.934 37.099 25.197 1.00 152.25 345 ASN B O 1
ATOM 6190 N N . ALA B 1 346 ? -2.405 34.913 25.366 1.00 146.52 346 ALA B N 1
ATOM 6191 C CA . ALA B 1 346 ? -2.495 34.645 23.940 1.00 149.88 346 ALA B CA 1
ATOM 6192 C C . ALA B 1 346 ? -3.713 33.822 23.545 1.00 141.40 346 ALA B C 1
ATOM 6193 O O . ALA B 1 346 ? -4.053 33.789 22.357 1.00 140.44 346 ALA B O 1
ATOM 6195 N N . GLY B 1 347 ? -4.376 33.165 24.496 1.00 142.44 347 GLY B N 1
ATOM 6196 C CA . GLY B 1 347 ? -5.581 32.409 24.211 1.00 136.33 347 GLY B CA 1
ATOM 6197 C C . GLY B 1 347 ? -5.439 30.904 24.292 1.00 130.52 347 GLY B C 1
ATOM 6198 O O . GLY B 1 347 ? -6.397 30.195 23.964 1.00 117.85 347 GLY B O 1
ATOM 6199 N N . MET B 1 348 ? -4.290 30.391 24.714 1.00 129.62 348 MET B N 1
ATOM 6200 C CA . MET B 1 348 ? -4.125 28.948 24.820 1.00 128.16 348 MET B CA 1
ATOM 6201 C C . MET B 1 348 ? -4.646 28.455 26.171 1.00 119.87 348 MET B C 1
ATOM 6202 O O . MET B 1 348 ? -4.405 29.093 27.201 1.00 115.82 348 MET B O 1
ATOM 6204 N N . PRO B 1 349 ? -5.370 27.337 26.197 1.00 114.48 349 PRO B N 1
ATOM 6205 C CA . PRO B 1 349 ? -5.958 26.858 27.450 1.00 101.28 349 PRO B CA 1
ATOM 6206 C C . PRO B 1 349 ? -5.054 25.923 28.239 1.00 101.30 349 PRO B C 1
ATOM 6207 O O . PRO B 1 349 ? -4.168 25.254 27.704 1.00 106.75 349 PRO B O 1
ATOM 6211 N N . LEU B 1 350 ? -5.305 25.894 29.547 1.00 101.40 350 LEU B N 1
ATOM 6212 C CA . LEU B 1 350 ? -4.680 24.954 30.470 1.00 98.00 350 LEU B CA 1
ATOM 6213 C C . LEU B 1 350 ? -5.757 24.395 31.386 1.00 91.69 350 LEU B C 1
ATOM 6214 O O . LEU B 1 350 ? -6.491 25.156 32.028 1.00 91.84 350 LEU B O 1
ATOM 6219 N N . ASN B 1 351 ? -5.838 23.068 31.446 1.00 89.89 351 ASN B N 1
ATOM 6220 C CA . ASN B 1 351 ? -6.937 22.364 32.102 1.00 85.88 351 ASN B CA 1
ATOM 6221 C C . ASN B 1 351 ? -6.452 21.863 33.458 1.00 83.89 351 ASN B C 1
ATOM 6222 O O . ASN B 1 351 ? -6.014 20.718 33.590 1.00 79.53 351 ASN B O 1
ATOM 6227 N N . LEU B 1 352 ? -6.528 22.726 34.472 1.00 86.57 352 LEU B N 1
ATOM 6228 C CA . LEU B 1 352 ? -6.268 22.299 35.840 1.00 84.00 352 LEU B CA 1
ATOM 6229 C C . LEU B 1 352 ? -7.378 21.370 36.315 1.00 87.06 352 LEU B C 1
ATOM 6230 O O . LEU B 1 352 ? -8.511 21.428 35.837 1.00 88.04 352 LEU B O 1
ATOM 6235 N N . ARG B 1 353 ? -7.051 20.501 37.261 1.00 85.06 353 ARG B N 1
ATOM 6236 C CA . ARG B 1 353 ? -8.017 19.538 37.759 1.00 87.94 353 ARG B CA 1
ATOM 6237 C C . ARG B 1 353 ? -8.433 19.885 39.185 1.00 82.49 353 ARG B C 1
ATOM 6238 O O . ARG B 1 353 ? -7.695 20.542 39.931 1.00 80.24 353 ARG B O 1
ATOM 6246 N N . LEU B 1 354 ? -9.645 19.457 39.540 1.00 88.16 354 LEU B N 1
ATOM 6247 C CA . LEU B 1 354 ? -10.237 19.689 40.855 1.00 83.66 354 LEU B CA 1
ATOM 6248 C C . LEU B 1 354 ? -10.496 18.341 41.512 1.00 79.98 354 LEU B C 1
ATOM 6249 O O . LEU B 1 354 ? -11.326 17.560 41.033 1.00 81.71 354 LEU B O 1
ATOM 6254 N N . HIS B 1 355 ? -9.790 18.067 42.602 1.00 73.99 355 HIS B N 1
ATOM 6255 C CA . HIS B 1 355 ? -9.994 16.847 43.368 1.00 81.05 355 HIS B CA 1
ATOM 6256 C C . HIS B 1 355 ? -10.907 17.134 44.553 1.00 89.83 355 HIS B C 1
ATOM 6257 O O . HIS B 1 355 ? -10.653 18.060 45.331 1.00 90.91 355 HIS B O 1
ATOM 6264 N N . TYR B 1 356 ? -11.963 16.341 44.690 1.00 86.30 356 TYR B N 1
ATOM 6265 C CA . TYR B 1 356 ? -12.911 16.482 45.784 1.00 81.17 356 TYR B CA 1
ATOM 6266 C C . TYR B 1 356 ? -12.686 15.361 46.789 1.00 80.57 356 TYR B C 1
ATOM 6267 O O . TYR B 1 356 ? -12.584 14.191 46.405 1.00 80.46 356 TYR B O 1
ATOM 6276 N N . PHE B 1 357 ? -12.594 15.721 48.069 1.00 84.20 357 PHE B N 1
ATOM 6277 C CA . PHE B 1 357 ? -12.454 14.753 49.154 1.00 81.96 357 PHE B CA 1
ATOM 6278 C C . PHE B 1 357 ? -13.528 15.046 50.193 1.00 82.51 357 PHE B C 1
ATOM 6279 O O . PHE B 1 357 ? -13.497 16.096 50.839 1.00 77.95 357 PHE B O 1
ATOM 6287 N N . ARG B 1 358 ? -14.478 14.129 50.351 1.00 81.35 358 ARG B N 1
ATOM 6288 C CA . ARG B 1 358 ? -15.501 14.293 51.376 1.00 86.72 358 ARG B CA 1
ATOM 6289 C C . ARG B 1 358 ? -14.899 14.000 52.745 1.00 78.91 358 ARG B C 1
ATOM 6290 O O . ARG B 1 358 ? -14.193 13.002 52.922 1.00 73.82 358 ARG B O 1
ATOM 6298 N N . ILE B 1 359 ? -15.155 14.887 53.698 1.00 81.37 359 ILE B N 1
ATOM 6299 C CA . ILE B 1 359 ? -14.635 14.714 55.059 1.00 80.14 359 ILE B CA 1
ATOM 6300 C C . ILE B 1 359 ? -15.365 13.553 55.728 1.00 88.53 359 ILE B C 1
ATOM 6301 O O . ILE B 1 359 ? -16.613 13.545 55.750 1.00 87.45 359 ILE B O 1
ATOM 6306 N N . PRO B 1 360 ? -14.647 12.546 56.241 1.00 89.46 360 PRO B N 1
ATOM 6307 C CA . PRO B 1 360 ? -15.313 11.385 56.857 1.00 91.69 360 PRO B CA 1
ATOM 6308 C C . PRO B 1 360 ? -16.011 11.772 58.153 1.00 91.16 360 PRO B C 1
ATOM 6309 O O . PRO B 1 360 ? -15.443 12.485 58.987 1.00 84.15 360 PRO B O 1
ATOM 6313 N N . ASP B 1 361 ? -17.274 11.329 58.270 1.00 99.97 361 ASP B N 1
ATOM 6314 C CA . ASP B 1 361 ? -18.229 11.702 59.326 1.00 88.56 361 ASP B CA 1
ATOM 6315 C C . ASP B 1 361 ? -18.464 13.212 59.399 1.00 88.12 361 ASP B C 1
ATOM 6316 O O . ASP B 1 361 ? -18.764 13.751 60.466 1.00 98.34 361 ASP B O 1
ATOM 6321 N N . GLY B 1 362 ? -18.359 13.908 58.269 1.00 94.09 362 GLY B N 1
ATOM 6322 C CA . GLY B 1 362 ? -18.564 15.342 58.242 1.00 91.64 362 GLY B CA 1
ATOM 6323 C C . GLY B 1 362 ? -19.961 15.739 57.810 1.00 93.79 362 GLY B C 1
ATOM 6324 O O . GLY B 1 362 ? -20.324 16.919 57.861 1.00 95.33 362 GLY B O 1
ATOM 6325 N N . GLY B 1 363 ? -20.757 14.760 57.387 1.00 88.56 363 GLY B N 1
ATOM 6326 C CA . GLY B 1 363 ? -22.092 15.046 56.908 1.00 91.66 363 GLY B CA 1
ATOM 6327 C C . GLY B 1 363 ? -22.159 15.639 55.521 1.00 96.93 363 GLY B C 1
ATOM 6328 O O . GLY B 1 363 ? -23.172 16.246 55.164 1.00 90.68 363 GLY B O 1
ATOM 6329 N N . GLY B 1 364 ? -21.110 15.485 54.719 1.00 103.16 364 GLY B N 1
ATOM 6330 C CA . GLY B 1 364 ? -21.106 16.011 53.371 1.00 100.16 364 GLY B CA 1
ATOM 6331 C C . GLY B 1 364 ? -20.242 17.232 53.170 1.00 98.17 364 GLY B C 1
ATOM 6332 O O . GLY B 1 364 ? -20.174 17.736 52.042 1.00 100.56 364 GLY B O 1
ATOM 6333 N N . SER B 1 365 ? -19.598 17.737 54.219 1.00 90.93 365 SER B N 1
ATOM 6334 C CA . SER B 1 365 ? -18.586 18.765 54.042 1.00 93.68 365 SER B CA 1
ATOM 6335 C C . SER B 1 365 ? -17.371 18.166 53.344 1.00 96.85 365 SER B C 1
ATOM 6336 O O . SER B 1 365 ? -17.045 16.988 53.517 1.00 92.02 365 SER B O 1
ATOM 6339 N N . PHE B 1 366 ? -16.710 18.981 52.529 1.00 90.36 366 PHE B N 1
ATOM 6340 C CA . PHE B 1 366 ? -15.701 18.461 51.623 1.00 88.44 366 PHE B CA 1
ATOM 6341 C C . PHE B 1 366 ? -14.550 19.445 51.494 1.00 88.71 366 PHE B C 1
ATOM 6342 O O . PHE B 1 366 ? -14.629 20.599 51.928 1.00 88.06 366 PHE B O 1
ATOM 6350 N N . LYS B 1 367 ? -13.470 18.952 50.890 1.00 92.70 367 LYS B N 1
ATOM 6351 C CA . LYS B 1 367 ? -12.304 19.737 50.520 1.00 82.75 367 LYS B CA 1
ATOM 6352 C C . LYS B 1 367 ? -12.144 19.671 49.009 1.00 87.84 367 LYS B C 1
ATOM 6353 O O . LYS B 1 367 ? -12.113 18.576 48.434 1.00 92.37 367 LYS B O 1
ATOM 6359 N N . VAL B 1 368 ? -12.048 20.834 48.366 1.00 84.50 368 VAL B N 1
ATOM 6360 C CA . VAL B 1 368 ? -11.734 20.917 46.942 1.00 88.53 368 VAL B CA 1
ATOM 6361 C C . VAL B 1 368 ? -10.261 21.290 46.799 1.00 84.65 368 VAL B C 1
ATOM 6362 O O . VAL B 1 368 ? -9.705 22.034 47.618 1.00 88.47 368 VAL B O 1
ATOM 6366 N N . THR B 1 369 ? -9.601 20.709 45.803 1.00 87.91 369 THR B N 1
ATOM 6367 C CA . THR B 1 369 ? -8.165 20.876 45.625 1.00 89.79 369 THR B CA 1
ATOM 6368 C C . THR B 1 369 ? -7.868 21.186 44.166 1.00 86.04 369 THR B C 1
ATOM 6369 O O . THR B 1 369 ? -8.146 20.363 43.286 1.00 86.34 369 THR B O 1
ATOM 6373 N N . VAL B 1 370 ? -7.313 22.368 43.915 1.00 83.24 370 VAL B N 1
ATOM 6374 C CA . VAL B 1 370 ? -6.916 22.784 42.575 1.00 85.77 370 VAL B CA 1
ATOM 6375 C C . VAL B 1 370 ? -5.487 22.312 42.342 1.00 86.45 370 VAL B C 1
ATOM 6376 O O . VAL B 1 370 ? -4.568 22.718 43.063 1.00 84.48 370 VAL B O 1
ATOM 6380 N N . TYR B 1 371 ? -5.284 21.459 41.340 1.00 83.80 371 TYR B N 1
ATOM 6381 C CA . TYR B 1 371 ? -3.934 20.999 41.056 1.00 86.92 371 TYR B CA 1
ATOM 6382 C C . TYR B 1 371 ? -3.684 20.971 39.554 1.00 84.84 371 TYR B C 1
ATOM 6383 O O . TYR B 1 371 ? -4.608 20.934 38.739 1.00 82.07 371 TYR B O 1
ATOM 6392 N N . SER B 1 372 ? -2.404 21.018 39.200 1.00 81.42 372 SER B N 1
ATOM 6393 C CA . SER B 1 372 ? -2.022 20.879 37.805 1.00 83.34 372 SER B CA 1
ATOM 6394 C C . SER B 1 372 ? -1.690 19.420 37.517 1.00 84.24 372 SER B C 1
ATOM 6395 O O . SER B 1 372 ? -1.025 18.770 38.330 1.00 93.68 372 SER B O 1
ATOM 6398 N N . PRO B 1 373 ? -2.163 18.873 36.390 1.00 79.98 373 PRO B N 1
ATOM 6399 C CA . PRO B 1 373 ? -1.918 17.446 36.124 1.00 81.50 373 PRO B CA 1
ATOM 6400 C C . PRO B 1 373 ? -0.478 17.148 35.748 1.00 85.22 373 PRO B C 1
ATOM 6401 O O . PRO B 1 373 ? 0.009 16.049 36.046 1.00 84.32 373 PRO B O 1
ATOM 6405 N N . TYR B 1 374 ? 0.230 18.090 35.124 1.00 86.40 374 TYR B N 1
ATOM 6406 C CA . TYR B 1 374 ? 1.660 17.936 34.899 1.00 82.42 374 TYR B CA 1
ATOM 6407 C C . TYR B 1 374 ? 2.385 19.215 35.285 1.00 79.53 374 TYR B C 1
ATOM 6408 O O . TYR B 1 374 ? 1.907 20.317 35.009 1.00 82.77 374 TYR B O 1
ATOM 6417 N N . VAL B 1 375 ? 3.539 19.062 35.926 1.00 76.74 375 VAL B N 1
ATOM 6418 C CA . VAL B 1 375 ? 4.449 20.170 36.200 1.00 79.94 375 VAL B CA 1
ATOM 6419 C C . VAL B 1 375 ? 5.792 19.812 35.578 1.00 78.86 375 VAL B C 1
ATOM 6420 O O . VAL B 1 375 ? 6.448 18.854 36.010 1.00 74.48 375 VAL B O 1
ATOM 6424 N N . ILE B 1 376 ? 6.197 20.569 34.561 1.00 80.70 376 ILE B N 1
ATOM 6425 C CA . ILE B 1 376 ? 7.450 20.347 33.849 1.00 77.97 376 ILE B CA 1
ATOM 6426 C C . ILE B 1 376 ? 8.502 21.289 34.415 1.00 71.15 376 ILE B C 1
ATOM 6427 O O . ILE B 1 376 ? 8.351 22.517 34.350 1.00 76.13 376 ILE B O 1
ATOM 6432 N N . LEU B 1 377 ? 9.566 20.715 34.962 1.00 65.35 377 LEU B N 1
ATOM 6433 C CA . LEU B 1 377 ? 10.701 21.478 35.462 1.00 78.10 377 LEU B CA 1
ATOM 6434 C C . LEU B 1 377 ? 11.798 21.489 34.408 1.00 80.42 377 LEU B C 1
ATOM 6435 O O . LEU B 1 377 ? 12.342 20.434 34.062 1.00 80.24 377 LEU B O 1
ATOM 6440 N N . ASN B 1 378 ? 12.119 22.676 33.901 1.00 79.92 378 ASN B N 1
ATOM 6441 C CA . ASN B 1 378 ? 13.193 22.832 32.924 1.00 80.40 378 ASN B CA 1
ATOM 6442 C C . ASN B 1 378 ? 14.486 23.065 33.696 1.00 85.05 378 ASN B C 1
ATOM 6443 O O . ASN B 1 378 ? 14.779 24.185 34.122 1.00 91.56 378 ASN B O 1
ATOM 6448 N N . LYS B 1 379 ? 15.266 21.999 33.875 1.00 81.48 379 LYS B N 1
ATOM 6449 C CA . LYS B 1 379 ? 16.562 22.077 34.532 1.00 88.38 379 LYS B CA 1
ATOM 6450 C C . LYS B 1 379 ? 17.713 21.865 33.550 1.00 88.80 379 LYS B C 1
ATOM 6451 O O . LYS B 1 379 ? 18.809 21.470 33.958 1.00 82.75 379 LYS B O 1
ATOM 6453 N N . THR B 1 380 ? 17.485 22.136 32.261 1.00 89.30 380 THR B N 1
ATOM 6454 C CA . THR B 1 380 ? 18.491 21.901 31.228 1.00 95.18 380 THR B CA 1
ATOM 6455 C C . THR B 1 380 ? 19.461 23.059 31.047 1.00 95.14 380 THR B C 1
ATOM 6456 O O . THR B 1 380 ? 20.627 22.829 30.707 1.00 88.53 380 THR B O 1
ATOM 6460 N N . GLY B 1 381 ? 19.016 24.293 31.266 1.00 103.78 381 GLY B N 1
ATOM 6461 C CA . GLY B 1 381 ? 19.804 25.455 30.933 1.00 100.97 381 GLY B CA 1
ATOM 6462 C C . GLY B 1 381 ? 19.574 25.978 29.535 1.00 98.44 381 GLY B C 1
ATOM 6463 O O . GLY B 1 381 ? 20.130 27.027 29.183 1.00 95.66 381 GLY B O 1
ATOM 6464 N N . LEU B 1 382 ? 18.775 25.282 28.732 1.00 100.36 382 LEU B N 1
ATOM 6465 C CA . LEU B 1 382 ? 18.390 25.705 27.396 1.00 97.05 382 LEU B CA 1
ATOM 6466 C C . LEU B 1 382 ? 16.936 26.156 27.398 1.00 92.35 382 LEU B C 1
ATOM 6467 O O . LEU B 1 382 ? 16.165 25.829 28.301 1.00 102.56 382 LEU B O 1
ATOM 6472 N N . ASP B 1 383 ? 16.561 26.917 26.375 1.00 94.49 383 ASP B N 1
ATOM 6473 C CA . ASP B 1 383 ? 15.159 27.257 26.181 1.00 94.88 383 ASP B CA 1
ATOM 6474 C C . ASP B 1 383 ? 14.434 26.059 25.583 1.00 95.35 383 ASP B C 1
ATOM 6475 O O . ASP B 1 383 ? 14.875 25.491 24.579 1.00 98.95 383 ASP B O 1
ATOM 6480 N N . VAL B 1 384 ? 13.333 25.661 26.216 1.00 89.21 384 VAL B N 1
ATOM 6481 C CA . VAL B 1 384 ? 12.642 24.415 25.908 1.00 87.13 384 VAL B CA 1
ATOM 6482 C C . VAL B 1 384 ? 11.199 24.738 25.534 1.00 85.78 384 VAL B C 1
ATOM 6483 O O . VAL B 1 384 ? 10.531 25.511 26.230 1.00 96.33 384 VAL B O 1
ATOM 6487 N N . SER B 1 385 ? 10.734 24.173 24.420 1.00 86.46 385 SER B N 1
ATOM 6488 C CA . SER B 1 385 ? 9.332 24.216 24.029 1.00 89.48 385 SER B CA 1
ATOM 6489 C C . SER B 1 385 ? 8.724 22.819 24.102 1.00 90.85 385 SER B C 1
ATOM 6490 O O . SER B 1 385 ? 9.378 21.825 23.764 1.00 84.84 385 SER B O 1
ATOM 6493 N N . VAL B 1 386 ? 7.473 22.749 24.561 1.00 91.49 386 VAL B N 1
ATOM 6494 C CA . VAL B 1 386 ? 6.733 21.497 24.700 1.00 92.27 386 VAL B CA 1
ATOM 6495 C C . VAL B 1 386 ? 5.473 21.588 23.847 1.00 96.47 386 VAL B C 1
ATOM 6496 O O . VAL B 1 386 ? 4.756 22.593 23.901 1.00 109.94 386 VAL B O 1
ATOM 6500 N N . ARG B 1 387 ? 5.215 20.552 23.049 1.00 94.45 387 ARG B N 1
ATOM 6501 C CA . ARG B 1 387 ? 3.975 20.417 22.297 1.00 100.13 387 ARG B CA 1
ATOM 6502 C C . ARG B 1 387 ? 3.252 19.154 22.751 1.00 102.94 387 ARG B C 1
ATOM 6503 O O . ARG B 1 387 ? 3.874 18.206 23.235 1.00 98.37 387 ARG B O 1
ATOM 6505 N N . SER B 1 388 ? 1.929 19.138 22.587 1.00 101.42 388 SER B N 1
ATOM 6506 C CA . SER B 1 388 ? 1.092 18.031 23.043 1.00 100.14 388 SER B CA 1
ATOM 6507 C C . SER B 1 388 ? 0.354 17.424 21.858 1.00 105.08 388 SER B C 1
ATOM 6508 O O . SER B 1 388 ? -0.472 18.095 21.228 1.00 111.89 388 SER B O 1
ATOM 6511 N N . LYS B 1 389 ? 0.639 16.155 21.568 1.00 106.66 389 LYS B N 1
ATOM 6512 C CA . LYS B 1 389 ? -0.010 15.453 20.463 1.00 118.14 389 LYS B CA 1
ATOM 6513 C C . LYS B 1 389 ? -0.985 14.388 20.976 1.00 109.78 389 LYS B C 1
ATOM 6514 O O . LYS B 1 389 ? -0.666 13.623 21.891 1.00 106.06 389 LYS B O 1
ATOM 6516 N N . ARG B 1 396 ? -1.463 20.611 20.189 1.00 126.03 396 ARG B N 1
ATOM 6517 C CA . ARG B 1 396 ? -0.997 21.982 20.012 1.00 135.53 396 ARG B CA 1
ATOM 6518 C C . ARG B 1 396 ? 0.195 22.280 20.919 1.00 142.79 396 ARG B C 1
ATOM 6519 O O . ARG B 1 396 ? 0.674 21.400 21.635 1.00 143.90 396 ARG B O 1
ATOM 6521 N N . ALA B 1 397 ? 0.674 23.522 20.878 1.00 131.70 397 ALA B N 1
ATOM 6522 C CA . ALA B 1 397 ? 1.756 23.935 21.758 1.00 126.49 397 ALA B CA 1
ATOM 6523 C C . ALA B 1 397 ? 1.240 24.113 23.183 1.00 138.27 397 ALA B C 1
ATOM 6524 O O . ALA B 1 397 ? 0.037 24.252 23.426 1.00 139.75 397 ALA B O 1
ATOM 6526 N N . ALA B 1 398 ? 2.168 24.100 24.135 1.00 150.81 398 ALA B N 1
ATOM 6527 C CA . ALA B 1 398 ? 1.798 24.219 25.538 1.00 141.64 398 ALA B CA 1
ATOM 6528 C C . ALA B 1 398 ? 1.470 25.663 25.888 1.00 142.93 398 ALA B C 1
ATOM 6529 O O . ALA B 1 398 ? 2.008 26.608 25.304 1.00 145.93 398 ALA B O 1
ATOM 6531 N N . ALA B 1 399 ? 0.578 25.824 26.859 1.00 135.58 399 ALA B N 1
ATOM 6532 C CA . ALA B 1 399 ? 0.114 27.137 27.273 1.00 131.45 399 ALA B CA 1
ATOM 6533 C C . ALA B 1 399 ? 1.034 27.722 28.336 1.00 131.21 399 ALA B C 1
ATOM 6534 O O . ALA B 1 399 ? 1.552 27.002 29.195 1.00 127.41 399 ALA B O 1
ATOM 6536 N N . GLY B 1 400 ? 1.237 29.037 28.264 1.00 131.24 400 GLY B N 1
ATOM 6537 C CA . GLY B 1 400 ? 1.975 29.744 29.291 1.00 133.39 400 GLY B CA 1
ATOM 6538 C C . GLY B 1 400 ? 3.470 29.527 29.256 1.00 134.73 400 GLY B C 1
ATOM 6539 O O . GLY B 1 400 ? 4.125 29.615 30.300 1.00 138.05 400 GLY B O 1
ATOM 6540 N N . GLN B 1 401 ? 4.034 29.251 28.086 1.00 139.16 401 GLN B N 1
ATOM 6541 C CA . GLN B 1 401 ? 5.469 29.030 27.968 1.00 135.83 401 GLN B CA 1
ATOM 6542 C C . GLN B 1 401 ? 6.236 30.347 28.005 1.00 136.41 401 GLN B C 1
ATOM 6543 O O . GLN B 1 401 ? 6.048 31.207 27.145 1.00 147.00 401 GLN B O 1
ATOM 6549 N N . ALA B 1 414 ? 14.760 28.917 35.510 1.00 137.29 414 ALA B N 1
ATOM 6550 C CA . ALA B 1 414 ? 13.495 28.588 34.864 1.00 132.69 414 ALA B CA 1
ATOM 6551 C C . ALA B 1 414 ? 12.358 28.242 35.823 1.00 132.59 414 ALA B C 1
ATOM 6552 O O . ALA B 1 414 ? 12.479 27.333 36.645 1.00 130.94 414 ALA B O 1
ATOM 6554 N N . ARG B 1 415 ? 11.260 28.984 35.709 1.00 124.96 415 ARG B N 1
ATOM 6555 C CA . ARG B 1 415 ? 10.080 28.729 36.517 1.00 109.84 415 ARG B CA 1
ATOM 6556 C C . ARG B 1 415 ? 9.402 27.433 36.061 1.00 107.46 415 ARG B C 1
ATOM 6557 O O . ARG B 1 415 ? 9.539 27.037 34.900 1.00 112.82 415 ARG B O 1
ATOM 6565 N N . PRO B 1 416 ? 8.704 26.728 36.965 1.00 109.70 416 PRO B N 1
ATOM 6566 C CA . PRO B 1 416 ? 8.027 25.488 36.558 1.00 95.68 416 PRO B CA 1
ATOM 6567 C C . PRO B 1 416 ? 6.826 25.754 35.667 1.00 87.20 416 PRO B C 1
ATOM 6568 O O . PRO B 1 416 ? 6.089 26.724 35.855 1.00 83.65 416 PRO B O 1
ATOM 6572 N N . LEU B 1 417 ? 6.644 24.878 34.684 1.00 84.36 417 LEU B N 1
ATOM 6573 C CA . LEU B 1 417 ? 5.647 25.059 33.636 1.00 90.80 417 LEU B CA 1
ATOM 6574 C C . LEU B 1 417 ? 4.495 24.091 33.867 1.00 89.22 417 LEU B C 1
ATOM 6575 O O . LEU B 1 417 ? 4.686 22.872 33.830 1.00 84.87 417 LEU B O 1
ATOM 6580 N N . MET B 1 418 ? 3.304 24.630 34.104 1.00 89.19 418 MET B N 1
ATOM 6581 C CA . MET B 1 418 ? 2.131 23.785 34.257 1.00 89.62 418 MET B CA 1
ATOM 6582 C C . MET B 1 418 ? 1.661 23.312 32.888 1.00 90.04 418 MET B C 1
ATOM 6583 O O . MET B 1 418 ? 1.634 24.082 31.921 1.00 94.70 418 MET B O 1
ATOM 6588 N N . PHE B 1 419 ? 1.296 22.037 32.808 1.00 85.76 419 PHE B N 1
ATOM 6589 C CA . PHE B 1 419 ? 1.023 21.393 31.536 1.00 92.13 419 PHE B CA 1
ATOM 6590 C C . PHE B 1 419 ? -0.159 20.449 31.681 1.00 94.92 419 PHE B C 1
ATOM 6591 O O . PHE B 1 419 ? -0.262 19.709 32.669 1.00 93.20 419 PHE B O 1
ATOM 6599 N N . SER B 1 420 ? -1.032 20.475 30.674 1.00 99.5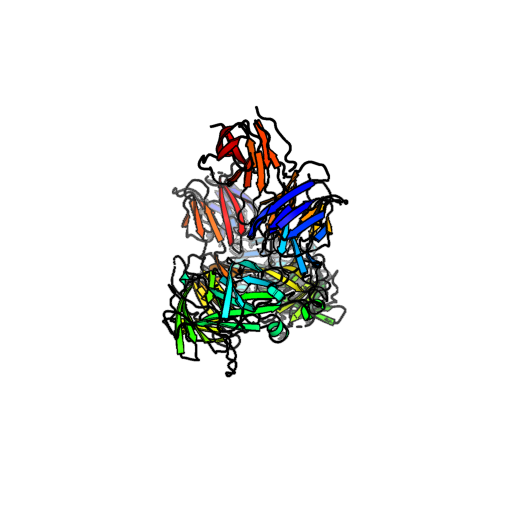0 420 SER B N 1
ATOM 6600 C CA . SER B 1 420 ? -2.166 19.570 30.568 1.00 102.83 420 SER B CA 1
ATOM 6601 C C . SER B 1 420 ? -2.342 19.161 29.113 1.00 107.10 420 SER B C 1
ATOM 6602 O O . SER B 1 420 ? -1.805 19.791 28.197 1.00 106.12 420 SER B O 1
ATOM 6605 N N . PHE B 1 421 ? -3.112 18.099 28.908 1.00 109.40 421 PHE B N 1
ATOM 6606 C CA . PHE B 1 421 ? -3.503 17.679 27.573 1.00 112.67 421 PHE B CA 1
ATOM 6607 C C . PHE B 1 421 ? -4.901 18.200 27.264 1.00 128.10 421 PHE B C 1
ATOM 6608 O O . PHE B 1 421 ? -5.594 18.748 28.124 1.00 132.73 421 PHE B O 1
ATOM 6616 N N . HIS B 1 422 ? -5.316 18.021 26.008 1.00 147.82 422 HIS B N 1
ATOM 6617 C CA . HIS B 1 422 ? -6.664 18.416 25.619 1.00 145.75 422 HIS B CA 1
ATOM 6618 C C . HIS B 1 422 ? -7.719 17.451 26.140 1.00 144.30 422 HIS B C 1
ATOM 6619 O O . HIS B 1 422 ? -8.887 17.835 26.260 1.00 154.84 422 HIS B O 1
ATOM 6621 N N . ASN B 1 423 ? -7.335 16.218 26.457 1.00 131.11 423 ASN B N 1
ATOM 6622 C CA . ASN B 1 423 ? -8.259 15.203 26.946 1.00 132.22 423 ASN B CA 1
ATOM 6623 C C . ASN B 1 423 ? -7.487 14.247 27.852 1.00 131.84 423 ASN B C 1
ATOM 6624 O O . ASN B 1 423 ? -6.308 14.461 28.146 1.00 128.37 423 ASN B O 1
ATOM 6629 N N . ASP B 1 424 ? -8.159 13.185 28.299 1.00 132.61 424 ASP B N 1
ATOM 6630 C CA . ASP B 1 424 ? -7.561 12.252 29.247 1.00 133.54 424 ASP B CA 1
ATOM 6631 C C . ASP B 1 424 ? -7.396 10.859 28.648 1.00 135.80 424 ASP B C 1
ATOM 6632 O O . ASP B 1 424 ? -7.992 9.893 29.137 1.00 142.63 424 ASP B O 1
ATOM 6634 N N . ASP B 1 425 ? -6.597 10.745 27.593 1.00 142.05 425 ASP B N 1
ATOM 6635 C CA . ASP B 1 425 ? -6.262 9.464 26.989 1.00 151.71 425 ASP B CA 1
ATOM 6636 C C . ASP B 1 425 ? -4.816 9.134 27.332 1.00 159.55 425 ASP B C 1
ATOM 6637 O O . ASP B 1 425 ? -3.966 10.028 27.400 1.00 155.33 425 ASP B O 1
ATOM 6642 N N . HIS B 1 426 ? -4.539 7.848 27.546 1.00 183.67 426 HIS B N 1
ATOM 6643 C CA . HIS B 1 426 ? -3.173 7.409 27.796 1.00 187.52 426 HIS B CA 1
ATOM 6644 C C . HIS B 1 426 ? -2.335 7.345 26.526 1.00 181.54 426 HIS B C 1
ATOM 6645 O O . HIS B 1 426 ? -1.110 7.225 26.618 1.00 181.03 426 HIS B O 1
ATOM 6652 N N . ARG B 1 427 ? -2.963 7.420 25.349 1.00 166.20 427 ARG B N 1
ATOM 6653 C CA . ARG B 1 427 ? -2.241 7.490 24.086 1.00 162.39 427 ARG B CA 1
ATOM 6654 C C . ARG B 1 427 ? -1.732 8.892 23.770 1.00 157.26 427 ARG B C 1
ATOM 6655 O O . ARG B 1 427 ? -1.017 9.060 22.775 1.00 150.19 427 ARG B O 1
ATOM 6657 N N . ASN B 1 428 ? -2.080 9.891 24.581 1.00 143.74 428 ASN B N 1
ATOM 6658 C CA . ASN B 1 428 ? -1.579 11.244 24.379 1.00 129.36 428 ASN B CA 1
ATOM 6659 C C . ASN B 1 428 ? -0.103 11.320 24.741 1.00 121.44 428 ASN B C 1
ATOM 6660 O O . ASN B 1 428 ? 0.322 10.810 25.784 1.00 119.00 428 ASN B O 1
ATOM 6665 N N . ARG B 1 429 ? 0.680 11.958 23.874 1.00 114.56 429 ARG B N 1
ATOM 6666 C CA . ARG B 1 429 ? 2.119 12.072 24.051 1.00 101.37 429 ARG B CA 1
ATOM 6667 C C . ARG B 1 429 ? 2.518 13.538 23.944 1.00 95.55 429 ARG B C 1
ATOM 6668 O O . ARG B 1 429 ? 1.702 14.410 23.632 1.00 98.91 429 ARG B O 1
ATOM 6676 N N . ALA B 1 430 ? 3.793 13.810 24.201 1.00 95.50 430 ALA B N 1
ATOM 6677 C CA . ALA B 1 430 ? 4.327 15.157 24.092 1.00 93.86 430 ALA B CA 1
ATOM 6678 C C . ALA B 1 430 ? 5.634 15.138 23.308 1.00 93.20 430 ALA B C 1
ATOM 6679 O O . ALA B 1 430 ? 6.321 14.116 23.223 1.00 87.01 430 ALA B O 1
ATOM 6681 N N . LEU B 1 431 ? 5.960 16.293 22.731 1.00 84.18 431 LEU B N 1
ATOM 6682 C CA . LEU B 1 431 ? 7.179 16.501 21.964 1.00 81.31 431 LEU B CA 1
ATOM 6683 C C . LEU B 1 431 ? 7.983 17.637 22.583 1.00 86.56 431 LEU B C 1
ATOM 6684 O O . LEU B 1 431 ? 7.426 18.677 22.949 1.00 85.61 431 LEU B O 1
ATOM 6689 N N . LEU B 1 432 ? 9.293 17.434 22.691 1.00 86.61 432 LEU B N 1
ATOM 6690 C CA . LEU B 1 432 ? 10.198 18.402 23.293 1.00 81.30 432 LEU B CA 1
ATOM 6691 C C . LEU B 1 432 ? 11.118 18.995 22.237 1.00 80.25 432 LEU B C 1
ATOM 6692 O O . LEU B 1 432 ? 11.537 18.304 21.304 1.00 86.44 432 LEU B O 1
ATOM 6697 N N . LYS B 1 433 ? 11.435 20.276 22.400 1.00 78.37 433 LYS B N 1
ATOM 6698 C CA . LYS B 1 433 ? 12.430 20.954 21.583 1.00 87.43 433 LYS B CA 1
ATOM 6699 C C . LYS B 1 433 ? 13.325 21.759 22.512 1.00 89.73 433 LYS B C 1
ATOM 6700 O O . LYS B 1 433 ? 12.828 22.448 23.408 1.00 90.43 433 LYS B O 1
ATOM 6702 N N . ALA B 1 434 ? 14.639 21.662 22.309 1.00 95.61 434 ALA B N 1
ATOM 6703 C CA . ALA B 1 434 ? 15.616 22.336 23.158 1.00 86.39 434 ALA B CA 1
ATOM 6704 C C . ALA B 1 434 ? 16.590 23.095 22.271 1.00 101.86 434 ALA B C 1
ATOM 6705 O O . ALA B 1 434 ? 17.414 22.481 21.585 1.00 109.45 434 ALA B O 1
ATOM 6707 N N . GLY B 1 435 ? 16.493 24.422 22.283 1.00 108.09 435 GLY B N 1
ATOM 6708 C CA . GLY B 1 435 ? 17.444 25.238 21.543 1.00 99.73 435 GLY B CA 1
ATOM 6709 C C . GLY B 1 435 ? 17.191 25.171 20.052 1.00 116.25 435 GLY B C 1
ATOM 6710 O O . GLY B 1 435 ? 16.052 25.280 19.583 1.00 108.18 435 GLY B O 1
ATOM 6711 N N . ASP B 1 436 ? 18.268 24.972 19.294 1.00 126.69 436 ASP B N 1
ATOM 6712 C CA . ASP B 1 436 ? 18.227 24.894 17.834 1.00 136.06 436 ASP B CA 1
ATOM 6713 C C . ASP B 1 436 ? 18.129 23.454 17.340 1.00 139.45 436 ASP B C 1
ATOM 6714 O O . ASP B 1 436 ? 18.764 23.084 16.347 1.00 153.15 436 ASP B O 1
ATOM 6719 N N . SER B 1 437 ? 17.344 22.619 18.012 1.00 121.74 437 SER B N 1
ATOM 6720 C CA . SER B 1 437 ? 17.206 21.218 17.649 1.00 110.41 437 SER B CA 1
ATOM 6721 C C . SER B 1 437 ? 15.851 20.968 17.005 1.00 103.79 437 SER B C 1
ATOM 6722 O O . SER B 1 437 ? 14.942 21.802 17.050 1.00 97.00 437 SER B O 1
ATOM 6725 N N . GLU B 1 438 ? 15.729 19.791 16.400 1.00 101.72 438 GLU B N 1
ATOM 6726 C CA . GLU B 1 438 ? 14.463 19.347 15.844 1.00 106.43 438 GLU B CA 1
ATOM 6727 C C . GLU B 1 438 ? 13.548 18.854 16.965 1.00 97.62 438 GLU B C 1
ATOM 6728 O O . GLU B 1 438 ? 13.954 18.723 18.124 1.00 96.45 438 GLU B O 1
ATOM 6730 N N . TRP B 1 439 ? 12.292 18.592 16.618 1.00 91.08 439 TRP B N 1
ATOM 6731 C CA . TRP B 1 439 ? 11.356 18.082 17.610 1.00 92.37 439 TRP B CA 1
ATOM 6732 C C . TRP B 1 439 ? 11.652 16.615 17.896 1.00 88.72 439 TRP B C 1
ATOM 6733 O O . TRP B 1 439 ? 12.211 15.894 17.060 1.00 85.68 439 TRP B O 1
ATOM 6744 N N . SER B 1 440 ? 11.290 16.188 19.103 1.00 76.57 440 SER B N 1
ATOM 6745 C CA . SER B 1 440 ? 11.661 14.875 19.600 1.00 73.45 440 SER B CA 1
ATOM 6746 C C . SER B 1 440 ? 10.699 13.808 19.091 1.00 80.10 440 SER B C 1
ATOM 6747 O O . SER B 1 440 ? 9.703 14.089 18.417 1.00 83.65 440 SER B O 1
ATOM 6750 N N . LYS B 1 441 ? 10.997 12.561 19.455 1.00 75.97 441 LYS B N 1
ATOM 6751 C CA . LYS B 1 441 ? 10.038 11.475 19.354 1.00 85.34 441 LYS B CA 1
ATOM 6752 C C . LYS B 1 441 ? 8.894 11.698 20.355 1.00 84.03 441 LYS B C 1
ATOM 6753 O O . LYS B 1 441 ? 9.038 12.484 21.298 1.00 80.90 441 LYS B O 1
ATOM 6755 N N . PRO B 1 442 ? 7.734 11.057 20.150 1.00 83.83 442 PRO B N 1
ATOM 6756 C CA . PRO B 1 442 ? 6.652 11.147 21.150 1.00 84.83 442 PRO B CA 1
ATOM 6757 C C . PRO B 1 442 ? 7.047 10.551 22.493 1.00 87.77 442 PRO B C 1
ATOM 6758 O O . PRO B 1 442 ? 7.459 9.392 22.587 1.00 88.29 442 PRO B O 1
ATOM 6762 N N . GLN B 1 443 ? 6.957 11.383 23.531 1.00 87.98 443 GLN B N 1
ATOM 6763 C CA . GLN B 1 443 ? 7.360 11.034 24.884 1.00 85.16 443 GLN B CA 1
ATOM 6764 C C . GLN B 1 443 ? 6.133 10.917 25.778 1.00 86.16 443 GLN B C 1
ATOM 6765 O O . GLN B 1 443 ? 5.156 11.658 25.626 1.00 86.61 443 GLN B O 1
ATOM 6771 N N . SER B 1 444 ? 6.199 9.982 26.717 1.00 86.95 444 SER B N 1
ATOM 6772 C CA . SER B 1 444 ? 5.120 9.750 27.664 1.00 85.76 444 SER B CA 1
ATOM 6773 C C . SER B 1 444 ? 5.381 10.537 28.939 1.00 82.22 444 SER B C 1
ATOM 6774 O O . SER B 1 444 ? 6.465 10.443 29.524 1.00 76.21 444 SER B O 1
ATOM 6777 N N . PHE B 1 445 ? 4.390 11.314 29.367 1.00 89.15 445 PHE B N 1
ATOM 6778 C CA . PHE B 1 445 ? 4.447 11.976 30.661 1.00 88.08 445 PHE B CA 1
ATOM 6779 C C . PHE B 1 445 ? 3.654 11.168 31.679 1.00 82.31 445 PHE B C 1
ATOM 6780 O O . PHE B 1 445 ? 3.579 11.568 32.844 1.00 80.42 445 PHE B O 1
ATOM 6788 N N . ASP B 1 446 ? 3.068 10.046 31.275 1.00 80.48 446 ASP B N 1
ATOM 6789 C CA . ASP B 1 446 ? 2.352 9.169 32.188 1.00 84.46 446 ASP B CA 1
ATOM 6790 C C . ASP B 1 446 ? 3.183 8.030 32.778 1.00 87.19 446 ASP B C 1
ATOM 6791 O O . ASP B 1 446 ? 2.730 7.342 33.696 1.00 93.93 446 ASP B O 1
ATOM 6796 N N . ALA B 1 447 ? 4.392 7.822 32.262 1.00 94.47 447 ALA B N 1
ATOM 6797 C CA . ALA B 1 447 ? 5.275 6.763 32.755 1.00 98.48 447 ALA B CA 1
ATOM 6798 C C . ALA B 1 447 ? 5.845 7.062 34.137 1.00 95.77 447 ALA B C 1
ATOM 6799 O O . ALA B 1 447 ? 6.922 7.644 34.274 1.00 100.76 447 ALA B O 1
ATOM 6801 N N . ILE B 1 448 ? 5.107 6.646 35.169 1.00 88.06 448 ILE B N 1
ATOM 6802 C CA . ILE B 1 448 ? 5.437 6.959 36.557 1.00 87.26 448 ILE B CA 1
ATOM 6803 C C . ILE B 1 448 ? 6.694 6.206 36.970 1.00 87.00 448 ILE B C 1
ATOM 6804 O O . ILE B 1 448 ? 6.769 4.978 36.843 1.00 92.57 448 ILE B O 1
ATOM 6809 N N . GLY B 1 449 ? 7.687 6.946 37.458 1.00 85.06 449 GLY B N 1
ATOM 6810 C CA . GLY B 1 449 ? 8.941 6.363 37.881 1.00 93.16 449 GLY B CA 1
ATOM 6811 C C . GLY B 1 449 ? 9.760 5.894 36.698 1.00 98.05 449 GLY B C 1
ATOM 6812 O O . GLY B 1 449 ? 10.056 4.699 36.577 1.00 89.76 449 GLY B O 1
ATOM 6813 N N . SER B 1 450 ? 10.115 6.813 35.802 1.00 93.90 450 SER B N 1
ATOM 6814 C CA . SER B 1 450 ? 10.907 6.420 34.646 1.00 86.04 450 SER B CA 1
ATOM 6815 C C . SER B 1 450 ? 11.945 7.481 34.331 1.00 89.88 450 SER B C 1
ATOM 6816 O O . SER B 1 450 ? 11.698 8.678 34.500 1.00 90.80 450 SER B O 1
ATOM 6819 N N . THR B 1 451 ? 13.111 7.025 33.879 1.00 85.05 451 THR B N 1
ATOM 6820 C CA . THR B 1 451 ? 14.168 7.885 33.368 1.00 83.37 451 THR B CA 1
ATOM 6821 C C . THR B 1 451 ? 14.493 7.434 31.953 1.00 81.60 451 THR B C 1
ATOM 6822 O O . THR B 1 451 ? 14.915 6.292 31.746 1.00 88.87 451 THR B O 1
ATOM 6826 N N . THR B 1 452 ? 14.265 8.311 30.979 1.00 81.66 452 THR B N 1
ATOM 6827 C CA . THR B 1 452 ? 14.591 8.014 29.589 1.00 91.48 452 THR B CA 1
ATOM 6828 C C . THR B 1 452 ? 15.624 9.005 29.059 1.00 82.19 452 THR B C 1
ATOM 6829 O O . THR B 1 452 ? 15.761 10.125 29.561 1.00 77.66 452 THR B O 1
ATOM 6833 N N . GLU B 1 453 ? 16.360 8.569 28.036 1.00 84.49 453 GLU B N 1
ATOM 6834 C CA . GLU B 1 453 ? 17.322 9.417 27.337 1.00 87.19 453 GLU B CA 1
ATOM 6835 C C . GLU B 1 453 ? 16.731 9.847 26.001 1.00 82.08 453 GLU B C 1
ATOM 6836 O O . GLU B 1 453 ? 16.300 9.003 25.208 1.00 85.71 453 GLU B O 1
ATOM 6842 N N . VAL B 1 454 ? 16.713 11.155 25.755 1.00 78.27 454 VAL B N 1
ATOM 6843 C CA . VAL B 1 454 ? 16.135 11.726 24.544 1.00 85.75 454 VAL B CA 1
ATOM 6844 C C . VAL B 1 454 ? 17.241 12.424 23.763 1.00 86.15 454 VAL B C 1
ATOM 6845 O O . VAL B 1 454 ? 17.866 13.366 24.263 1.00 86.37 454 VAL B O 1
ATOM 6849 N N . VAL B 1 455 ? 17.474 11.966 22.537 1.00 83.02 455 VAL B N 1
ATOM 6850 C CA . VAL B 1 455 ? 18.532 12.486 21.680 1.00 90.32 455 VAL B CA 1
ATOM 6851 C C . VAL B 1 455 ? 17.889 13.331 20.587 1.00 94.57 455 VAL B C 1
ATOM 6852 O O . VAL B 1 455 ? 16.979 12.866 19.889 1.00 99.43 455 VAL B O 1
ATOM 6856 N N . LEU B 1 456 ? 18.353 14.571 20.446 1.00 95.43 456 LEU B N 1
ATOM 6857 C CA . LEU B 1 456 ? 17.784 15.540 19.519 1.00 91.28 456 LEU B CA 1
ATOM 6858 C C . LEU B 1 456 ? 18.820 15.886 18.464 1.00 95.06 456 LEU B C 1
ATOM 6859 O O . LEU B 1 456 ? 19.895 16.393 18.797 1.00 98.70 456 LEU B O 1
ATOM 6864 N N . GLN B 1 457 ? 18.494 15.624 17.202 1.00 104.89 457 GLN B N 1
ATOM 6865 C CA . GLN B 1 457 ? 19.343 16.075 16.110 1.00 97.43 457 GLN B CA 1
ATOM 6866 C C . GLN B 1 457 ? 19.174 17.581 15.935 1.00 101.13 457 GLN B C 1
ATOM 6867 O O . GLN B 1 457 ? 18.049 18.079 15.823 1.00 101.01 457 GLN B O 1
ATOM 6873 N N . THR B 1 458 ? 20.289 18.307 15.945 1.00 108.61 458 THR B N 1
ATOM 6874 C CA . THR B 1 458 ? 20.256 19.758 15.826 1.00 119.46 458 THR B CA 1
ATOM 6875 C C . THR B 1 458 ? 20.071 20.175 14.368 1.00 127.95 458 THR B C 1
ATOM 6876 O O . THR B 1 458 ? 20.300 19.397 13.436 1.00 125.59 458 THR B O 1
ATOM 6880 N N . ALA B 1 459 ? 19.656 21.430 14.183 1.00 149.79 459 ALA B N 1
ATOM 6881 C CA . ALA B 1 459 ? 19.319 21.933 12.857 1.00 159.18 459 ALA B CA 1
ATOM 6882 C C . ALA B 1 459 ? 20.587 22.210 12.061 1.00 165.75 459 ALA B C 1
ATOM 6883 O O . ALA B 1 459 ? 21.472 22.940 12.524 1.00 162.17 459 ALA B O 1
ATOM 6885 N N . ASN B 1 460 ? 20.697 21.560 10.897 1.00 185.09 460 ASN B N 1
ATOM 6886 C CA . ASN B 1 460 ? 21.702 21.757 9.850 1.00 194.13 460 ASN B CA 1
ATOM 6887 C C . ASN B 1 460 ? 23.128 21.396 10.277 1.00 190.08 460 ASN B C 1
ATOM 6888 O O . ASN B 1 460 ? 24.070 21.646 9.514 1.00 206.41 460 ASN B O 1
ATOM 6893 N N . ARG B 1 461 ? 23.333 20.828 11.471 1.00 153.40 461 ARG B N 1
ATOM 6894 C CA . ARG B 1 461 ? 24.652 20.403 11.930 1.00 141.35 461 ARG B CA 1
ATOM 6895 C C . ARG B 1 461 ? 24.568 18.986 12.486 1.00 127.64 461 ARG B C 1
ATOM 6896 O O . ARG B 1 461 ? 23.496 18.508 12.867 1.00 138.65 461 ARG B O 1
ATOM 6904 N N . ASN B 1 462 ? 25.720 18.308 12.522 1.00 112.79 462 ASN B N 1
ATOM 6905 C CA . ASN B 1 462 ? 25.810 16.909 12.930 1.00 108.63 462 ASN B CA 1
ATOM 6906 C C . ASN B 1 462 ? 26.136 16.738 14.408 1.00 112.34 462 ASN B C 1
ATOM 6907 O O . ASN B 1 462 ? 26.799 15.762 14.788 1.00 107.02 462 ASN B O 1
ATOM 6912 N N . ALA B 1 463 ? 25.696 17.662 15.251 1.00 114.50 463 ALA B N 1
ATOM 6913 C CA . ALA B 1 463 ? 25.755 17.500 16.693 1.00 102.56 463 ALA B CA 1
ATOM 6914 C C . ALA B 1 463 ? 24.373 17.138 17.217 1.00 99.11 463 ALA B C 1
ATOM 6915 O O . ALA B 1 463 ? 23.355 17.466 16.604 1.00 103.81 463 ALA B O 1
ATOM 6917 N N . GLU B 1 464 ? 24.341 16.443 18.348 1.00 97.44 464 GLU B N 1
ATOM 6918 C CA . GLU B 1 464 ? 23.088 16.100 19.002 1.00 91.39 464 GLU B CA 1
ATOM 6919 C C . GLU B 1 464 ? 23.048 16.675 20.410 1.00 94.71 464 GLU B C 1
ATOM 6920 O O . GLU B 1 464 ? 24.083 16.862 21.055 1.00 95.48 464 GLU B O 1
ATOM 6926 N N . ILE B 1 465 ? 21.834 16.951 20.878 1.00 103.02 465 ILE B N 1
ATOM 6927 C CA . ILE B 1 465 ? 21.583 17.365 22.254 1.00 96.32 465 ILE B CA 1
ATOM 6928 C C . ILE B 1 465 ? 21.016 16.165 22.996 1.00 89.62 465 ILE B C 1
ATOM 6929 O O . ILE B 1 465 ? 20.032 15.564 22.553 1.00 88.33 465 ILE B O 1
ATOM 6934 N N . HIS B 1 466 ? 21.647 15.797 24.107 1.00 92.47 466 HIS B N 1
ATOM 6935 C CA . HIS B 1 466 ? 21.263 14.627 24.889 1.00 86.53 466 HIS B CA 1
ATOM 6936 C C . HIS B 1 466 ? 20.601 15.078 26.184 1.00 80.76 466 HIS B C 1
ATOM 6937 O O . HIS B 1 466 ? 21.230 15.752 27.007 1.00 82.00 466 HIS B O 1
ATOM 6944 N N . LEU B 1 467 ? 19.340 14.695 26.369 1.00 84.27 467 LEU B N 1
ATOM 6945 C CA . LEU B 1 467 ? 18.559 15.091 27.527 1.00 82.63 467 LEU B CA 1
ATOM 6946 C C . LEU B 1 467 ? 18.124 13.866 28.319 1.00 82.47 467 LEU B C 1
ATOM 6947 O O . LEU B 1 467 ? 17.971 12.771 27.770 1.00 77.44 467 LEU B O 1
ATOM 6952 N N . GLY B 1 468 ? 17.928 14.069 29.621 1.00 78.89 468 GLY B N 1
ATOM 6953 C CA . GLY B 1 468 ? 17.351 13.063 30.486 1.00 74.42 468 GLY B CA 1
ATOM 6954 C C . GLY B 1 468 ? 15.988 13.494 30.990 1.00 81.86 468 GLY B C 1
ATOM 6955 O O . GLY B 1 468 ? 15.842 14.581 31.562 1.00 84.78 468 GLY B O 1
ATOM 6956 N N . VAL B 1 469 ? 14.977 12.658 30.770 1.00 85.55 469 VAL B N 1
ATOM 6957 C CA . VAL B 1 469 ? 13.602 12.953 31.156 1.00 83.51 469 VAL B CA 1
ATOM 6958 C C . VAL B 1 469 ? 13.216 12.012 32.287 1.00 83.47 469 VAL B C 1
ATOM 6959 O O . VAL B 1 469 ? 13.182 10.788 32.102 1.00 83.39 469 VAL B O 1
ATOM 6963 N N . THR B 1 470 ? 12.919 12.580 33.455 1.00 88.52 470 THR B N 1
ATOM 6964 C CA . THR B 1 470 ? 12.517 11.808 34.627 1.00 93.01 470 THR B CA 1
ATOM 6965 C C . THR B 1 470 ? 11.069 12.136 34.970 1.00 91.45 470 THR B C 1
ATOM 6966 O O . THR B 1 470 ? 10.734 13.297 35.213 1.00 88.55 470 THR B O 1
ATOM 6970 N N . VAL B 1 471 ? 10.215 11.120 34.995 1.00 87.82 471 VAL B N 1
ATOM 6971 C CA . VAL B 1 471 ? 8.806 11.294 35.334 1.00 93.09 471 VAL B CA 1
ATOM 6972 C C . VAL B 1 471 ? 8.517 10.537 36.626 1.00 87.48 471 VAL B C 1
ATOM 6973 O O . VAL B 1 471 ? 8.689 9.309 36.690 1.00 87.07 471 VAL B O 1
ATOM 6977 N N . ASP B 1 472 ? 8.073 11.280 37.648 1.00 82.93 472 ASP B N 1
ATOM 6978 C CA . ASP B 1 472 ? 7.731 10.762 38.972 1.00 87.22 472 ASP B CA 1
ATOM 6979 C C . ASP B 1 472 ? 6.376 11.302 39.418 1.00 83.38 472 ASP B C 1
ATOM 6980 O O . ASP B 1 472 ? 5.801 12.200 38.800 1.00 81.66 472 ASP B O 1
ATOM 6985 N N . SER B 1 473 ? 5.859 10.742 40.504 1.00 88.65 473 SER B N 1
ATOM 6986 C CA . SER B 1 473 ? 4.745 11.368 41.200 1.00 92.69 473 SER B CA 1
ATOM 6987 C C . SER B 1 473 ? 5.276 12.284 42.295 1.00 92.89 473 SER B C 1
ATOM 6988 O O . SER B 1 473 ? 6.421 12.162 42.738 1.00 103.75 473 SER B O 1
ATOM 6991 N N . GLY B 1 474 ? 4.432 13.226 42.712 1.00 85.80 474 GLY B N 1
ATOM 6992 C CA . GLY B 1 474 ? 4.832 14.171 43.732 1.00 91.73 474 GLY B CA 1
ATOM 6993 C C . GLY B 1 474 ? 4.932 13.539 45.107 1.00 99.84 474 GLY B C 1
ATOM 6994 O O . GLY B 1 474 ? 4.410 12.456 45.376 1.00 92.52 474 GLY B O 1
ATOM 6995 N N . GLN B 1 475 ? 5.631 14.239 45.994 1.00 113.77 475 GLN B N 1
ATOM 6996 C CA . GLN B 1 475 ? 5.924 13.729 47.325 1.00 123.27 475 GLN B CA 1
ATOM 6997 C C . GLN B 1 475 ? 4.871 14.207 48.318 1.00 123.09 475 GLN B C 1
ATOM 6998 O O . GLN B 1 475 ? 4.512 15.389 48.334 1.00 125.56 475 GLN B O 1
ATOM 7000 N N . GLY B 1 476 ? 4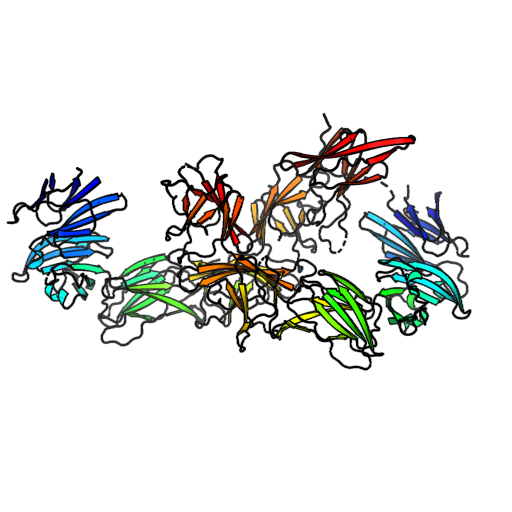.382 13.285 49.142 1.00 107.68 476 GLY B N 1
ATOM 7001 C CA . GLY B 1 476 ? 3.391 13.609 50.150 1.00 120.35 476 GLY B CA 1
ATOM 7002 C C . GLY B 1 476 ? 2.013 13.900 49.591 1.00 113.77 476 GLY B C 1
ATOM 7003 O O . GLY B 1 476 ? 1.416 13.056 48.915 1.00 111.92 476 GLY B O 1
ATOM 7004 N N . LYS B 1 477 ? 1.505 15.107 49.855 1.00 111.75 477 LYS B N 1
ATOM 7005 C CA . LYS B 1 477 ? 0.174 15.504 49.410 1.00 102.10 477 LYS B CA 1
ATOM 7006 C C . LYS B 1 477 ? 0.103 15.819 47.916 1.00 102.34 477 LYS B C 1
ATOM 7007 O O . LYS B 1 477 ? -1.004 15.969 47.389 1.00 100.15 477 LYS B O 1
ATOM 7011 N N . TYR B 1 478 ? 1.239 15.905 47.221 1.00 92.19 478 TYR B N 1
ATOM 7012 C CA . TYR B 1 478 ? 1.278 16.178 45.790 1.00 89.74 478 TYR B CA 1
ATOM 7013 C C . TYR B 1 478 ? 1.233 14.921 44.933 1.00 86.01 478 TYR B C 1
ATOM 7014 O O . TYR B 1 478 ? 1.632 14.979 43.767 1.00 82.90 478 TYR B O 1
ATOM 7023 N N . LYS B 1 479 ? 0.721 13.807 45.468 1.00 89.01 479 LYS B N 1
ATOM 7024 C CA . LYS B 1 479 ? 0.820 12.509 44.801 1.00 89.27 479 LYS B CA 1
ATOM 7025 C C . LYS B 1 479 ? -0.032 12.407 43.534 1.00 84.83 479 LYS B C 1
ATOM 7026 O O . LYS B 1 479 ? 0.209 11.516 42.714 1.00 80.64 479 LYS B O 1
ATOM 7028 N N . MET B 1 480 ? -1.005 13.293 43.349 1.00 88.18 480 MET B N 1
ATOM 7029 C CA . MET B 1 480 ? -1.813 13.304 42.141 1.00 83.39 480 MET B CA 1
ATOM 7030 C C . MET B 1 480 ? -1.171 14.089 41.008 1.00 86.91 480 MET B C 1
ATOM 7031 O O . MET B 1 480 ? -1.684 14.051 39.884 1.00 92.41 480 MET B O 1
ATOM 7036 N N . VAL B 1 481 ? -0.067 14.786 41.274 1.00 94.94 481 VAL B N 1
ATOM 7037 C CA . VAL B 1 481 ? 0.629 15.600 40.282 1.00 81.48 481 VAL B CA 1
ATOM 7038 C C . VAL B 1 481 ? 1.770 14.783 39.693 1.00 79.93 481 VAL B C 1
ATOM 7039 O O . VAL B 1 481 ? 2.591 14.220 40.431 1.00 78.62 481 VAL B O 1
ATOM 7043 N N . LYS B 1 482 ? 1.821 14.711 38.366 1.00 85.34 482 LYS B N 1
ATOM 7044 C CA . LYS B 1 482 ? 2.918 14.053 37.666 1.00 82.19 482 LYS B CA 1
ATOM 7045 C C . LYS B 1 482 ? 4.006 15.083 37.387 1.00 76.05 482 LYS B C 1
ATOM 7046 O O . LYS B 1 482 ? 3.758 16.083 36.705 1.00 77.47 482 LYS B O 1
ATOM 7052 N N . VAL B 1 483 ? 5.201 14.847 37.924 1.00 79.97 483 VAL B N 1
ATOM 7053 C CA . VAL B 1 483 ? 6.322 15.776 37.822 1.00 82.83 483 VAL B CA 1
ATOM 7054 C C . VAL B 1 483 ? 7.287 15.266 36.756 1.00 76.66 483 VAL B C 1
ATOM 7055 O O . VAL B 1 483 ? 7.775 14.128 36.835 1.00 77.85 483 VAL B O 1
ATOM 7059 N N . VAL B 1 484 ? 7.560 16.108 35.760 1.00 72.09 484 VAL B N 1
ATOM 7060 C CA . VAL B 1 484 ? 8.423 15.765 34.628 1.00 85.67 484 VAL B CA 1
ATOM 7061 C C . VAL B 1 484 ? 9.651 16.670 34.649 1.00 79.42 484 VAL B C 1
ATOM 7062 O O . VAL B 1 484 ? 9.575 17.846 34.271 1.00 76.53 484 VAL B O 1
ATOM 7066 N N . THR B 1 485 ? 10.787 16.121 35.058 1.00 80.05 485 THR B N 1
ATOM 7067 C CA . THR B 1 485 ? 12.046 16.849 35.069 1.00 79.18 485 THR B CA 1
ATOM 7068 C C . THR B 1 485 ? 12.746 16.651 33.731 1.00 80.52 485 THR B C 1
ATOM 7069 O O . THR B 1 485 ? 12.980 15.510 33.308 1.00 85.56 485 THR B O 1
ATOM 7073 N N . LEU B 1 486 ? 13.065 17.758 33.064 1.00 80.18 486 LEU B N 1
ATOM 7074 C CA . LEU B 1 486 ? 13.958 17.762 31.914 1.00 74.63 486 LEU B CA 1
ATOM 7075 C C . LEU B 1 486 ? 15.330 18.236 32.375 1.00 78.75 486 LEU B C 1
ATOM 7076 O O . LEU B 1 486 ? 15.467 19.349 32.895 1.00 79.94 486 LEU B O 1
ATOM 7081 N N . ALA B 1 487 ? 16.334 17.398 32.177 1.00 76.41 487 ALA B N 1
ATOM 7082 C CA . ALA B 1 487 ? 17.684 17.608 32.668 1.00 81.18 487 ALA B CA 1
ATOM 7083 C C . ALA B 1 487 ? 18.657 17.372 31.523 1.00 86.30 487 ALA B C 1
ATOM 7084 O O . ALA B 1 487 ? 18.291 16.760 30.513 1.00 76.71 487 ALA B O 1
ATOM 7086 N N . PRO B 1 488 ? 19.895 17.858 31.626 1.00 78.70 488 PRO B N 1
ATOM 7087 C CA . PRO B 1 488 ? 20.926 17.363 30.715 1.00 73.48 488 PRO B CA 1
ATOM 7088 C C . PRO B 1 488 ? 21.252 15.913 31.026 1.00 77.57 488 PRO B C 1
ATOM 7089 O O . PRO B 1 488 ? 21.098 15.447 32.153 1.00 90.07 488 PRO B O 1
ATOM 7093 N N . ARG B 1 489 ? 21.664 15.180 29.993 1.00 82.65 489 ARG B N 1
ATOM 7094 C CA . ARG B 1 489 ? 22.101 13.806 30.208 1.00 75.08 489 ARG B CA 1
ATOM 7095 C C . ARG B 1 489 ? 23.479 13.764 30.855 1.00 78.89 489 ARG B C 1
ATOM 7096 O O . ARG B 1 489 ? 23.747 12.886 31.681 1.00 85.62 489 ARG B O 1
ATOM 7104 N N . TYR B 1 490 ? 24.356 14.709 30.510 1.00 80.78 490 TYR B N 1
ATOM 7105 C CA . TYR B 1 490 ? 25.711 14.755 31.048 1.00 80.64 490 TYR B CA 1
ATOM 7106 C C . TYR B 1 490 ? 25.995 16.143 31.603 1.00 80.36 490 TYR B C 1
ATOM 7107 O O . TYR B 1 490 ? 25.692 17.150 30.954 1.00 79.76 490 TYR B O 1
ATOM 7116 N N . VAL B 1 491 ? 26.560 16.189 32.812 1.00 82.03 491 VAL B N 1
ATOM 7117 C CA . VAL B 1 491 ? 27.011 17.415 33.469 1.00 77.64 491 VAL B CA 1
ATOM 7118 C C . VAL B 1 491 ? 28.427 17.161 33.973 1.00 74.36 491 VAL B C 1
ATOM 7119 O O . VAL B 1 491 ? 28.695 16.120 34.580 1.00 80.34 491 VAL B O 1
ATOM 7123 N N . ILE B 1 492 ? 29.340 18.086 33.696 1.00 75.15 492 ILE B N 1
ATOM 7124 C CA . ILE B 1 492 ? 30.720 17.979 34.153 1.00 81.22 492 ILE B CA 1
ATOM 7125 C C . ILE B 1 492 ? 30.941 19.021 35.251 1.00 79.08 492 ILE B C 1
ATOM 7126 O O . ILE B 1 492 ? 30.318 20.091 35.251 1.00 80.82 492 ILE B O 1
ATOM 7131 N N . HIS B 1 493 ? 31.776 18.670 36.238 1.00 74.45 493 HIS B N 1
ATOM 7132 C CA . HIS B 1 493 ? 32.049 19.528 37.389 1.00 82.47 493 HIS B CA 1
ATOM 7133 C C . HIS B 1 493 ? 33.546 19.584 37.657 1.00 83.88 493 HIS B C 1
ATOM 7134 O O . HIS B 1 493 ? 34.196 18.545 37.823 1.00 76.94 493 HIS B O 1
ATOM 7141 N N . ASN B 1 494 ? 34.076 20.800 37.732 1.00 84.47 494 ASN B N 1
ATOM 7142 C CA . ASN B 1 494 ? 35.502 21.046 37.904 1.00 86.51 494 ASN B CA 1
ATOM 7143 C C . ASN B 1 494 ? 35.797 21.277 39.381 1.00 95.49 494 ASN B C 1
ATOM 7144 O O . ASN B 1 494 ? 35.293 22.234 39.978 1.00 105.64 494 ASN B O 1
ATOM 7149 N N . LYS B 1 495 ? 36.623 20.405 39.964 1.00 98.05 495 LYS B N 1
ATOM 7150 C CA . LYS B 1 495 ? 37.143 20.584 41.316 1.00 97.62 495 LYS B CA 1
ATOM 7151 C C . LYS B 1 495 ? 38.648 20.345 41.339 1.00 101.08 495 LYS B C 1
ATOM 7152 O O . LYS B 1 495 ? 39.198 19.883 42.342 1.00 93.75 495 LYS B O 1
ATOM 7154 N N . LEU B 1 496 ? 39.321 20.648 40.226 1.00 101.73 496 LEU B N 1
ATOM 7155 C CA . LEU B 1 496 ? 40.758 20.439 40.115 1.00 98.65 496 LEU B CA 1
ATOM 7156 C C . LEU B 1 496 ? 41.566 21.517 40.823 1.00 108.00 496 LEU B C 1
ATOM 7157 O O . LEU B 1 496 ? 42.712 21.260 41.209 1.00 121.06 496 LEU B O 1
ATOM 7162 N N . GLY B 1 497 ? 41.000 22.710 41.005 1.00 109.88 497 GLY B N 1
ATOM 7163 C CA . GLY B 1 497 ? 41.711 23.845 41.541 1.00 121.43 497 GLY B CA 1
ATOM 7164 C C . GLY B 1 497 ? 42.130 24.847 40.485 1.00 124.79 497 GLY B C 1
ATOM 7165 O O . GLY B 1 497 ? 42.300 26.032 40.795 1.00 128.46 497 GLY B O 1
ATOM 7166 N N . GLU B 1 498 ? 42.301 24.394 39.248 1.00 116.65 498 GLU B N 1
ATOM 7167 C CA . GLU B 1 498 ? 42.664 25.233 38.118 1.00 113.62 498 GLU B CA 1
ATOM 7168 C C . GLU B 1 498 ? 41.561 25.171 37.071 1.00 108.83 498 GLU B C 1
ATOM 7169 O O . GLU B 1 498 ? 40.668 24.322 37.124 1.00 106.78 498 GLU B O 1
ATOM 7175 N N . ASP B 1 499 ? 41.631 26.083 36.107 1.00 110.71 499 ASP B N 1
ATOM 7176 C CA . ASP B 1 499 ? 40.749 26.007 34.952 1.00 106.01 499 ASP B CA 1
ATOM 7177 C C . ASP B 1 499 ? 41.205 24.889 34.019 1.00 99.07 499 ASP B C 1
ATOM 7178 O O . ASP B 1 499 ? 42.384 24.528 33.977 1.00 99.38 499 ASP B O 1
ATOM 7183 N N . ILE B 1 500 ? 40.251 24.331 33.267 1.00 91.18 500 ILE B N 1
ATOM 7184 C CA . ILE B 1 500 ? 40.521 23.204 32.380 1.00 92.91 500 ILE B CA 1
ATOM 7185 C C . ILE B 1 500 ? 39.791 23.450 31.062 1.00 94.84 500 ILE B C 1
ATOM 7186 O O . ILE B 1 500 ? 38.904 24.301 30.970 1.00 96.59 500 ILE B O 1
ATOM 7191 N N . ASN B 1 501 ? 40.206 22.730 30.018 1.00 83.51 501 ASN B N 1
ATOM 7192 C CA . ASN B 1 501 ? 39.530 22.743 28.729 1.00 78.37 501 ASN B CA 1
ATOM 7193 C C . ASN B 1 501 ? 39.142 21.313 28.383 1.00 79.59 501 ASN B C 1
ATOM 7194 O O . ASN B 1 501 ? 39.934 20.388 28.587 1.00 78.85 501 ASN B O 1
ATOM 7199 N N . ILE B 1 502 ? 37.919 21.131 27.885 1.00 81.55 502 ILE B N 1
ATOM 7200 C CA . ILE B 1 502 ? 37.376 19.814 27.579 1.00 81.31 502 ILE B CA 1
ATOM 7201 C C . ILE B 1 502 ? 37.099 19.732 26.082 1.00 78.90 502 ILE B C 1
ATOM 7202 O O . ILE B 1 502 ? 36.862 20.746 25.417 1.00 77.35 502 ILE B O 1
ATOM 7207 N N . ARG B 1 503 ? 37.167 18.514 25.543 1.00 76.42 503 ARG B N 1
ATOM 7208 C CA . ARG B 1 503 ? 37.016 18.334 24.103 1.00 74.90 503 ARG B CA 1
ATOM 7209 C C . ARG B 1 503 ? 36.591 16.905 23.814 1.00 73.26 503 ARG B C 1
ATOM 7210 O O . ARG B 1 503 ? 37.106 15.968 24.424 1.00 67.95 503 ARG B O 1
ATOM 7218 N N . GLU B 1 504 ? 35.657 16.744 22.883 1.00 78.29 504 GLU B N 1
ATOM 7219 C CA . GLU B 1 504 ? 35.394 15.385 22.436 1.00 78.47 504 GLU B CA 1
ATOM 7220 C C . GLU B 1 504 ? 36.515 14.957 21.487 1.00 80.42 504 GLU B C 1
ATOM 7221 O O . GLU B 1 504 ? 36.971 15.769 20.677 1.00 84.12 504 GLU B O 1
ATOM 7227 N N . PRO B 1 505 ? 36.996 13.708 21.581 1.00 75.63 505 PRO B N 1
ATOM 7228 C CA . PRO B 1 505 ? 38.199 13.327 20.822 1.00 75.49 505 PRO B CA 1
ATOM 7229 C C . PRO B 1 505 ? 37.987 13.232 19.319 1.00 76.81 505 PRO B C 1
ATOM 7230 O O . PRO B 1 505 ? 38.963 13.341 18.569 1.00 79.39 505 PRO B O 1
ATOM 7234 N N . SER B 1 506 ? 36.749 13.069 18.852 1.00 81.67 506 SER B N 1
ATOM 7235 C CA . SER B 1 506 ? 36.446 13.133 17.431 1.00 74.75 506 SER B CA 1
ATOM 7236 C C . SER B 1 506 ? 36.091 14.546 16.975 1.00 75.12 506 SER B C 1
ATOM 7237 O O . SER B 1 506 ? 35.499 14.715 15.903 1.00 86.00 506 SER B O 1
ATOM 7240 N N . SER B 1 507 ? 36.447 15.560 17.759 1.00 74.38 507 SER B N 1
ATOM 7241 C CA . SER B 1 507 ? 36.074 16.939 17.485 1.00 82.23 507 SER B CA 1
ATOM 7242 C C . SER B 1 507 ? 37.264 17.840 17.757 1.00 82.45 507 SER B C 1
ATOM 7243 O O . SER B 1 507 ? 38.041 17.591 18.681 1.00 79.84 507 SER B O 1
ATOM 7246 N N . SER B 1 508 ? 37.412 18.875 16.940 1.00 93.83 508 SER B N 1
ATOM 7247 C CA . SER B 1 508 ? 38.448 19.877 17.142 1.00 96.27 508 SER B CA 1
ATOM 7248 C C . SER B 1 508 ? 37.969 21.041 17.994 1.00 96.31 508 SER B C 1
ATOM 7249 O O . SER B 1 508 ? 38.754 21.954 18.273 1.00 100.01 508 SER B O 1
ATOM 7252 N N . PHE B 1 509 ? 36.705 21.032 18.405 1.00 92.93 509 PHE B N 1
ATOM 7253 C CA . PHE B 1 509 ? 36.096 22.151 19.109 1.00 85.78 509 PHE B CA 1
ATOM 7254 C C . PHE B 1 509 ? 36.200 21.897 20.605 1.00 88.79 509 PHE B C 1
ATOM 7255 O O . PHE B 1 509 ? 35.627 20.926 21.115 1.00 90.54 509 PHE B O 1
ATOM 7263 N N . TRP B 1 510 ? 36.932 22.759 21.305 1.00 89.72 510 TRP B N 1
ATOM 7264 C CA . TRP B 1 510 ? 37.115 22.611 22.739 1.00 81.92 510 TRP B CA 1
ATOM 7265 C C . TRP B 1 510 ? 36.370 23.704 23.489 1.00 80.71 510 TRP B C 1
ATOM 7266 O O . TRP B 1 510 ? 36.176 24.819 22.998 1.00 76.46 510 TRP B O 1
ATOM 7277 N N . ILE B 1 511 ? 35.958 23.347 24.704 1.00 82.76 511 ILE B N 1
ATOM 7278 C CA . ILE B 1 511 ? 35.095 24.155 25.543 1.00 81.87 511 ILE B CA 1
ATOM 7279 C C . ILE B 1 511 ? 35.884 24.488 26.812 1.00 79.33 511 ILE B C 1
ATOM 7280 O O . ILE B 1 511 ? 36.504 23.589 27.381 1.00 80.87 511 ILE B O 1
ATOM 7285 N N . PRO B 1 512 ? 35.910 25.736 27.264 1.00 84.40 512 PRO B N 1
ATOM 7286 C CA . PRO B 1 512 ? 36.549 26.030 28.554 1.00 86.63 512 PRO B CA 1
ATOM 7287 C C . PRO B 1 512 ? 35.678 25.592 29.720 1.00 82.36 512 PRO B C 1
ATOM 7288 O O . PRO B 1 512 ? 34.480 25.339 29.581 1.00 85.85 512 PRO B O 1
ATOM 7292 N N . LEU B 1 513 ? 36.307 25.515 30.892 1.00 83.57 513 LEU B N 1
ATOM 7293 C CA . LEU B 1 513 ? 35.615 25.123 32.118 1.00 97.21 513 LEU B CA 1
ATOM 7294 C C . LEU B 1 513 ? 36.373 25.717 33.298 1.00 97.20 513 LEU B C 1
ATOM 7295 O O . LEU B 1 513 ? 37.479 25.265 33.618 1.00 104.05 513 LEU B O 1
ATOM 7300 N N . LYS B 1 514 ? 35.778 26.727 33.930 1.00 97.04 514 LYS B N 1
ATOM 7301 C CA . LYS B 1 514 ? 36.391 27.397 35.067 1.00 106.37 514 LYS B CA 1
ATOM 7302 C C . LYS B 1 514 ? 36.395 26.485 36.291 1.00 116.23 514 LYS B C 1
ATOM 7303 O O . LYS B 1 514 ? 35.678 25.484 36.358 1.00 115.73 514 LYS B O 1
ATOM 7309 N N . HIS B 1 515 ? 37.222 26.848 37.268 1.00 124.01 515 HIS B N 1
ATOM 7310 C CA . HIS B 1 515 ? 37.316 26.070 38.495 1.00 124.61 515 HIS B CA 1
ATOM 7311 C C . HIS B 1 515 ? 36.082 26.308 39.359 1.00 123.40 515 HIS B C 1
ATOM 7312 O O . HIS B 1 515 ? 35.660 27.451 39.559 1.00 126.56 515 HIS B O 1
ATOM 7319 N N . GLY B 1 516 ? 35.507 25.222 39.870 1.00 118.53 516 GLY B N 1
ATOM 7320 C CA . GLY B 1 516 ? 34.307 25.321 40.674 1.00 113.77 516 GLY B CA 1
ATOM 7321 C C . GLY B 1 516 ? 33.044 25.536 39.877 1.00 106.07 516 GLY B C 1
ATOM 7322 O O . GLY B 1 516 ? 32.081 26.106 40.398 1.00 109.34 516 GLY B O 1
ATOM 7323 N N . ALA B 1 517 ? 33.013 25.091 38.624 1.00 105.27 517 ALA B N 1
ATOM 7324 C CA . ALA B 1 517 ? 31.907 25.367 37.721 1.00 103.17 517 ALA B CA 1
ATOM 7325 C C . ALA B 1 517 ? 31.278 24.066 37.248 1.00 97.68 517 ALA B C 1
ATOM 7326 O O . ALA B 1 517 ? 31.984 23.152 36.806 1.00 91.58 517 ALA B O 1
ATOM 7328 N N . HIS B 1 518 ? 29.956 23.985 37.359 1.00 97.75 518 HIS B N 1
ATOM 7329 C CA . HIS B 1 518 ? 29.179 22.945 36.708 1.00 89.96 518 HIS B CA 1
ATOM 7330 C C . HIS B 1 518 ? 28.839 23.384 35.293 1.00 83.70 518 HIS B C 1
ATOM 7331 O O . HIS B 1 518 ? 28.594 24.565 35.033 1.00 92.23 518 HIS B O 1
ATOM 7338 N N . ARG B 1 519 ? 28.813 22.419 34.376 1.00 79.48 519 ARG B N 1
ATOM 7339 C CA . ARG B 1 519 ? 28.515 22.754 32.996 1.00 80.68 519 ARG B CA 1
ATOM 7340 C C . ARG B 1 519 ? 27.827 21.583 32.310 1.00 75.03 519 ARG B C 1
ATOM 7341 O O . ARG B 1 519 ? 28.327 20.452 32.399 1.00 78.50 519 ARG B O 1
ATOM 7349 N N . PRO B 1 520 ? 26.694 21.806 31.650 1.00 67.10 520 PRO B N 1
ATOM 7350 C CA . PRO B 1 520 ? 26.055 20.718 30.906 1.00 80.13 520 PRO B CA 1
ATOM 7351 C C . PRO B 1 520 ? 26.768 20.434 29.593 1.00 82.47 520 PRO B C 1
ATOM 7352 O O . PRO B 1 520 ? 27.206 21.343 28.885 1.00 81.80 520 PRO B O 1
ATOM 7356 N N . LEU B 1 521 ? 26.893 19.145 29.281 1.00 77.91 521 LEU B N 1
ATOM 7357 C CA . LEU B 1 521 ? 27.439 18.699 28.002 1.00 77.15 521 LEU B CA 1
ATOM 7358 C C . LEU B 1 521 ? 26.276 18.444 27.052 1.00 102.14 521 LEU B C 1
ATOM 7359 O O . LEU B 1 521 ? 25.848 17.309 26.825 1.00 108.72 521 LEU B O 1
ATOM 7364 N N . HIS B 1 522 ? 25.752 19.534 26.498 1.00 130.07 522 HIS B N 1
ATOM 7365 C CA . HIS B 1 522 ? 24.597 19.465 25.614 1.00 120.71 522 HIS B CA 1
ATOM 7366 C C . HIS B 1 522 ? 24.969 18.869 24.265 1.00 133.28 522 HIS B C 1
ATOM 7367 O O . HIS B 1 522 ? 24.548 17.754 23.938 1.00 133.11 522 HIS B O 1
ATOM 7374 N N . TRP B 1 523 ? 25.762 19.600 23.485 1.00 107.96 523 TRP B N 1
ATOM 7375 C CA . TRP B 1 523 ? 26.102 19.172 22.138 1.00 105.71 523 TRP B CA 1
ATOM 7376 C C . TRP B 1 523 ? 27.193 18.109 22.178 1.00 111.72 523 TRP B C 1
ATOM 7377 O O . TRP B 1 523 ? 28.221 18.279 22.842 1.00 112.90 523 TRP B O 1
ATOM 7388 N N . LEU B 1 524 ? 26.946 16.999 21.482 1.00 107.48 524 LEU B N 1
ATOM 7389 C CA . LEU B 1 524 ? 27.874 15.881 21.399 1.00 93.85 524 LEU B CA 1
ATOM 7390 C C . LEU B 1 524 ? 27.942 15.395 19.958 1.00 89.16 524 LEU B C 1
ATOM 7391 O O . LEU B 1 524 ? 26.982 15.536 19.195 1.00 90.49 524 LEU B O 1
ATOM 7396 N N . GLN B 1 525 ? 29.085 14.816 19.592 1.00 84.99 525 GLN B N 1
ATOM 7397 C CA . GLN B 1 525 ? 29.199 14.183 18.288 1.00 86.23 525 GLN B CA 1
ATOM 7398 C C . GLN B 1 525 ? 28.509 12.822 18.309 1.00 80.67 525 GLN B C 1
ATOM 7399 O O . GLN B 1 525 ? 28.362 12.194 19.360 1.00 94.09 525 GLN B O 1
ATOM 7405 N N . ARG B 1 526 ? 28.088 12.367 17.130 1.00 83.95 526 ARG B N 1
ATOM 7406 C CA . ARG B 1 526 ? 27.400 11.087 17.020 1.00 93.97 526 ARG B CA 1
ATOM 7407 C C . ARG B 1 526 ? 28.373 9.928 17.214 1.00 104.89 526 ARG B C 1
ATOM 7408 O O . ARG B 1 526 ? 29.564 10.024 16.907 1.00 109.51 526 ARG B O 1
ATOM 7410 N N . GLY B 1 527 ? 27.857 8.834 17.736 1.00 132.83 527 GLY B N 1
ATOM 7411 C CA . GLY B 1 527 ? 28.660 7.671 18.061 1.00 137.00 527 GLY B CA 1
ATOM 7412 C C . GLY B 1 527 ? 28.134 7.033 19.331 1.00 138.77 527 GLY B C 1
ATOM 7413 O O . GLY B 1 527 ? 27.557 7.678 20.202 1.00 138.74 527 GLY B O 1
ATOM 7414 N N . ALA B 1 528 ? 28.338 5.720 19.439 1.00 118.33 528 ALA B N 1
ATOM 7415 C CA . ALA B 1 528 ? 27.800 4.969 20.565 1.00 110.24 528 ALA B CA 1
ATOM 7416 C C . ALA B 1 528 ? 28.596 5.171 21.847 1.00 107.82 528 ALA B C 1
ATOM 7417 O O . ALA B 1 528 ? 28.044 4.993 22.938 1.00 108.26 528 ALA B O 1
ATOM 7419 N N . VAL B 1 529 ? 29.868 5.539 21.743 1.00 106.88 529 VAL B N 1
ATOM 7420 C CA . VAL B 1 529 ? 30.736 5.723 22.899 1.00 98.37 529 VAL B CA 1
ATOM 7421 C C . VAL B 1 529 ? 31.103 7.200 22.951 1.00 88.76 529 VAL B C 1
ATOM 7422 O O . VAL B 1 529 ? 31.927 7.678 22.166 1.00 86.27 529 VAL B O 1
ATOM 7426 N N . LYS B 1 530 ? 30.479 7.930 23.871 1.00 93.52 530 LYS B N 1
ATOM 7427 C CA . LYS B 1 530 ? 30.795 9.336 24.079 1.00 86.37 530 LYS B CA 1
ATOM 7428 C C . LYS B 1 530 ? 32.043 9.450 24.949 1.00 87.93 530 LYS B C 1
ATOM 7429 O O . LYS B 1 530 ? 32.130 8.812 26.004 1.00 90.65 530 LYS B O 1
ATOM 7435 N N . GLN B 1 531 ? 33.013 10.256 24.510 1.00 81.69 531 GLN B N 1
ATOM 7436 C CA . GLN B 1 531 ? 34.282 10.392 25.217 1.00 75.51 531 GLN B CA 1
ATOM 7437 C C . GLN B 1 531 ? 34.668 11.856 25.404 1.00 71.65 531 GLN B C 1
ATOM 7438 O O . GLN B 1 531 ? 34.093 12.762 24.797 1.00 68.50 531 GLN B O 1
ATOM 7444 N N . LEU B 1 532 ? 35.676 12.074 26.252 1.00 74.52 532 LEU B N 1
ATOM 7445 C CA . LEU B 1 532 ? 36.147 13.412 26.588 1.00 74.98 532 LEU B CA 1
ATOM 7446 C C . LEU B 1 532 ? 37.656 13.413 26.807 1.00 72.58 532 LEU B C 1
ATOM 7447 O O . LEU B 1 532 ? 38.262 12.400 27.169 1.00 68.81 532 LEU B O 1
ATOM 7452 N N . CYS B 1 533 ? 38.244 14.591 26.613 1.00 66.07 533 CYS B N 1
ATOM 7453 C CA . CYS B 1 533 ? 39.659 14.850 26.817 1.00 68.91 533 CYS B CA 1
ATOM 7454 C C . CYS B 1 533 ? 39.803 16.169 27.558 1.00 72.09 533 CYS B C 1
ATOM 7455 O O . CYS B 1 533 ? 39.017 17.097 27.338 1.00 75.53 533 CYS B O 1
ATOM 7458 N N . LEU B 1 534 ? 40.809 16.251 28.427 1.00 74.71 534 LEU B N 1
ATOM 7459 C CA . LEU B 1 534 ? 41.080 17.444 29.215 1.00 78.53 534 LEU B CA 1
ATOM 7460 C C . LEU B 1 534 ? 42.447 18.011 28.842 1.00 81.27 534 LEU B C 1
ATOM 7461 O O . LEU B 1 534 ? 43.341 17.277 28.409 1.00 74.47 534 LEU B O 1
ATOM 7466 N N . CYS B 1 535 ? 42.600 19.327 28.999 1.00 79.55 535 CYS B N 1
ATOM 7467 C CA . CYS B 1 535 ? 43.896 19.962 28.785 1.00 81.79 535 CYS B CA 1
ATOM 7468 C C . CYS B 1 535 ? 43.980 21.246 29.597 1.00 90.77 535 CYS B C 1
ATOM 7469 O O . CYS B 1 535 ? 42.980 21.947 29.785 1.00 96.14 535 CYS B O 1
ATOM 7472 N N . TYR B 1 536 ? 45.189 21.551 30.063 1.00 87.49 536 TYR B N 1
ATOM 7473 C CA . TYR B 1 536 ? 45.425 22.829 30.716 1.00 93.73 536 TYR B CA 1
ATOM 7474 C C . TYR B 1 536 ? 45.404 23.951 29.677 1.00 101.98 536 TYR B C 1
ATOM 7475 O O . TYR B 1 536 ? 45.871 23.753 28.551 1.00 100.05 536 TYR B O 1
ATOM 7484 N N . PRO B 1 537 ? 44.845 25.121 30.013 1.00 107.85 537 PRO B N 1
ATOM 7485 C CA . PRO B 1 537 ? 44.721 26.196 29.016 1.00 109.57 537 PRO B CA 1
ATOM 7486 C C . PRO B 1 537 ? 46.066 26.791 28.621 1.00 108.49 537 PRO B C 1
ATOM 7487 O O . PRO B 1 537 ? 47.007 26.859 29.415 1.00 107.14 537 PRO B O 1
ATOM 7491 N N . GLY B 1 538 ? 46.145 27.202 27.369 1.00 111.52 538 GLY B N 1
ATOM 7492 C CA . GLY B 1 538 ? 47.373 27.678 26.774 1.00 124.60 538 GLY B CA 1
ATOM 7493 C C . GLY B 1 538 ? 47.913 26.683 25.763 1.00 130.06 538 GLY B C 1
ATOM 7494 O O . GLY B 1 538 ? 47.734 25.464 25.891 1.00 122.68 538 GLY B O 1
ATOM 7495 N N . VAL B 1 539 ? 48.596 27.207 24.746 1.00 154.04 539 VAL B N 1
ATOM 7496 C CA . VAL B 1 539 ? 49.138 26.375 23.676 1.00 149.00 539 VAL B CA 1
ATOM 7497 C C . VAL B 1 539 ? 50.385 25.646 24.159 1.00 147.09 539 VAL B C 1
ATOM 7498 O O . VAL B 1 539 ? 50.876 25.901 25.267 1.00 150.15 539 VAL B O 1
ATOM 7502 N N . ASP B 1 540 ? 50.874 24.714 23.330 1.00 122.99 540 ASP B N 1
ATOM 7503 C CA . ASP B 1 540 ? 51.967 23.770 23.606 1.00 120.36 540 ASP B CA 1
ATOM 7504 C C . ASP B 1 540 ? 51.692 22.864 24.814 1.00 107.90 540 ASP B C 1
ATOM 7505 O O . ASP B 1 540 ? 52.629 22.311 25.394 1.00 107.53 540 ASP B O 1
ATOM 7510 N N . ASN B 1 541 ? 50.427 22.677 25.196 1.00 113.72 541 ASN B N 1
ATOM 7511 C CA . ASN B 1 541 ? 50.020 21.705 26.205 1.00 107.07 541 ASN B CA 1
ATOM 7512 C C . ASN B 1 541 ? 49.245 20.579 25.536 1.00 98.85 541 ASN B C 1
ATOM 7513 O O . ASN B 1 541 ? 48.402 20.825 24.667 1.00 92.85 541 ASN B O 1
ATOM 7518 N N . GLN B 1 542 ? 49.525 19.348 25.949 1.00 99.06 542 GLN B N 1
ATOM 7519 C CA . GLN B 1 542 ? 48.978 18.177 25.282 1.00 102.40 542 GLN B CA 1
ATOM 7520 C C . GLN B 1 542 ? 47.666 17.735 25.917 1.00 98.05 542 GLN B C 1
ATOM 7521 O O . GLN B 1 542 ? 47.427 17.936 27.110 1.00 98.52 542 GLN B O 1
ATOM 7527 N N . TRP B 1 543 ? 46.816 17.121 25.099 1.00 90.35 543 TRP B N 1
ATOM 7528 C CA . TRP B 1 543 ? 45.546 16.592 25.561 1.00 73.41 543 TRP B CA 1
ATOM 7529 C C . TRP B 1 543 ? 45.766 15.253 26.257 1.00 75.51 543 TRP B C 1
ATOM 7530 O O . TRP B 1 543 ? 46.813 14.616 26.121 1.00 85.59 543 TRP B O 1
ATOM 7541 N N . THR B 1 544 ? 44.773 14.836 27.030 1.00 77.78 544 THR B N 1
ATOM 7542 C CA . THR B 1 544 ? 44.862 13.563 27.723 1.00 75.03 544 THR B CA 1
ATOM 7543 C C . THR B 1 544 ? 44.332 12.450 26.831 1.00 72.79 544 THR B C 1
ATOM 7544 O O . THR B 1 544 ? 43.876 12.682 25.710 1.00 78.57 544 THR B O 1
ATOM 7548 N N . ALA B 1 545 ? 44.392 11.224 27.343 1.00 73.31 545 ALA B N 1
ATOM 7549 C CA . ALA B 1 545 ? 43.708 10.113 26.711 1.00 69.63 545 ALA B CA 1
ATOM 7550 C C . ALA B 1 545 ? 42.198 10.325 26.790 1.00 78.29 545 ALA B C 1
ATOM 7551 O O . ALA B 1 545 ? 41.705 10.970 27.720 1.00 79.23 545 ALA B O 1
ATOM 7553 N N . PRO B 1 546 ? 41.446 9.831 25.809 1.00 81.65 546 PRO B N 1
ATOM 7554 C CA . PRO B 1 546 ? 39.987 9.820 25.952 1.00 77.69 546 PRO B CA 1
ATOM 7555 C C . PRO B 1 546 ? 39.543 8.855 27.039 1.00 72.98 546 PRO B C 1
ATOM 7556 O O . PRO B 1 546 ? 40.191 7.840 27.306 1.00 78.74 546 PRO B O 1
ATOM 7560 N N . PHE B 1 547 ? 38.441 9.208 27.696 1.00 76.48 547 PHE B N 1
ATOM 7561 C CA . PHE B 1 547 ? 37.800 8.343 28.677 1.00 79.48 547 PHE B CA 1
ATOM 7562 C C . PHE B 1 547 ? 36.311 8.293 28.383 1.00 80.58 547 PHE B C 1
ATOM 7563 O O . PHE B 1 547 ? 35.717 9.303 27.995 1.00 80.15 547 PHE B O 1
ATOM 7571 N N . ASN B 1 548 ? 35.713 7.118 28.571 1.00 86.08 548 ASN B N 1
ATOM 7572 C CA . ASN B 1 548 ? 34.288 6.941 28.314 1.00 84.50 548 ASN B CA 1
ATOM 7573 C C . ASN B 1 548 ? 33.469 7.629 29.404 1.00 93.33 548 ASN B C 1
ATOM 7574 O O . ASN B 1 548 ? 33.576 7.281 30.587 1.00 94.34 548 ASN B O 1
ATOM 7579 N N . ILE B 1 549 ? 32.641 8.602 29.005 1.00 87.38 549 ILE B N 1
ATOM 7580 C CA . ILE B 1 549 ? 31.845 9.352 29.975 1.00 83.42 549 ILE B CA 1
ATOM 7581 C C . ILE B 1 549 ? 30.547 8.656 30.345 1.00 82.52 549 ILE B C 1
ATOM 7582 O O . ILE B 1 549 ? 29.799 9.178 31.180 1.00 93.72 549 ILE B O 1
ATOM 7587 N N . SER B 1 550 ? 30.254 7.498 29.757 1.00 81.72 550 SER B N 1
ATOM 7588 C CA . SER B 1 550 ? 29.063 6.731 30.102 1.00 87.91 550 SER B CA 1
ATOM 7589 C C . SER B 1 550 ? 29.367 5.544 31.002 1.00 90.28 550 SER B C 1
ATOM 7590 O O . SER B 1 550 ? 28.441 4.824 31.388 1.00 95.34 550 SER B O 1
ATOM 7593 N N . ASP B 1 551 ? 30.632 5.319 31.342 1.00 88.27 551 ASP B N 1
ATOM 7594 C CA . ASP B 1 551 ? 31.018 4.199 32.193 1.00 96.32 551 ASP B CA 1
ATOM 7595 C C . ASP B 1 551 ? 31.029 4.673 33.643 1.00 90.79 551 ASP B C 1
ATOM 7596 O O . ASP B 1 551 ? 31.889 5.468 34.038 1.00 84.58 551 ASP B O 1
ATOM 7601 N N . LEU B 1 552 ? 30.078 4.183 34.435 1.00 90.95 552 LEU B N 1
ATOM 7602 C CA . LEU B 1 552 ? 29.921 4.633 35.813 1.00 86.59 552 LEU B CA 1
ATOM 7603 C C . LEU B 1 552 ? 31.024 4.071 36.705 1.00 85.79 552 LEU B C 1
ATOM 7604 O O . LEU B 1 552 ? 31.375 2.891 36.613 1.00 93.56 552 LEU B O 1
ATOM 7609 N N . GLY B 1 553 ? 31.574 4.926 37.567 1.00 82.52 553 GLY B N 1
ATOM 7610 C CA . GLY B 1 553 ? 32.592 4.491 38.505 1.00 85.35 553 GLY B CA 1
ATOM 7611 C C . GLY B 1 553 ? 33.702 5.494 38.752 1.00 93.85 553 GLY B C 1
ATOM 7612 O O . GLY B 1 553 ? 33.465 6.707 38.799 1.00 93.69 553 GLY B O 1
ATOM 7613 N N . ILE B 1 554 ? 34.923 4.992 38.916 1.00 95.86 554 ILE B N 1
ATOM 7614 C CA . ILE B 1 554 ? 36.098 5.809 39.197 1.00 98.71 554 ILE B CA 1
ATOM 7615 C C . ILE B 1 554 ? 37.112 5.547 38.089 1.00 102.25 554 ILE B C 1
ATOM 7616 O O . ILE B 1 554 ? 37.454 4.389 37.819 1.00 105.51 554 ILE B O 1
ATOM 7621 N N . THR B 1 555 ? 37.574 6.615 37.435 1.00 101.28 555 THR B N 1
ATOM 7622 C CA . THR B 1 555 ? 38.534 6.516 36.339 1.00 97.23 555 THR B CA 1
ATOM 7623 C C . THR B 1 555 ? 39.688 7.476 36.593 1.00 92.77 555 THR B C 1
ATOM 7624 O O . THR B 1 555 ? 39.466 8.668 36.822 1.00 97.11 555 THR B O 1
ATOM 7628 N N . HIS B 1 556 ? 40.916 6.964 36.557 1.00 93.10 556 HIS B N 1
ATOM 7629 C CA . HIS B 1 556 ? 42.088 7.811 36.718 1.00 87.09 556 HIS B CA 1
ATOM 7630 C C . HIS B 1 556 ? 42.617 8.259 35.363 1.00 85.02 556 HIS B C 1
ATOM 7631 O O . HIS B 1 556 ? 42.648 7.483 34.404 1.00 81.27 556 HIS B O 1
ATOM 7638 N N . LEU B 1 557 ? 43.034 9.519 35.294 1.00 81.28 557 LEU B N 1
ATOM 7639 C CA . LEU B 1 557 ? 43.489 10.116 34.047 1.00 83.40 557 LEU B CA 1
ATOM 7640 C C . LEU B 1 557 ? 44.762 10.915 34.299 1.00 94.73 557 LEU B C 1
ATOM 7641 O O . LEU B 1 557 ? 44.815 11.715 35.234 1.00 94.47 557 LEU B O 1
ATOM 7646 N N . LYS B 1 558 ? 45.784 10.702 33.472 1.00 91.35 558 LYS B N 1
ATOM 7647 C CA . LYS B 1 558 ? 47.065 11.378 33.647 1.00 97.05 558 LYS B CA 1
ATOM 7648 C C . LYS B 1 558 ? 47.089 12.684 32.860 1.00 98.64 558 LYS B C 1
ATOM 7649 O O . LYS B 1 558 ? 46.722 12.705 31.681 1.00 99.64 558 LYS B O 1
ATOM 7655 N N . ILE B 1 559 ? 47.542 13.766 33.499 1.00 92.46 559 ILE B N 1
ATOM 7656 C CA . ILE B 1 559 ? 47.642 15.060 32.833 1.00 85.46 559 ILE B CA 1
ATOM 7657 C C . ILE B 1 559 ? 48.998 15.660 33.191 1.00 84.96 559 ILE B C 1
ATOM 7658 O O . ILE B 1 559 ? 49.609 15.291 34.199 1.00 93.54 559 ILE B O 1
ATOM 7663 N N . ALA B 1 560 ? 49.501 16.539 32.322 1.00 84.63 560 ALA B N 1
ATOM 7664 C CA . ALA B 1 560 ? 50.773 17.217 32.537 1.00 92.90 560 ALA B CA 1
ATOM 7665 C C . ALA B 1 560 ? 50.791 18.505 31.729 1.00 91.62 560 ALA B C 1
ATOM 7666 O O . ALA B 1 560 ? 50.186 18.589 30.657 1.00 87.53 560 ALA B O 1
ATOM 7668 N N . ARG B 1 561 ? 51.497 19.503 32.254 1.00 92.07 561 ARG B N 1
ATOM 7669 C CA . ARG B 1 561 ? 51.782 20.714 31.507 1.00 96.21 561 ARG B CA 1
ATOM 7670 C C . ARG B 1 561 ? 53.038 20.497 30.661 1.00 105.56 561 ARG B C 1
ATOM 7671 O O . ARG B 1 561 ? 53.635 19.415 30.661 1.00 108.51 561 ARG B O 1
ATOM 7673 N N . ALA B 1 562 ? 53.446 21.536 29.931 1.00 113.10 562 ALA B N 1
ATOM 7674 C CA . ALA B 1 562 ? 54.595 21.436 29.037 1.00 92.73 562 ALA B CA 1
ATOM 7675 C C . ALA B 1 562 ? 55.885 21.408 29.844 1.00 98.14 562 ALA B C 1
ATOM 7676 O O . ALA B 1 562 ? 56.180 22.347 30.590 1.00 102.06 562 ALA B O 1
ATOM 7678 N N . GLY B 1 563 ? 56.645 20.322 29.702 1.00 105.12 563 GLY B N 1
ATOM 7679 C CA . GLY B 1 563 ? 57.910 20.187 30.397 1.00 104.37 563 GLY B CA 1
ATOM 7680 C C . GLY B 1 563 ? 57.793 19.944 31.881 1.00 105.14 563 GLY B C 1
ATOM 7681 O O . GLY B 1 563 ? 58.767 20.131 32.613 1.00 110.74 563 GLY B O 1
ATOM 7682 N N . GLN B 1 564 ? 56.622 19.539 32.352 1.00 106.37 564 GLN B N 1
ATOM 7683 C CA . GLN B 1 564 ? 56.372 19.335 33.767 1.00 107.10 564 GLN B CA 1
ATOM 7684 C C . GLN B 1 564 ? 55.987 17.881 34.008 1.00 114.70 564 GLN B C 1
ATOM 7685 O O . GLN B 1 564 ? 55.740 17.116 33.071 1.00 113.75 564 GLN B O 1
ATOM 7691 N N . ARG B 1 565 ? 55.958 17.494 35.282 1.00 109.51 565 ARG B N 1
ATOM 7692 C CA . ARG B 1 565 ? 55.658 16.116 35.637 1.00 102.86 565 ARG B CA 1
ATOM 7693 C C . ARG B 1 565 ? 54.157 15.858 35.548 1.00 101.06 565 ARG B C 1
ATOM 7694 O O . ARG B 1 565 ? 53.349 16.767 35.339 1.00 102.76 565 ARG B O 1
ATOM 7702 N N . GLN B 1 566 ? 53.788 14.593 35.708 1.00 99.31 566 GLN B N 1
ATOM 7703 C CA . GLN B 1 566 ? 52.402 14.181 35.554 1.00 100.35 566 GLN B CA 1
ATOM 7704 C C . GLN B 1 566 ? 51.676 14.183 36.896 1.00 103.64 566 GLN B C 1
ATOM 7705 O O . GLN B 1 566 ? 52.259 13.898 37.947 1.00 104.86 566 GLN B O 1
ATOM 7711 N N . ARG B 1 567 ? 50.391 14.524 36.848 1.00 97.02 567 ARG B N 1
ATOM 7712 C CA . ARG B 1 567 ? 49.511 14.447 38.001 1.00 97.17 567 ARG B CA 1
ATOM 7713 C C . ARG B 1 567 ? 48.255 13.675 37.619 1.00 93.85 567 ARG B C 1
ATOM 7714 O O . ARG B 1 567 ? 47.801 13.709 36.467 1.00 91.70 567 ARG B O 1
ATOM 7716 N N . LEU B 1 568 ? 47.703 12.976 38.603 1.00 91.42 568 LEU B N 1
ATOM 7717 C CA . LEU B 1 568 ? 46.591 12.066 38.385 1.00 88.31 568 LEU B CA 1
ATOM 7718 C C . LEU B 1 568 ? 45.272 12.750 38.725 1.00 95.27 568 LEU B C 1
ATOM 7719 O O . LEU B 1 568 ? 45.154 13.414 39.761 1.00 96.06 568 LEU B O 1
ATOM 7724 N N . ILE B 1 569 ? 44.292 12.591 37.839 1.00 91.55 569 ILE B N 1
ATOM 7725 C CA . ILE B 1 569 ? 42.963 13.167 37.969 1.00 90.35 569 ILE B CA 1
ATOM 7726 C C . ILE B 1 569 ? 42.010 12.030 38.293 1.00 92.61 569 ILE B C 1
ATOM 7727 O O . ILE B 1 569 ? 41.944 11.036 37.557 1.00 90.47 569 ILE B O 1
ATOM 7732 N N . ARG B 1 570 ? 41.301 12.164 39.408 1.00 92.63 570 ARG B N 1
ATOM 7733 C CA . ARG B 1 570 ? 40.180 11.295 39.723 1.00 91.22 570 ARG B CA 1
ATOM 7734 C C . ARG B 1 570 ? 38.959 11.795 38.959 1.00 86.32 570 ARG B C 1
ATOM 7735 O O . ARG B 1 570 ? 38.606 12.977 39.046 1.00 90.19 570 ARG B O 1
ATOM 7743 N N . VAL B 1 571 ? 38.335 10.908 38.189 1.00 80.65 571 VAL B N 1
ATOM 7744 C CA . VAL B 1 571 ? 37.117 11.197 37.448 1.00 82.66 571 VAL B CA 1
ATOM 7745 C C . VAL B 1 571 ? 36.042 10.294 38.028 1.00 90.89 571 VAL B C 1
ATOM 7746 O O . VAL B 1 571 ? 36.078 9.071 37.834 1.00 89.04 571 VAL B O 1
ATOM 7750 N N . GLU B 1 572 ? 35.105 10.886 38.764 1.00 89.76 572 GLU B N 1
ATOM 7751 C CA . GLU B 1 572 ? 34.002 10.148 39.362 1.00 80.04 572 GLU B CA 1
ATOM 7752 C C . GLU B 1 572 ? 32.777 10.322 38.476 1.00 79.79 572 GLU B C 1
ATOM 7753 O O . GLU B 1 572 ? 32.359 11.452 38.207 1.00 79.48 572 GLU B O 1
ATOM 7759 N N . ILE B 1 573 ? 32.215 9.210 38.014 1.00 76.69 573 ILE B N 1
ATOM 7760 C CA . ILE B 1 573 ? 31.132 9.214 37.038 1.00 88.76 573 ILE B CA 1
ATOM 7761 C C . ILE B 1 573 ? 29.938 8.520 37.679 1.00 87.84 573 ILE B C 1
ATOM 7762 O O . ILE B 1 573 ? 29.971 7.303 37.907 1.00 86.81 573 ILE B O 1
ATOM 7767 N N . LEU B 1 574 ? 28.884 9.284 37.974 1.00 80.93 574 LEU B N 1
ATOM 7768 C CA . LEU B 1 574 ? 27.754 8.738 38.716 1.00 84.75 574 LEU B CA 1
ATOM 7769 C C . LEU B 1 574 ? 26.419 9.212 38.157 1.00 91.58 574 LEU B C 1
ATOM 7770 O O . LEU B 1 574 ? 26.300 10.354 37.715 1.00 91.35 574 LEU B O 1
ATOM 7775 N N . MET B 1 575 ? 25.423 8.323 38.151 1.00 95.36 575 MET B N 1
ATOM 7776 C CA . MET B 1 575 ? 24.091 8.692 37.602 1.00 97.72 575 MET B CA 1
ATOM 7777 C C . MET B 1 575 ? 23.123 9.093 38.719 1.00 89.78 575 MET B C 1
ATOM 7778 O O . MET B 1 575 ? 22.862 8.253 39.601 1.00 91.55 575 MET B O 1
ATOM 7783 N N . GLU B 1 576 ? 22.619 10.330 38.678 1.00 97.04 576 GLU B N 1
ATOM 7784 C CA . GLU B 1 576 ? 21.689 10.820 39.730 1.00 109.21 576 GLU B CA 1
ATOM 7785 C C . GLU B 1 576 ? 20.261 10.396 39.374 1.00 112.91 576 GLU B C 1
ATOM 7786 O O . GLU B 1 576 ? 19.698 9.562 40.109 1.00 109.77 576 GLU B O 1
ATOM 7792 N N . ASP B 1 577 ? 19.709 10.938 38.284 1.00 119.57 577 ASP B N 1
ATOM 7793 C CA . ASP B 1 577 ? 18.403 10.577 37.723 1.00 119.70 577 ASP B CA 1
ATOM 7794 C C . ASP B 1 577 ? 18.366 11.169 36.292 1.00 115.32 577 ASP B C 1
ATOM 7795 O O . ASP B 1 577 ? 18.317 12.407 36.154 1.00 107.89 577 ASP B O 1
ATOM 7800 N N . ALA B 1 578 ? 18.543 10.301 35.292 1.00 98.15 578 ALA B N 1
ATOM 7801 C CA . ALA B 1 578 ? 18.772 10.786 33.911 1.00 102.02 578 ALA B CA 1
ATOM 7802 C C . ALA B 1 578 ? 19.864 11.848 33.739 1.00 92.29 578 ALA B C 1
ATOM 7803 O O . ALA B 1 578 ? 19.834 12.571 32.724 1.00 91.90 578 ALA B O 1
ATOM 7805 N N . THR B 1 579 ? 20.789 11.933 34.703 1.00 94.84 579 THR B N 1
ATOM 7806 C CA . THR B 1 579 ? 21.877 12.947 34.650 1.00 84.56 579 THR B CA 1
ATOM 7807 C C . THR B 1 579 ? 23.190 12.313 35.112 1.00 89.95 579 THR B C 1
ATOM 7808 O O . THR B 1 579 ? 23.330 12.066 36.326 1.00 92.56 579 THR B O 1
ATOM 7812 N N . ILE B 1 580 ? 24.107 12.061 34.177 1.00 88.90 580 ILE B N 1
ATOM 7813 C CA . ILE B 1 580 ? 25.399 11.478 34.495 1.00 82.25 580 ILE B CA 1
ATOM 7814 C C . ILE B 1 580 ? 26.332 12.624 34.865 1.00 82.02 580 ILE B C 1
ATOM 7815 O O . ILE B 1 580 ? 26.732 13.415 34.008 1.00 84.41 580 ILE B O 1
ATOM 7820 N N . PHE B 1 581 ? 26.630 12.749 36.155 1.00 87.25 581 PHE B N 1
ATOM 7821 C CA . PHE B 1 581 ? 27.549 13.761 36.651 1.00 88.62 581 PHE B CA 1
ATOM 7822 C C . PHE B 1 581 ? 28.975 13.232 36.577 1.00 92.03 581 PHE B C 1
ATOM 7823 O O . PHE B 1 581 ? 29.265 12.126 37.061 1.00 98.01 581 PHE B O 1
ATOM 7831 N N . LEU B 1 582 ? 29.849 14.021 35.949 1.00 81.41 582 LEU B N 1
ATOM 7832 C CA . LEU B 1 582 ? 31.285 13.777 35.897 1.00 81.74 582 LEU B CA 1
ATOM 7833 C C . LEU B 1 582 ? 31.974 14.772 36.820 1.00 78.25 582 LEU B C 1
ATOM 7834 O O . LEU B 1 582 ? 31.816 15.987 36.656 1.00 83.00 582 LEU B O 1
ATOM 7839 N N . ASN B 1 583 ? 32.738 14.262 37.779 1.00 70.34 583 ASN B N 1
ATOM 7840 C CA . ASN B 1 583 ? 33.425 15.087 38.761 1.00 80.37 583 ASN B CA 1
ATOM 7841 C C . ASN B 1 583 ? 34.923 14.907 38.579 1.00 83.90 583 ASN B C 1
ATOM 7842 O O . ASN B 1 583 ? 35.425 13.777 38.614 1.00 87.52 583 ASN B O 1
ATOM 7847 N N . LEU B 1 584 ? 35.626 16.019 38.382 1.00 81.22 584 LEU B N 1
ATOM 7848 C CA . LEU B 1 584 ? 37.054 16.025 38.094 1.00 86.42 584 LEU B CA 1
ATOM 7849 C C . LEU B 1 584 ? 37.786 16.593 39.300 1.00 87.32 584 LEU B C 1
ATOM 7850 O O . LEU B 1 584 ? 37.631 17.776 39.614 1.00 90.84 584 LEU B O 1
ATOM 7855 N N . SER B 1 585 ? 38.578 15.761 39.973 1.00 88.00 585 SER B N 1
ATOM 7856 C CA . SER B 1 585 ? 39.369 16.211 41.109 1.00 87.85 585 SER B CA 1
ATOM 7857 C C . SER B 1 585 ? 40.810 15.760 40.922 1.00 94.82 585 SER B C 1
ATOM 7858 O O . SER B 1 585 ? 41.114 14.930 40.064 1.00 93.62 585 SER B O 1
ATOM 7861 N N . MET B 1 586 ? 41.710 16.330 41.720 1.00 97.12 586 MET B N 1
ATOM 7862 C CA . MET B 1 586 ? 43.091 15.868 41.759 1.00 92.29 586 MET B CA 1
ATOM 7863 C C . MET B 1 586 ? 43.195 14.742 42.779 1.00 104.12 586 MET B C 1
ATOM 7864 O O . MET B 1 586 ? 42.723 14.880 43.913 1.00 113.11 586 MET B O 1
ATOM 7869 N N . GLU B 1 587 ? 43.801 13.628 42.369 1.00 109.50 587 GLU B N 1
ATOM 7870 C CA . GLU B 1 587 ? 43.860 12.426 43.198 1.00 114.93 587 GLU B CA 1
ATOM 7871 C C . GLU B 1 587 ? 44.875 12.616 44.320 1.00 128.94 587 GLU B C 1
ATOM 7872 O O . GLU B 1 587 ? 46.082 12.689 44.067 1.00 124.47 587 GLU B O 1
ATOM 7878 N N . GLN B 1 588 ? 44.390 12.696 45.555 1.00 148.29 588 GLN B N 1
ATOM 7879 C CA . GLN B 1 588 ? 45.238 12.839 46.741 1.00 152.48 588 GLN B CA 1
ATOM 7880 C C . GLN B 1 588 ? 45.398 11.492 47.439 1.00 154.77 588 GLN B C 1
ATOM 7881 O O . GLN B 1 588 ? 45.198 11.352 48.643 1.00 174.57 588 GLN B O 1
ATOM 7887 N N . ARG B 1 589 ? 45.777 10.486 46.659 1.00 133.90 589 ARG B N 1
ATOM 7888 C CA . ARG B 1 589 ? 45.942 9.114 47.114 1.00 130.15 589 ARG B CA 1
ATOM 7889 C C . ARG B 1 589 ? 47.077 8.521 46.287 1.00 131.13 589 ARG B C 1
ATOM 7890 O O . ARG B 1 589 ? 47.428 9.072 45.237 1.00 124.06 589 ARG B O 1
ATOM 7898 N N . ASN B 1 590 ? 47.725 7.469 46.818 1.00 120.13 590 ASN B N 1
ATOM 7899 C CA . ASN B 1 590 ? 48.760 6.741 46.085 1.00 121.77 590 ASN B CA 1
ATOM 7900 C C . ASN B 1 590 ? 48.213 6.207 44.765 1.00 111.83 590 ASN B C 1
ATOM 7901 O O . ASN B 1 590 ? 47.047 5.812 44.666 1.00 115.83 590 ASN B O 1
ATOM 7906 N N . TRP B 1 591 ? 49.076 6.232 43.751 1.00 99.09 591 TRP B N 1
ATOM 7907 C CA . TRP B 1 591 ? 48.724 5.862 42.391 1.00 87.79 591 TRP B CA 1
ATOM 7908 C C . TRP B 1 591 ? 48.454 4.355 42.315 1.00 94.15 591 TRP B C 1
ATOM 7909 O O . TRP B 1 591 ? 48.943 3.603 43.163 1.00 99.07 591 TRP B O 1
ATOM 7920 N N . PRO B 1 592 ? 47.645 3.891 41.336 1.00 91.29 592 PRO B N 1
ATOM 7921 C CA . PRO B 1 592 ? 47.251 2.464 41.324 1.00 90.01 592 PRO B CA 1
ATOM 7922 C C . PRO B 1 592 ? 48.382 1.487 41.060 1.00 90.87 592 PRO B C 1
ATOM 7923 O O . PRO B 1 592 ? 48.235 0.304 41.392 1.00 96.65 592 PRO B O 1
ATOM 7927 N N . PHE B 1 593 ? 49.498 1.934 40.489 1.00 97.77 593 PHE B N 1
ATOM 7928 C CA . PHE B 1 593 ? 50.627 1.064 40.206 1.00 95.00 593 PHE B CA 1
ATOM 7929 C C . PHE B 1 593 ? 51.919 1.703 40.691 1.00 92.14 593 PHE B C 1
ATOM 7930 O O . PHE B 1 593 ? 52.081 2.924 40.655 1.00 88.95 593 PHE B O 1
ATOM 7938 N N . SER B 1 594 ? 52.840 0.860 41.150 1.00 94.53 594 SER B N 1
ATOM 7939 C CA . SER B 1 594 ? 54.179 1.293 41.535 1.00 96.13 594 SER B CA 1
ATOM 7940 C C . SER B 1 594 ? 55.179 0.345 40.890 1.00 94.50 594 SER B C 1
ATOM 7941 O O . SER B 1 594 ? 55.225 -0.840 41.233 1.00 97.52 594 SER B O 1
ATOM 7944 N N . MET B 1 595 ? 55.959 0.861 39.944 1.00 98.33 595 MET B N 1
ATOM 7945 C CA . MET B 1 595 ? 57.001 0.089 39.278 1.00 93.10 595 MET B CA 1
ATOM 7946 C C . MET B 1 595 ? 58.258 0.135 40.133 1.00 95.22 595 MET B C 1
ATOM 7947 O O . MET B 1 595 ? 58.859 1.199 40.310 1.00 97.67 595 MET B O 1
ATOM 7952 N N . ARG B 1 596 ? 58.654 -1.020 40.656 1.00 96.21 596 ARG B N 1
ATOM 7953 C CA . ARG B 1 596 ? 59.749 -1.142 41.612 1.00 97.23 596 ARG B CA 1
ATOM 7954 C C . ARG B 1 596 ? 60.824 -2.021 40.971 1.00 103.53 596 ARG B C 1
ATOM 7955 O O . ARG B 1 596 ? 60.678 -3.245 40.901 1.00 105.14 596 ARG B O 1
ATOM 7963 N N . ASN B 1 597 ? 61.893 -1.400 40.473 1.00 101.97 597 ASN B N 1
ATOM 7964 C CA . ASN B 1 597 ? 63.004 -2.119 39.854 1.00 101.57 597 ASN B CA 1
ATOM 7965 C C . ASN B 1 597 ? 64.080 -2.319 40.916 1.00 103.97 597 ASN B C 1
ATOM 7966 O O . ASN B 1 597 ? 64.875 -1.414 41.193 1.00 100.87 597 ASN B O 1
ATOM 7971 N N . GLU B 1 598 ? 64.098 -3.512 41.504 1.00 105.06 598 GLU B N 1
ATOM 7972 C CA . GLU B 1 598 ? 65.099 -3.902 42.487 1.00 110.91 598 GLU B CA 1
ATOM 7973 C C . GLU B 1 598 ? 66.329 -4.537 41.852 1.00 109.27 598 GLU B C 1
ATOM 7974 O O . GLU B 1 598 ? 67.252 -4.926 42.578 1.00 104.67 598 GLU B O 1
ATOM 7980 N N . SER B 1 599 ? 66.362 -4.654 40.527 1.00 106.17 599 SER B N 1
ATOM 7981 C CA . SER B 1 599 ? 67.450 -5.315 39.825 1.00 109.96 599 SER B CA 1
ATOM 7982 C C . SER B 1 599 ? 68.497 -4.301 39.367 1.00 108.23 599 SER B C 1
ATOM 7983 O O . SER B 1 599 ? 68.317 -3.087 39.475 1.00 109.67 599 SER B O 1
ATOM 7986 N N . ASP B 1 600 ? 69.603 -4.820 38.831 1.00 106.49 600 ASP B N 1
ATOM 7987 C CA . ASP B 1 600 ? 70.694 -3.995 38.325 1.00 109.14 600 ASP B CA 1
ATOM 7988 C C . ASP B 1 600 ? 70.594 -3.744 36.821 1.00 107.71 600 ASP B C 1
ATOM 7989 O O . ASP B 1 600 ? 71.621 -3.632 36.143 1.00 111.45 600 ASP B O 1
ATOM 7994 N N . THR B 1 601 ? 69.378 -3.646 36.287 1.00 103.64 601 THR B N 1
ATOM 7995 C CA . THR B 1 601 ? 69.156 -3.553 34.850 1.00 99.70 601 THR B CA 1
ATOM 7996 C C . THR B 1 601 ? 68.161 -2.439 34.552 1.00 98.01 601 THR B C 1
ATOM 7997 O O . THR B 1 601 ? 67.061 -2.420 35.113 1.00 96.71 601 THR B O 1
ATOM 8001 N N . GLU B 1 602 ? 68.554 -1.511 33.679 1.00 94.91 602 GLU B N 1
ATOM 8002 C CA . GLU B 1 602 ? 67.652 -0.452 33.240 1.00 84.83 602 GLU B CA 1
ATOM 8003 C C . GLU B 1 602 ? 66.585 -1.017 32.313 1.00 84.22 602 GLU B C 1
ATOM 8004 O O . GLU B 1 602 ? 66.893 -1.678 31.318 1.00 87.26 602 GLU B O 1
ATOM 8010 N N . PHE B 1 603 ? 65.331 -0.754 32.644 1.00 85.69 603 PHE B N 1
ATOM 8011 C CA . PHE B 1 603 ? 64.185 -1.185 31.865 1.00 83.32 603 PHE B CA 1
ATOM 8012 C C . PHE B 1 603 ? 63.524 0.024 31.219 1.00 75.03 603 PHE B C 1
ATOM 8013 O O . PHE B 1 603 ? 63.817 1.175 31.547 1.00 73.54 603 PHE B O 1
ATOM 8021 N N . THR B 1 604 ? 62.630 -0.256 30.277 1.00 76.11 604 THR B N 1
ATOM 8022 C CA . THR B 1 604 ? 61.702 0.743 29.762 1.00 82.97 604 THR B CA 1
ATOM 8023 C C . THR B 1 604 ? 60.342 0.080 29.622 1.00 79.31 604 THR B C 1
ATOM 8024 O O . THR B 1 604 ? 60.246 -1.020 29.082 1.00 89.87 604 THR B O 1
ATOM 8028 N N . PHE B 1 605 ? 59.294 0.732 30.096 1.00 82.53 605 PHE B N 1
ATOM 8029 C CA . PHE B 1 605 ? 57.966 0.132 30.033 1.00 87.76 605 PHE B CA 1
ATOM 8030 C C . PHE B 1 605 ? 56.969 1.053 29.344 1.00 85.07 605 PHE B C 1
ATOM 8031 O O . PHE B 1 605 ? 57.080 2.280 29.403 1.00 91.20 605 PHE B O 1
ATOM 8039 N N . TYR B 1 606 ? 55.996 0.435 28.676 1.00 81.66 606 TYR B N 1
ATOM 8040 C CA . TYR B 1 606 ? 54.956 1.183 27.976 1.00 85.69 606 TYR B CA 1
ATOM 8041 C C . TYR B 1 606 ? 53.678 0.357 27.937 1.00 88.03 606 TYR B C 1
ATOM 8042 O O . TYR B 1 606 ? 53.713 -0.872 28.011 1.00 92.70 606 TYR B O 1
ATOM 8051 N N . GLN B 1 607 ? 52.541 1.044 27.804 1.00 83.04 607 GLN B N 1
ATOM 8052 C CA . GLN B 1 607 ? 51.253 0.363 27.704 1.00 82.69 607 GLN B CA 1
ATOM 8053 C C . GLN B 1 607 ? 51.082 -0.259 26.319 1.00 88.88 607 GLN B C 1
ATOM 8054 O O . GLN B 1 607 ? 51.356 0.389 25.304 1.00 90.66 607 GLN B O 1
ATOM 8060 N N . VAL B 1 608 ? 50.612 -1.512 26.288 1.00 90.55 608 VAL B N 1
ATOM 8061 C CA . VAL B 1 608 ? 50.522 -2.294 25.056 1.00 86.30 608 VAL B CA 1
ATOM 8062 C C . VAL B 1 608 ? 49.400 -1.746 24.175 1.00 97.84 608 VAL B C 1
ATOM 8063 O O . VAL B 1 608 ? 48.365 -1.281 24.675 1.00 102.78 608 VAL B O 1
ATOM 8067 N N . ASN B 1 609 ? 49.636 -1.734 22.857 1.00 98.59 609 ASN B N 1
ATOM 8068 C CA . ASN B 1 609 ? 48.608 -1.365 21.888 1.00 102.14 609 ASN B CA 1
ATOM 8069 C C . ASN B 1 609 ? 47.457 -2.373 21.939 1.00 106.95 609 ASN B C 1
ATOM 8070 O O . ASN B 1 609 ? 47.695 -3.586 21.832 1.00 115.96 609 ASN B O 1
ATOM 8075 N N . PRO B 1 610 ? 46.210 -1.921 22.109 1.00 109.01 610 PRO B N 1
ATOM 8076 C CA . PRO B 1 610 ? 45.082 -2.865 22.062 1.00 104.05 610 PRO B CA 1
ATOM 8077 C C . PRO B 1 610 ? 44.793 -3.387 20.668 1.00 116.67 610 PRO B C 1
ATOM 8078 O O . PRO B 1 610 ? 44.332 -4.527 20.533 1.00 113.44 610 PRO B O 1
ATOM 8082 N N . THR B 1 611 ? 45.043 -2.589 19.633 1.00 129.24 611 THR B N 1
ATOM 8083 C CA . THR B 1 611 ? 44.804 -3.001 18.253 1.00 128.21 611 THR B CA 1
ATOM 8084 C C . THR B 1 611 ? 46.020 -3.724 17.680 1.00 131.61 611 THR B C 1
ATOM 8085 O O . THR B 1 611 ? 46.325 -4.852 18.069 1.00 128.57 611 THR B O 1
ATOM 8087 N N . GLU B 1 618 ? 37.526 1.247 15.500 1.00 136.53 618 GLU B N 1
ATOM 8088 C CA . GLU B 1 618 ? 37.915 0.052 16.241 1.00 150.80 618 GLU B CA 1
ATOM 8089 C C . GLU B 1 618 ? 38.166 0.384 17.708 1.00 155.77 618 GLU B C 1
ATOM 8090 O O . GLU B 1 618 ? 37.261 0.295 18.541 1.00 139.39 618 GLU B O 1
ATOM 8092 N N . ASP B 1 619 ? 39.400 0.761 18.026 1.00 175.84 619 ASP B N 1
ATOM 8093 C CA . ASP B 1 619 ? 39.715 1.225 19.368 1.00 173.91 619 ASP B CA 1
ATOM 8094 C C . ASP B 1 619 ? 39.423 2.715 19.518 1.00 171.13 619 ASP B C 1
ATOM 8095 O O . ASP B 1 619 ? 39.502 3.488 18.561 1.00 179.60 619 ASP B O 1
ATOM 8100 N N . ARG B 1 620 ? 39.043 3.102 20.732 1.00 135.87 620 ARG B N 1
ATOM 8101 C CA . ARG B 1 620 ? 38.803 4.501 21.056 1.00 114.72 620 ARG B CA 1
ATOM 8102 C C . ARG B 1 620 ? 39.596 4.896 22.295 1.00 105.25 620 ARG B C 1
ATOM 8103 O O . ARG B 1 620 ? 39.164 5.741 23.082 1.00 100.69 620 ARG B O 1
ATOM 8105 N N . SER B 1 621 ? 40.755 4.269 22.481 1.00 106.77 621 SER B N 1
ATOM 8106 C CA . SER B 1 621 ? 41.640 4.574 23.592 1.00 93.07 621 SER B CA 1
ATOM 8107 C C . SER B 1 621 ? 42.619 5.692 23.275 1.00 88.88 621 SER B C 1
ATOM 8108 O O . SER B 1 621 ? 43.182 6.281 24.205 1.00 91.45 621 SER B O 1
ATOM 8111 N N . GLY B 1 622 ? 42.821 5.998 21.996 1.00 90.24 622 GLY B N 1
ATOM 8112 C CA . GLY B 1 622 ? 43.778 7.008 21.578 1.00 85.65 622 GLY B CA 1
ATOM 8113 C C . GLY B 1 622 ? 45.212 6.632 21.875 1.00 83.17 622 GLY B C 1
ATOM 8114 O O . GLY B 1 622 ? 45.963 7.457 22.409 1.00 82.33 622 GLY B O 1
ATOM 8115 N N . TRP B 1 623 ? 45.605 5.400 21.555 1.00 80.10 623 TRP B N 1
ATOM 8116 C CA . TRP B 1 623 ? 46.911 4.886 21.946 1.00 84.06 623 TRP B CA 1
ATOM 8117 C C . TRP B 1 623 ? 48.000 5.521 21.087 1.00 99.02 623 TRP B C 1
ATOM 8118 O O . TRP B 1 623 ? 47.967 5.433 19.852 1.00 96.65 623 TRP B O 1
ATOM 8129 N N . ARG B 1 624 ? 48.961 6.154 21.746 1.00 92.30 624 ARG B N 1
ATOM 8130 C CA . ARG B 1 624 ? 50.177 6.682 21.155 1.00 91.27 624 ARG B CA 1
ATOM 8131 C C . ARG B 1 624 ? 51.348 6.132 21.959 1.00 91.89 624 ARG B C 1
ATOM 8132 O O . ARG B 1 624 ? 51.153 5.728 23.107 1.00 86.67 624 ARG B O 1
ATOM 8140 N N . PRO B 1 625 ? 52.566 6.018 21.376 1.00 101.84 625 PRO B N 1
ATOM 8141 C CA . PRO B 1 625 ? 53.663 5.450 22.177 1.00 97.04 625 PRO B CA 1
ATOM 8142 C C . PRO B 1 625 ? 54.190 6.397 23.246 1.00 86.42 625 PRO B C 1
ATOM 8143 O O . PRO B 1 625 ? 54.693 7.485 22.952 1.00 83.12 625 PRO B O 1
ATOM 8147 N N . VAL B 1 626 ? 54.018 6.003 24.506 1.00 87.98 626 VAL B N 1
ATOM 8148 C CA . VAL B 1 626 ? 54.583 6.708 25.652 1.00 90.79 626 VAL B CA 1
ATOM 8149 C C . VAL B 1 626 ? 55.411 5.697 26.432 1.00 86.15 626 VAL B C 1
ATOM 8150 O O . VAL B 1 626 ? 54.860 4.840 27.137 1.00 82.31 626 VAL B O 1
ATOM 8154 N N . ARG B 1 627 ? 56.730 5.793 26.301 1.00 82.88 627 ARG B N 1
ATOM 8155 C CA . ARG B 1 627 ? 57.666 4.893 26.954 1.00 76.71 627 ARG B CA 1
ATOM 8156 C C . ARG B 1 627 ? 58.244 5.576 28.190 1.00 75.24 627 ARG B C 1
ATOM 8157 O O . ARG B 1 627 ? 58.439 6.794 28.205 1.00 76.07 627 ARG B O 1
ATOM 8165 N N . TYR B 1 628 ? 58.494 4.792 29.232 1.00 76.94 628 TYR B N 1
ATOM 8166 C CA . TYR B 1 628 ? 59.045 5.284 30.483 1.00 81.50 628 TYR B CA 1
ATOM 8167 C C . TYR B 1 628 ? 60.350 4.556 30.769 1.00 78.85 628 TYR B C 1
ATOM 8168 O O . TYR B 1 628 ? 60.476 3.359 30.489 1.00 73.96 628 TYR B O 1
ATOM 8177 N N . ARG B 1 629 ? 61.317 5.280 31.328 1.00 71.46 629 ARG B N 1
ATOM 8178 C CA . ARG B 1 629 ? 62.609 4.716 31.687 1.00 75.71 629 ARG B CA 1
ATOM 8179 C C . ARG B 1 629 ? 62.622 4.375 33.169 1.00 75.36 629 ARG B C 1
ATOM 8180 O O . ARG B 1 629 ? 62.339 5.231 34.013 1.00 84.06 629 ARG B O 1
ATOM 8188 N N . LEU B 1 630 ? 62.954 3.124 33.481 1.00 79.49 630 LEU B N 1
ATOM 8189 C CA . LEU B 1 630 ? 63.047 2.637 34.852 1.00 85.56 630 LEU B CA 1
ATOM 8190 C C . LEU B 1 630 ? 64.496 2.221 35.089 1.00 88.59 630 LEU B C 1
ATOM 8191 O O . LEU B 1 630 ? 64.876 1.080 34.785 1.00 87.67 630 LEU B O 1
ATOM 8196 N N . PRO B 1 631 ? 65.335 3.117 35.617 1.00 90.36 631 PRO B N 1
ATOM 8197 C CA . PRO B 1 631 ? 66.768 2.804 35.867 1.00 93.51 631 PRO B CA 1
ATOM 8198 C C . PRO B 1 631 ? 66.943 1.768 36.971 1.00 94.35 631 PRO B C 1
ATOM 8199 O O . PRO B 1 631 ? 65.977 1.472 37.690 1.00 99.43 631 PRO B O 1
ATOM 8203 N N . PRO B 1 632 ? 68.141 1.162 37.114 1.00 99.59 632 PRO B N 1
ATOM 8204 C CA . PRO B 1 632 ? 68.327 0.137 38.158 1.00 104.98 632 PRO B CA 1
ATOM 8205 C C . PRO B 1 632 ? 68.219 0.682 39.576 1.00 104.82 632 PRO B C 1
ATOM 8206 O O . PRO B 1 632 ? 68.711 1.774 39.877 1.00 103.00 632 PRO B O 1
ATOM 8210 N N . ARG B 1 633 ? 67.565 -0.120 40.430 1.00 108.38 633 ARG B N 1
ATOM 8211 C CA . ARG B 1 633 ? 67.258 0.176 41.836 1.00 110.07 633 ARG B CA 1
ATOM 8212 C C . ARG B 1 633 ? 66.469 1.482 41.969 1.00 106.22 633 ARG B C 1
ATOM 8213 O O . ARG B 1 633 ? 66.908 2.448 42.595 1.00 120.09 633 ARG B O 1
ATOM 8215 N N . SER B 1 634 ? 65.284 1.495 41.361 1.00 104.66 634 SER B N 1
ATOM 8216 C CA . SER B 1 634 ? 64.457 2.695 41.333 1.00 109.58 634 SER B CA 1
ATOM 8217 C C . SER B 1 634 ? 62.996 2.320 41.547 1.00 109.59 634 SER B C 1
ATOM 8218 O O . SER B 1 634 ? 62.626 1.145 41.552 1.00 112.23 634 SER B O 1
ATOM 8221 N N . ILE B 1 635 ? 62.161 3.338 41.729 1.00 102.97 635 ILE B N 1
ATOM 8222 C CA . ILE B 1 635 ? 60.728 3.134 41.920 1.00 107.44 635 ILE B CA 1
ATOM 8223 C C . ILE B 1 635 ? 60.000 4.341 41.334 1.00 102.97 635 ILE B C 1
ATOM 8224 O O . ILE B 1 635 ? 60.473 5.478 41.425 1.00 103.42 635 ILE B O 1
ATOM 8229 N N . MET B 1 636 ? 58.840 4.086 40.723 1.00 108.04 636 MET B N 1
ATOM 8230 C CA . MET B 1 636 ? 58.042 5.190 40.126 1.00 108.48 636 MET B CA 1
ATOM 8231 C C . MET B 1 636 ? 56.571 4.768 40.049 1.00 101.35 636 MET B C 1
ATOM 8232 O O . MET B 1 636 ? 56.294 3.668 39.530 1.00 96.26 636 MET B O 1
ATOM 8237 N N . PRO B 1 637 ? 55.621 5.597 40.537 1.00 98.42 637 PRO B N 1
ATOM 8238 C CA . PRO B 1 637 ? 54.196 5.274 40.459 1.00 93.22 637 PRO B CA 1
ATOM 8239 C C . PRO B 1 637 ? 53.684 5.461 39.025 1.00 94.17 637 PRO B C 1
ATOM 8240 O O . PRO B 1 637 ? 54.106 6.398 38.372 1.00 93.24 637 PRO B O 1
ATOM 8244 N N . TYR B 1 638 ? 52.798 4.571 38.574 1.00 95.58 638 TYR B N 1
ATOM 8245 C CA . TYR B 1 638 ? 52.291 4.658 37.181 1.00 91.48 638 TYR B CA 1
ATOM 8246 C C . TYR B 1 638 ? 50.771 4.511 37.150 1.00 82.89 638 TYR B C 1
ATOM 8247 O O . TYR B 1 638 ? 50.228 3.710 37.935 1.00 81.39 638 TYR B O 1
ATOM 8256 N N . ALA B 1 639 ? 50.108 5.272 36.278 1.00 78.26 639 ALA B N 1
ATOM 8257 C CA . ALA B 1 639 ? 48.648 5.113 36.092 1.00 86.56 639 ALA B CA 1
ATOM 8258 C C . ALA B 1 639 ? 48.426 4.837 34.606 1.00 82.91 639 ALA B C 1
ATOM 8259 O O . ALA B 1 639 ? 49.175 5.408 33.793 1.00 85.24 639 ALA B O 1
ATOM 8261 N N . TRP B 1 640 ? 47.460 3.987 34.252 1.00 91.57 640 TRP B N 1
ATOM 8262 C CA . TRP B 1 640 ? 47.319 3.634 32.841 1.00 74.24 640 TRP B CA 1
ATOM 8263 C C . TRP B 1 640 ? 47.322 4.878 31.964 1.00 83.29 640 TRP B C 1
ATOM 8264 O O . TRP B 1 640 ? 46.616 5.853 32.245 1.00 86.25 640 TRP B O 1
ATOM 8275 N N . ASP B 1 641 ? 48.153 4.845 30.918 1.00 92.45 641 ASP B N 1
ATOM 8276 C CA . ASP B 1 641 ? 48.240 5.960 29.984 1.00 83.25 641 ASP B CA 1
ATOM 8277 C C . ASP B 1 641 ? 46.952 6.127 29.195 1.00 82.12 641 ASP B C 1
ATOM 8278 O O . ASP B 1 641 ? 46.604 7.249 28.816 1.00 81.87 641 ASP B O 1
ATOM 8283 N N . PHE B 1 642 ? 46.244 5.028 28.934 1.00 78.30 642 PHE B N 1
ATOM 8284 C CA . PHE B 1 642 ? 45.013 5.043 28.143 1.00 90.30 642 PHE B CA 1
ATOM 8285 C C . PHE B 1 642 ? 43.982 4.171 28.843 1.00 92.01 642 PHE B C 1
ATOM 8286 O O . PHE B 1 642 ? 43.919 2.956 28.619 1.00 92.50 642 PHE B O 1
ATOM 8294 N N . PRO B 1 643 ? 43.155 4.763 29.714 1.00 89.51 643 PRO B N 1
ATOM 8295 C CA . PRO B 1 643 ? 42.188 3.956 30.479 1.00 91.58 643 PRO B CA 1
ATOM 8296 C C . PRO B 1 643 ? 40.978 3.488 29.682 1.00 96.00 643 PRO B C 1
ATOM 8297 O O . PRO B 1 643 ? 40.188 2.703 30.221 1.00 107.27 643 PRO B O 1
ATOM 8301 N N . ALA B 1 644 ? 40.805 3.926 28.434 1.00 97.59 644 ALA B N 1
ATOM 8302 C CA . ALA B 1 644 ? 39.682 3.483 27.614 1.00 95.66 644 ALA B CA 1
ATOM 8303 C C . ALA B 1 644 ? 39.952 2.168 26.890 1.00 100.32 644 ALA B C 1
ATOM 8304 O O . ALA B 1 644 ? 39.098 1.723 26.116 1.00 104.65 644 ALA B O 1
ATOM 8306 N N . ALA B 1 645 ? 41.107 1.547 27.114 1.00 102.25 645 ALA B N 1
ATOM 8307 C CA . ALA B 1 645 ? 41.432 0.270 26.498 1.00 102.19 645 ALA B CA 1
ATOM 8308 C C . ALA B 1 645 ? 40.692 -0.871 27.188 1.00 115.82 645 ALA B C 1
ATOM 8309 O O . ALA B 1 645 ? 40.467 -0.849 28.402 1.00 119.45 645 ALA B O 1
ATOM 8311 N N . LYS B 1 646 ? 40.319 -1.880 26.397 1.00 131.57 646 LYS B N 1
ATOM 8312 C CA . LYS B 1 646 ? 39.631 -3.053 26.941 1.00 134.44 646 LYS B CA 1
ATOM 8313 C C . LYS B 1 646 ? 40.605 -3.955 27.696 1.00 138.20 646 LYS B C 1
ATOM 8314 O O . LYS B 1 646 ? 40.500 -4.123 28.916 1.00 139.84 646 LYS B O 1
ATOM 8316 N N . HIS B 1 647 ? 41.555 -4.552 26.979 1.00 122.53 647 HIS B N 1
ATOM 8317 C CA . HIS B 1 647 ? 42.614 -5.339 27.597 1.00 113.79 647 HIS B CA 1
ATOM 8318 C C . HIS B 1 647 ? 43.801 -4.425 27.869 1.00 109.74 647 HIS B C 1
ATOM 8319 O O . HIS B 1 647 ? 44.354 -3.826 26.941 1.00 106.31 647 HIS B O 1
ATOM 8321 N N . LYS B 1 648 ? 44.184 -4.307 29.138 1.00 105.17 648 LYS B N 1
ATOM 8322 C CA . LYS B 1 648 ? 45.230 -3.383 29.567 1.00 103.80 648 LYS B CA 1
ATOM 8323 C C . LYS B 1 648 ? 46.379 -4.170 30.192 1.00 106.59 648 LYS B C 1
ATOM 8324 O O . LYS B 1 648 ? 46.237 -4.728 31.286 1.00 107.31 648 LYS B O 1
ATOM 8330 N N . GLU B 1 649 ? 47.519 -4.199 29.502 1.00 103.53 649 GLU B N 1
ATOM 8331 C CA . GLU B 1 649 ? 48.750 -4.802 29.996 1.00 105.39 649 GLU B CA 1
ATOM 8332 C C . GLU B 1 649 ? 49.905 -3.839 29.749 1.00 98.59 649 GLU B C 1
ATOM 8333 O O . GLU B 1 649 ? 49.788 -2.885 28.975 1.00 94.75 649 GLU B O 1
ATOM 8339 N N . ILE B 1 650 ? 51.036 -4.090 30.407 1.00 105.69 650 ILE B N 1
ATOM 8340 C CA . ILE B 1 650 ? 52.237 -3.307 30.144 1.00 100.28 650 ILE B CA 1
ATOM 8341 C C . ILE B 1 650 ? 53.290 -4.193 29.498 1.00 101.10 650 ILE B C 1
ATOM 8342 O O . ILE B 1 650 ? 53.237 -5.427 29.542 1.00 99.73 650 ILE B O 1
ATOM 8347 N N . CYS B 1 651 ? 54.277 -3.528 28.906 1.00 102.24 651 CYS B N 1
ATOM 8348 C CA . CYS B 1 651 ? 55.393 -4.164 28.226 1.00 96.54 651 CYS B CA 1
ATOM 8349 C C . CYS B 1 651 ? 56.675 -3.598 28.809 1.00 90.91 651 CYS B C 1
ATOM 8350 O O . CYS B 1 651 ? 56.903 -2.383 28.741 1.00 89.06 651 CYS B O 1
ATOM 8353 N N . ILE B 1 652 ? 57.485 -4.468 29.407 1.00 89.75 652 ILE B N 1
ATOM 8354 C CA . ILE B 1 652 ? 58.805 -4.095 29.894 1.00 95.00 652 ILE B CA 1
ATOM 8355 C C . ILE B 1 652 ? 59.840 -4.521 28.859 1.00 97.11 652 ILE B C 1
ATOM 8356 O O . ILE B 1 652 ? 59.664 -5.503 28.126 1.00 96.03 652 ILE B O 1
ATOM 8361 N N . CYS B 1 653 ? 60.907 -3.730 28.756 1.00 88.03 653 CYS B N 1
ATOM 8362 C CA . CYS B 1 653 ? 61.872 -3.824 27.670 1.00 92.10 653 CYS B CA 1
ATOM 8363 C C . CYS B 1 653 ? 63.274 -3.659 28.227 1.00 88.36 653 CYS B C 1
ATOM 8364 O O . CYS B 1 653 ? 63.547 -2.698 28.955 1.00 85.98 653 CYS B O 1
ATOM 8367 N N . ALA B 1 654 ? 64.154 -4.585 27.857 1.00 90.74 654 ALA B N 1
ATOM 8368 C CA . ALA B 1 654 ? 65.559 -4.521 28.233 1.00 93.14 654 ALA B CA 1
ATOM 8369 C C . ALA B 1 654 ? 66.361 -5.336 27.233 1.00 92.48 654 ALA B C 1
ATOM 8370 O O . ALA B 1 654 ? 65.995 -6.485 26.951 1.00 92.53 654 ALA B O 1
ATOM 8372 N N . TYR B 1 655 ? 67.435 -4.724 26.705 1.00 93.97 655 TYR B N 1
ATOM 8373 C CA . TYR B 1 655 ? 68.415 -5.347 25.799 1.00 95.21 655 TYR B CA 1
ATOM 8374 C C . TYR B 1 655 ? 67.758 -5.957 24.561 1.00 97.35 655 TYR B C 1
ATOM 8375 O O . TYR B 1 655 ? 67.990 -7.122 24.221 1.00 92.47 655 TYR B O 1
ATOM 8384 N N . ASN B 1 656 ? 66.887 -5.154 23.927 1.00 101.48 656 ASN B N 1
ATOM 8385 C CA . ASN B 1 656 ? 66.048 -5.525 22.774 1.00 99.94 656 ASN B CA 1
ATOM 8386 C C . ASN B 1 656 ? 65.162 -6.741 23.059 1.00 99.35 656 ASN B C 1
ATOM 8387 O O . ASN B 1 656 ? 64.829 -7.504 22.149 1.00 108.42 656 ASN B O 1
ATOM 8389 N N . LYS B 1 657 ? 64.771 -6.930 24.319 1.00 99.21 657 LYS B N 1
ATOM 8390 C CA . LYS B 1 657 ? 63.855 -7.988 24.715 1.00 97.91 657 LYS B CA 1
ATOM 8391 C C . LYS B 1 657 ? 62.617 -7.348 25.323 1.00 99.65 657 LYS B C 1
ATOM 8392 O O . LYS B 1 657 ? 62.716 -6.335 26.023 1.00 96.88 657 LYS B O 1
ATOM 8394 N N . GLU B 1 658 ? 61.454 -7.927 25.039 1.00 95.67 658 GLU B N 1
ATOM 8395 C CA . GLU B 1 658 ? 60.186 -7.404 25.522 1.00 97.57 658 GLU B CA 1
ATOM 8396 C C . GLU B 1 658 ? 59.408 -8.494 26.246 1.00 99.98 658 GLU B C 1
ATOM 8397 O O . GLU B 1 658 ? 59.467 -9.673 25.883 1.00 107.04 658 GLU B O 1
ATOM 8403 N N . ARG B 1 659 ? 58.679 -8.084 27.280 1.00 96.36 659 ARG B N 1
ATOM 8404 C CA . ARG B 1 659 ? 57.845 -8.994 28.053 1.00 100.21 659 ARG B CA 1
ATOM 8405 C C . ARG B 1 659 ? 56.550 -8.282 28.394 1.00 102.11 659 ARG B C 1
ATOM 8406 O O . ARG B 1 659 ? 56.577 -7.218 29.024 1.00 104.89 659 ARG B O 1
ATOM 8414 N N . HIS B 1 660 ? 55.426 -8.854 27.962 1.00 105.49 660 HIS B N 1
ATOM 8415 C CA . HIS B 1 660 ? 54.125 -8.379 28.407 1.00 104.83 660 HIS B CA 1
ATOM 8416 C C . HIS B 1 660 ? 53.827 -8.953 29.782 1.00 114.84 660 HIS B C 1
ATOM 8417 O O . HIS B 1 660 ? 53.914 -10.168 29.992 1.00 115.09 660 HIS B O 1
ATOM 8424 N N . VAL B 1 661 ? 53.491 -8.077 30.722 1.00 120.69 661 VAL B N 1
ATOM 8425 C CA . VAL B 1 661 ? 53.021 -8.488 32.036 1.00 120.20 661 VAL B CA 1
ATOM 8426 C C . VAL B 1 661 ? 51.709 -7.770 32.323 1.00 120.97 661 VAL B C 1
ATOM 8427 O O . VAL B 1 661 ? 51.511 -6.617 31.916 1.00 128.48 661 VAL B O 1
ATOM 8431 N N . LYS B 1 662 ? 50.800 -8.474 32.994 1.00 121.73 662 LYS B N 1
ATOM 8432 C CA . LYS B 1 662 ? 49.563 -7.878 33.464 1.00 118.51 662 LYS B CA 1
ATOM 8433 C C . LYS B 1 662 ? 49.833 -7.096 34.747 1.00 122.05 662 LYS B C 1
ATOM 8434 O O . LYS B 1 662 ? 50.945 -7.084 35.285 1.00 127.61 662 LYS B O 1
ATOM 8436 N N . LEU B 1 663 ? 48.803 -6.436 35.259 1.00 119.40 663 LEU B N 1
ATOM 8437 C CA . LEU B 1 663 ? 49.012 -5.538 36.385 1.00 120.16 663 LEU B CA 1
ATOM 8438 C C . LEU B 1 663 ? 47.946 -5.695 37.461 1.00 128.97 663 LEU B C 1
ATOM 8439 O O . LEU B 1 663 ? 47.951 -4.927 38.432 1.00 124.14 663 LEU B O 1
ATOM 8444 N N . GLN B 1 664 ? 47.047 -6.672 37.326 1.00 147.76 664 GLN B N 1
ATOM 8445 C CA . GLN B 1 664 ? 46.033 -6.973 38.326 1.00 153.64 664 GLN B CA 1
ATOM 8446 C C . GLN B 1 664 ? 46.222 -8.326 38.995 1.00 163.74 664 GLN B C 1
ATOM 8447 O O . GLN B 1 664 ? 45.898 -8.464 40.177 1.00 175.68 664 GLN B O 1
ATOM 8449 N N . GLU B 1 665 ? 46.738 -9.321 38.277 1.00 157.81 665 GLU B N 1
ATOM 8450 C CA . GLU B 1 665 ? 46.967 -10.638 38.849 1.00 163.76 665 GLU B CA 1
ATOM 8451 C C . GLU B 1 665 ? 48.207 -10.628 39.741 1.00 156.78 665 GLU B C 1
ATOM 8452 O O . GLU B 1 665 ? 49.031 -9.712 39.693 1.00 154.09 665 GLU B O 1
ATOM 8454 N N . ILE B 1 666 ? 48.336 -11.677 40.560 1.00 155.91 666 ILE B N 1
ATOM 8455 C CA . ILE B 1 666 ? 49.453 -11.770 41.500 1.00 150.24 666 ILE B CA 1
ATOM 8456 C C . ILE B 1 666 ? 50.737 -12.274 40.860 1.00 159.15 666 ILE B C 1
ATOM 8457 O O . ILE B 1 666 ? 51.778 -12.309 41.530 1.00 152.20 666 ILE B O 1
ATOM 8459 N N . GLY B 1 667 ? 50.699 -12.670 39.590 1.00 184.78 667 GLY B N 1
ATOM 8460 C CA . GLY B 1 667 ? 51.893 -13.110 38.902 1.00 183.55 667 GLY B CA 1
ATOM 8461 C C . GLY B 1 667 ? 52.188 -14.580 39.113 1.00 189.12 667 GLY B C 1
ATOM 8462 O O . GLY B 1 667 ? 51.535 -15.290 39.884 1.00 184.87 667 GLY B O 1
ATOM 8463 N N . ASN B 1 668 ? 53.213 -15.044 38.396 1.00 182.42 668 ASN B N 1
ATOM 8464 C CA . ASN B 1 668 ? 53.614 -16.442 38.468 1.00 178.68 668 ASN B CA 1
ATOM 8465 C C . ASN B 1 668 ? 55.124 -16.610 38.570 1.00 182.45 668 ASN B C 1
ATOM 8466 O O . ASN B 1 668 ? 55.603 -17.748 38.451 1.00 177.61 668 ASN B O 1
ATOM 8468 N N . LEU B 1 669 ? 55.867 -15.510 38.784 1.00 211.65 669 LEU B N 1
ATOM 8469 C CA . LEU B 1 669 ? 57.337 -15.464 38.859 1.00 213.78 669 LEU B CA 1
ATOM 8470 C C . LEU B 1 669 ? 58.001 -16.027 37.600 1.00 210.73 669 LEU B C 1
ATOM 8471 O O . LEU B 1 669 ? 59.026 -16.708 37.669 1.00 209.96 669 LEU B O 1
ATOM 8473 N N . MET B 1 670 ? 57.411 -15.733 36.435 1.00 167.64 670 MET B N 1
ATOM 8474 C CA . MET B 1 670 ? 57.947 -16.173 35.152 1.00 150.85 670 MET B CA 1
ATOM 8475 C C . MET B 1 670 ? 59.145 -15.307 34.779 1.00 138.32 670 MET B C 1
ATOM 8476 O O . MET B 1 670 ? 58.985 -14.107 34.517 1.00 138.08 670 MET B O 1
ATOM 8478 N N . PRO B 1 671 ? 60.349 -15.869 34.736 1.00 130.22 671 PRO B N 1
ATOM 8479 C CA . PRO B 1 671 ? 61.549 -15.043 34.597 1.00 119.49 671 PRO B CA 1
ATOM 8480 C C . PRO B 1 671 ? 61.784 -14.606 33.159 1.00 116.84 671 PRO B C 1
ATOM 8481 O O . PRO B 1 671 ? 61.282 -15.197 32.201 1.00 120.92 671 PRO B O 1
ATOM 8485 N N . MET B 1 672 ? 62.574 -13.545 33.026 1.00 111.24 672 MET B N 1
ATOM 8486 C CA . MET B 1 672 ? 62.923 -12.969 31.733 1.00 111.88 672 MET B CA 1
ATOM 8487 C C . MET B 1 672 ? 64.432 -13.064 31.554 1.00 111.00 672 MET B C 1
ATOM 8488 O O . MET B 1 672 ? 65.190 -12.591 32.406 1.00 106.45 672 MET B O 1
ATOM 8493 N N . LYS B 1 673 ? 64.866 -13.682 30.458 1.00 106.84 673 LYS B N 1
ATOM 8494 C CA . LYS B 1 673 ? 66.283 -13.911 30.200 1.00 103.33 673 LYS B CA 1
ATOM 8495 C C . LYS B 1 673 ? 66.785 -12.892 29.184 1.00 99.86 673 LYS B C 1
ATOM 8496 O O . LYS B 1 673 ? 66.293 -12.845 28.053 1.00 104.22 673 LYS B O 1
ATOM 8498 N N . LEU B 1 674 ? 67.766 -12.088 29.587 1.00 100.16 674 LEU B N 1
ATOM 8499 C CA . LEU B 1 674 ? 68.330 -11.036 28.752 1.00 102.23 674 LEU B CA 1
ATOM 8500 C C . LEU B 1 674 ? 69.752 -11.393 28.336 1.00 104.35 674 LEU B C 1
ATOM 8501 O O . LEU B 1 674 ? 70.559 -11.846 29.160 1.00 105.20 674 LEU B O 1
ATOM 8506 N N . ALA B 1 675 ? 70.054 -11.179 27.053 1.00 104.99 675 ALA B N 1
ATOM 8507 C CA . ALA B 1 675 ? 71.372 -11.445 26.482 1.00 99.08 675 ALA B CA 1
ATOM 8508 C C . ALA B 1 675 ? 72.167 -10.144 26.459 1.00 95.73 675 ALA B C 1
ATOM 8509 O O . ALA B 1 675 ? 71.904 -9.261 25.635 1.00 93.38 675 ALA B O 1
ATOM 8511 N N . LEU B 1 676 ? 73.136 -10.035 27.357 1.00 98.46 676 LEU B N 1
ATOM 8512 C CA . LEU B 1 676 ? 73.934 -8.836 27.557 1.00 101.93 676 LEU B CA 1
ATOM 8513 C C . LEU B 1 676 ? 75.022 -8.733 26.482 1.00 108.94 676 LEU B C 1
ATOM 8514 O O . LEU B 1 676 ? 75.445 -9.750 25.926 1.00 110.84 676 LEU B O 1
ATOM 8519 N N . PRO B 1 677 ? 75.486 -7.515 26.157 1.00 102.57 677 PRO B N 1
ATOM 8520 C CA . PRO B 1 677 ? 76.512 -7.379 25.108 1.00 106.48 677 PRO B CA 1
ATOM 8521 C C . PRO B 1 677 ? 77.908 -7.844 25.506 1.00 116.49 677 PRO B C 1
ATOM 8522 O O . PRO B 1 677 ? 78.785 -7.874 24.634 1.00 115.45 677 PRO B O 1
ATOM 8526 N N . ASN B 1 678 ? 78.158 -8.194 26.768 1.00 109.22 678 ASN B N 1
ATOM 8527 C CA . ASN B 1 678 ? 79.443 -8.771 27.143 1.00 100.62 678 ASN B CA 1
ATOM 8528 C C . ASN B 1 678 ? 79.499 -10.282 26.941 1.00 98.12 678 ASN B C 1
ATOM 8529 O O . ASN B 1 678 ? 80.556 -10.882 27.156 1.00 100.19 678 ASN B O 1
ATOM 8534 N N . GLY B 1 679 ? 78.388 -10.908 26.550 1.00 96.32 679 GLY B N 1
ATOM 8535 C CA . GLY B 1 679 ? 78.345 -12.326 26.262 1.00 101.13 679 GLY B CA 1
ATOM 8536 C C . GLY B 1 679 ? 77.643 -13.160 27.310 1.00 103.36 679 GLY B C 1
ATOM 8537 O O . GLY B 1 679 ? 77.317 -14.324 27.038 1.00 102.51 679 GLY B O 1
ATOM 8538 N N . GLU B 1 680 ? 77.400 -12.607 28.495 1.00 109.72 680 GLU B N 1
ATOM 8539 C CA . GLU B 1 680 ? 76.726 -13.329 29.559 1.00 104.98 680 GLU B CA 1
ATOM 8540 C C . GLU B 1 680 ? 75.215 -13.182 29.413 1.00 102.65 680 GLU B C 1
ATOM 8541 O O . GLU B 1 680 ? 74.710 -12.506 28.513 1.00 101.41 680 GLU B O 1
ATOM 8547 N N . SER B 1 681 ? 74.482 -13.831 30.313 1.00 112.41 681 SER B N 1
ATOM 8548 C CA . SER B 1 681 ? 73.029 -13.760 30.344 1.00 111.61 681 SER B CA 1
ATOM 8549 C C . SER B 1 681 ? 72.568 -13.420 31.752 1.00 109.35 681 SER B C 1
ATOM 8550 O O . SER B 1 681 ? 73.121 -13.925 32.734 1.00 118.34 681 SER B O 1
ATOM 8553 N N . LYS B 1 682 ? 71.557 -12.561 31.845 1.00 112.20 682 LYS B N 1
ATOM 8554 C CA . LYS B 1 682 ? 70.954 -12.203 33.121 1.00 111.57 682 LYS B CA 1
ATOM 8555 C C . LYS B 1 682 ? 69.512 -12.691 33.172 1.00 116.01 682 LYS B C 1
ATOM 8556 O O . LYS B 1 682 ? 68.862 -12.862 32.137 1.00 110.10 682 LYS B O 1
ATOM 8558 N N . THR B 1 683 ? 69.016 -12.921 34.387 1.00 116.82 683 THR B N 1
ATOM 8559 C CA . THR B 1 683 ? 67.673 -13.455 34.596 1.00 115.48 683 THR B CA 1
ATOM 8560 C C . THR B 1 683 ? 66.929 -12.568 35.582 1.00 119.09 683 THR B C 1
ATOM 8561 O O . THR B 1 683 ? 67.328 -12.461 36.747 1.00 122.51 683 THR B O 1
ATOM 8565 N N . ILE B 1 684 ? 65.847 -11.945 35.120 1.00 114.71 684 ILE B N 1
ATOM 8566 C CA . ILE B 1 684 ? 65.062 -11.007 35.917 1.00 117.17 684 ILE B CA 1
ATOM 8567 C C . ILE B 1 684 ? 63.775 -11.691 36.359 1.00 108.65 684 ILE B C 1
ATOM 8568 O O . ILE B 1 684 ? 62.957 -12.099 35.523 1.00 102.59 684 ILE B O 1
ATOM 8573 N N . ASP B 1 685 ? 63.597 -11.812 37.674 1.00 112.23 685 ASP B N 1
ATOM 8574 C CA . ASP B 1 685 ? 62.362 -12.335 38.235 1.00 107.86 685 ASP B CA 1
ATOM 8575 C C . ASP B 1 685 ? 61.329 -11.221 38.316 1.00 108.50 685 ASP B C 1
ATOM 8576 O O . ASP B 1 685 ? 61.652 -10.083 38.667 1.00 108.78 685 ASP B O 1
ATOM 8578 N N . ILE B 1 686 ? 60.087 -11.557 37.969 1.00 115.33 686 ILE B N 1
ATOM 8579 C CA . ILE B 1 686 ? 58.982 -10.608 37.851 1.00 112.12 686 ILE B CA 1
ATOM 8580 C C . ILE B 1 686 ? 57.875 -11.045 38.802 1.00 124.79 686 ILE B C 1
ATOM 8581 O O . ILE B 1 686 ? 57.317 -12.137 38.642 1.00 135.33 686 ILE B O 1
ATOM 8586 N N . ASN B 1 687 ? 57.539 -10.195 39.774 1.00 125.28 687 ASN B N 1
ATOM 8587 C CA . ASN B 1 687 ? 56.450 -10.488 40.698 1.00 123.38 687 ASN B CA 1
ATOM 8588 C C . ASN B 1 687 ? 55.528 -9.280 40.811 1.00 123.61 687 ASN B C 1
ATOM 8589 O O . ASN B 1 687 ? 55.922 -8.147 40.535 1.00 127.11 687 ASN B O 1
ATOM 8594 N N . VAL B 1 688 ? 54.273 -9.533 41.188 1.00 125.62 688 VAL B N 1
ATOM 8595 C CA . VAL B 1 688 ? 53.290 -8.473 41.418 1.00 124.61 688 VAL B CA 1
ATOM 8596 C C . VAL B 1 688 ? 52.682 -8.672 42.803 1.00 127.36 688 VAL B C 1
ATOM 8597 O O . VAL B 1 688 ? 52.023 -9.689 43.056 1.00 125.18 688 VAL B O 1
ATOM 8601 N N . THR B 1 689 ? 52.887 -7.703 43.688 1.00 109.76 689 THR B N 1
ATOM 8602 C CA . THR B 1 689 ? 52.292 -7.726 45.016 1.00 110.13 689 THR B CA 1
ATOM 8603 C C . THR B 1 689 ? 51.127 -6.743 45.091 1.00 117.20 689 THR B C 1
ATOM 8604 O O . THR B 1 689 ? 51.008 -5.819 44.283 1.00 108.87 689 THR B O 1
ATOM 8608 N N . ALA B 1 690 ? 50.265 -6.953 46.085 1.00 124.13 690 ALA B N 1
ATOM 8609 C CA . ALA B 1 690 ? 49.036 -6.176 46.250 1.00 120.86 690 ALA B CA 1
ATOM 8610 C C . ALA B 1 690 ? 49.074 -5.470 47.602 1.00 131.92 690 ALA B C 1
ATOM 8611 O O . ALA B 1 690 ? 48.763 -6.075 48.633 1.00 137.11 690 ALA B O 1
ATOM 8613 N N . ASP B 1 691 ? 49.451 -4.190 47.598 1.00 127.05 691 ASP B N 1
ATOM 8614 C CA . ASP B 1 691 ? 49.473 -3.364 48.805 1.00 126.46 691 ASP B CA 1
ATOM 8615 C C . ASP B 1 691 ? 48.203 -2.515 48.778 1.00 129.00 691 ASP B C 1
ATOM 8616 O O . ASP B 1 691 ? 48.193 -1.383 48.280 1.00 120.89 691 ASP B O 1
ATOM 8621 N N . GLY B 1 692 ? 47.114 -3.090 49.297 1.00 139.24 692 GLY B N 1
ATOM 8622 C CA . GLY B 1 692 ? 45.832 -2.428 49.373 1.00 127.03 692 GLY B CA 1
ATOM 8623 C C . GLY B 1 692 ? 45.228 -2.144 48.012 1.00 130.50 692 GLY B C 1
ATOM 8624 O O . GLY B 1 692 ? 44.970 -3.054 47.217 1.00 135.58 692 GLY B O 1
ATOM 8625 N N . PRO B 1 693 ? 44.995 -0.860 47.713 1.00 130.18 693 PRO B N 1
ATOM 8626 C CA . PRO B 1 693 ? 44.563 -0.483 46.359 1.00 127.26 693 PRO B CA 1
ATOM 8627 C C . PRO B 1 693 ? 45.696 -0.396 45.347 1.00 127.00 693 PRO B C 1
ATOM 8628 O O . PRO B 1 693 ? 45.417 -0.298 44.143 1.00 122.41 693 PRO B O 1
ATOM 8632 N N . THR B 1 694 ? 46.954 -0.423 45.785 1.00 128.15 694 THR B N 1
ATOM 8633 C CA . THR B 1 694 ? 48.097 -0.283 44.892 1.00 112.76 694 THR B CA 1
ATOM 8634 C C . THR B 1 694 ? 48.625 -1.664 44.513 1.00 111.79 694 THR B C 1
ATOM 8635 O O . THR B 1 694 ? 48.693 -2.566 45.352 1.00 114.03 694 THR B O 1
ATOM 8639 N N . GLN B 1 695 ? 48.948 -1.843 43.235 1.00 112.43 695 GLN B N 1
ATOM 8640 C CA . GLN B 1 695 ? 49.603 -3.051 42.749 1.00 112.11 695 GLN B CA 1
ATOM 8641 C C . GLN B 1 695 ? 51.049 -2.719 42.408 1.00 98.87 695 GLN B C 1
ATOM 8642 O O . GLN B 1 695 ? 51.309 -1.871 41.551 1.00 94.83 695 GLN B O 1
ATOM 8648 N N . THR B 1 696 ? 51.984 -3.389 43.070 1.00 99.77 696 THR B N 1
ATOM 8649 C CA . THR B 1 696 ? 53.401 -3.091 42.931 1.00 98.67 696 THR B CA 1
ATOM 8650 C C . THR B 1 696 ? 54.068 -4.154 42.066 1.00 100.94 696 THR B C 1
ATOM 8651 O O . THR B 1 696 ? 53.964 -5.351 42.354 1.00 101.40 696 THR B O 1
ATOM 8655 N N . LEU B 1 697 ? 54.737 -3.710 41.000 1.00 104.41 697 LEU B N 1
ATOM 8656 C CA . LEU B 1 697 ? 55.505 -4.592 40.128 1.00 101.89 697 LEU B CA 1
ATOM 8657 C C . LEU B 1 697 ? 56.960 -4.604 40.588 1.00 99.43 697 LEU B C 1
ATOM 8658 O O . LEU B 1 697 ? 57.614 -3.557 40.610 1.00 99.78 697 LEU B O 1
ATOM 8663 N N . ILE B 1 698 ? 57.469 -5.782 40.939 1.00 99.42 698 ILE B N 1
ATOM 8664 C CA . ILE B 1 698 ? 58.815 -5.936 41.476 1.00 102.60 698 ILE B CA 1
ATOM 8665 C C . ILE B 1 698 ? 59.645 -6.725 40.473 1.00 104.78 698 ILE B C 1
ATOM 8666 O O . ILE B 1 698 ? 59.326 -7.882 40.162 1.00 107.09 698 ILE B O 1
ATOM 8671 N N . LEU B 1 699 ? 60.709 -6.093 39.965 1.00 106.09 699 LEU B N 1
ATOM 8672 C CA . LEU B 1 699 ? 61.687 -6.719 39.077 1.00 105.72 699 LEU B CA 1
ATOM 8673 C C . LEU B 1 699 ? 62.977 -6.918 39.863 1.00 107.70 699 LEU B C 1
ATOM 8674 O O . LEU B 1 699 ? 63.625 -5.942 40.252 1.00 106.75 699 LEU B O 1
ATOM 8679 N N . SER B 1 700 ? 63.357 -8.174 40.083 1.00 110.01 700 SER B N 1
ATOM 8680 C CA . SER B 1 700 ? 64.510 -8.496 40.913 1.00 114.28 700 SER B CA 1
ATOM 8681 C C . SER B 1 700 ? 65.496 -9.362 40.140 1.00 115.51 700 SER B C 1
ATOM 8682 O O . SER B 1 700 ? 65.204 -9.856 39.049 1.00 115.93 700 SER B O 1
ATOM 8685 N N . ASN B 1 701 ? 66.676 -9.548 40.728 1.00 115.64 701 ASN B N 1
ATOM 8686 C CA . ASN B 1 701 ? 67.704 -10.403 40.151 1.00 119.16 701 ASN B CA 1
ATOM 8687 C C . ASN B 1 701 ? 67.536 -11.836 40.641 1.00 127.79 701 ASN B C 1
ATOM 8688 O O . ASN B 1 701 ? 67.262 -12.074 41.821 1.00 136.33 701 ASN B O 1
ATOM 8693 N N . TYR B 1 702 ? 67.711 -12.788 39.730 1.00 144.27 702 TYR B N 1
ATOM 8694 C CA . TYR B 1 702 ? 67.617 -14.201 40.084 1.00 144.01 702 TYR B CA 1
ATOM 8695 C C . TYR B 1 702 ? 69.001 -14.841 40.180 1.00 140.24 702 TYR B C 1
ATOM 8696 O O . TYR B 1 702 ? 69.495 -15.121 41.274 1.00 135.16 702 TYR B O 1
#

Sequence (1145 aa):
SLVELDPAPIAPYRIRNYTGFDVIISTKTMTLRLEDGQEAPWSFETANSISVQLVGSGFQEVKSIRLTREGEFLFGLKPKTQQVLHKLLVEIKLGKDNIKYVTLRSPLLVENDTGIVVELGVYDAHEGHLLKIERINPGESKPAPVGAAYFKSLLVRPDPGFKYGWSSDTLWWRDLLKRPTKTLVCKSEQYGGEVFYFRLHARWDQANPLTRNYPYMRLKLTAPLTIENLLPYDFKYKIYDRVNKQEWNNFLRKGGSIPVHMVDLSHTFLLGIEMQDTPFQASEFVVINTGNADDFKKDSHLVVKDNAGMPLNLRLHYFRIPDGGGSFKVTVYSPYVILNKTGLDVSVRSKGFMQSARAAAGQTLIKARPLMFSFHNDDHRNRALLKAGDSEWSKPQSFDAIGSTTEVVLQTANRNAEIHLGVTVDSGQGKYKMVKVVTLAPRYVIHNKLGEDINIREPSSSFWIPLKHGAHRPLHWLQRGAVKQLCLCYPGVDNQWTAPFNISDLGITHLKIALIRVEILMEDATIFLNLSMEQRNWPFPYRIRNYTGFDVIISLRLEDGQEAPWSFNSISVQLVGSGFQEVKSIRLTREGEFLFKLLVEIKLGKDNIKYVTLRSPLLVENDTGIVVELGVYDAHEGHLLKIERINPGESKPAPVGAAYFKSLLVRPDPGFKYGWSSDTLWWRDLLKRPTKTLVCKSEQEVFYFRLHARWDQANPLTRPYMRLKLTAPLTIENLLPYDFKYKIYDRVNKQEWNNFLRKGGSIPVHMVDLSHTFLLGIEMQDTPFQASEFVVINTGNADDFKKDSHLVVKDNAGMPLNLRLHYFRIPDGGGSFKVTVYSPYVILNKTGLDVSVRSKRAAAGQARPLMFSFHNDDHRNRALLKAGDSEWSKPQSFDAIGSTTEVVLQTANRNAEIHLGVTVDSGQGKYKMVKVVTLAPRYVIHNKLGEDINIREPSSSFWIPLKHGAHRPLHWLQRGAVKQLCLCYPGVDNQWTAPFNISDLGITHLKIARAGQRQRLIRVEILMEDATIFLNLSMEQRNWPFSMRNESDTEFTFYQVNPTEDRSGWRPVRYRLPPRSIMPYAWDFPAAKHKEICICAYNKERHVKLQEIGNLMPMKLALPNGESKTIDINVTADGPTQTLILSNY

InterPro domains:
  IPR009543 Vacuolar protein sorting-associated protein 13, VPS13 adaptor binding domain [PF25036] (1994-2570)
  IPR017148 Vacuolar protein sorting-associated protein 13, fungi [PIRSF037235] (1-3223)
  IPR026847 Vacuolar protein sorting-associated protein 13 [PTHR16166] (1-3176)
  IPR026854 Vacuolar protein sorting-associated protein 13, N-terminal domain [PF12624] (1-906)
  IPR056747 VPS13-like, middle region [PF25033] (1115-1928)
  IPR056748 Intermembrane lipid transfer protein VPS13-like, C-terminal [PF25037] (3094-3199)

Foldseek 3Di:
DDDDDDPDDDLQEKEAEQQQAWKWKAAVPDIDIGGHGDMDRDDPVVPQFIWMDGPPPPFDIRPGHHQDDFAWDWDFGPPDDDPQGFIWIWGWDCDPVSHTYIYTYGLEKEFAQEQFKKKKWWADVVVRDTDDIDIAHHGGMHGDHGPSLAPTWMWMDTDCVQQWAIFPDTHRLQVCVVPQWDKTWTAGPVDRLFIFIKIKGKDDDPVDCCSVRGVNIYIYIYFQEKEFEQEQFKKKKWKFWPPPTDIDIDIGGHGDMDGDGRDDLQTWMWMKIQTPPFQWGTWDTFTQGHHPPDDDDGDQWTWIAGPVGDIATWGWDWAADPSRRNRIYIYTYFQEKEAEAAPFQKWKWKAADPGGIGGFGRRDGPVHDIGRGDHPDDDQRIFMWMDGHQWDIWDTHGLPDAFDKDWTWTHGPPDQWIFIKIWGWHADPDPSRSHIYIYIYGAEKEAAAAPAKKKKDWVVDPDIDIDGHGDMDGDTTFHDDDFTWMWMAHPDPPFDIWDIDGQPDAAWDFTDGCGKIWHWDGDRSHIYTYIYDDPDDDPD/DEKEAAQQQAWKDKCDTRGHGDMDGDDDAWIWIDGPPPPDDIRTPHDQPDAAWDPPVKIWGWDLDPVRYTYTYIYALEKEAAQEQFKKKKWWAAPVVRDTDDIDIDHHPGMHGDHHPSLLHTWMWMDTDCVVQWAIFPDIHRQVVCVVVQWDWTWTHGPPDIFIWIWGKDDDPPDPPPNHNIYIYIYFQEKEFEQEPFWKWKWKAWDPVGDIDIDTAGHRGMDGDGRDDLQTFMWMWIATPPFQWGTWDTFTCGDHPPGDDDHDQWTWIAGPVGDIFTWGWDWAADVSRNRRIYIYTYFQEKEAEAAPFQKWKQKCHTAGRGVPIGGGDHPDDDQPIFMWMDTHQFDIWDTHGLPPAADKDWTWTQGPPDQWIFIWIWGWHADPDPRRSHIYIYIYGLEKEFAQAPAKKWKDWPVDPDIDTGGHGDIDGPTIFHDDDFTWMWIWHDDPPFDIAWIDGLPDAAWDWTWGAGHPGDIFIWIWGWDDDGSYTYTYTYTDPDAAQEKEFAQAQFKKKKFKDDLDVARQPDDTDIGIDHHGGMDHDHHRGRSHDDIWMWIDGQNDIDTDHFPDQDDQDWDWHQDPVGDIWIWTWGWDPDDSHIYIYTYGD

Nearest PDB structures (foldseek):
  7u8t-assembly1_B  TM=1.002E+00  e=0.000E+00  Thermochaetoides thermophila
  7u8t-assembly1_A  TM=9.790E-01  e=1.108E-79  Thermochaetoides thermophila
  2i0w-assembly1_A  TM=3.128E-01  e=1.635E-01  Solanum lycopersicum
  4pbx-assembly1_A  TM=1.003E-01  e=4.320E-02  Homo sapiens
  8d7h-assembly1_C  TM=1.485E-01  e=7.434E-01  Homo sapiens

Radius of gyration: 43.24 Å; Cα contacts (8 Å, |Δi|>4): 3018; chains: 2; bounding box: 118×77×121 Å

Solvent-accessible surface area: 53896 Å² total; per-residue (Å²): 158,33,97,152,53,87,1,42,61,107,86,68,17,22,0,66,0,37,0,31,60,73,1,73,0,20,31,110,152,50,97,45,81,9,39,66,46,104,113,21,92,18,56,47,143,118,73,60,2,0,3,0,76,4,70,74,26,70,30,103,77,14,48,70,2,115,0,56,171,94,31,56,51,49,44,20,1,146,52,59,84,129,167,11,84,12,32,0,0,0,40,4,51,80,28,115,56,101,48,43,81,1,20,0,4,0,0,3,6,0,11,0,71,9,52,37,27,0,16,3,0,8,52,28,66,174,128,50,105,37,86,39,73,73,114,0,79,57,62,94,38,40,10,1,30,5,9,27,3,39,113,55,9,6,13,0,51,0,35,59,75,100,33,29,17,59,6,67,89,39,2,58,2,101,66,0,31,94,104,40,42,26,33,2,47,0,126,20,130,124,115,70,56,54,21,12,32,0,39,0,37,2,59,61,86,165,83,46,100,36,2,133,100,2,0,39,4,61,0,19,0,2,7,1,0,22,0,18,0,11,1,45,26,49,0,96,8,49,2,66,8,50,75,84,65,61,97,56,106,74,100,4,146,42,22,2,53,39,61,10,16,35,0,19,24,42,43,4,0,30,0,2,0,57,6,49,112,23,44,16,96,49,14,140,88,15,24,1,21,49,11,129,108,57,142,113,93,105,49,66,63,0,64,0,111,10,115,101,42,31,79,3,30,0,68,12,72,43,98,156,35,91,76,1,7,30,0,19,54,0,7,0,10,0,7,12,13,3,66,31,59,2,72,31,68,15,46,2,96,13,18,12,52,110,52,94,49,57,66,13,7,8,59,60,81,69,127,43,115,40,25,5,3,16,17,98,69,99,32,134,138,2,58,0,27,0,56,0,33,73,4,100,76,13,65,88,23,44,1,48,42,73,14,6,30,30,40,6,70,3,86,8,45,117,92,114,15,13,0,9,0,1,6,9,2,55,40,10,150,61,126,71,58,92,4,53,37,0,43,0,13,10,27,9,16,0,64,0,57,15,49,53,44,0,18,4,51,23,44,86,21,94,167,145,109,78,8,58,110,48,39,136,31,56,18,15,118,6,58,68,48,106,100,10,51,5,3,1,7,61,74,40,151,129,58,120,86,16,62,71,6,46,0,46,79,93,36,130,47,65,12,76,42,97,51,1,14,0,79,3,76,82,99,95,3,5,4,59,0,36,1,42,74,48,173,65,142,168,104,133,104,32,24,3,9,0,60,0,32,61,53,2,84,1,77,58,88,8,114,74,44,106,103,26,115,60,64,114,84,56,6,12,2,54,8,72,74,20,82,122,90,93,40,52,93,2,58,4,107,59,108,29,60,67,83,92,89,12,15,3,52,10,46,112,26,116,82,113,40,15,86,2,40,2,9,3,11,4,26,0,14,0,68,11,55,40,27,0,16,3,0,7,49,37,65,100,135,54,92,56,100,49,88,83,127,4,70,55,63,97,42,3,13,1,34,11,46,29,4,55,84,13,7,3,14,0,41,0,36,58,73,103,35,21,15,59,8,79,100,58,7,70,27,46,93,10,51,94,116,43,42,30,36,7,52,0,60,38,119,132,85,53,12,18,0,30,2,32,3,72,55,89,146,89,24,139,47,61,89,26,46,7,60,2,19,0,5,10,0,0,26,0,21,0,9,0,23,14,22,0,52,9,21,1,29,15,74,52,58,94,37,80,80,123,75,99,10,44,116,38,20,62,37,65,12,16,54,1,17,22,52,35,6,0,46,0,7,2,37,12,94,84,25,50,13,117,69,14,74,106,17,21,3,19,57,12,135,106,50,142,118,184,58,50,66,82,0,73,0,42,16,117,99,57,31,88,2,33,0,77,9,71,70,95,135,43,85,61,0,11,28,0,19,53,0,8,0,12,0,7,11,14,3,67,36,62,2,77,30,131,28,46,2,19,24,77,104,73,13,7,13,104,113,160,35,30,4,3,16,18,93,87,91,66,145,66,22,58,0,42,0,12,0,47,84,17,53,130,13,63,91,27,39,1,43,32,72,13,6,26,28,43,8,69,4,82,9,60,143,175,132,16,30,0,8,0,0,4,9,2,64,52,15,90,70,91,68,56,96,4,58,36,0,31,0,8,9,23,8,15,0,45,1,57,12,49,92,54,0,14,0,44,18,51,92,16,90,166,139,55,73,5,140,102,51,30,116,96,49,7,14,107,1,57,75,45,102,84,21,12,3,3,0,6,29,69,55,141,132,33,119,74,16,13,11,3,34,0,52,81,91,33,77,29,40,1,19,5,30,31,60,91,118,121,19,36,5,0,58,0,72,3,75,78,92,48,1,7,6,56,0,39,0,36,46,21,159,143,119,28,30,18,19,1,70,0,74,3,108,7,85,1,23,2,37,2,29,40,49,84,157,63,49,1,46,31,113,59,18,95,0,114,2,38,59,40,0,36,4,41,0,0,36,15,9,32,25,10,96,80,80,70,0,0,2,12,7,110,119,28,93,84,100,22,45,3,87,63,79,50,96,61,60,78,2,77,0,84,49,122,115,68,120,85,22,55,0,29,9,68,12,55,75,102,68,109,13,35,18,2,36,1,32,76,102

GO terms:
  GO:0005543 phospholipid binding (F, IDA)

Secondary structure (DSSP, 8-state):
--EE--------EEEEE-SSSEEEEEE---EEEE-TT-EEEE----TTEEEEEEETTT-PPEEEEE-SS-EEEEEEES--SSS--EEEEEEEEE-TTS-EEEEEE-SEEEEE-SSS-EEEEEEETTTTEEEEEEEE-TT-EEEPPTTHHHHSEEEEEE-GGG-B---SS-B-HHHHTT--EEEEEEEBSS-SS-EEEEEEEEE--SS-GGGGTS--EEEEEE-SEEEEE-SSS-EEEEEEESSS--EEEEEE-TT-EEEE-S--TTS-EEEEEEESSSSB-BPPPEEEE--SS--PPPPSEEEEEBSS--EEEEEEEEEEPTTSSS-EEEEEE-SEEEEE-SSS-EEEEEE-SSS-EEEPTT--------EEE--SS--TT-EEEEEESSBPPPP-B-S--TTEEEEEEEEBTTSSEEEEEEEEEEEPSGGGTTSEEEEEEESEEEEEESSS-EEEE-TT-S-EEEE-TT-EEE--EEESSSS-EEEEE-SSTTPPP---EETTS-EEEEE----EEEEEEEETTEEEEEEEE--S----/-EEEEE-SSSEEEE--EE-TT-EEEE---EEEEEEETSS---EEEEE-SS-EEEE---EEEEEE-TT--EEEEEE-SEEEEE-SSS-EEEEEEETTTTEEEEEEEE-TT-EEEPPTTTTTTSEEEEE--GGG-B---SS-B-HHHHHH--EEEEEEEB---EEEEEEEEE--TT-TT----EEEEEE-SEEEEE-SSS-EEEEEEESTT---EEEEE-TT-EEEE-S--TTS-EEEEEEETTSSB-PPPPEEEE--SS--PPPPSEEEEEBSSS-EEEEEEEEEEPTTTTS-EEEEEE-SEEEEE-SSS-EEEEE--BPTT----EEE--SS--TT--EEEEESSB-----B-S--SSEEEEEEEEBTTSSEEEEEEEEEEEPSGGGTTSEEEEEEESEEEEEESSS-EEEE-TT-S-EEEE-TT-EEE--EEESSSS-EEEEE-SSTT------EETTS-EEEEEEEE-TTS-EEEEEEEEEESSS-EEEEEEE--S--SEEEEE-SSS-EEEEEPP-----S-----EEEE-SSEEEEE--S-TT-SS--EEEEETTEEEEE-SSS------EEEE-TTS-EEEEEEEEEEETTEEEEEEEE-

B-factor: mean 105.47, std 26.56, range [30.0, 222.49]

Organism: Chaetomium thermophilum (strain DSM 1495 / CBS 144.50 / IMI 039719) (NCBI:txid759272)